Protein AF-A0A7C6TWH6-F1 (afdb_monomer)

Mean predicted aligned error: 10.45 Å

Secondary structure (DSSP, 8-state):
--SHHHHHHHHHHHHHHHHHHHHHHHHHHHHHTT----TTTTTTSPPHHHHHHHHHHHTB-TTSSBBSSTT--SB-HHHHHHHHHHHHHTT-HHHHHHHHHHHHHH--TTS--B-TTS-B-HHHHHHHHHHHHHHHHTT-SHHHHHHHHHHHHHHHHTTBGGGGTT-B----TT-SSPPPGGGGGGGHHHHHHHHHHTT-HHHHHHHHHHHHHHHT-TTTT-TTS-HHHHHHHHHHHHHTT-HHHHHHHHHHHHHH-BTTB--SSTT--SEEHHHHHHHHHHHHHTT-HHHHHHHHHHHHHH--TTS--BSEESTT--SSTT-B-HHHHHHHHHHHHHHHHHSPPPPHHHHHHHHHTS-HHHHHTS-TT-EEEEESTTHHHHHHHHHHH-TT-EEEEEESS--TTSTT-TTEEEEE-BTTB--S-TT-EEEEEESTHHHH-S-HHHHHHHHHHHEEEEEEEEEEE--PPPPTT--PPPHHHHHHHHHTTEEEEEEEES-SSSSSPPPEEEEEEEP-PPPHHHHHHHH--TTHHHHHHHHHHTT---HHHHHHHHH--TT-EEEEES-TT-HHHHHHHHTT-EEEEEES-HHHHHHHHHHHHHHT--EEEEE--TTSPPSS-TT-EEEEEEESSGGGS-HHHHHHHHHHHHHHEEEEEEEEEEBTT-HHHHHHHHHHHHHT---S-S---BS--HHHHHHTTEEEEEEEEE-TTGGGGGSPTT-HHHHHHHHHHHTS-HHHHHHTT--SEEEEEEEEP------

Solvent-accessible surface area (backbone atoms only — not comparable to full-atom values): 39854 Å² total; per-residue (Å²): 124,75,65,67,59,52,55,52,53,52,51,52,58,47,51,53,50,49,48,52,53,46,52,52,46,50,53,50,45,65,71,48,70,82,66,75,90,56,96,57,70,72,77,74,59,67,37,55,61,32,25,29,53,54,30,53,64,73,37,48,17,93,90,37,30,31,23,63,27,76,86,48,68,55,42,26,52,33,63,35,10,56,35,30,49,57,32,46,68,60,39,36,51,71,59,34,50,52,37,47,54,38,55,65,69,65,47,39,96,68,26,47,36,44,48,99,85,65,51,70,40,69,59,37,29,29,28,28,40,41,20,34,48,46,28,48,78,70,67,38,68,55,70,62,23,53,53,48,41,50,35,29,47,54,38,55,59,70,46,28,33,81,62,6,59,60,28,59,77,88,82,58,83,88,51,96,67,84,62,64,76,51,42,51,48,48,29,43,54,45,50,41,56,46,16,62,77,68,71,32,70,68,52,37,53,25,47,52,32,22,49,58,33,46,75,71,39,91,71,52,81,50,83,50,44,51,31,47,54,42,24,33,36,39,43,25,32,43,71,67,72,38,44,81,75,32,46,64,57,52,54,50,48,54,73,61,43,52,92,34,42,44,53,18,29,57,98,50,79,15,31,25,42,32,11,44,22,33,44,20,36,42,29,42,74,75,66,41,52,68,66,17,54,32,25,49,52,41,48,64,75,62,46,42,98,70,24,43,28,40,33,20,48,58,76,86,44,75,49,50,52,91,32,32,30,56,61,29,43,43,27,40,49,51,23,47,55,45,49,60,60,66,52,81,80,82,61,74,71,65,40,54,56,57,55,73,40,51,63,62,67,64,61,73,71,53,54,71,72,28,34,36,36,24,39,27,79,66,25,58,60,48,47,63,56,49,38,77,78,42,79,63,46,40,40,37,36,30,16,71,48,81,58,82,82,53,64,86,56,84,84,50,51,75,44,64,24,32,61,34,44,54,89,62,64,64,54,62,18,47,32,26,40,29,44,62,45,52,27,65,38,65,44,49,65,45,23,47,49,37,43,52,44,28,18,15,69,62,14,31,35,36,42,36,43,66,58,68,88,67,59,90,66,36,52,67,69,55,70,70,55,50,51,54,50,42,34,73,55,19,41,84,65,44,76,44,75,43,57,92,84,78,95,62,62,56,32,36,37,36,41,20,33,26,48,29,62,64,53,41,69,57,47,37,62,71,71,58,48,94,67,41,64,66,54,49,52,52,34,43,76,68,69,61,66,55,66,65,45,48,50,56,56,72,78,50,57,66,70,42,36,34,37,36,48,53,36,58,72,31,63,55,52,51,41,41,18,70,60,47,24,45,31,34,37,28,17,65,19,64,65,28,35,51,50,33,49,53,47,25,60,77,69,73,38,66,66,46,68,39,78,42,59,77,87,48,87,67,101,63,54,76,44,67,19,50,32,26,34,35,56,72,54,62,30,54,51,55,72,71,57,36,25,54,36,49,30,50,40,48,45,28,16,56,42,31,33,37,45,29,24,44,23,54,62,6,62,54,31,52,50,13,50,51,54,26,41,70,69,71,66,55,80,73,54,33,71,49,55,41,88,74,58,64,68,42,38,46,76,35,63,26,48,73,78,46,72,52,25,37,39,42,74,61,13,50,71,52,30,60,91,87,40,74,68,41,60,62,50,47,57,54,59,68,74,45,53,74,66,53,30,32,75,67,36,31,4,34,34,31,37,38,35,27,34,56,67,76,73,79,82,84,124

pLDDT: mean 86.85, std 16.34, range [27.34, 98.69]

Foldseek 3Di:
DVVVVVVVVVVVVVVVVVVVVVVVVVVVVVVVVPDDDDVCPVVPDFFLLLLLVLVQVVQAAPLGAGAQWPVGRDHFQLLLQQLLVLCVQQLVVVNLLRNVVSLLVQQDPQLFDAGPVRHTDLNSLLSNLNSLLVCVVVVHPPPSSLVSNVSSLVNNCVQADPLQLQAGDDDQPPDPADQDSLLSLLSLLSQCVSCVVVVPVSSVVSSVSNVVNSVPDPPQQPLQHFLLSNLSNQVSCLSVVNNVVNVVSLVVQLVQADQLFGPRGPPDDKGQLLSLLSSLLNCLSVVNLPSNVSSLVVNSVQQDPSSFHARIDDDPDDGRPPITGSSSSSSSSSSLLSNLVNDDDDDLVLLVLQLLLDDVVQVVPADLAFEEEEEEPSQLNNVVVVCVVRVNYAAEYEYCDDDPVSPPPPRHHYDYGQLLGGPAAFQGGLEYEYECSCQSRSCNLSSLVSQLRNHHAQHKYKYKYSQDDDPSSTGHDDPVVNQLSLLVFFFPWDKDFSDDDDPGGTMIMIMTGGWAFDAQVLLCVVQPDDCNLVVLLVCLVVLPDDFVLVVVVVVDAAAFEEEEEQCRQVSSVLSVQVRRYRYEYEHCHPSNLVNNVVSCVVNVGDYHYYHDDLLDQDPAAFQQGQEYEYAADLQRDDLVSSLVSLLSRNRNHDWKYKYKAFAPLAPLLVVLQSVCSSVSNNSRTDGHHDNDCCVSCVSSQWDWPDKWAAALVVSLVSHDDPDPVSVVSVVVSVVDDRVRCGVSRNHRIIMTMTTHDDPDPPD

Nearest PDB structures (foldseek):
  4kdc-assembly1_A  TM=6.803E-01  e=3.904E-07  Escherichia coli K-12
  8k76-assembly1_B  TM=6.002E-01  e=8.605E-08  Fusobacterium nucleatum subsp. nucleatum ATCC 25586
  5dpm-assembly1_A  TM=6.362E-01  e=9.141E-07  Escherichia coli HS
  7noy-assembly1_A  TM=6.347E-01  e=7.933E-07  Mycobacterium tuberculosis H37Rv
  7bgg-assembly1_A  TM=7.064E-01  e=2.466E-06  Mycobacterium tuberculosis H37Rv

Sequence (763 aa):
MREETMATGIEVGRAIRQRAAQSTRELRDALRGDVEAAPHAVATQGPPPARALEWLRRHEAAGGGIRVSSALSEGYPEVTGYLVPTLLDYGERDLAERLIHWLLCIQRRGGSYTGPYGTPYVFDSGQVLRGLLAAVEHGMGGDAALMAVQRTTDWLIGRMIDGGRAGFAGHYTGREVRVPETVHLYVLPALLATADLLNRPDYAAAVWRCFDHYLQHRDLLIADDLTCFLGYELEALIELGRAELAEPTLALLQREQRDGAVRGMGGVRWICTPGLAQLAVCWYRIGQRAPADWAMTWLDAHQEPDGGFFGSYGEGASYLEHVEIPWATKFYLDAHRLRLARSAADSVADTEALLDALPEQPIASLRPDGHLLAVGRDAGRVLSALRRRLPDIRLTITSGTIDTAVGSTENAHVLPGWIEALPLPSDTYDLVLCGRALGLASQPRSAVAEMIRVARPGGWVVALNDGQSLPLWARWPLAADLSRMLQSGCDSVTRQPASEDNGDAPVTVWLGRKRAPLGGAEWSDVLISGNAEEGLVRRVRSNHLLPWGQEILRLTSPGQKLLEVGSGTAEISLSLAQAGRQVAVMDISAENVTFAARCAHRLGVGLVGVLGDATEPLPFEEGEFDCVWSSGLLDRVSPARRRTMIAEFARVSRHRVVVMVANAACVAYRAGMAAQQQAGTWPYGLETPLLTLRDDFSAAGLEVEAEYSVGGRHALEFLPSGHPMRSAMEEWVESLSEQDLTRHNQGYLLITIGRKMDGERSC

Structure (mmCIF, N/CA/C/O backbone):
data_AF-A0A7C6TWH6-F1
#
_entry.id   AF-A0A7C6TWH6-F1
#
loop_
_atom_site.group_PDB
_atom_site.id
_atom_site.type_symbol
_atom_site.label_atom_id
_atom_site.label_alt_id
_atom_site.label_comp_id
_atom_site.label_asym_id
_atom_site.label_entity_id
_atom_site.label_seq_id
_atom_site.pdbx_PDB_ins_code
_atom_site.Cartn_x
_atom_site.Cartn_y
_atom_site.Cartn_z
_atom_site.occupancy
_atom_site.B_iso_or_equiv
_atom_site.auth_seq_id
_atom_site.auth_comp_id
_atom_site.auth_asym_id
_atom_site.auth_atom_id
_atom_site.pdbx_PDB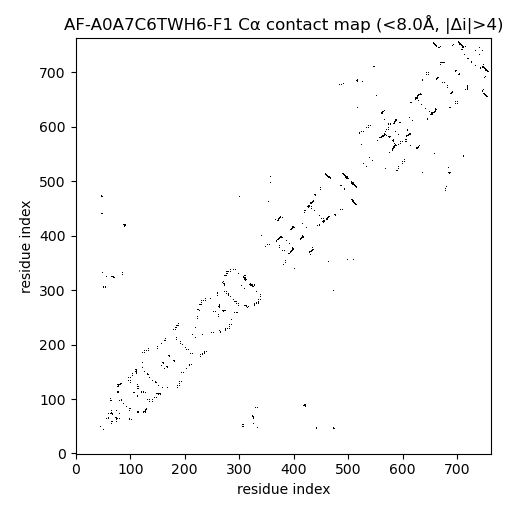_model_num
ATOM 1 N N . MET A 1 1 ? -38.065 43.506 -22.395 1.00 40.03 1 MET A N 1
ATOM 2 C CA . MET A 1 1 ? -38.323 42.643 -21.216 1.00 40.03 1 MET A CA 1
ATOM 3 C C . MET A 1 1 ? -37.700 41.242 -21.243 1.00 40.03 1 MET A C 1
ATOM 5 O O . MET A 1 1 ? -37.525 40.723 -20.157 1.00 40.03 1 MET A O 1
ATOM 9 N N . ARG A 1 2 ? -37.351 40.604 -22.380 1.00 32.69 2 ARG A N 1
ATOM 10 C CA . ARG A 1 2 ? -36.558 39.342 -22.365 1.00 32.69 2 ARG A CA 1
ATOM 11 C C . ARG A 1 2 ? -35.055 39.522 -22.634 1.00 32.69 2 ARG A C 1
ATOM 13 O O . ARG A 1 2 ? -34.280 38.668 -22.231 1.00 32.69 2 ARG A O 1
ATOM 20 N N . GLU A 1 3 ? -34.635 40.636 -23.235 1.00 29.14 3 GLU A N 1
ATOM 21 C CA . GLU A 1 3 ? -33.207 40.926 -23.468 1.00 29.14 3 GLU A CA 1
ATOM 22 C C . GLU A 1 3 ? -32.525 41.601 -22.263 1.00 29.14 3 GLU A C 1
ATOM 24 O O . GLU A 1 3 ? -31.385 41.276 -21.941 1.00 29.14 3 GLU A O 1
ATOM 29 N N . GLU A 1 4 ? -33.240 42.436 -21.500 1.00 31.61 4 GLU A N 1
ATOM 30 C CA . GLU A 1 4 ? -32.701 43.081 -20.285 1.00 31.61 4 GLU A CA 1
ATOM 31 C C . GLU A 1 4 ? -32.454 42.098 -19.125 1.00 31.61 4 GLU A C 1
ATOM 33 O O . GLU A 1 4 ? -31.575 42.333 -18.298 1.00 31.61 4 GLU A O 1
ATOM 38 N N . THR A 1 5 ? -33.166 40.964 -19.080 1.00 37.06 5 THR A N 1
ATOM 39 C CA . THR A 1 5 ? -33.002 39.921 -18.044 1.00 37.06 5 THR A CA 1
ATOM 40 C C . THR A 1 5 ? -31.834 38.968 -18.337 1.00 37.06 5 THR A C 1
ATOM 42 O O . THR A 1 5 ? -31.269 38.379 -17.419 1.00 37.06 5 THR A O 1
ATOM 45 N N . MET A 1 6 ? -31.431 38.822 -19.608 1.00 33.88 6 MET A N 1
ATOM 46 C CA . MET A 1 6 ? -30.244 38.042 -19.992 1.00 33.88 6 MET A CA 1
ATOM 47 C C . MET A 1 6 ? -28.948 38.839 -19.799 1.00 33.88 6 MET A C 1
ATOM 49 O O . MET A 1 6 ? -27.950 38.274 -19.353 1.00 33.88 6 MET A O 1
ATOM 53 N N . ALA A 1 7 ? -28.971 40.150 -20.068 1.00 33.66 7 ALA A N 1
ATOM 54 C CA . ALA A 1 7 ? -27.820 41.028 -19.849 1.00 33.66 7 ALA A CA 1
ATOM 55 C C . ALA A 1 7 ? -27.423 41.103 -18.359 1.00 33.66 7 ALA A C 1
ATOM 57 O O . ALA A 1 7 ? -26.246 40.966 -18.024 1.00 33.66 7 ALA A O 1
ATOM 58 N N . THR A 1 8 ? -28.407 41.183 -17.457 1.00 40.84 8 THR A N 1
ATOM 59 C CA . THR A 1 8 ? -28.186 41.183 -15.998 1.00 40.84 8 THR A CA 1
ATOM 60 C C . THR A 1 8 ? -27.677 39.835 -15.467 1.00 40.84 8 THR A C 1
ATOM 62 O O . THR A 1 8 ? -26.820 39.809 -14.586 1.00 40.84 8 THR A O 1
ATOM 65 N N . GLY A 1 9 ? -28.116 38.701 -16.029 1.00 36.62 9 GLY A N 1
ATOM 66 C CA . GLY A 1 9 ? -27.609 37.372 -15.650 1.00 36.62 9 GLY A CA 1
ATOM 67 C C . GLY A 1 9 ? -26.150 37.121 -16.062 1.00 36.62 9 GLY A C 1
ATOM 68 O O . GLY A 1 9 ? -25.389 36.490 -15.324 1.00 36.62 9 GLY A O 1
ATOM 69 N N . ILE A 1 10 ? -25.731 37.659 -17.212 1.00 43.19 10 ILE A N 1
ATOM 70 C CA . ILE A 1 10 ? -24.347 37.560 -17.698 1.00 43.19 10 ILE A CA 1
ATOM 71 C C . ILE A 1 10 ? -23.410 38.445 -16.864 1.00 43.19 10 ILE A C 1
ATOM 73 O O . ILE A 1 10 ? -22.311 38.001 -16.525 1.00 43.19 10 ILE A O 1
ATOM 77 N N . GLU A 1 11 ? -23.839 39.648 -16.472 1.00 40.94 11 GLU A N 1
ATOM 78 C CA . GLU A 1 11 ? -23.052 40.537 -15.605 1.00 40.94 11 GLU A CA 1
ATOM 79 C C . GLU A 1 11 ? -22.902 39.993 -14.178 1.00 40.94 11 GLU A C 1
ATOM 81 O O . GLU A 1 11 ? -21.787 39.971 -13.651 1.00 40.94 11 GLU A O 1
ATOM 86 N N . VAL A 1 12 ? -23.967 39.438 -13.586 1.00 43.78 12 VAL A N 1
ATOM 87 C CA . VAL A 1 12 ? -23.901 38.783 -12.265 1.00 43.78 12 VAL A CA 1
ATOM 88 C C . VAL A 1 12 ? -23.000 37.541 -12.312 1.00 43.78 12 VAL A C 1
ATOM 90 O O . VAL A 1 12 ? -22.148 37.355 -11.442 1.00 43.78 12 VAL A O 1
ATOM 93 N N . GLY A 1 13 ? -23.086 36.731 -13.373 1.00 38.81 13 GLY A N 1
ATOM 94 C CA . GLY A 1 13 ? -22.195 35.584 -13.582 1.00 38.81 13 GLY A CA 1
ATOM 95 C C . GLY A 1 13 ? -20.730 35.963 -13.853 1.00 38.81 13 GLY A C 1
ATOM 96 O O . GLY A 1 13 ? -19.827 35.148 -13.639 1.00 38.81 13 GLY A O 1
ATOM 97 N N . ARG A 1 14 ? -20.460 37.187 -14.323 1.00 43.69 14 ARG A N 1
ATOM 98 C CA . ARG A 1 14 ? -19.100 37.728 -14.488 1.00 43.69 14 ARG A CA 1
ATOM 99 C C . ARG A 1 14 ? -18.551 38.248 -13.160 1.00 43.69 14 ARG A C 1
ATOM 101 O O . ARG A 1 14 ? -17.407 37.944 -12.836 1.00 43.69 14 ARG A O 1
ATOM 108 N N . ALA A 1 15 ? -19.384 38.918 -12.364 1.00 42.75 15 ALA A N 1
ATOM 109 C CA . ALA A 1 15 ? -19.037 39.404 -11.030 1.00 42.75 15 ALA A CA 1
ATOM 110 C C . ALA A 1 15 ? -18.765 38.261 -10.033 1.00 42.75 15 ALA A C 1
ATOM 112 O O . ALA A 1 15 ? -17.812 38.338 -9.262 1.00 42.75 15 ALA A O 1
ATOM 113 N N . ILE A 1 16 ? -19.533 37.163 -10.088 1.00 46.22 16 ILE A N 1
ATOM 114 C CA . ILE A 1 16 ? -19.295 35.965 -9.259 1.00 46.22 16 ILE A CA 1
ATOM 115 C C . ILE A 1 16 ? -17.977 35.282 -9.646 1.00 46.22 16 ILE A C 1
ATOM 117 O O . ILE A 1 16 ? -17.195 34.921 -8.771 1.00 46.22 16 ILE A O 1
ATOM 121 N N . ARG A 1 17 ? -17.678 35.159 -10.948 1.00 46.88 17 ARG A N 1
ATOM 122 C CA . ARG A 1 17 ? -16.398 34.599 -11.422 1.00 46.88 17 ARG A CA 1
ATOM 123 C C . ARG A 1 17 ? -15.204 35.489 -11.089 1.00 46.88 17 ARG A C 1
ATOM 125 O O . ARG A 1 17 ? -14.151 34.964 -10.749 1.00 46.88 17 ARG A O 1
ATOM 132 N N . GLN A 1 18 ? -15.365 36.810 -11.141 1.00 51.69 18 GLN A N 1
ATOM 133 C CA . GLN A 1 18 ? -14.327 37.752 -10.722 1.00 51.69 18 GLN A CA 1
ATOM 134 C C . GLN A 1 18 ? -14.102 37.719 -9.210 1.00 51.69 18 GLN A C 1
ATOM 136 O O . GLN A 1 18 ? -12.949 37.673 -8.802 1.00 51.69 18 GLN A O 1
ATOM 141 N N . ARG A 1 19 ? -15.158 37.641 -8.387 1.00 49.88 19 ARG A N 1
ATOM 142 C CA . ARG A 1 19 ? -15.022 37.447 -6.933 1.00 49.88 19 ARG A CA 1
ATOM 143 C C . ARG A 1 19 ? -14.389 36.107 -6.586 1.00 49.88 19 ARG A C 1
ATOM 145 O O . ARG A 1 19 ? -13.476 36.089 -5.780 1.00 49.88 19 ARG A O 1
ATOM 152 N N . ALA A 1 20 ? -14.789 35.010 -7.227 1.00 43.69 20 ALA A N 1
ATOM 153 C CA . ALA A 1 20 ? -14.169 33.704 -7.001 1.00 43.69 20 ALA A CA 1
ATOM 154 C C . ALA A 1 20 ? -12.689 33.697 -7.422 1.00 43.69 20 ALA A C 1
ATOM 156 O O . ALA A 1 20 ? -11.842 33.210 -6.680 1.00 43.69 20 ALA A O 1
ATOM 157 N N . ALA A 1 21 ? -12.352 34.293 -8.571 1.00 49.16 21 ALA A N 1
ATOM 158 C CA . ALA A 1 21 ? -10.968 34.432 -9.019 1.00 49.16 21 ALA A CA 1
ATOM 159 C C . ALA A 1 21 ? -10.150 35.342 -8.092 1.00 49.16 21 ALA A C 1
ATOM 161 O O . ALA A 1 21 ? -8.999 35.028 -7.809 1.00 49.16 21 ALA A O 1
ATOM 162 N N . GLN A 1 22 ? -10.745 36.426 -7.590 1.00 52.31 22 GLN A N 1
ATOM 163 C CA . GLN A 1 22 ? -10.111 37.349 -6.658 1.00 52.31 22 GLN A CA 1
ATOM 164 C C . GLN A 1 22 ? -9.909 36.709 -5.282 1.00 52.31 22 GLN A C 1
ATOM 166 O O . GLN A 1 22 ? -8.793 36.745 -4.794 1.00 52.31 22 GLN A O 1
ATOM 171 N N . SER A 1 23 ? -10.900 36.012 -4.721 1.00 46.97 23 SER A N 1
ATOM 172 C CA . SER A 1 23 ? -10.750 35.258 -3.470 1.00 46.97 23 SER A CA 1
ATOM 173 C C . SER A 1 23 ? -9.750 34.110 -3.603 1.00 46.97 23 SER A C 1
ATOM 175 O O . SER A 1 23 ? -8.990 33.863 -2.679 1.00 46.97 23 SER A O 1
ATOM 177 N N . THR A 1 24 ? -9.676 33.445 -4.763 1.00 43.69 24 THR A N 1
ATOM 178 C CA . THR A 1 24 ? -8.648 32.418 -5.037 1.00 43.69 24 THR A CA 1
ATOM 179 C C . THR A 1 24 ? -7.255 33.040 -5.149 1.00 43.69 24 THR A C 1
ATOM 181 O O . THR A 1 24 ? -6.271 32.419 -4.755 1.00 43.69 24 THR A O 1
ATOM 184 N N . ARG A 1 25 ? -7.158 34.267 -5.678 1.00 46.12 25 ARG A N 1
ATOM 185 C CA . ARG A 1 25 ? -5.909 35.029 -5.772 1.00 46.12 25 ARG A CA 1
ATOM 186 C C . ARG A 1 25 ? -5.476 35.555 -4.409 1.00 46.12 25 ARG A C 1
ATOM 188 O O . ARG A 1 25 ? -4.325 35.376 -4.069 1.00 46.12 25 ARG A O 1
ATOM 195 N N . GLU A 1 26 ? -6.399 36.074 -3.608 1.00 48.56 26 GLU A N 1
ATOM 196 C CA . GLU A 1 26 ? -6.175 36.516 -2.230 1.00 48.56 26 GLU A CA 1
ATOM 197 C C . GLU A 1 26 ? -5.812 35.337 -1.315 1.00 48.56 26 GLU A C 1
ATOM 199 O O . GLU A 1 26 ? -4.900 35.475 -0.513 1.00 48.56 26 GLU A O 1
ATOM 204 N N . LEU A 1 27 ? -6.410 34.148 -1.490 1.00 41.25 27 LEU A N 1
ATOM 205 C CA . LEU A 1 27 ? -5.968 32.910 -0.826 1.00 41.25 27 LEU A CA 1
ATOM 206 C C . LEU A 1 27 ? -4.571 32.481 -1.286 1.00 41.25 27 LEU A C 1
ATOM 208 O O . LEU A 1 27 ? -3.753 32.090 -0.461 1.00 41.25 27 LEU A O 1
ATOM 212 N N . ARG A 1 28 ? -4.267 32.572 -2.589 1.00 42.25 28 ARG A N 1
ATOM 213 C CA . ARG A 1 28 ? -2.920 32.298 -3.123 1.00 42.25 28 ARG A CA 1
ATOM 214 C C . ARG A 1 28 ? -1.879 33.291 -2.630 1.00 42.25 28 ARG A C 1
ATOM 216 O O . ARG A 1 28 ? -0.749 32.885 -2.398 1.00 42.25 28 ARG A O 1
ATOM 223 N N . ASP A 1 29 ? -2.244 34.558 -2.511 1.00 40.34 29 ASP A N 1
ATOM 224 C CA . ASP A 1 29 ? -1.357 35.642 -2.111 1.00 40.34 29 ASP A CA 1
ATOM 225 C C . ASP A 1 29 ? -1.182 35.650 -0.583 1.00 40.34 29 ASP A C 1
ATOM 227 O O . ASP A 1 29 ? -0.066 35.837 -0.114 1.00 40.34 29 ASP A O 1
ATOM 231 N N . ALA A 1 30 ? -2.212 35.287 0.192 1.00 42.38 30 ALA A N 1
ATOM 232 C CA . ALA A 1 30 ? -2.100 34.982 1.621 1.00 42.38 30 ALA A CA 1
ATOM 233 C C . ALA A 1 30 ? -1.239 33.732 1.885 1.00 42.38 30 ALA A C 1
ATOM 235 O O . ALA A 1 30 ? -0.487 33.705 2.850 1.00 42.38 30 ALA A O 1
ATOM 236 N N . LEU A 1 31 ? -1.285 32.728 0.999 1.00 41.56 31 LEU A N 1
ATOM 237 C CA . LEU A 1 31 ? -0.391 31.560 1.036 1.00 41.56 31 LEU A CA 1
ATOM 238 C C . LEU A 1 31 ? 1.026 31.854 0.505 1.00 41.56 31 LEU A C 1
ATOM 240 O O . LEU A 1 31 ? 1.942 31.078 0.761 1.00 41.56 31 LEU A O 1
ATOM 244 N N . ARG A 1 32 ? 1.223 32.946 -0.249 1.00 39.41 32 ARG A N 1
ATOM 245 C CA . ARG A 1 32 ? 2.530 33.380 -0.787 1.00 39.41 32 ARG A CA 1
ATOM 246 C C . ARG A 1 32 ? 3.218 34.448 0.061 1.00 39.41 32 ARG A C 1
ATOM 248 O O . ARG A 1 32 ? 4.424 34.618 -0.088 1.00 39.41 32 ARG A O 1
ATOM 255 N N . GLY A 1 33 ? 2.481 35.142 0.928 1.00 32.28 33 GLY A N 1
ATOM 256 C CA . GLY A 1 33 ? 2.976 36.239 1.763 1.00 32.28 33 GLY A CA 1
ATOM 257 C C . GLY A 1 33 ? 4.086 35.865 2.750 1.00 32.28 33 GLY A C 1
ATOM 258 O O . GLY A 1 33 ? 4.759 36.765 3.234 1.00 32.28 33 GLY A O 1
ATOM 259 N N . ASP A 1 34 ? 4.335 34.570 2.973 1.00 36.62 34 ASP A N 1
ATOM 260 C CA . ASP A 1 34 ? 5.391 34.061 3.862 1.00 36.62 34 ASP A CA 1
ATOM 261 C C . ASP A 1 34 ? 6.615 33.478 3.125 1.00 36.62 34 ASP A C 1
ATOM 263 O O . ASP A 1 34 ? 7.404 32.736 3.710 1.00 36.62 34 ASP A O 1
ATOM 267 N N . VAL A 1 35 ? 6.820 33.796 1.841 1.00 37.25 35 VAL A N 1
ATOM 268 C CA . VAL A 1 35 ? 8.018 33.346 1.106 1.00 37.25 35 VAL A CA 1
ATOM 269 C C . VAL A 1 35 ? 8.841 34.539 0.627 1.00 37.25 35 VAL A C 1
ATOM 271 O O . VAL A 1 35 ? 8.982 34.797 -0.568 1.00 37.25 35 VAL A O 1
ATOM 274 N N . GLU A 1 36 ? 9.435 35.260 1.578 1.00 30.61 36 GLU A N 1
ATOM 275 C CA . GLU A 1 36 ? 10.692 35.951 1.299 1.00 30.61 36 GLU A CA 1
ATOM 276 C C . GLU A 1 36 ? 11.789 34.900 1.096 1.00 30.61 36 GLU A C 1
ATOM 278 O O . GLU A 1 36 ? 11.964 33.972 1.890 1.00 30.61 36 GLU A O 1
ATOM 283 N N . ALA A 1 37 ? 12.503 35.026 -0.021 1.00 41.28 37 ALA A N 1
ATOM 284 C CA . ALA A 1 37 ? 13.566 34.132 -0.448 1.00 41.28 37 ALA A CA 1
ATOM 285 C C . ALA A 1 37 ? 14.734 34.132 0.553 1.00 41.28 37 ALA A C 1
ATOM 287 O O . ALA A 1 37 ? 15.703 34.876 0.419 1.00 41.28 37 ALA A O 1
ATOM 288 N N . ALA A 1 38 ? 14.654 33.252 1.548 1.00 27.34 38 ALA A N 1
ATOM 289 C CA . ALA A 1 38 ? 15.803 32.819 2.320 1.00 27.34 38 ALA A CA 1
ATOM 290 C C . ALA A 1 38 ? 16.613 31.787 1.504 1.00 27.34 38 ALA A C 1
ATOM 292 O O . ALA A 1 38 ? 16.021 30.980 0.779 1.00 27.34 38 ALA A O 1
ATOM 293 N N . PRO A 1 39 ? 17.942 31.681 1.691 1.00 29.67 39 PRO A N 1
ATOM 294 C CA . PRO A 1 39 ? 18.780 30.608 1.128 1.00 29.67 39 PRO A CA 1
ATOM 295 C C . PRO A 1 39 ? 18.386 29.175 1.568 1.00 29.67 39 PRO A C 1
ATOM 297 O O . PRO A 1 39 ? 19.089 28.213 1.275 1.00 29.67 39 PRO A O 1
ATOM 300 N N . HIS A 1 40 ? 17.264 29.015 2.276 1.00 28.94 40 HIS A N 1
ATOM 301 C CA . HIS A 1 40 ? 16.733 27.767 2.817 1.00 28.94 40 HIS A CA 1
ATOM 302 C C . HIS A 1 40 ? 15.860 26.953 1.845 1.00 28.94 40 HIS A C 1
ATOM 304 O O . HIS A 1 40 ? 15.519 25.818 2.173 1.00 28.94 40 HIS A O 1
ATOM 310 N N . ALA A 1 41 ? 15.524 27.458 0.651 1.00 29.89 41 ALA A N 1
ATOM 311 C CA . ALA A 1 41 ? 14.635 26.754 -0.289 1.00 29.89 41 ALA A CA 1
ATOM 312 C C . ALA A 1 41 ? 15.196 25.417 -0.828 1.00 29.89 41 ALA A C 1
ATOM 314 O O . ALA A 1 41 ? 14.432 24.557 -1.256 1.00 29.89 41 ALA A O 1
ATOM 315 N N . VAL A 1 42 ? 16.514 25.196 -0.763 1.00 37.94 42 VAL A N 1
ATOM 316 C CA . VAL A 1 42 ? 17.133 23.905 -1.130 1.00 37.94 42 VAL A CA 1
ATOM 317 C C . VAL A 1 42 ? 16.985 22.865 -0.005 1.00 37.94 42 VAL A C 1
ATOM 319 O O . VAL A 1 42 ? 16.972 21.666 -0.261 1.00 37.94 42 VAL A O 1
ATOM 322 N N . ALA A 1 43 ? 16.798 23.294 1.249 1.00 36.31 43 ALA A N 1
ATOM 323 C CA . ALA A 1 43 ? 16.723 22.400 2.407 1.00 36.31 43 ALA A CA 1
ATOM 324 C C . ALA A 1 43 ? 15.353 21.707 2.581 1.00 36.31 43 ALA A C 1
ATOM 326 O O . ALA A 1 43 ? 15.239 20.778 3.390 1.00 36.31 43 ALA A O 1
ATOM 327 N N . THR A 1 44 ? 14.323 22.127 1.838 1.00 46.31 44 THR A N 1
ATOM 328 C CA . THR A 1 44 ? 12.939 21.626 1.949 1.00 46.31 44 THR A CA 1
ATOM 329 C C . THR A 1 44 ? 12.545 20.619 0.870 1.00 46.31 44 THR A C 1
ATOM 331 O O . THR A 1 44 ? 11.528 19.946 1.028 1.00 46.31 44 THR A O 1
ATOM 334 N N . GLN A 1 45 ? 13.330 20.461 -0.200 1.00 65.38 45 GLN A N 1
ATOM 335 C CA . GLN A 1 45 ? 13.050 19.447 -1.215 1.00 65.38 45 GLN A CA 1
ATOM 336 C C . GLN A 1 45 ? 13.541 18.060 -0.761 1.00 65.38 45 GLN A C 1
ATOM 338 O O . GLN A 1 45 ? 14.584 17.926 -0.112 1.00 65.38 45 GLN A O 1
ATOM 343 N N . GLY A 1 46 ? 12.754 17.021 -1.059 1.00 77.88 46 GLY A N 1
ATOM 344 C CA . GLY A 1 46 ? 13.136 15.628 -0.813 1.00 77.88 46 GLY A CA 1
ATOM 345 C C . GLY A 1 46 ? 14.343 15.198 -1.662 1.00 77.88 46 GLY A C 1
ATOM 346 O O . GLY A 1 46 ? 14.720 15.913 -2.592 1.00 77.88 46 GLY A O 1
ATOM 347 N N . PRO A 1 47 ? 14.955 14.037 -1.369 1.00 90.12 47 PRO A N 1
ATOM 348 C CA . PRO A 1 47 ? 16.037 13.503 -2.194 1.00 90.12 47 PRO A CA 1
ATOM 349 C C . PRO A 1 47 ? 15.574 13.260 -3.647 1.00 90.12 47 PRO A C 1
ATOM 351 O O . PRO A 1 47 ? 14.372 13.082 -3.875 1.00 90.12 47 PRO A O 1
ATOM 354 N N . PRO A 1 48 ? 16.489 13.206 -4.634 1.00 94.69 48 PRO A N 1
ATOM 355 C CA . PRO A 1 48 ? 16.130 13.105 -6.051 1.00 94.69 48 PRO A CA 1
ATOM 356 C C . PRO A 1 48 ? 15.100 12.003 -6.413 1.00 94.69 48 PRO A C 1
ATOM 358 O O . PRO A 1 48 ? 14.119 12.316 -7.096 1.00 94.69 48 PRO A O 1
ATOM 361 N N . PRO A 1 49 ? 15.178 10.766 -5.875 1.00 95.06 49 PRO A N 1
ATOM 362 C CA . PRO A 1 49 ? 14.149 9.739 -6.087 1.00 95.06 49 PRO A CA 1
ATOM 363 C C . PRO A 1 49 ? 12.770 10.101 -5.527 1.00 95.06 49 PRO A C 1
ATOM 365 O O . PRO A 1 49 ? 11.753 9.812 -6.153 1.00 95.06 49 PRO A O 1
ATOM 368 N N . ALA A 1 50 ? 12.712 10.773 -4.375 1.00 93.25 50 ALA A N 1
ATOM 369 C CA . ALA A 1 50 ? 11.448 11.221 -3.794 1.00 93.25 50 ALA A CA 1
ATOM 370 C C . ALA A 1 50 ? 10.784 12.301 -4.664 1.00 93.25 50 ALA A C 1
ATOM 372 O O . ALA A 1 50 ? 9.567 12.283 -4.847 1.00 93.25 50 ALA A O 1
ATOM 373 N N . ARG A 1 51 ? 11.579 13.210 -5.248 1.00 95.00 51 ARG A N 1
ATOM 374 C CA . ARG A 1 51 ? 11.073 14.222 -6.193 1.00 95.00 51 ARG A CA 1
ATOM 375 C C . ARG A 1 51 ? 10.566 13.586 -7.486 1.00 95.00 51 ARG A C 1
ATOM 377 O O . ARG A 1 51 ? 9.513 13.981 -7.968 1.00 95.00 51 ARG A O 1
ATOM 384 N N . ALA A 1 52 ? 11.262 12.573 -8.002 1.00 96.81 52 ALA A N 1
ATOM 385 C CA . ALA A 1 52 ? 10.830 11.808 -9.174 1.00 96.81 52 ALA A CA 1
ATOM 386 C C . ALA A 1 52 ? 9.464 11.127 -8.957 1.00 96.81 52 ALA A C 1
ATOM 388 O O . ALA A 1 52 ? 8.593 11.194 -9.822 1.00 96.81 52 ALA A O 1
ATOM 389 N N . LEU A 1 53 ? 9.236 10.525 -7.786 1.00 95.75 53 LEU A N 1
ATOM 390 C CA . LEU A 1 53 ? 7.933 9.937 -7.437 1.00 95.75 53 LEU A CA 1
ATOM 391 C C . LEU A 1 53 ? 6.836 11.000 -7.338 1.00 95.75 53 LEU A C 1
ATOM 393 O O . LEU A 1 53 ? 5.754 10.827 -7.894 1.00 95.75 53 LEU A O 1
ATOM 397 N N . GLU A 1 54 ? 7.122 12.124 -6.678 1.00 94.88 54 GLU A N 1
ATOM 398 C CA . GLU A 1 54 ? 6.175 13.239 -6.583 1.00 94.88 54 GLU A CA 1
ATOM 399 C C . GLU A 1 54 ? 5.832 13.812 -7.963 1.00 94.88 54 GLU A C 1
ATOM 401 O O . GLU A 1 54 ? 4.677 14.136 -8.247 1.00 94.88 54 GLU A O 1
ATOM 406 N N . TRP A 1 55 ? 6.818 13.885 -8.857 1.00 95.69 55 TRP A N 1
ATOM 407 C CA . TRP A 1 55 ? 6.605 14.259 -10.246 1.00 95.69 55 TRP A CA 1
ATOM 408 C C . TRP A 1 55 ? 5.624 13.307 -10.938 1.00 95.69 55 TRP A C 1
ATOM 410 O O . TRP A 1 55 ? 4.654 13.778 -11.531 1.00 95.69 55 TRP A O 1
ATOM 420 N N . LEU A 1 56 ? 5.798 11.986 -10.805 1.00 96.00 56 LEU A N 1
ATOM 421 C CA . LEU A 1 56 ? 4.891 10.997 -11.407 1.00 96.00 56 LEU A CA 1
ATOM 422 C C . LEU A 1 56 ? 3.452 11.146 -10.903 1.00 96.00 56 LEU A C 1
ATOM 424 O O . LEU A 1 56 ? 2.526 11.133 -11.713 1.00 96.00 56 LEU A O 1
ATOM 428 N N . ARG A 1 57 ? 3.255 11.365 -9.596 1.00 94.88 57 ARG A N 1
ATOM 429 C CA . ARG A 1 57 ? 1.919 11.599 -9.017 1.00 94.88 57 ARG A CA 1
ATOM 430 C C . ARG A 1 57 ? 1.241 12.828 -9.618 1.00 94.88 57 ARG A C 1
ATOM 432 O O . ARG A 1 57 ? 0.074 12.767 -9.991 1.00 94.88 57 ARG A O 1
ATOM 439 N N . ARG A 1 58 ? 1.973 13.940 -9.764 1.00 94.06 58 ARG A N 1
ATOM 440 C CA . ARG A 1 58 ? 1.452 15.176 -10.386 1.00 94.06 58 ARG A CA 1
ATOM 441 C C . ARG A 1 58 ? 1.119 15.005 -11.873 1.00 94.06 58 ARG A C 1
ATOM 443 O O . ARG A 1 58 ? 0.327 15.784 -12.411 1.00 94.06 58 ARG A O 1
ATOM 450 N N . HIS A 1 59 ? 1.712 14.004 -12.521 1.00 93.81 59 HIS A N 1
ATOM 451 C CA . HIS A 1 59 ? 1.536 13.697 -13.939 1.00 93.81 59 HIS A CA 1
ATOM 452 C C . HIS A 1 59 ? 0.526 12.574 -14.209 1.00 93.81 59 HIS A C 1
ATOM 454 O O . HIS A 1 59 ? 0.365 12.169 -15.363 1.00 93.81 59 HIS A O 1
ATOM 460 N N . GLU A 1 60 ? -0.230 12.131 -13.200 1.00 95.19 60 GLU A N 1
ATOM 461 C CA . GLU A 1 60 ? -1.484 11.414 -13.434 1.00 95.19 60 GLU A CA 1
ATOM 462 C C . GLU A 1 60 ? -2.440 12.321 -14.239 1.00 95.19 60 GLU A C 1
ATOM 464 O O . GLU A 1 60 ? -2.658 13.504 -13.937 1.00 95.19 60 GLU A O 1
ATOM 469 N N . ALA A 1 61 ? -2.961 11.802 -15.349 1.00 92.94 61 ALA A N 1
ATOM 470 C CA . ALA A 1 61 ? -3.917 12.512 -16.182 1.00 92.94 61 ALA A CA 1
ATOM 471 C C . ALA A 1 61 ? -5.307 12.468 -15.536 1.00 92.94 61 ALA A C 1
ATOM 473 O O . ALA A 1 61 ? -5.722 11.451 -14.988 1.00 92.94 61 ALA A O 1
ATOM 474 N N . ALA A 1 62 ? -6.080 13.552 -15.663 1.00 88.38 62 ALA A N 1
ATOM 475 C CA . ALA A 1 62 ? -7.432 13.616 -15.096 1.00 88.38 62 ALA A CA 1
ATOM 476 C C . ALA A 1 62 ? -8.381 12.545 -15.677 1.00 88.38 62 ALA A C 1
ATOM 478 O O . ALA A 1 62 ? -9.322 12.128 -15.009 1.00 88.38 62 ALA A O 1
ATOM 479 N N . GLY A 1 63 ? -8.127 12.097 -16.915 1.00 86.25 63 GLY A N 1
ATOM 480 C CA . GLY A 1 63 ? -8.849 11.001 -17.573 1.00 86.25 63 GLY A CA 1
ATOM 481 C C . GLY A 1 63 ? -8.292 9.598 -17.288 1.00 86.25 63 GLY A C 1
ATOM 482 O O . GLY A 1 63 ? -8.767 8.638 -17.894 1.00 86.25 63 GLY A O 1
ATOM 483 N N . GLY A 1 64 ? -7.297 9.478 -16.404 1.00 91.31 64 GLY A N 1
ATOM 484 C CA . GLY A 1 64 ? -6.564 8.248 -16.107 1.00 91.31 64 GLY A CA 1
ATOM 485 C C . GLY A 1 64 ? -5.319 8.047 -16.977 1.00 91.31 64 GLY A C 1
ATOM 486 O O . GLY A 1 64 ? -5.185 8.632 -18.055 1.00 91.31 64 GLY A O 1
ATOM 487 N N . GLY A 1 65 ? -4.401 7.213 -16.486 1.00 94.75 65 GLY A N 1
ATOM 488 C CA . GLY A 1 65 ? -3.083 7.012 -17.087 1.00 94.75 65 GLY A CA 1
ATOM 489 C C . GLY A 1 65 ? -2.071 8.091 -16.690 1.00 94.75 65 GLY A C 1
ATOM 490 O O . GLY A 1 65 ? -2.412 9.112 -16.094 1.00 94.75 65 GLY A O 1
ATOM 491 N N . ILE A 1 66 ? -0.807 7.869 -17.038 1.00 95.56 66 ILE A N 1
ATOM 492 C CA . ILE A 1 66 ? 0.266 8.858 -16.888 1.00 95.56 66 ILE A CA 1
ATOM 493 C C . ILE A 1 66 ? 0.390 9.654 -18.181 1.00 95.56 66 ILE A C 1
ATOM 495 O O . ILE A 1 66 ? 0.379 9.075 -19.271 1.00 95.56 66 ILE A O 1
ATOM 499 N N . ARG A 1 67 ? 0.495 10.982 -18.065 1.00 92.94 67 ARG A N 1
ATOM 500 C CA . ARG A 1 67 ? 0.646 11.885 -19.215 1.00 92.94 67 ARG A CA 1
ATOM 501 C C . ARG A 1 67 ? 1.846 11.494 -20.063 1.00 92.94 67 ARG A C 1
ATOM 503 O O . ARG A 1 67 ? 2.886 11.150 -19.520 1.00 92.94 67 ARG A O 1
ATOM 510 N N . VAL A 1 68 ? 1.738 11.611 -21.385 1.00 88.44 68 VAL A N 1
ATOM 511 C CA . VAL A 1 68 ? 2.877 11.335 -22.285 1.00 88.44 68 VAL A CA 1
ATOM 512 C C . VAL A 1 68 ? 4.082 12.247 -22.012 1.00 88.44 68 VAL A C 1
ATOM 514 O O . VAL A 1 68 ? 5.220 11.809 -22.139 1.00 88.44 68 VAL A O 1
ATOM 517 N N . SER A 1 69 ? 3.850 13.501 -21.624 1.00 90.94 69 SER A N 1
ATOM 518 C CA . SER A 1 69 ? 4.894 14.465 -21.269 1.00 90.94 69 SER A CA 1
ATOM 519 C C . SER A 1 69 ? 4.313 15.633 -20.476 1.00 90.94 69 SER A C 1
ATOM 521 O O . SER A 1 69 ? 3.093 15.766 -20.368 1.00 90.94 69 SER A O 1
ATOM 523 N N . SER A 1 70 ? 5.168 16.523 -19.967 1.00 89.00 70 SER A N 1
ATOM 524 C CA . SER A 1 70 ? 4.730 17.774 -19.334 1.00 89.00 70 SER A CA 1
ATOM 525 C C . SER A 1 70 ? 4.014 18.737 -20.297 1.00 89.00 70 SER A C 1
ATOM 527 O O . SER A 1 70 ? 3.295 19.629 -19.849 1.00 89.00 70 SER A O 1
ATOM 529 N N . ALA A 1 71 ? 4.155 18.544 -21.615 1.00 86.94 71 ALA A N 1
ATOM 530 C CA . ALA A 1 71 ? 3.527 19.376 -22.644 1.00 86.94 71 ALA A CA 1
ATOM 531 C C . ALA A 1 71 ? 2.114 18.915 -23.051 1.00 86.94 71 ALA A C 1
ATOM 533 O O . ALA A 1 71 ? 1.405 19.650 -23.738 1.00 86.94 71 ALA A O 1
ATOM 534 N N . LEU A 1 72 ? 1.704 17.706 -22.657 1.00 84.50 72 LEU A N 1
ATOM 535 C CA . LEU A 1 72 ? 0.442 17.088 -23.064 1.00 84.50 72 LEU A CA 1
ATOM 536 C C . LEU A 1 72 ? -0.365 16.641 -21.839 1.00 84.50 72 LEU A C 1
ATOM 538 O O . LEU A 1 72 ? 0.171 16.416 -20.756 1.00 84.50 72 LEU A O 1
ATOM 542 N N . SER A 1 73 ? -1.684 16.552 -21.995 1.00 84.12 73 SER A N 1
ATOM 543 C CA . SER A 1 73 ? -2.611 16.336 -20.872 1.00 84.12 73 SER A CA 1
ATOM 544 C C . SER A 1 73 ? -3.163 14.912 -20.799 1.00 84.12 73 SER A C 1
ATOM 546 O O . SER A 1 73 ? -3.682 14.492 -19.765 1.00 84.12 73 SER A O 1
ATOM 548 N N . GLU A 1 74 ? -3.042 14.176 -21.898 1.00 87.81 74 GLU A N 1
ATOM 549 C CA . GLU A 1 74 ? -3.630 12.872 -22.136 1.00 87.81 74 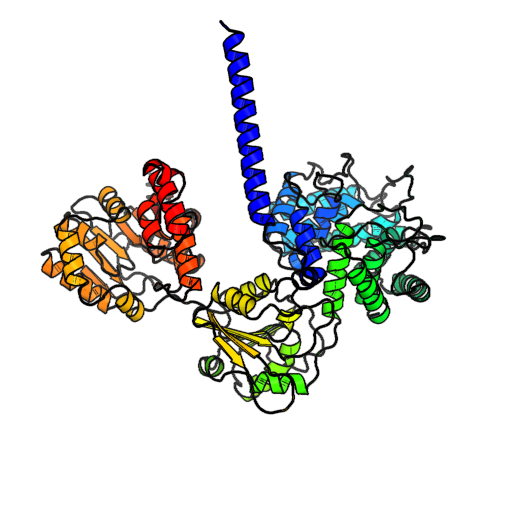GLU A CA 1
ATOM 550 C C . GLU A 1 74 ? -2.750 11.747 -21.588 1.00 87.81 74 GLU A C 1
ATOM 552 O O . GLU A 1 74 ? -1.527 11.747 -21.761 1.00 87.81 74 GLU A O 1
ATOM 557 N N . GLY A 1 75 ? -3.392 10.760 -20.958 1.00 91.44 75 GLY A N 1
ATOM 558 C CA . GLY A 1 75 ? -2.734 9.543 -20.497 1.00 91.44 75 GLY A CA 1
ATOM 559 C C . GLY A 1 75 ? -2.247 8.686 -21.665 1.00 91.44 75 GLY A C 1
ATOM 560 O O . GLY A 1 75 ? -2.964 8.500 -22.652 1.00 91.44 75 GLY A O 1
ATOM 561 N N . TYR A 1 76 ? -1.040 8.135 -21.546 1.00 94.25 76 TYR A N 1
ATOM 562 C CA . TYR A 1 76 ? -0.419 7.314 -22.578 1.00 94.25 76 TYR A CA 1
ATOM 563 C C . TYR A 1 76 ? -0.261 5.855 -22.120 1.00 94.25 76 TYR A C 1
ATOM 565 O O . TYR A 1 76 ? 0.432 5.614 -21.124 1.00 94.25 76 TYR A O 1
ATOM 573 N N . PRO A 1 77 ? -0.880 4.867 -22.809 1.00 96.06 77 PRO A N 1
ATOM 574 C CA . PRO A 1 77 ? -0.887 3.484 -22.339 1.00 96.06 77 PRO A CA 1
ATOM 575 C C . PRO A 1 77 ? 0.499 2.866 -22.210 1.00 96.06 77 PRO A C 1
ATOM 577 O O . PRO A 1 77 ? 0.774 2.273 -21.175 1.00 96.06 77 PRO A O 1
ATOM 580 N N . GLU A 1 78 ? 1.376 3.046 -23.204 1.00 94.38 78 GLU A N 1
ATOM 581 C CA . GLU A 1 78 ? 2.736 2.485 -23.193 1.00 94.38 78 GLU A CA 1
ATOM 582 C C . GLU A 1 78 ? 3.475 2.838 -21.897 1.00 94.38 78 GLU A C 1
ATOM 584 O O . GLU A 1 78 ? 3.888 1.955 -21.144 1.00 94.38 78 GLU A O 1
ATOM 589 N N . VAL A 1 79 ? 3.583 4.140 -21.623 1.00 93.44 79 VAL A N 1
ATOM 590 C CA . VAL A 1 79 ? 4.325 4.661 -20.475 1.00 93.44 79 VAL A CA 1
ATOM 591 C C . VAL A 1 79 ? 3.660 4.265 -19.166 1.00 93.44 79 VAL A C 1
ATOM 593 O O . VAL A 1 79 ? 4.340 3.897 -18.216 1.00 93.44 79 VAL A O 1
ATOM 596 N N . THR A 1 80 ? 2.328 4.299 -19.123 1.00 96.88 80 THR A N 1
ATOM 597 C CA . THR A 1 80 ? 1.564 3.851 -17.955 1.00 96.88 80 THR A CA 1
ATOM 598 C C . THR A 1 80 ? 1.852 2.382 -17.645 1.00 96.88 80 THR A C 1
ATOM 600 O O . THR A 1 80 ? 2.063 2.026 -16.491 1.00 96.88 80 THR A O 1
ATOM 603 N N . GLY A 1 81 ? 1.909 1.546 -18.683 1.00 96.94 81 GLY A N 1
ATOM 604 C CA . GLY A 1 81 ? 2.159 0.115 -18.609 1.00 96.94 81 GLY A CA 1
ATOM 605 C C . GLY A 1 81 ? 3.436 -0.243 -17.866 1.00 96.94 81 GLY A C 1
ATOM 606 O O . GLY A 1 81 ? 3.383 -0.858 -16.804 1.00 96.94 81 GLY A O 1
ATOM 607 N N . TYR A 1 82 ? 4.589 0.163 -18.396 1.00 94.94 82 TYR A N 1
ATOM 608 C CA . TYR A 1 82 ? 5.870 -0.210 -17.789 1.00 94.94 82 TYR A CA 1
ATOM 609 C C . TYR A 1 82 ? 6.237 0.601 -16.545 1.00 94.94 82 TYR A C 1
ATOM 611 O O . TYR A 1 82 ? 7.256 0.309 -15.927 1.00 94.94 82 TYR A O 1
ATOM 619 N N . LEU A 1 83 ? 5.463 1.633 -16.191 1.00 97.25 83 LEU A N 1
ATOM 620 C CA . LEU A 1 83 ? 5.680 2.387 -14.959 1.00 97.25 83 LEU A CA 1
ATOM 621 C C . LEU A 1 83 ? 5.043 1.683 -13.757 1.00 97.25 83 LEU A C 1
ATOM 623 O O . LEU A 1 83 ? 5.536 1.829 -12.644 1.00 97.25 83 LEU A O 1
ATOM 627 N N . VAL A 1 84 ? 3.973 0.903 -13.959 1.00 97.81 84 VAL A N 1
ATOM 628 C CA . VAL A 1 84 ? 3.301 0.179 -12.866 1.00 97.81 84 VAL A CA 1
ATOM 629 C C . VAL A 1 84 ? 4.271 -0.690 -12.049 1.00 97.81 84 VAL A C 1
ATOM 631 O O . VAL A 1 84 ? 4.272 -0.528 -10.830 1.00 97.81 84 VAL A O 1
ATOM 634 N N . PRO A 1 85 ? 5.134 -1.540 -12.645 1.00 96.19 85 PRO A N 1
ATOM 635 C CA . PRO A 1 85 ? 6.110 -2.314 -11.874 1.00 96.19 85 PRO A CA 1
ATOM 636 C C . PRO A 1 85 ? 7.042 -1.423 -11.035 1.00 96.19 85 PRO A C 1
ATOM 638 O O . PRO A 1 85 ? 7.218 -1.663 -9.844 1.00 96.19 85 PRO A O 1
ATOM 641 N N . THR A 1 86 ? 7.554 -0.331 -11.616 1.00 96.00 86 THR A N 1
ATOM 642 C CA . THR A 1 86 ? 8.384 0.655 -10.905 1.00 96.00 86 THR A CA 1
ATOM 643 C C . THR A 1 86 ? 7.632 1.278 -9.728 1.00 96.00 86 THR A C 1
ATOM 645 O O . THR A 1 86 ? 8.175 1.404 -8.639 1.00 96.00 86 THR A O 1
ATOM 648 N N . LEU A 1 87 ? 6.368 1.663 -9.904 1.00 96.25 87 LEU A N 1
ATOM 649 C CA . LEU A 1 87 ? 5.546 2.231 -8.832 1.00 96.25 87 LEU A CA 1
ATOM 650 C C . LEU A 1 87 ? 5.358 1.236 -7.677 1.00 96.25 87 LEU A C 1
ATOM 652 O O . LEU A 1 87 ? 5.488 1.611 -6.509 1.00 96.25 87 LEU A O 1
ATOM 656 N N . LEU A 1 88 ? 5.114 -0.035 -7.994 1.00 93.19 88 LEU A N 1
ATOM 657 C CA . LEU A 1 88 ? 4.949 -1.097 -7.002 1.00 93.19 88 LEU A CA 1
ATOM 658 C C . LEU A 1 88 ? 6.222 -1.321 -6.176 1.00 93.19 88 LEU A C 1
ATOM 660 O O . LEU A 1 88 ? 6.127 -1.404 -4.951 1.00 93.19 88 LEU A O 1
ATOM 664 N N . ASP A 1 89 ? 7.402 -1.292 -6.802 1.00 90.25 89 ASP A N 1
ATOM 665 C CA . ASP A 1 89 ? 8.701 -1.357 -6.108 1.00 90.25 89 ASP A CA 1
ATOM 666 C C . ASP A 1 89 ? 8.911 -0.211 -5.106 1.00 90.25 89 ASP A C 1
ATOM 668 O O . ASP A 1 89 ? 9.696 -0.323 -4.163 1.00 90.25 89 ASP A O 1
ATOM 672 N N . TYR A 1 90 ? 8.213 0.908 -5.300 1.00 92.75 90 TYR A N 1
ATOM 673 C CA . TYR A 1 90 ? 8.242 2.069 -4.416 1.00 92.75 90 TYR A CA 1
ATOM 674 C C . TYR A 1 90 ? 7.064 2.155 -3.443 1.00 92.75 90 TYR A C 1
ATOM 676 O O . TYR A 1 90 ? 6.979 3.140 -2.707 1.00 92.75 90 TYR A O 1
ATOM 684 N N . GLY A 1 91 ? 6.184 1.152 -3.412 1.00 90.19 91 GLY A N 1
ATOM 685 C CA . GLY A 1 91 ? 5.004 1.135 -2.547 1.00 90.19 91 GLY A CA 1
ATOM 686 C C . GLY A 1 91 ? 3.865 2.052 -3.004 1.00 90.19 91 GLY A C 1
ATOM 687 O O . GLY A 1 91 ? 2.950 2.319 -2.229 1.00 90.19 91 GLY A O 1
ATOM 688 N N . GLU A 1 92 ? 3.870 2.523 -4.256 1.00 93.94 92 GLU A N 1
ATOM 689 C CA . GLU A 1 92 ? 2.812 3.361 -4.853 1.00 93.94 92 GLU A CA 1
ATOM 690 C C . GLU A 1 92 ? 1.586 2.535 -5.267 1.00 93.94 92 GLU A C 1
ATOM 692 O O . GLU A 1 92 ? 1.135 2.571 -6.416 1.00 93.94 92 GLU A O 1
ATOM 697 N N . ARG A 1 93 ? 1.041 1.757 -4.327 1.00 91.88 93 ARG A N 1
ATOM 698 C CA . ARG A 1 93 ? -0.028 0.792 -4.603 1.00 91.88 93 ARG A CA 1
ATOM 699 C C . ARG A 1 93 ? -1.296 1.462 -5.131 1.00 91.88 93 ARG A C 1
ATOM 701 O O . ARG A 1 93 ? -1.833 1.019 -6.140 1.00 91.88 93 ARG A O 1
ATOM 708 N N . ASP A 1 94 ? -1.728 2.548 -4.494 1.00 92.81 94 ASP A N 1
ATOM 709 C CA . ASP A 1 94 ? -2.969 3.242 -4.857 1.00 92.81 94 ASP A CA 1
ATOM 710 C C . ASP A 1 94 ? -2.892 3.862 -6.257 1.00 92.81 94 ASP A C 1
ATOM 712 O O . ASP A 1 94 ? -3.865 3.828 -7.012 1.00 92.81 94 ASP A O 1
ATOM 716 N N . LEU A 1 95 ? -1.745 4.455 -6.611 1.00 95.44 95 LEU A N 1
ATOM 717 C CA . LEU A 1 95 ? -1.531 4.999 -7.950 1.00 95.44 95 LEU A CA 1
ATOM 718 C C . LEU A 1 95 ? -1.473 3.860 -8.972 1.00 95.44 95 LEU A C 1
ATOM 720 O O . LEU A 1 95 ? -2.204 3.905 -9.958 1.00 95.44 95 LEU A O 1
ATOM 724 N N . ALA A 1 96 ? -0.679 2.815 -8.717 1.00 96.88 96 ALA A N 1
ATOM 725 C CA . ALA A 1 96 ? -0.595 1.645 -9.590 1.00 96.88 96 ALA A CA 1
ATOM 726 C C . ALA A 1 96 ? -1.976 1.018 -9.855 1.00 96.88 96 ALA A C 1
ATOM 728 O O . ALA A 1 96 ? -2.310 0.746 -11.006 1.00 96.88 96 ALA A O 1
ATOM 729 N N . GLU A 1 97 ? -2.815 0.867 -8.829 1.00 95.88 97 GLU A N 1
ATOM 730 C CA . GLU A 1 97 ? -4.158 0.299 -8.964 1.00 95.88 97 GLU A CA 1
ATOM 731 C C . GLU A 1 97 ? -5.077 1.164 -9.841 1.00 95.88 97 GLU A C 1
ATOM 733 O O . GLU A 1 97 ? -5.751 0.637 -10.730 1.00 95.88 97 GLU A O 1
ATOM 738 N N . ARG A 1 98 ? -5.054 2.497 -9.682 1.00 96.50 98 ARG A N 1
ATOM 739 C CA . ARG A 1 98 ? -5.802 3.411 -10.568 1.00 96.50 98 ARG A CA 1
ATOM 740 C C . ARG A 1 98 ? -5.329 3.322 -12.018 1.00 96.50 98 ARG A C 1
ATOM 742 O O . ARG A 1 98 ? -6.156 3.297 -12.934 1.00 96.50 98 ARG A O 1
ATOM 749 N N . LEU A 1 99 ? -4.016 3.243 -12.233 1.00 97.94 99 LEU A N 1
ATOM 750 C CA . LEU A 1 99 ? -3.424 3.107 -13.565 1.00 97.94 99 LEU A CA 1
ATOM 751 C C . LEU A 1 99 ? -3.806 1.772 -14.219 1.00 97.94 99 LEU A C 1
ATOM 753 O O . LEU A 1 99 ? -4.183 1.754 -15.390 1.00 97.94 99 LEU A O 1
ATOM 757 N N . ILE A 1 100 ? -3.784 0.671 -13.464 1.00 98.25 100 ILE A N 1
ATOM 758 C CA . ILE A 1 100 ? -4.233 -0.643 -13.938 1.00 98.25 100 ILE A CA 1
ATOM 759 C C . ILE A 1 100 ? -5.715 -0.626 -14.271 1.00 98.25 100 ILE A C 1
ATOM 761 O O . ILE A 1 100 ? -6.087 -1.045 -15.364 1.00 98.25 100 ILE A O 1
ATOM 765 N N . HIS A 1 101 ? -6.562 -0.095 -13.391 1.00 97.31 101 HIS A N 1
ATOM 766 C CA . HIS A 1 101 ? -7.992 0.002 -13.664 1.00 97.31 101 HIS A CA 1
ATOM 767 C C . HIS A 1 101 ? -8.261 0.765 -14.972 1.00 97.31 101 HIS A C 1
ATOM 769 O O . HIS A 1 101 ? -9.050 0.317 -15.807 1.00 97.31 101 HIS A O 1
ATOM 775 N N . TRP A 1 102 ? -7.544 1.868 -15.207 1.00 97.69 102 TRP A N 1
ATOM 776 C CA . TRP A 1 102 ? -7.614 2.595 -16.473 1.00 97.69 102 TRP A CA 1
ATOM 777 C C . TRP A 1 102 ? -7.162 1.745 -17.671 1.00 97.69 102 TRP A C 1
ATOM 779 O O . TRP A 1 102 ? -7.897 1.664 -18.656 1.00 97.69 102 TRP A O 1
ATOM 789 N N . LEU A 1 103 ? -6.020 1.049 -17.583 1.00 98.38 103 LEU A N 1
ATOM 790 C CA . LEU A 1 103 ? -5.531 0.145 -18.636 1.00 98.38 103 LEU A CA 1
ATOM 791 C C . LEU A 1 103 ? -6.528 -0.982 -18.961 1.00 98.38 103 LEU A C 1
ATOM 793 O O . LEU A 1 103 ? -6.681 -1.351 -20.128 1.00 98.38 103 LEU A O 1
ATOM 797 N N . LEU A 1 104 ? -7.238 -1.512 -17.963 1.00 97.69 104 LEU A N 1
ATOM 798 C CA . LEU A 1 104 ? -8.300 -2.499 -18.175 1.00 97.69 104 LEU A CA 1
ATOM 799 C C . LEU A 1 104 ? -9.491 -1.892 -18.928 1.00 97.69 104 LEU A C 1
ATOM 801 O O . LEU A 1 104 ? -10.032 -2.529 -19.831 1.00 97.69 104 LEU A O 1
ATOM 805 N N . CYS A 1 105 ? -9.865 -0.650 -18.608 1.00 96.38 105 CYS A N 1
ATOM 806 C CA . CYS A 1 105 ? -10.986 0.044 -19.246 1.00 96.38 105 CYS A CA 1
ATOM 807 C C . CYS A 1 105 ? -10.731 0.378 -20.721 1.00 96.38 105 CYS A C 1
ATOM 809 O O . CYS A 1 105 ? -11.656 0.335 -21.532 1.00 96.38 105 CYS A O 1
ATOM 811 N N . ILE A 1 106 ? -9.496 0.734 -21.081 1.00 95.75 106 ILE A N 1
ATOM 812 C CA . ILE A 1 106 ? -9.175 1.208 -22.436 1.00 95.75 106 ILE A CA 1
ATOM 813 C C . ILE A 1 106 ? -8.723 0.100 -23.396 1.00 95.75 106 ILE A C 1
ATOM 815 O O . ILE A 1 106 ? -8.518 0.377 -24.584 1.00 95.75 106 ILE A O 1
ATOM 819 N N . GLN A 1 107 ? -8.537 -1.135 -22.911 1.00 97.81 107 GLN A N 1
ATOM 820 C CA . GLN A 1 107 ? -8.093 -2.238 -23.758 1.00 97.81 107 GLN A CA 1
ATOM 821 C C . GLN A 1 107 ? -9.069 -2.429 -24.922 1.00 97.81 107 GLN A C 1
ATOM 823 O O . GLN A 1 107 ? -10.281 -2.571 -24.742 1.00 97.81 107 GLN A O 1
ATOM 828 N N . ARG A 1 108 ? -8.550 -2.461 -26.153 1.00 96.31 108 ARG A N 1
ATOM 829 C CA . ARG A 1 108 ? -9.399 -2.712 -27.321 1.00 96.31 108 ARG A CA 1
ATOM 830 C C . ARG A 1 108 ? -9.950 -4.134 -27.264 1.00 96.31 108 ARG A C 1
ATOM 832 O O . ARG A 1 108 ? -9.317 -5.040 -26.734 1.00 96.31 108 ARG A O 1
ATOM 839 N N . ARG A 1 109 ? -11.084 -4.365 -27.934 1.00 92.19 109 ARG A N 1
ATOM 840 C CA . ARG A 1 109 ? -11.699 -5.702 -28.061 1.00 92.19 109 ARG A CA 1
ATOM 841 C C . ARG A 1 109 ? -10.706 -6.782 -28.512 1.00 92.19 109 ARG A C 1
ATOM 843 O O . ARG A 1 109 ? -10.822 -7.925 -28.092 1.00 92.19 109 ARG A O 1
ATOM 850 N N . GLY A 1 110 ? -9.755 -6.413 -29.371 1.00 89.81 110 GLY A N 1
ATOM 851 C CA . GLY A 1 110 ? -8.716 -7.310 -29.872 1.00 89.81 110 GLY A CA 1
ATOM 852 C C . GLY A 1 110 ? -7.493 -7.469 -28.968 1.00 89.81 110 GLY A C 1
ATOM 853 O O . GLY A 1 110 ? -6.586 -8.156 -29.394 1.00 89.81 110 GLY A O 1
ATOM 854 N N . GLY A 1 111 ? -7.431 -6.830 -27.794 1.00 95.69 111 GLY A N 1
ATOM 855 C CA . GLY A 1 111 ? -6.318 -6.924 -26.837 1.00 95.69 111 GLY A CA 1
ATOM 856 C C . GLY A 1 111 ? -5.252 -5.828 -26.934 1.00 95.69 111 GLY A C 1
ATOM 857 O O . GLY A 1 111 ? -4.479 -5.654 -26.001 1.00 95.69 111 GLY A O 1
ATOM 858 N N . SER A 1 112 ? -5.221 -5.062 -28.026 1.00 96.62 112 SER A N 1
ATOM 859 C CA . SER A 1 112 ? -4.197 -4.039 -28.277 1.00 96.62 112 SER A CA 1
ATOM 860 C C . SER A 1 112 ? -4.402 -2.735 -27.507 1.00 96.62 112 SER A C 1
ATOM 862 O O . SER A 1 112 ? -5.538 -2.351 -27.205 1.00 96.62 112 SER A O 1
ATOM 864 N N . TYR A 1 113 ? -3.316 -1.977 -27.384 1.00 96.12 113 TYR A N 1
ATOM 865 C CA . TYR A 1 113 ? -3.285 -0.601 -26.892 1.00 96.12 113 TYR A CA 1
ATOM 866 C C . TYR A 1 113 ? -2.779 0.353 -27.971 1.00 96.12 113 TYR A C 1
ATOM 868 O O . TYR A 1 113 ? -2.106 -0.065 -28.913 1.00 96.12 113 TYR A O 1
ATOM 876 N N . THR A 1 114 ? -3.165 1.626 -27.872 1.00 90.19 114 THR A N 1
ATOM 877 C CA . THR A 1 114 ? -2.920 2.621 -28.921 1.00 90.19 114 THR A CA 1
ATOM 878 C C . THR A 1 114 ? -1.958 3.713 -28.485 1.00 90.19 114 THR A C 1
ATOM 880 O O . THR A 1 114 ? -2.039 4.187 -27.352 1.00 90.19 114 THR A O 1
ATOM 883 N N . GLY A 1 115 ? -1.155 4.171 -29.446 1.00 84.56 115 GLY A N 1
ATOM 884 C CA . GLY A 1 115 ? -0.357 5.388 -29.378 1.00 84.56 115 GLY A CA 1
ATOM 885 C C . GLY A 1 115 ? -1.200 6.644 -29.117 1.00 84.56 115 GLY A C 1
ATOM 886 O O . GLY A 1 115 ? -2.428 6.594 -29.261 1.00 84.56 115 GLY A O 1
ATOM 887 N N . PRO A 1 116 ? -0.574 7.810 -28.866 1.00 75.50 116 PRO A N 1
ATOM 888 C CA . PRO A 1 116 ? -1.286 9.078 -28.649 1.00 75.50 116 PRO A CA 1
ATOM 889 C C . PRO A 1 116 ? -2.198 9.483 -29.821 1.00 75.50 116 PRO A C 1
ATOM 891 O O . PRO A 1 116 ? -3.181 10.191 -29.641 1.00 75.50 116 PRO A O 1
ATOM 894 N N . TYR A 1 117 ? -1.908 8.980 -31.026 1.00 77.50 117 TYR A N 1
ATOM 895 C CA . TYR A 1 117 ? -2.681 9.225 -32.249 1.00 77.50 117 TYR A CA 1
ATOM 896 C C . TYR A 1 117 ? -3.711 8.125 -32.571 1.00 77.50 117 TYR A C 1
ATOM 898 O O . TYR A 1 117 ? -4.273 8.102 -33.663 1.00 77.50 117 TYR A O 1
ATOM 906 N N . GLY A 1 118 ? -3.948 7.179 -31.657 1.00 82.12 118 GLY A N 1
ATOM 907 C CA . GLY A 1 118 ? -4.969 6.134 -31.804 1.00 82.12 118 GLY A CA 1
ATOM 908 C C . GLY A 1 118 ? -4.550 4.892 -32.603 1.00 82.12 118 GLY A C 1
ATOM 909 O O . GLY A 1 118 ? -5.322 3.936 -32.675 1.00 82.12 118 GLY A O 1
ATOM 910 N N . THR A 1 119 ? -3.337 4.854 -33.160 1.00 87.75 119 THR A N 1
ATOM 911 C CA . THR A 1 119 ? -2.795 3.676 -33.862 1.00 87.75 119 THR A CA 1
ATOM 912 C C . THR A 1 119 ? -2.322 2.613 -32.866 1.00 87.75 119 THR A C 1
ATOM 914 O O . THR A 1 119 ? -1.577 2.960 -31.951 1.00 87.75 119 THR A O 1
ATOM 917 N N . PRO A 1 120 ? -2.702 1.330 -33.014 1.00 90.81 120 PRO A N 1
ATOM 918 C CA . PRO A 1 120 ? -2.160 0.261 -32.184 1.00 90.81 120 PRO A CA 1
ATOM 919 C C . PRO A 1 120 ? -0.733 -0.108 -32.602 1.00 90.81 120 PRO A C 1
ATOM 921 O O . PRO A 1 120 ? -0.482 -0.359 -33.781 1.00 90.81 120 PRO A O 1
ATOM 924 N N . TYR A 1 121 ? 0.176 -0.195 -31.632 1.00 91.56 121 TYR A N 1
ATOM 925 C CA . TYR A 1 121 ? 1.576 -0.567 -31.851 1.00 91.56 121 TYR A CA 1
ATOM 926 C C . TYR A 1 121 ? 1.963 -1.800 -31.028 1.00 91.56 121 TYR A C 1
ATOM 928 O O . TYR A 1 121 ? 1.452 -2.025 -29.925 1.00 91.56 121 TYR A O 1
ATOM 936 N N . VAL A 1 122 ? 2.873 -2.605 -31.591 1.00 94.56 122 VAL A N 1
ATOM 937 C CA . VAL A 1 122 ? 3.451 -3.789 -30.935 1.00 94.56 122 VAL A CA 1
ATOM 938 C C . VAL A 1 122 ? 4.228 -3.375 -29.694 1.00 94.56 122 VAL A C 1
ATOM 940 O O . VAL A 1 122 ? 3.985 -3.930 -28.625 1.00 94.56 122 VAL A O 1
ATOM 943 N N . PHE A 1 123 ? 5.100 -2.371 -29.822 1.00 94.44 123 PHE A N 1
ATOM 944 C CA . PHE A 1 123 ? 5.888 -1.866 -28.704 1.00 94.44 123 PHE A CA 1
ATOM 945 C C . PHE A 1 123 ? 4.993 -1.403 -27.548 1.00 94.44 123 PHE A C 1
ATOM 947 O O . PHE A 1 123 ? 5.079 -1.974 -26.464 1.00 94.44 123 PHE A O 1
ATOM 954 N N . ASP A 1 124 ? 4.060 -0.478 -27.801 1.00 95.00 124 ASP A N 1
ATOM 955 C CA . ASP A 1 124 ? 3.139 0.068 -26.798 1.00 95.00 124 ASP A CA 1
ATOM 956 C C . ASP A 1 124 ? 2.356 -1.027 -26.065 1.00 95.00 124 ASP A C 1
ATOM 958 O O . ASP A 1 124 ? 2.288 -1.043 -24.837 1.00 95.00 124 ASP A O 1
ATOM 962 N N . SER A 1 125 ? 1.782 -1.974 -26.817 1.00 97.31 125 SER A N 1
ATOM 963 C CA . SER A 1 125 ? 1.003 -3.073 -26.234 1.00 97.31 125 SER A CA 1
ATOM 964 C C . SER A 1 125 ? 1.883 -4.020 -25.413 1.00 97.31 125 SER A C 1
ATOM 966 O O . SER A 1 125 ? 1.444 -4.523 -24.382 1.00 97.31 125 SER A O 1
ATOM 968 N N . GLY A 1 126 ? 3.135 -4.231 -25.829 1.00 97.50 126 GLY A N 1
ATOM 969 C CA . GLY A 1 126 ? 4.127 -4.988 -25.068 1.00 97.50 126 GLY A CA 1
ATOM 970 C C . GLY A 1 126 ? 4.516 -4.319 -23.751 1.00 97.50 126 GLY A C 1
ATOM 971 O O . GLY A 1 126 ? 4.668 -4.992 -22.735 1.00 97.50 126 GLY A O 1
ATOM 972 N N . GLN A 1 127 ? 4.610 -2.992 -23.735 1.00 97.75 127 GLN A N 1
ATOM 973 C CA . GLN A 1 127 ? 4.882 -2.242 -22.510 1.00 97.75 127 GLN A CA 1
ATOM 974 C C . GLN A 1 127 ? 3.689 -2.243 -21.550 1.00 97.75 127 GLN A C 1
ATOM 976 O O . GLN A 1 127 ? 3.866 -2.391 -20.342 1.00 97.75 127 GLN A O 1
ATOM 981 N N . VAL A 1 128 ? 2.462 -2.178 -22.075 1.00 98.50 128 VAL A N 1
ATOM 982 C CA . VAL A 1 128 ? 1.248 -2.375 -21.268 1.00 98.50 128 VAL A CA 1
ATOM 983 C C . VAL A 1 128 ? 1.185 -3.774 -20.663 1.00 98.50 128 VAL A C 1
ATOM 985 O O . VAL A 1 128 ? 0.819 -3.908 -19.495 1.00 98.50 128 VAL A O 1
ATOM 988 N N . LEU A 1 129 ? 1.597 -4.805 -21.407 1.00 98.62 129 LEU A N 1
ATOM 989 C CA . LEU A 1 129 ? 1.643 -6.176 -20.899 1.00 98.62 129 LEU A CA 1
ATOM 990 C C . LEU A 1 129 ? 2.509 -6.299 -19.634 1.00 98.62 129 LEU A C 1
ATOM 992 O O . LEU A 1 129 ? 2.115 -7.018 -18.721 1.00 98.62 129 LEU A O 1
ATOM 996 N N . ARG A 1 130 ? 3.620 -5.551 -19.526 1.00 98.38 130 ARG A N 1
ATOM 997 C CA . ARG A 1 130 ? 4.448 -5.511 -18.302 1.00 98.38 130 ARG A CA 1
ATOM 998 C C . ARG A 1 130 ? 3.648 -5.050 -17.080 1.00 98.38 130 ARG A C 1
ATOM 1000 O O . ARG A 1 130 ? 3.724 -5.677 -16.029 1.00 98.38 130 ARG A O 1
ATOM 1007 N N . GLY A 1 131 ? 2.849 -3.993 -17.225 1.00 98.06 131 GLY A N 1
ATOM 1008 C CA . GLY A 1 131 ? 1.983 -3.504 -16.150 1.00 98.06 131 GLY A CA 1
ATOM 1009 C C . GLY A 1 131 ? 0.871 -4.488 -15.794 1.00 98.06 131 GLY A C 1
ATOM 1010 O O . GLY A 1 131 ? 0.628 -4.744 -14.620 1.00 98.06 131 GLY A O 1
ATOM 1011 N N . LEU A 1 132 ? 0.224 -5.085 -16.799 1.00 98.56 132 LEU A N 1
ATOM 1012 C CA . LEU A 1 132 ? -0.830 -6.081 -16.578 1.00 98.56 132 LEU A CA 1
ATOM 1013 C C . LEU A 1 132 ? -0.309 -7.347 -15.878 1.00 98.56 132 LEU A C 1
ATOM 1015 O O . LEU A 1 132 ? -1.018 -7.908 -15.048 1.00 98.56 132 LEU A O 1
ATOM 1019 N N . LEU A 1 133 ? 0.919 -7.783 -16.176 1.00 98.06 133 LEU A N 1
ATOM 1020 C CA . LEU A 1 133 ? 1.567 -8.889 -15.465 1.00 98.06 133 LEU A CA 1
ATOM 1021 C C . LEU A 1 133 ? 1.803 -8.545 -13.995 1.00 98.06 133 LEU A C 1
ATOM 1023 O O . LEU A 1 133 ? 1.367 -9.294 -13.123 1.00 98.06 133 LEU A O 1
ATOM 1027 N N . ALA A 1 134 ? 2.382 -7.374 -13.720 1.00 96.75 134 ALA A N 1
ATOM 1028 C CA . ALA A 1 134 ? 2.577 -6.911 -12.350 1.00 96.75 134 ALA A CA 1
ATOM 1029 C C . ALA A 1 134 ? 1.242 -6.776 -11.592 1.00 96.75 134 ALA A C 1
ATOM 1031 O O . ALA A 1 134 ? 1.160 -7.084 -10.406 1.00 96.75 134 ALA A O 1
ATOM 1032 N N . ALA A 1 135 ? 0.158 -6.389 -12.274 1.00 96.94 135 ALA A N 1
ATOM 1033 C CA . ALA A 1 135 ? -1.174 -6.386 -11.676 1.00 96.94 135 ALA A CA 1
ATOM 1034 C C . ALA A 1 135 ? -1.607 -7.785 -11.216 1.00 96.94 135 ALA A C 1
ATOM 1036 O O . ALA A 1 135 ? -2.077 -7.928 -10.090 1.00 96.94 135 ALA A O 1
ATOM 1037 N N . VAL A 1 136 ? -1.420 -8.814 -12.050 1.00 96.81 136 VAL A N 1
ATOM 1038 C CA . VAL A 1 136 ? -1.751 -10.203 -11.693 1.00 96.81 136 VAL A CA 1
ATOM 1039 C C . VAL A 1 136 ? -0.903 -10.681 -10.512 1.00 96.81 136 VAL A C 1
ATOM 1041 O O . VAL A 1 136 ? -1.454 -11.214 -9.551 1.00 96.81 136 VAL A O 1
ATOM 1044 N N . GLU A 1 137 ? 0.408 -10.436 -10.542 1.00 93.44 137 GLU A N 1
ATOM 1045 C CA . GLU A 1 137 ? 1.342 -10.820 -9.471 1.00 93.44 137 GLU A CA 1
ATOM 1046 C C . GLU A 1 137 ? 0.977 -10.192 -8.117 1.00 93.44 137 GLU A C 1
ATOM 1048 O O . GLU A 1 137 ? 1.087 -10.839 -7.075 1.00 93.44 137 GLU A O 1
ATOM 1053 N N . HIS A 1 138 ? 0.478 -8.954 -8.128 1.00 92.00 138 HIS A N 1
ATOM 1054 C CA . HIS A 1 138 ? 0.079 -8.215 -6.928 1.00 92.00 138 HIS A CA 1
ATOM 1055 C C . HIS A 1 138 ? -1.422 -8.320 -6.591 1.00 92.00 138 HIS A C 1
ATOM 1057 O O . HIS A 1 138 ? -1.902 -7.629 -5.685 1.00 92.00 138 HIS A O 1
ATOM 1063 N N . GLY A 1 139 ? -2.177 -9.172 -7.296 1.00 92.00 139 GLY A N 1
ATOM 1064 C CA . GLY A 1 139 ? -3.607 -9.391 -7.056 1.00 92.00 139 GLY A CA 1
ATOM 1065 C C . GLY A 1 139 ? -4.501 -8.182 -7.368 1.00 92.00 139 GLY A C 1
ATOM 1066 O O . GLY A 1 139 ? -5.574 -8.043 -6.784 1.00 92.00 139 GLY A O 1
ATOM 1067 N N . MET A 1 140 ? -4.070 -7.290 -8.260 1.00 93.81 140 MET A N 1
ATOM 1068 C CA . MET A 1 140 ? -4.827 -6.122 -8.714 1.00 93.81 140 MET A CA 1
ATOM 1069 C C . MET A 1 140 ? -5.720 -6.467 -9.907 1.00 93.81 140 MET A C 1
ATOM 1071 O O . MET A 1 140 ? -5.307 -7.156 -10.836 1.00 93.81 140 MET A O 1
ATOM 1075 N N . GLY A 1 141 ? -6.953 -5.956 -9.914 1.00 88.69 141 GLY A N 1
ATOM 1076 C CA . GLY A 1 141 ? -7.888 -6.132 -11.033 1.00 88.69 141 GLY A CA 1
ATOM 1077 C C . GLY A 1 141 ? -8.489 -7.539 -11.189 1.00 88.69 141 GLY A C 1
ATOM 1078 O O . GLY A 1 141 ? -9.314 -7.734 -12.082 1.00 88.69 141 GLY A O 1
ATOM 1079 N N . GLY A 1 142 ? -8.123 -8.502 -10.333 1.00 90.75 142 GLY A N 1
ATOM 1080 C CA . GLY A 1 142 ? -8.693 -9.856 -10.295 1.00 90.75 142 GLY A CA 1
ATOM 1081 C C . GLY A 1 142 ? -8.687 -10.567 -11.655 1.00 90.75 142 GLY A C 1
ATOM 1082 O O . GLY A 1 142 ? -7.761 -10.413 -12.455 1.00 90.75 142 GLY A O 1
ATOM 1083 N N . ASP A 1 143 ? -9.759 -11.304 -11.956 1.00 93.56 143 ASP A N 1
ATOM 1084 C CA . ASP A 1 143 ? -9.908 -12.045 -13.219 1.00 93.56 143 ASP A CA 1
ATOM 1085 C C . ASP A 1 143 ? -9.834 -11.141 -14.462 1.00 93.56 143 ASP A C 1
ATOM 1087 O O . ASP A 1 143 ? -9.403 -11.575 -15.534 1.00 93.56 143 ASP A O 1
ATOM 1091 N N . ALA A 1 144 ? -10.223 -9.866 -14.340 1.00 96.06 144 ALA A N 1
ATOM 1092 C CA . ALA A 1 144 ? -10.167 -8.923 -15.451 1.00 96.06 144 ALA A CA 1
ATOM 1093 C C . ALA A 1 144 ? -8.725 -8.640 -15.894 1.00 96.06 144 ALA A C 1
ATOM 1095 O O . ALA A 1 144 ? -8.482 -8.524 -17.099 1.00 96.06 144 ALA A O 1
ATOM 1096 N N . ALA A 1 145 ? -7.775 -8.589 -14.953 1.00 97.00 145 ALA A N 1
ATOM 1097 C CA . ALA A 1 145 ? -6.357 -8.429 -15.260 1.00 97.00 145 ALA A CA 1
ATOM 1098 C C . ALA A 1 145 ? -5.801 -9.646 -16.005 1.00 97.00 145 ALA A C 1
ATOM 1100 O O . ALA A 1 145 ? -5.206 -9.483 -17.071 1.00 97.00 145 ALA A O 1
ATOM 1101 N N . LEU A 1 146 ? -6.089 -10.863 -15.530 1.00 97.25 146 LEU A N 1
ATOM 1102 C CA . LEU A 1 146 ? -5.656 -12.095 -16.197 1.00 97.25 146 LEU A CA 1
ATOM 1103 C C . LEU A 1 146 ? -6.227 -12.208 -17.622 1.00 97.25 146 LEU A C 1
ATOM 1105 O O . LEU A 1 146 ? -5.502 -12.506 -18.573 1.00 97.25 146 LEU A O 1
ATOM 1109 N N . MET A 1 147 ? -7.511 -11.889 -17.804 1.00 97.25 147 MET A N 1
ATOM 1110 C CA . MET A 1 147 ? -8.121 -11.851 -19.136 1.00 97.25 147 MET A CA 1
ATOM 1111 C C . MET A 1 147 ? -7.484 -10.788 -20.045 1.00 97.25 147 MET A C 1
ATOM 1113 O O . MET A 1 147 ? -7.351 -11.005 -21.252 1.00 97.25 147 MET A O 1
ATOM 1117 N N . ALA A 1 148 ? -7.104 -9.629 -19.499 1.00 98.19 148 ALA A N 1
ATOM 1118 C CA . ALA A 1 148 ? -6.429 -8.586 -20.263 1.00 98.19 148 ALA A CA 1
ATOM 1119 C C . ALA A 1 148 ? -5.011 -9.008 -20.680 1.00 98.19 148 ALA A C 1
ATOM 1121 O O . ALA A 1 148 ? -4.645 -8.781 -21.838 1.00 98.19 148 ALA A O 1
ATOM 1122 N N . VAL A 1 149 ? -4.252 -9.669 -19.796 1.00 98.50 149 VAL A N 1
ATOM 1123 C CA . VAL A 1 149 ? -2.947 -10.289 -20.101 1.00 98.50 149 VAL A CA 1
ATOM 1124 C C . VAL A 1 149 ? -3.080 -11.260 -21.274 1.00 98.50 149 VAL A C 1
ATOM 1126 O O . VAL A 1 149 ? -2.356 -11.134 -22.266 1.00 98.50 149 VAL A O 1
ATOM 1129 N N . GLN A 1 150 ? -4.057 -12.171 -21.211 1.00 97.94 150 GLN A N 1
ATOM 1130 C CA . GLN A 1 150 ? -4.285 -13.160 -22.264 1.00 97.94 150 GLN A CA 1
ATOM 1131 C C . GLN A 1 150 ? -4.616 -12.497 -23.606 1.00 97.94 150 GLN A C 1
ATOM 1133 O O . GLN A 1 150 ? -3.946 -12.764 -24.599 1.00 97.94 150 GLN A O 1
ATOM 1138 N N . ARG A 1 151 ? -5.578 -11.564 -23.646 1.00 98.31 151 ARG A N 1
ATOM 1139 C CA . ARG A 1 151 ? -5.952 -10.878 -24.897 1.00 98.31 151 ARG A CA 1
ATOM 1140 C C . ARG A 1 151 ? -4.804 -10.070 -25.503 1.00 98.31 151 ARG A C 1
ATOM 1142 O O . ARG A 1 151 ? -4.644 -10.069 -26.721 1.00 98.31 151 ARG A O 1
ATOM 1149 N N . THR A 1 152 ? -4.025 -9.372 -24.675 1.00 98.62 152 THR A N 1
ATOM 1150 C CA . THR A 1 152 ? -2.864 -8.595 -25.150 1.00 98.62 152 THR A CA 1
ATOM 1151 C C . THR A 1 152 ? -1.816 -9.521 -25.758 1.00 98.62 152 THR A C 1
ATOM 1153 O O . THR A 1 152 ? -1.290 -9.244 -26.834 1.00 98.62 152 THR A O 1
ATOM 1156 N N . THR A 1 153 ? -1.561 -10.654 -25.105 1.00 98.44 153 THR A N 1
ATOM 1157 C CA . THR A 1 153 ? -0.603 -11.667 -25.565 1.00 98.44 153 THR A CA 1
ATOM 1158 C C . THR A 1 153 ? -1.053 -12.320 -26.862 1.00 98.44 153 THR A C 1
ATOM 1160 O O . THR A 1 153 ? -0.275 -12.375 -27.810 1.00 98.44 153 THR A O 1
ATOM 1163 N N . ASP A 1 154 ? -2.318 -12.733 -26.953 1.00 97.81 154 ASP A N 1
ATOM 1164 C CA . ASP A 1 154 ? -2.900 -13.301 -28.173 1.00 97.81 154 ASP A CA 1
ATOM 1165 C C . ASP A 1 154 ? -2.765 -12.327 -29.351 1.00 97.81 154 ASP A C 1
ATOM 1167 O O . ASP A 1 154 ? -2.399 -12.721 -30.462 1.00 97.81 154 ASP A O 1
ATOM 1171 N N . TRP A 1 155 ? -3.004 -11.033 -29.105 1.00 97.69 155 TRP A N 1
ATOM 1172 C CA . TRP A 1 155 ? -2.819 -9.999 -30.116 1.00 97.69 155 TRP A CA 1
ATOM 1173 C C . TRP A 1 155 ? -1.361 -9.876 -30.556 1.00 97.69 155 TRP A C 1
ATOM 1175 O O . TRP A 1 155 ? -1.104 -9.870 -31.757 1.00 97.69 155 TRP A O 1
ATOM 1185 N N . LEU A 1 156 ? -0.418 -9.797 -29.613 1.00 97.50 156 LEU A N 1
ATOM 1186 C CA . LEU A 1 156 ? 1.015 -9.668 -29.896 1.00 97.50 156 LEU A CA 1
ATOM 1187 C C . LEU A 1 156 ? 1.557 -10.886 -30.655 1.00 97.50 156 LEU A C 1
ATOM 1189 O O . LEU A 1 156 ? 2.196 -10.719 -31.692 1.00 97.50 156 LEU A O 1
ATOM 1193 N N . ILE A 1 157 ? 1.244 -12.105 -30.206 1.00 97.38 157 ILE A N 1
ATOM 1194 C CA . ILE A 1 157 ? 1.606 -13.348 -30.905 1.00 97.38 157 ILE A CA 1
ATOM 1195 C C . ILE A 1 157 ? 0.997 -13.363 -32.313 1.00 97.38 157 ILE A C 1
ATOM 1197 O O . ILE A 1 157 ? 1.680 -13.703 -33.277 1.00 97.38 157 ILE A O 1
ATOM 1201 N N . GLY A 1 158 ? -0.249 -12.907 -32.468 1.00 95.62 158 GLY A N 1
ATOM 1202 C CA . GLY A 1 158 ? -0.905 -12.765 -33.769 1.00 95.62 158 GLY A CA 1
ATOM 1203 C C . GLY A 1 158 ? -0.279 -11.719 -34.705 1.00 95.62 158 GLY A C 1
ATOM 1204 O O . GLY A 1 158 ? -0.609 -11.699 -35.891 1.00 95.62 158 GLY A O 1
ATOM 1205 N N . ARG A 1 159 ? 0.612 -10.847 -34.208 1.00 95.38 159 ARG A N 1
ATOM 1206 C CA . ARG A 1 159 ? 1.390 -9.889 -35.020 1.00 95.38 159 ARG A CA 1
ATOM 1207 C C . ARG A 1 159 ? 2.762 -10.411 -35.430 1.00 95.38 159 ARG A C 1
ATOM 1209 O O . ARG A 1 159 ? 3.402 -9.774 -36.266 1.00 95.38 159 ARG A O 1
ATOM 1216 N N . MET A 1 160 ? 3.204 -11.539 -34.879 1.00 96.31 160 MET A N 1
ATOM 1217 C CA . MET A 1 160 ? 4.447 -12.170 -35.302 1.00 96.31 160 MET A CA 1
ATOM 1218 C C . MET A 1 160 ? 4.298 -12.764 -36.705 1.00 96.31 160 MET A C 1
ATOM 1220 O O . MET A 1 160 ? 3.332 -13.467 -37.008 1.00 96.31 160 MET A O 1
ATOM 1224 N N . ILE A 1 161 ? 5.283 -12.517 -37.563 1.00 95.56 161 ILE A N 1
ATOM 1225 C CA . ILE A 1 161 ? 5.303 -13.032 -38.933 1.00 95.56 161 ILE A CA 1
ATOM 1226 C C . ILE A 1 161 ? 5.894 -14.443 -38.920 1.00 95.56 161 ILE A C 1
ATOM 1228 O O . ILE A 1 161 ? 6.916 -14.694 -38.279 1.00 95.56 161 ILE A O 1
ATOM 1232 N N . ASP A 1 162 ? 5.232 -15.375 -39.615 1.00 95.00 162 ASP A N 1
ATOM 1233 C CA . ASP A 1 162 ? 5.631 -16.790 -39.697 1.00 95.00 162 ASP A CA 1
ATOM 1234 C C . ASP A 1 162 ? 5.885 -17.413 -38.307 1.00 95.00 162 ASP A C 1
ATOM 1236 O O . ASP A 1 162 ? 6.917 -18.027 -38.017 1.00 95.00 162 ASP A O 1
ATOM 1240 N N . GLY A 1 163 ? 4.957 -17.147 -37.378 1.00 93.06 163 GLY A N 1
ATOM 1241 C CA . GLY A 1 163 ? 5.042 -17.612 -35.995 1.00 93.06 163 GLY A CA 1
ATOM 1242 C C . GLY A 1 163 ? 6.304 -17.142 -35.265 1.00 93.06 163 GLY A C 1
ATOM 1243 O O . GLY A 1 163 ? 6.807 -17.882 -34.420 1.00 93.06 163 GLY A O 1
ATOM 1244 N N . GLY A 1 164 ? 6.849 -15.979 -35.629 1.00 95.25 164 GLY A N 1
ATOM 1245 C CA . GLY A 1 164 ? 8.036 -15.366 -35.032 1.00 95.25 164 GLY A CA 1
ATOM 1246 C C . GLY A 1 164 ? 9.297 -15.471 -35.886 1.00 95.25 164 GLY A C 1
ATOM 1247 O O . GLY A 1 164 ? 10.238 -14.734 -35.637 1.00 95.25 164 GLY A O 1
ATOM 1248 N N . ARG A 1 165 ? 9.353 -16.317 -36.926 1.00 96.25 165 ARG A N 1
ATOM 1249 C CA . ARG A 1 165 ? 10.590 -16.489 -37.725 1.00 96.25 165 ARG A CA 1
ATOM 1250 C C . ARG A 1 165 ? 11.012 -15.240 -38.501 1.00 96.25 165 ARG A C 1
ATOM 1252 O O . ARG A 1 165 ? 12.163 -15.147 -38.921 1.00 96.25 165 ARG A O 1
ATOM 1259 N N . ALA A 1 166 ? 10.086 -14.310 -38.701 1.00 93.75 166 ALA A N 1
ATOM 1260 C CA . ALA A 1 166 ? 10.326 -13.045 -39.382 1.00 93.75 166 ALA A CA 1
ATOM 1261 C C . ALA A 1 166 ? 9.949 -11.837 -38.507 1.00 93.75 166 ALA A C 1
ATOM 1263 O O . ALA A 1 166 ? 9.480 -10.829 -39.027 1.00 93.75 166 ALA A O 1
ATOM 1264 N N . GLY A 1 167 ? 10.106 -11.957 -37.183 1.00 93.19 167 GLY A N 1
ATOM 1265 C CA . GLY A 1 167 ? 9.894 -10.844 -36.259 1.00 93.19 167 GLY A CA 1
ATOM 1266 C C . GLY A 1 167 ? 8.447 -10.342 -36.229 1.00 93.19 167 GLY A C 1
ATOM 1267 O O . GLY A 1 167 ? 7.491 -11.120 -36.337 1.00 93.19 167 GLY A O 1
ATOM 1268 N N . PHE A 1 168 ? 8.294 -9.028 -36.076 1.00 92.44 168 PHE A N 1
ATOM 1269 C CA . PHE A 1 168 ? 7.028 -8.301 -36.161 1.00 92.44 168 PHE A CA 1
ATOM 1270 C C . PHE A 1 168 ? 6.958 -7.470 -37.447 1.00 92.44 168 PHE A C 1
ATOM 1272 O O . PHE A 1 168 ? 7.967 -7.134 -38.052 1.00 92.44 168 PHE A O 1
ATOM 1279 N N . ALA A 1 169 ? 5.754 -7.074 -37.860 1.00 77.50 169 ALA A N 1
ATOM 1280 C CA . ALA A 1 169 ? 5.615 -6.140 -38.975 1.00 77.50 169 ALA A CA 1
ATOM 1281 C C . ALA A 1 169 ? 6.203 -4.754 -38.632 1.00 77.50 169 ALA A C 1
ATOM 1283 O O . ALA A 1 169 ? 5.891 -4.169 -37.592 1.00 77.50 169 ALA A O 1
ATOM 1284 N N . GLY A 1 170 ? 7.022 -4.203 -39.532 1.00 68.62 170 GLY A N 1
ATOM 1285 C CA . GLY A 1 170 ? 7.580 -2.858 -39.394 1.00 68.62 170 GLY A CA 1
ATOM 1286 C C . GLY A 1 170 ? 6.507 -1.770 -39.530 1.00 68.62 170 GLY A C 1
ATOM 1287 O O . GLY A 1 170 ? 5.857 -1.653 -40.569 1.00 68.62 170 GLY A O 1
ATOM 1288 N N . HIS A 1 171 ? 6.336 -0.944 -38.491 1.00 65.62 171 HIS A N 1
ATOM 1289 C CA . HIS A 1 171 ? 5.322 0.124 -38.440 1.00 65.62 171 HIS A CA 1
ATOM 1290 C C . HIS A 1 171 ? 5.901 1.547 -38.307 1.00 65.62 171 HIS A C 1
ATOM 1292 O O . HIS A 1 171 ? 5.143 2.515 -38.253 1.00 65.62 171 HIS A O 1
ATOM 1298 N N . TYR A 1 172 ? 7.230 1.698 -38.272 1.00 65.38 172 TYR A N 1
ATOM 1299 C CA . TYR A 1 172 ? 7.900 2.971 -37.954 1.00 65.38 172 TYR A CA 1
ATOM 1300 C C . TYR A 1 172 ? 8.510 3.703 -39.165 1.00 65.38 172 TYR A C 1
ATOM 1302 O O . TYR A 1 172 ? 9.325 4.609 -39.003 1.00 65.38 172 TYR A O 1
ATOM 1310 N N . THR A 1 173 ? 8.122 3.347 -40.391 1.00 58.62 173 THR A N 1
ATOM 1311 C CA . THR A 1 173 ? 8.658 3.970 -41.612 1.00 58.62 173 THR A CA 1
ATOM 1312 C C . THR A 1 173 ? 8.225 5.436 -41.749 1.00 58.62 173 THR A C 1
ATOM 1314 O O . THR A 1 173 ? 7.038 5.733 -41.631 1.00 58.62 173 THR A O 1
ATOM 1317 N N . GLY A 1 174 ? 9.163 6.338 -42.066 1.00 56.72 174 GLY A N 1
ATOM 1318 C CA . GLY A 1 174 ? 8.868 7.738 -42.421 1.00 56.72 174 GLY A CA 1
ATOM 1319 C C . GLY A 1 174 ? 8.855 8.751 -41.267 1.00 56.72 174 GLY A C 1
ATOM 1320 O O . GLY A 1 174 ? 8.346 9.852 -41.452 1.00 56.72 174 GLY A O 1
ATOM 1321 N N . ARG A 1 175 ? 9.392 8.405 -40.088 1.00 63.91 175 ARG A N 1
ATOM 1322 C CA . ARG A 1 175 ? 9.592 9.351 -38.971 1.00 63.91 175 ARG A CA 1
ATOM 1323 C C . ARG A 1 175 ? 10.895 10.147 -39.130 1.00 63.91 175 ARG A C 1
ATOM 1325 O O . ARG A 1 175 ? 11.852 9.634 -39.701 1.00 63.91 175 ARG A O 1
ATOM 1332 N N . GLU A 1 176 ? 10.930 11.370 -38.589 1.00 59.00 176 GLU A N 1
ATOM 1333 C CA . GLU A 1 176 ? 12.133 12.228 -38.577 1.00 59.00 176 GLU A CA 1
ATOM 1334 C C . GLU A 1 176 ? 13.305 11.573 -37.832 1.00 59.00 176 GLU A C 1
ATOM 1336 O O . GLU A 1 176 ? 14.442 11.627 -38.292 1.00 59.00 176 GLU A O 1
ATOM 1341 N N . VAL A 1 177 ? 13.014 10.889 -36.721 1.00 64.81 177 VAL A N 1
ATOM 1342 C CA . VAL A 1 177 ? 13.972 10.041 -36.005 1.00 64.81 177 VAL A CA 1
ATOM 1343 C C . VAL A 1 177 ? 13.734 8.588 -36.404 1.00 64.81 177 VAL A C 1
ATOM 1345 O O . VAL A 1 177 ? 12.627 8.061 -36.250 1.00 64.81 177 VAL A O 1
ATOM 1348 N N . ARG A 1 178 ? 14.782 7.929 -36.907 1.00 78.69 178 ARG A N 1
ATOM 1349 C CA . ARG A 1 178 ? 14.762 6.499 -37.226 1.00 78.69 178 ARG A CA 1
ATOM 1350 C C . ARG A 1 178 ? 14.574 5.690 -35.939 1.00 78.69 178 ARG A C 1
ATOM 1352 O O . ARG A 1 178 ? 15.396 5.778 -35.036 1.00 78.69 178 ARG A O 1
ATOM 1359 N N . VAL A 1 179 ? 13.517 4.881 -35.890 1.00 85.75 179 VAL A N 1
ATOM 1360 C CA . VAL A 1 179 ? 13.288 3.888 -34.830 1.00 85.75 179 VAL A CA 1
ATOM 1361 C C . VAL A 1 179 ? 13.684 2.520 -35.392 1.00 85.75 179 VAL A C 1
ATOM 1363 O O . VAL A 1 179 ? 13.072 2.099 -36.381 1.00 85.75 179 VAL A O 1
ATOM 1366 N N . PRO A 1 180 ? 14.703 1.842 -34.839 1.00 89.19 180 PRO A N 1
ATOM 1367 C CA . PRO A 1 180 ? 15.092 0.527 -35.325 1.00 89.19 180 PRO A CA 1
ATOM 1368 C C . PRO A 1 180 ? 14.008 -0.499 -34.977 1.00 89.19 180 PRO A C 1
ATOM 1370 O O . PRO A 1 180 ? 13.396 -0.435 -33.916 1.00 89.19 180 PRO A O 1
ATOM 1373 N N . GLU A 1 181 ? 13.737 -1.453 -35.870 1.00 90.19 181 GLU A N 1
ATOM 1374 C CA . GLU A 1 181 ? 12.717 -2.485 -35.620 1.00 90.19 181 GLU A CA 1
ATOM 1375 C C . GLU A 1 181 ? 13.075 -3.381 -34.419 1.00 90.19 181 GLU A C 1
ATOM 1377 O O . GLU A 1 181 ? 12.199 -3.878 -33.711 1.00 90.19 181 GLU A O 1
ATOM 1382 N N . THR A 1 182 ? 14.373 -3.533 -34.155 1.00 93.75 182 THR A N 1
ATOM 1383 C CA . THR A 1 182 ? 14.953 -4.336 -33.073 1.00 93.75 182 THR A CA 1
ATOM 1384 C C . THR A 1 182 ? 14.552 -3.874 -31.672 1.00 93.75 182 THR A C 1
ATOM 1386 O O . THR A 1 182 ? 14.628 -4.684 -30.751 1.00 93.75 182 THR A O 1
ATOM 1389 N N . VAL A 1 183 ? 13.990 -2.667 -31.493 1.00 93.88 183 VAL A N 1
ATOM 1390 C CA . VAL A 1 183 ? 13.366 -2.256 -30.214 1.00 93.88 183 VAL A CA 1
ATOM 1391 C C . VAL A 1 183 ? 12.258 -3.212 -29.762 1.00 93.88 183 VAL A C 1
ATOM 1393 O O . VAL A 1 183 ? 11.985 -3.323 -28.567 1.00 93.88 183 VAL A O 1
ATOM 1396 N N . HIS A 1 184 ? 11.639 -3.956 -30.686 1.00 95.50 184 HIS A N 1
ATOM 1397 C CA . HIS A 1 184 ? 10.662 -4.989 -30.344 1.00 95.50 184 HIS A CA 1
ATOM 1398 C C . HIS A 1 184 ? 11.247 -6.155 -29.531 1.00 95.50 184 HIS A C 1
ATOM 1400 O O . HIS A 1 184 ? 10.472 -6.872 -28.896 1.00 95.50 184 HIS A O 1
ATOM 1406 N N . LEU A 1 185 ? 12.576 -6.320 -29.459 1.00 96.62 185 LEU A N 1
ATOM 1407 C CA . LEU A 1 185 ? 13.211 -7.234 -28.501 1.00 96.62 185 LEU A CA 1
ATOM 1408 C C . LEU A 1 185 ? 12.711 -6.984 -27.074 1.00 96.62 185 LEU A C 1
ATOM 1410 O O . LEU A 1 185 ? 12.465 -7.930 -26.332 1.00 96.62 185 LEU A O 1
ATOM 1414 N N . TYR A 1 186 ? 12.462 -5.724 -26.715 1.00 97.50 186 TYR A N 1
ATOM 1415 C CA . TYR A 1 186 ? 12.014 -5.329 -25.380 1.00 97.50 186 TYR A CA 1
ATOM 1416 C C . TYR A 1 186 ? 10.557 -5.704 -25.058 1.00 97.50 186 TYR A C 1
ATOM 1418 O O . TYR A 1 186 ? 10.117 -5.565 -23.915 1.00 97.50 186 TYR A O 1
ATOM 1426 N N . VAL A 1 187 ? 9.810 -6.230 -26.036 1.00 97.88 187 VAL A N 1
ATOM 1427 C CA . VAL A 1 187 ? 8.474 -6.824 -25.847 1.00 97.88 187 VAL A CA 1
ATOM 1428 C C . VAL A 1 187 ? 8.565 -8.299 -25.434 1.00 97.88 187 VAL A C 1
ATOM 1430 O O . VAL A 1 187 ? 7.684 -8.811 -24.742 1.00 97.88 187 VAL A O 1
ATOM 1433 N N . LEU A 1 188 ? 9.633 -8.992 -25.840 1.00 98.44 188 LEU A N 1
ATOM 1434 C CA . LEU A 1 188 ? 9.770 -10.440 -25.683 1.00 98.44 188 LEU A CA 1
ATOM 1435 C C . LEU A 1 188 ? 9.826 -10.923 -24.220 1.00 98.44 188 LEU A C 1
ATOM 1437 O O . LEU A 1 188 ? 9.178 -11.935 -23.948 1.00 98.44 188 LEU A O 1
ATOM 1441 N N . PRO A 1 189 ? 10.493 -10.233 -23.266 1.00 98.44 189 PRO A N 1
ATOM 1442 C CA . PRO A 1 189 ? 10.499 -10.658 -21.863 1.00 98.44 189 PRO A CA 1
ATOM 1443 C C . PRO A 1 189 ? 9.094 -10.798 -21.262 1.00 98.44 189 PRO A C 1
ATOM 1445 O O . PRO A 1 189 ? 8.783 -11.808 -20.636 1.00 98.44 189 PRO A O 1
ATOM 1448 N N . ALA A 1 190 ? 8.207 -9.828 -21.515 1.00 98.12 190 ALA A N 1
ATOM 1449 C CA . ALA A 1 190 ? 6.832 -9.860 -21.014 1.00 98.12 190 ALA A CA 1
ATOM 1450 C C . ALA A 1 190 ? 6.004 -10.986 -21.661 1.00 98.12 190 ALA A C 1
ATOM 1452 O O . ALA A 1 190 ? 5.195 -11.638 -20.999 1.00 98.12 190 ALA A O 1
ATOM 1453 N N . LEU A 1 191 ? 6.220 -11.257 -22.952 1.00 98.44 191 LEU A N 1
ATOM 1454 C CA . LEU A 1 191 ? 5.576 -12.383 -23.631 1.00 98.44 191 LEU A CA 1
ATOM 1455 C C . LEU A 1 191 ? 6.042 -13.732 -23.078 1.00 98.44 191 LEU A C 1
ATOM 1457 O O . LEU A 1 191 ? 5.221 -14.636 -22.939 1.00 98.44 191 LEU A O 1
ATOM 1461 N N . LEU A 1 192 ? 7.328 -13.862 -22.744 1.00 98.25 192 LEU A N 1
ATOM 1462 C CA . LEU A 1 192 ? 7.871 -15.077 -22.141 1.00 98.25 192 LEU A CA 1
ATOM 1463 C C . LEU A 1 192 ? 7.299 -15.300 -20.735 1.00 98.25 192 LEU A C 1
ATOM 1465 O O . LEU A 1 192 ? 6.761 -16.370 -20.470 1.00 98.25 192 LEU A O 1
ATOM 1469 N N . ALA A 1 193 ? 7.295 -14.264 -19.890 1.00 97.62 193 ALA A N 1
ATOM 1470 C CA . ALA A 1 193 ? 6.667 -14.317 -18.568 1.00 97.62 193 ALA A CA 1
ATOM 1471 C C . ALA A 1 193 ? 5.176 -14.692 -18.653 1.00 97.62 193 ALA A C 1
ATOM 1473 O O . ALA A 1 193 ? 4.671 -15.480 -17.856 1.00 97.62 193 ALA A O 1
ATOM 1474 N N . THR A 1 194 ? 4.467 -14.188 -19.669 1.00 97.19 194 THR A N 1
ATOM 1475 C CA . THR A 1 194 ? 3.066 -14.563 -19.893 1.00 97.19 194 THR A CA 1
ATOM 1476 C C . THR A 1 194 ? 2.910 -16.004 -20.380 1.00 97.19 194 THR A C 1
ATOM 1478 O O . THR A 1 194 ? 1.953 -16.679 -20.004 1.00 97.19 194 THR A O 1
ATOM 1481 N N . ALA A 1 195 ? 3.823 -16.493 -21.223 1.00 97.38 195 ALA A N 1
ATOM 1482 C CA . ALA A 1 195 ? 3.812 -17.881 -21.673 1.00 97.38 195 ALA A CA 1
ATOM 1483 C C . ALA A 1 195 ? 3.948 -18.847 -20.488 1.00 97.38 195 ALA A C 1
ATOM 1485 O O . ALA A 1 195 ? 3.226 -19.844 -20.445 1.00 97.38 195 ALA A O 1
ATOM 1486 N N . ASP A 1 196 ? 4.791 -18.511 -19.511 1.00 97.00 196 ASP A N 1
ATOM 1487 C CA . ASP A 1 196 ? 4.935 -19.273 -18.270 1.00 97.00 196 ASP A CA 1
ATOM 1488 C C . ASP A 1 196 ? 3.672 -19.173 -17.400 1.00 97.00 196 ASP A C 1
ATOM 1490 O O . ASP A 1 196 ? 3.108 -20.200 -17.020 1.00 97.00 196 ASP A O 1
ATOM 1494 N N . LEU A 1 197 ? 3.158 -17.956 -17.168 1.00 96.38 197 LEU A N 1
ATOM 1495 C CA . LEU A 1 197 ? 1.933 -17.712 -16.390 1.00 96.38 197 LEU A CA 1
ATOM 1496 C C . LEU A 1 197 ? 0.716 -18.481 -16.937 1.00 96.38 197 LEU A C 1
ATOM 1498 O O . LEU A 1 197 ? -0.084 -19.012 -16.169 1.00 96.38 197 LEU A O 1
ATOM 1502 N N . LEU A 1 198 ? 0.564 -18.537 -18.264 1.00 95.06 198 LEU A N 1
ATOM 1503 C CA . LEU A 1 198 ? -0.558 -19.201 -18.940 1.00 95.06 198 LEU A CA 1
ATOM 1504 C C . LEU A 1 198 ? -0.276 -20.669 -19.294 1.00 95.06 198 LEU A C 1
ATOM 1506 O O . LEU A 1 198 ? -1.139 -21.320 -19.888 1.00 95.06 198 LEU A O 1
ATOM 1510 N N . ASN A 1 199 ? 0.913 -21.188 -18.972 1.00 96.88 199 ASN A N 1
ATOM 1511 C CA . ASN A 1 199 ? 1.374 -22.524 -19.351 1.00 96.88 199 ASN A CA 1
ATOM 1512 C C . ASN A 1 199 ? 1.225 -22.806 -20.867 1.00 96.88 199 ASN A C 1
ATOM 1514 O O . ASN A 1 199 ? 0.637 -23.806 -21.292 1.00 96.88 199 ASN A O 1
ATOM 1518 N N . ARG A 1 200 ? 1.726 -21.882 -21.702 1.00 97.56 200 ARG A N 1
ATOM 1519 C CA . ARG A 1 200 ? 1.651 -21.901 -23.175 1.00 97.56 200 ARG A CA 1
ATOM 1520 C C . ARG A 1 200 ? 3.034 -22.085 -23.812 1.00 97.56 200 ARG A C 1
ATOM 1522 O O . ARG A 1 200 ? 3.632 -21.114 -24.283 1.00 97.56 200 ARG A O 1
ATOM 1529 N N . PRO A 1 201 ? 3.551 -23.327 -23.901 1.00 97.56 201 PRO A N 1
ATOM 1530 C CA . PRO A 1 201 ? 4.872 -23.584 -24.482 1.00 97.56 201 PRO A CA 1
ATOM 1531 C C . PRO A 1 201 ? 4.971 -23.178 -25.961 1.00 97.56 201 PRO A C 1
ATOM 1533 O O . PRO A 1 201 ? 6.055 -22.879 -26.459 1.00 97.56 201 PRO A O 1
ATOM 1536 N N . ASP A 1 202 ? 3.850 -23.126 -26.680 1.00 97.69 202 ASP A N 1
ATOM 1537 C CA . ASP A 1 202 ? 3.792 -22.645 -28.057 1.00 97.69 202 ASP A CA 1
ATOM 1538 C C . ASP A 1 202 ? 4.013 -21.125 -28.171 1.00 97.69 202 ASP A C 1
ATOM 1540 O O . ASP A 1 202 ? 4.634 -20.682 -29.143 1.00 97.69 202 ASP A O 1
ATOM 1544 N N . TYR A 1 203 ? 3.598 -20.339 -27.166 1.00 98.06 203 TYR A N 1
ATOM 1545 C CA . TYR A 1 203 ? 3.916 -18.907 -27.076 1.00 98.06 203 TYR A CA 1
ATOM 1546 C C . TYR A 1 203 ? 5.402 -18.703 -26.821 1.00 98.06 203 TYR A C 1
ATOM 1548 O O . TYR A 1 203 ? 6.047 -17.979 -27.579 1.00 98.06 203 TYR A O 1
ATOM 1556 N N . ALA A 1 204 ? 5.972 -19.416 -25.846 1.00 98.19 204 ALA A N 1
ATOM 1557 C CA . ALA A 1 204 ? 7.410 -19.381 -25.584 1.00 98.19 204 ALA A CA 1
ATOM 1558 C C . ALA A 1 204 ? 8.219 -19.743 -26.845 1.00 98.19 204 ALA A C 1
ATOM 1560 O O . ALA A 1 204 ? 9.166 -19.048 -27.208 1.00 98.19 204 ALA A O 1
ATOM 1561 N N . ALA A 1 205 ? 7.805 -20.776 -27.587 1.00 98.31 205 ALA A N 1
ATOM 1562 C CA . ALA A 1 205 ? 8.465 -21.160 -28.832 1.00 98.31 205 ALA A CA 1
ATOM 1563 C C . ALA A 1 205 ? 8.379 -20.078 -29.928 1.00 98.31 205 ALA A C 1
ATOM 1565 O O . ALA A 1 205 ? 9.317 -19.931 -30.711 1.00 98.31 205 ALA A O 1
ATOM 1566 N N . ALA A 1 206 ? 7.270 -19.338 -30.025 1.00 98.25 206 ALA A N 1
ATOM 1567 C CA . ALA A 1 206 ? 7.145 -18.213 -30.956 1.00 98.25 206 ALA A CA 1
ATOM 1568 C C . ALA A 1 206 ? 8.045 -17.035 -30.561 1.00 98.25 206 ALA A C 1
ATOM 1570 O O . ALA A 1 206 ? 8.730 -16.477 -31.418 1.00 98.25 206 ALA A O 1
ATOM 1571 N N . VAL A 1 207 ? 8.107 -16.726 -29.263 1.00 98.31 207 VAL A N 1
ATOM 1572 C CA . VAL A 1 207 ? 8.997 -15.705 -28.698 1.00 98.31 207 VAL A CA 1
ATOM 1573 C C . VAL A 1 207 ? 10.458 -16.020 -29.008 1.00 98.31 207 VAL A C 1
ATOM 1575 O O . VAL A 1 207 ? 11.156 -15.150 -29.521 1.00 98.31 207 VAL A O 1
ATOM 1578 N N . TRP A 1 208 ? 10.911 -17.259 -28.799 1.00 98.38 208 TRP A N 1
ATOM 1579 C CA . TRP A 1 208 ? 12.299 -17.637 -29.092 1.00 98.38 208 TRP A CA 1
ATOM 1580 C C . TRP A 1 208 ? 12.642 -17.597 -30.585 1.00 98.38 208 TRP A C 1
ATOM 1582 O O . TRP A 1 208 ? 13.722 -17.146 -30.944 1.00 98.38 208 TRP A O 1
ATOM 1592 N N . ARG A 1 209 ? 11.710 -17.955 -31.481 1.00 98.38 209 ARG A N 1
ATOM 1593 C CA . ARG A 1 209 ? 11.915 -17.756 -32.930 1.00 98.38 209 ARG A CA 1
ATOM 1594 C C . ARG A 1 209 ? 12.039 -16.274 -33.299 1.00 98.38 209 ARG A C 1
ATOM 1596 O O . ARG A 1 209 ? 12.859 -15.929 -34.144 1.00 98.38 209 ARG A O 1
ATOM 1603 N N . CYS A 1 210 ? 11.234 -15.420 -32.666 1.00 97.88 210 CYS A N 1
ATOM 1604 C CA . CYS A 1 210 ? 11.289 -13.966 -32.831 1.00 97.88 210 CYS A CA 1
ATOM 1605 C C . CYS A 1 210 ? 12.611 -13.388 -32.314 1.00 97.88 210 CYS A C 1
ATOM 1607 O O . CYS A 1 210 ? 13.234 -12.556 -32.971 1.00 97.88 210 CYS A O 1
ATOM 1609 N N . PHE A 1 211 ? 13.084 -13.893 -31.178 1.00 98.19 211 PHE A N 1
ATOM 1610 C CA . PHE A 1 211 ? 14.392 -13.566 -30.634 1.00 98.19 211 PHE A CA 1
ATOM 1611 C C . PHE A 1 211 ? 15.528 -13.942 -31.601 1.00 98.19 211 PHE A C 1
ATOM 1613 O O . PHE A 1 211 ? 16.339 -13.083 -31.945 1.00 98.19 211 PHE A O 1
ATOM 1620 N N . ASP A 1 212 ? 15.544 -15.180 -32.108 1.00 97.88 212 ASP A N 1
ATOM 1621 C CA . ASP A 1 212 ? 16.555 -15.657 -33.064 1.00 97.88 212 ASP A CA 1
ATOM 1622 C C . ASP A 1 212 ? 16.582 -14.821 -34.352 1.00 97.88 212 ASP A C 1
ATOM 1624 O O . ASP A 1 212 ? 17.655 -14.555 -34.899 1.00 97.88 212 ASP A O 1
ATOM 1628 N N . HIS A 1 213 ? 15.413 -14.374 -34.825 1.00 96.69 213 HIS A N 1
ATOM 1629 C CA . HIS A 1 213 ? 15.308 -13.459 -35.960 1.00 96.69 213 HIS A CA 1
ATOM 1630 C C . HIS A 1 213 ? 16.021 -12.130 -35.677 1.00 96.69 213 HIS A C 1
ATOM 1632 O O . HIS A 1 213 ? 16.867 -11.699 -36.463 1.00 96.69 213 HIS A O 1
ATOM 1638 N N . TYR A 1 214 ? 15.714 -11.492 -34.544 1.00 96.25 214 TYR A N 1
ATOM 1639 C CA . TYR A 1 214 ? 16.304 -10.199 -34.202 1.00 96.25 214 TYR A CA 1
ATOM 1640 C C . TYR A 1 214 ? 17.805 -10.278 -33.915 1.00 96.25 214 TYR A C 1
ATOM 1642 O O . TYR A 1 214 ? 18.515 -9.330 -34.238 1.00 96.25 214 TYR A O 1
ATOM 1650 N N . LEU A 1 215 ? 18.317 -11.416 -33.431 1.00 96.06 215 LEU A N 1
ATOM 1651 C CA . LEU A 1 215 ? 19.762 -11.646 -33.295 1.00 96.06 215 LEU A CA 1
ATOM 1652 C C . LEU A 1 215 ? 20.529 -11.598 -34.623 1.00 96.06 215 LEU A C 1
ATOM 1654 O O . LEU A 1 215 ? 21.725 -11.314 -34.631 1.00 96.06 215 LEU A O 1
ATOM 1658 N N . GLN A 1 216 ? 19.862 -11.884 -35.740 1.00 95.12 216 GLN A N 1
ATOM 1659 C CA . GLN A 1 216 ? 20.452 -11.827 -37.079 1.00 95.12 216 GLN A CA 1
ATOM 1660 C C . GLN A 1 216 ? 20.154 -10.501 -37.792 1.00 95.12 216 GLN A C 1
ATOM 1662 O O . GLN A 1 216 ? 20.595 -10.293 -38.926 1.00 95.12 216 GLN A O 1
ATOM 1667 N N . HIS A 1 217 ? 19.396 -9.604 -37.159 1.00 94.38 217 HIS A N 1
ATOM 1668 C CA . HIS A 1 217 ? 18.978 -8.359 -37.774 1.00 94.38 217 HIS A CA 1
ATOM 1669 C C . HIS A 1 217 ? 20.148 -7.372 -37.843 1.00 94.38 217 HIS A C 1
ATOM 1671 O O . HIS A 1 217 ? 20.818 -7.095 -36.852 1.00 94.38 217 HIS A O 1
ATOM 1677 N N . ARG A 1 218 ? 20.379 -6.796 -39.027 1.00 90.31 218 ARG A N 1
ATOM 1678 C CA . ARG A 1 218 ? 21.525 -5.902 -39.290 1.00 90.31 218 ARG A CA 1
ATOM 1679 C C . ARG A 1 218 ? 21.531 -4.614 -38.455 1.00 90.31 218 ARG A C 1
ATOM 1681 O O . ARG A 1 218 ? 22.568 -3.974 -38.351 1.00 90.31 218 ARG A O 1
ATOM 1688 N N . ASP A 1 219 ? 20.367 -4.234 -37.931 1.00 90.12 219 ASP A N 1
ATOM 1689 C CA . ASP A 1 219 ? 20.184 -3.002 -37.158 1.00 90.12 219 ASP A CA 1
ATOM 1690 C C . ASP A 1 219 ? 20.338 -3.213 -35.638 1.00 90.12 219 ASP A C 1
ATOM 1692 O O . ASP A 1 219 ? 20.164 -2.267 -34.880 1.00 90.12 219 ASP A O 1
ATOM 1696 N N . LEU A 1 220 ? 20.654 -4.435 -35.193 1.00 94.94 220 LEU A N 1
ATOM 1697 C CA . LEU A 1 220 ? 20.826 -4.764 -33.779 1.00 94.94 220 LEU A CA 1
ATOM 1698 C C . LEU A 1 220 ? 22.088 -4.106 -33.192 1.00 94.94 220 LEU A C 1
ATOM 1700 O O . LEU A 1 220 ? 23.181 -4.248 -33.741 1.00 94.94 220 LEU A O 1
ATOM 1704 N N . LEU A 1 221 ? 21.945 -3.466 -32.028 1.00 95.62 221 LEU A N 1
ATOM 1705 C CA . LEU A 1 221 ? 23.012 -2.889 -31.206 1.00 95.62 221 LEU A CA 1
ATOM 1706 C C . LEU A 1 221 ? 23.895 -1.859 -31.932 1.00 95.62 221 LEU A C 1
ATOM 1708 O O . LEU A 1 221 ? 25.104 -1.776 -31.687 1.00 95.62 221 LEU A O 1
ATOM 1712 N N . ILE A 1 222 ? 23.304 -1.036 -32.804 1.00 94.00 222 ILE A N 1
ATOM 1713 C CA . ILE A 1 222 ? 24.012 0.091 -33.424 1.00 94.00 222 ILE A CA 1
ATOM 1714 C C . ILE A 1 222 ? 24.326 1.136 -32.343 1.00 94.00 222 ILE A C 1
ATOM 1716 O O . ILE A 1 222 ? 23.453 1.866 -31.887 1.00 94.00 222 ILE A O 1
ATOM 1720 N N . ALA A 1 223 ? 25.601 1.244 -31.960 1.00 90.38 223 ALA A N 1
ATOM 1721 C CA . ALA A 1 223 ? 26.054 2.153 -30.900 1.00 90.38 223 ALA A CA 1
ATOM 1722 C C . ALA A 1 223 ? 25.782 3.646 -31.182 1.00 90.38 223 ALA A C 1
ATOM 1724 O O . ALA A 1 223 ? 25.722 4.446 -30.253 1.00 90.38 223 ALA A O 1
ATOM 1725 N N . ASP A 1 224 ? 25.626 4.010 -32.456 1.00 90.94 224 ASP A N 1
ATOM 1726 C CA . ASP A 1 224 ? 25.347 5.378 -32.896 1.00 90.94 224 ASP A CA 1
ATOM 1727 C C . ASP A 1 224 ? 23.843 5.694 -33.033 1.00 90.94 224 ASP A C 1
ATOM 1729 O O . ASP A 1 224 ? 23.501 6.845 -33.315 1.00 90.94 224 ASP A O 1
ATOM 1733 N N . ASP A 1 225 ? 22.941 4.728 -32.818 1.00 91.62 225 ASP A N 1
ATOM 1734 C CA . ASP A 1 225 ? 21.504 5.013 -32.709 1.00 91.62 225 ASP A CA 1
ATOM 1735 C C . ASP A 1 225 ? 21.201 5.788 -31.410 1.00 91.62 225 ASP A C 1
ATOM 1737 O O . ASP A 1 225 ? 22.030 5.899 -30.502 1.00 91.62 225 ASP A O 1
ATOM 1741 N N . LEU A 1 226 ? 19.993 6.357 -31.318 1.00 94.31 226 LEU A N 1
ATOM 1742 C CA . LEU A 1 226 ? 19.540 7.042 -30.108 1.00 94.31 226 LEU A CA 1
ATOM 1743 C C . LEU A 1 226 ? 19.644 6.095 -28.904 1.00 94.31 226 LEU A C 1
ATOM 1745 O O . LEU A 1 226 ? 19.060 5.010 -28.910 1.00 94.31 226 LEU A O 1
ATOM 1749 N N . THR A 1 227 ? 20.344 6.507 -27.848 1.00 95.81 227 THR A N 1
ATOM 1750 C CA . THR A 1 227 ? 20.707 5.608 -26.742 1.00 95.81 227 THR A CA 1
ATOM 1751 C C . THR A 1 227 ? 19.516 5.044 -25.979 1.00 95.81 227 THR A C 1
ATOM 1753 O O . THR A 1 227 ? 19.659 3.995 -25.363 1.00 95.81 227 THR A O 1
ATOM 1756 N N . CYS A 1 228 ? 18.329 5.660 -26.037 1.00 93.88 228 CYS A N 1
ATOM 1757 C CA . CYS A 1 228 ? 17.123 5.037 -25.484 1.00 93.88 228 CYS A CA 1
ATOM 1758 C C . CYS A 1 228 ? 16.634 3.837 -26.314 1.00 93.88 228 CYS A C 1
ATOM 1760 O O . CYS A 1 228 ? 16.141 2.877 -25.738 1.00 93.88 228 CYS A O 1
ATOM 1762 N N . PHE A 1 229 ? 16.816 3.833 -27.641 1.00 95.12 229 PHE A N 1
ATOM 1763 C CA . PHE A 1 229 ? 16.518 2.651 -28.461 1.00 95.12 229 PHE A CA 1
ATOM 1764 C C . PHE A 1 229 ? 17.524 1.536 -28.202 1.00 95.12 229 PHE A C 1
ATOM 1766 O O . PHE A 1 229 ? 17.131 0.393 -27.984 1.00 95.12 229 PHE A O 1
ATOM 1773 N N . LEU A 1 230 ? 18.806 1.895 -28.122 1.00 96.62 230 LEU A N 1
ATOM 1774 C CA . LEU A 1 230 ? 19.860 0.961 -27.743 1.00 96.62 230 LEU A CA 1
ATOM 1775 C C . LEU A 1 230 ? 19.634 0.387 -26.333 1.00 96.62 230 LEU A C 1
ATOM 1777 O O . LEU A 1 230 ? 19.840 -0.802 -26.108 1.00 96.62 230 LEU A O 1
ATOM 1781 N N . GLY A 1 231 ? 19.160 1.213 -25.397 1.00 97.56 231 GLY A N 1
ATOM 1782 C CA . GLY A 1 231 ? 18.785 0.803 -24.045 1.00 97.56 231 GLY A CA 1
ATOM 1783 C C . GLY A 1 231 ? 17.727 -0.301 -24.031 1.00 97.56 231 GLY A C 1
ATOM 1784 O O . GLY A 1 231 ? 17.915 -1.294 -23.331 1.00 97.56 231 GLY A O 1
ATOM 1785 N N . TYR A 1 232 ? 16.670 -0.188 -24.847 1.00 97.94 232 TYR A N 1
ATOM 1786 C CA . TYR A 1 232 ? 15.648 -1.235 -24.980 1.00 97.94 232 TYR A CA 1
ATOM 1787 C C . TYR A 1 232 ? 16.234 -2.574 -25.435 1.00 97.94 232 TYR A C 1
ATOM 1789 O O . TYR A 1 232 ? 15.885 -3.616 -24.883 1.00 97.94 232 TYR A O 1
ATOM 1797 N N . GLU A 1 233 ? 17.130 -2.562 -26.420 1.00 98.25 233 GLU A N 1
ATOM 1798 C CA . GLU A 1 233 ? 17.767 -3.778 -26.935 1.00 98.25 233 GLU A CA 1
ATOM 1799 C C . GLU A 1 233 ? 18.695 -4.418 -25.897 1.00 98.25 233 GLU A C 1
ATOM 1801 O O . GLU A 1 233 ? 18.613 -5.621 -25.646 1.00 98.25 233 GLU A O 1
ATOM 1806 N N . LEU A 1 234 ? 19.545 -3.611 -25.255 1.00 98.56 234 LEU A N 1
ATOM 1807 C CA . LEU A 1 234 ? 20.484 -4.068 -24.230 1.00 98.56 234 LEU A CA 1
ATOM 1808 C C . LEU A 1 234 ? 19.756 -4.649 -23.016 1.00 98.56 234 LEU A C 1
ATOM 1810 O O . LEU A 1 234 ? 20.091 -5.743 -22.559 1.00 98.56 234 LEU A O 1
ATOM 1814 N N . GLU A 1 235 ? 18.744 -3.944 -22.509 1.00 98.38 235 GLU A N 1
ATOM 1815 C CA . GLU A 1 235 ? 17.969 -4.404 -21.361 1.00 98.38 235 GLU A CA 1
ATOM 1816 C C . GLU A 1 235 ? 17.192 -5.681 -21.699 1.00 98.38 235 GLU A C 1
ATOM 1818 O O . GLU A 1 235 ? 17.187 -6.612 -20.895 1.00 98.38 235 GLU A O 1
ATOM 1823 N N . ALA A 1 236 ? 16.614 -5.777 -22.904 1.00 98.38 236 ALA A N 1
ATOM 1824 C CA . ALA A 1 236 ? 15.937 -6.987 -23.365 1.00 98.38 236 ALA A CA 1
ATOM 1825 C C . ALA A 1 236 ? 16.871 -8.202 -23.394 1.00 98.38 236 ALA A C 1
ATOM 1827 O O . ALA A 1 236 ? 16.498 -9.269 -22.913 1.00 98.38 236 ALA A O 1
ATOM 1828 N N . LEU A 1 237 ? 18.088 -8.053 -23.929 1.00 98.62 237 LEU A N 1
ATOM 1829 C CA . LEU A 1 237 ? 19.078 -9.135 -23.969 1.00 98.62 237 LEU A CA 1
ATOM 1830 C C . LEU A 1 237 ? 19.435 -9.620 -22.562 1.00 98.62 237 LEU A C 1
ATOM 1832 O O . LEU A 1 237 ? 19.525 -10.825 -22.331 1.00 98.62 237 LEU A O 1
ATOM 1836 N N . ILE A 1 238 ? 19.585 -8.695 -21.613 1.00 98.50 238 ILE A N 1
ATOM 1837 C CA . ILE A 1 238 ? 19.852 -9.025 -20.211 1.00 98.50 238 ILE A CA 1
ATOM 1838 C C . ILE A 1 238 ? 18.654 -9.760 -19.584 1.00 98.50 238 ILE A C 1
ATOM 1840 O O . ILE A 1 238 ? 18.853 -10.797 -18.953 1.00 98.50 238 ILE A O 1
ATOM 1844 N N . GLU A 1 239 ? 17.420 -9.279 -19.781 1.00 97.56 239 GLU A N 1
ATOM 1845 C CA . GLU A 1 239 ? 16.197 -9.922 -19.258 1.00 97.56 239 GLU A CA 1
ATOM 1846 C C . GLU A 1 239 ? 15.953 -11.315 -19.848 1.00 97.56 239 GLU A C 1
ATOM 1848 O O . GLU A 1 239 ? 15.452 -12.198 -19.157 1.00 97.56 239 GLU A O 1
ATOM 1853 N N . LEU A 1 240 ? 16.347 -11.537 -21.103 1.00 97.50 240 LEU A N 1
ATOM 1854 C CA . LEU A 1 240 ? 16.250 -12.832 -21.782 1.00 97.50 240 LEU A CA 1
ATOM 1855 C C . LEU A 1 240 ? 17.405 -13.787 -21.425 1.00 97.50 240 LEU A C 1
ATOM 1857 O O . LEU A 1 240 ? 17.531 -14.850 -22.033 1.00 97.50 240 LEU A O 1
ATOM 1861 N N . GLY A 1 241 ? 18.257 -13.425 -20.460 1.00 97.12 241 GLY A N 1
ATOM 1862 C CA . GLY A 1 241 ? 19.358 -14.266 -19.984 1.00 97.12 241 GLY A CA 1
ATOM 1863 C C . GLY A 1 241 ? 20.553 -14.335 -20.936 1.00 97.12 241 GLY A C 1
ATOM 1864 O O . GLY A 1 241 ? 21.320 -15.292 -20.879 1.00 97.12 241 GLY A O 1
ATOM 1865 N N . ARG A 1 242 ? 20.708 -13.343 -21.820 1.00 97.62 242 ARG A N 1
ATOM 1866 C CA . ARG A 1 242 ? 21.759 -13.257 -22.847 1.00 97.62 242 ARG A CA 1
ATOM 1867 C C . ARG A 1 242 ? 22.662 -12.038 -22.635 1.00 97.62 242 ARG A C 1
ATOM 1869 O O . ARG A 1 242 ? 22.977 -11.302 -23.574 1.00 97.62 242 ARG A O 1
ATOM 1876 N N . ALA A 1 243 ? 23.047 -11.791 -21.382 1.00 97.50 243 ALA A N 1
ATOM 1877 C CA . ALA A 1 243 ? 23.863 -10.640 -20.989 1.00 97.50 243 ALA A CA 1
ATOM 1878 C C . ALA A 1 243 ? 25.205 -10.574 -21.742 1.00 97.50 243 ALA A C 1
ATOM 1880 O O . ALA A 1 243 ? 25.672 -9.481 -22.061 1.00 97.50 243 ALA A O 1
ATOM 1881 N N . GLU A 1 244 ? 25.770 -11.722 -22.125 1.00 98.06 244 GLU A N 1
ATOM 1882 C CA . GLU A 1 244 ? 27.019 -11.811 -22.885 1.00 98.06 244 GLU A CA 1
ATOM 1883 C C . GLU A 1 244 ? 26.939 -11.141 -24.267 1.00 98.06 244 GLU A C 1
ATOM 1885 O O . GLU A 1 244 ? 27.963 -10.756 -24.829 1.00 98.06 244 GLU A O 1
ATOM 1890 N N . LEU A 1 245 ? 25.729 -10.971 -24.818 1.00 97.75 245 LEU A N 1
ATOM 1891 C CA . LEU A 1 245 ? 25.506 -10.243 -26.070 1.00 97.75 245 LEU A CA 1
ATOM 1892 C C . LEU A 1 245 ? 25.460 -8.720 -25.869 1.00 97.75 245 LEU A C 1
ATOM 1894 O O . LEU A 1 245 ? 25.793 -7.973 -26.785 1.00 97.75 245 LEU A O 1
ATOM 1898 N N . ALA A 1 246 ? 25.066 -8.252 -24.681 1.00 97.62 246 ALA A N 1
ATOM 1899 C CA . ALA A 1 246 ? 24.976 -6.830 -24.343 1.00 97.62 246 ALA A CA 1
ATOM 1900 C C . ALA A 1 246 ? 26.319 -6.252 -23.853 1.00 97.62 246 ALA A C 1
ATOM 1902 O O . ALA A 1 246 ? 26.627 -5.079 -24.084 1.00 97.62 246 ALA A O 1
ATOM 1903 N N . GLU A 1 247 ? 27.137 -7.076 -23.191 1.00 98.25 247 GLU A N 1
ATOM 1904 C CA . GLU A 1 247 ? 28.412 -6.687 -22.577 1.00 98.25 247 GLU A CA 1
ATOM 1905 C C . GLU A 1 247 ? 29.389 -5.945 -23.513 1.00 98.25 247 GLU A C 1
ATOM 1907 O O . GLU A 1 247 ? 29.925 -4.917 -23.085 1.00 98.25 247 GLU A O 1
ATOM 1912 N N . PRO A 1 248 ? 29.630 -6.368 -24.775 1.00 98.12 248 PRO A N 1
ATOM 1913 C CA . PRO A 1 248 ? 30.577 -5.679 -25.654 1.00 98.12 248 PRO A CA 1
ATOM 1914 C C . PRO A 1 248 ? 30.177 -4.230 -25.950 1.00 98.12 248 PRO A C 1
ATOM 1916 O O . PRO A 1 248 ? 31.026 -3.331 -25.937 1.00 98.12 248 PRO A O 1
ATOM 1919 N N . THR A 1 249 ? 28.884 -3.995 -26.176 1.00 98.06 249 THR A N 1
ATOM 1920 C CA . THR A 1 249 ? 28.332 -2.664 -26.445 1.00 98.06 249 THR A CA 1
ATOM 1921 C C . THR A 1 249 ? 28.329 -1.811 -25.180 1.00 98.06 249 THR A C 1
ATOM 1923 O O . THR A 1 249 ? 28.762 -0.662 -25.219 1.00 98.06 249 THR A O 1
ATOM 1926 N N . LEU A 1 250 ? 27.963 -2.373 -24.024 1.00 98.06 250 LEU A N 1
ATOM 1927 C CA . LEU A 1 250 ? 28.055 -1.673 -22.736 1.00 98.06 250 LEU A CA 1
ATOM 1928 C C . LEU A 1 250 ? 29.498 -1.277 -22.390 1.00 98.06 250 LEU A C 1
ATOM 1930 O O . LEU A 1 250 ? 29.726 -0.175 -21.889 1.00 98.06 250 LEU A O 1
ATOM 1934 N N . ALA A 1 251 ? 30.480 -2.128 -22.704 1.00 97.88 251 ALA A N 1
ATOM 1935 C CA . ALA A 1 251 ? 31.898 -1.823 -22.529 1.00 97.88 251 ALA A CA 1
ATOM 1936 C C . ALA A 1 251 ? 32.390 -0.736 -23.502 1.00 97.88 251 ALA A C 1
ATOM 1938 O O . ALA A 1 251 ? 33.274 0.050 -23.156 1.00 97.88 251 ALA A O 1
ATOM 1939 N N . LEU A 1 252 ? 31.840 -0.673 -24.721 1.00 97.00 252 LEU A N 1
ATOM 1940 C CA . LEU A 1 252 ? 32.094 0.430 -25.649 1.00 97.00 252 LEU A CA 1
ATOM 1941 C C . LEU A 1 252 ? 31.570 1.751 -25.079 1.00 97.00 252 LEU A C 1
ATOM 1943 O O . LEU A 1 252 ? 32.347 2.696 -24.957 1.00 97.00 252 LEU A O 1
ATOM 1947 N N . LEU A 1 253 ? 30.305 1.790 -24.658 1.00 96.69 253 LEU A N 1
ATOM 1948 C CA . LEU A 1 253 ? 29.672 2.988 -24.096 1.00 96.69 253 LEU A CA 1
ATOM 1949 C C . LEU A 1 253 ? 30.366 3.449 -22.807 1.00 96.69 253 LEU A C 1
ATOM 1951 O O . LEU A 1 253 ? 30.565 4.644 -22.607 1.00 96.69 253 LEU A O 1
ATOM 1955 N N . GLN A 1 254 ? 30.833 2.515 -21.971 1.00 96.44 254 GLN A N 1
ATOM 1956 C CA . GLN A 1 254 ? 31.655 2.833 -20.800 1.00 96.44 254 GLN A CA 1
ATOM 1957 C C . GLN A 1 254 ? 32.945 3.577 -21.187 1.00 96.44 254 GLN A C 1
ATOM 1959 O O . GLN A 1 254 ? 33.318 4.545 -20.529 1.00 96.44 254 GLN A O 1
ATOM 1964 N N . ARG A 1 255 ? 33.643 3.159 -22.255 1.00 96.38 255 ARG A N 1
ATOM 1965 C CA . ARG A 1 255 ? 34.862 3.853 -22.727 1.00 96.38 255 ARG A CA 1
ATOM 1966 C C . ARG A 1 255 ? 34.566 5.255 -23.262 1.00 96.38 255 ARG A C 1
ATOM 1968 O O . ARG A 1 255 ? 35.433 6.134 -23.193 1.00 96.38 255 ARG A O 1
ATOM 1975 N N . GLU A 1 256 ? 33.365 5.458 -23.792 1.00 94.12 256 GLU A N 1
ATOM 1976 C CA . GLU A 1 256 ? 32.883 6.745 -24.295 1.00 94.12 256 GLU A CA 1
ATOM 1977 C C . GLU A 1 256 ? 32.329 7.663 -23.200 1.00 94.12 256 GLU A C 1
ATOM 1979 O O . GLU A 1 256 ? 32.198 8.860 -23.445 1.00 94.12 256 GLU A O 1
ATOM 1984 N N . GLN A 1 257 ? 32.056 7.140 -22.000 1.00 95.88 257 GLN A N 1
ATOM 1985 C CA . GLN A 1 257 ? 31.506 7.914 -20.891 1.00 95.88 257 GLN A CA 1
ATOM 1986 C C . GLN A 1 257 ? 32.443 9.072 -20.512 1.00 95.88 257 GLN A C 1
ATOM 1988 O O . GLN A 1 257 ? 33.651 8.889 -20.315 1.00 95.88 257 GLN A O 1
ATOM 1993 N N . ARG A 1 258 ? 31.898 10.285 -20.420 1.00 94.00 258 ARG A N 1
ATOM 1994 C CA . ARG A 1 258 ? 32.607 11.512 -20.025 1.00 94.00 258 ARG A CA 1
ATOM 1995 C C . ARG A 1 258 ? 31.754 12.264 -19.017 1.00 94.00 258 ARG A C 1
ATOM 1997 O O . ARG A 1 258 ? 30.550 12.387 -19.210 1.00 94.00 258 ARG A O 1
ATOM 2004 N N . ASP A 1 259 ? 32.372 12.689 -17.917 1.00 90.31 259 ASP A N 1
ATOM 2005 C CA . ASP A 1 259 ? 31.702 13.369 -16.798 1.00 90.31 259 ASP A CA 1
ATOM 2006 C C . ASP A 1 259 ? 30.441 12.637 -16.297 1.00 90.31 259 ASP A C 1
ATOM 2008 O O . ASP A 1 259 ? 29.477 13.241 -15.840 1.00 90.31 259 ASP A O 1
ATOM 2012 N N . GLY A 1 260 ? 30.452 11.305 -16.401 1.00 91.56 260 GLY A N 1
ATOM 2013 C CA . GLY A 1 260 ? 29.359 10.421 -16.002 1.00 91.56 260 GLY A CA 1
ATOM 2014 C C . GLY A 1 260 ? 28.273 10.177 -17.050 1.00 91.56 260 GLY A C 1
ATOM 2015 O O . GLY A 1 260 ? 27.471 9.271 -16.855 1.00 91.56 260 GLY A O 1
ATOM 2016 N N . ALA A 1 261 ? 28.281 10.856 -18.196 1.00 95.56 261 ALA A N 1
ATOM 2017 C CA . ALA A 1 261 ? 27.274 10.675 -19.241 1.00 95.56 261 ALA A CA 1
ATOM 2018 C C . ALA A 1 261 ? 27.836 10.060 -20.531 1.00 95.56 261 ALA A C 1
ATOM 2020 O O . ALA A 1 261 ? 29.038 10.090 -20.795 1.00 95.56 261 ALA A O 1
ATOM 2021 N N . VAL A 1 262 ? 26.938 9.507 -21.347 1.00 95.88 262 VAL A N 1
ATOM 2022 C CA . VAL A 1 262 ? 27.217 9.002 -22.699 1.00 95.88 262 VAL A CA 1
ATOM 2023 C C . VAL A 1 262 ? 26.382 9.803 -23.692 1.00 95.88 262 VAL A C 1
ATOM 2025 O O . VAL A 1 262 ? 25.236 10.151 -23.397 1.00 95.88 262 VAL A O 1
ATOM 2028 N N . ARG A 1 263 ? 26.956 10.109 -24.863 1.00 95.69 263 ARG A N 1
ATOM 2029 C CA . ARG A 1 263 ? 26.276 10.863 -25.928 1.00 95.69 263 ARG A CA 1
ATOM 2030 C C . ARG A 1 263 ? 24.926 10.241 -26.289 1.00 95.69 263 ARG A C 1
ATOM 2032 O O . ARG A 1 263 ? 24.770 9.026 -26.264 1.00 95.69 263 ARG A O 1
ATOM 2039 N N . GLY A 1 264 ? 23.957 11.079 -26.643 1.00 93.62 264 GLY A N 1
ATOM 2040 C CA . GLY A 1 264 ? 22.602 10.653 -26.977 1.00 93.62 264 GLY A CA 1
ATOM 2041 C C . GLY A 1 264 ? 22.516 9.814 -28.248 1.00 93.62 264 GLY A C 1
ATOM 2042 O O . GLY A 1 264 ? 21.651 8.955 -28.324 1.00 93.62 264 GLY A O 1
ATOM 2043 N N . MET A 1 265 ? 23.403 10.038 -29.218 1.00 93.25 265 MET A N 1
ATOM 2044 C CA . MET A 1 265 ? 23.538 9.250 -30.449 1.00 93.25 265 MET A CA 1
ATOM 2045 C C . MET A 1 265 ? 24.906 9.506 -31.105 1.00 93.25 265 MET A C 1
ATOM 2047 O O . MET A 1 265 ? 25.718 10.284 -30.594 1.00 93.25 265 MET A O 1
ATOM 2051 N N . GLY A 1 266 ? 25.189 8.875 -32.243 1.00 91.56 266 GLY A N 1
ATOM 2052 C CA . GLY A 1 266 ? 26.407 9.116 -33.015 1.00 91.56 266 GLY A CA 1
ATOM 2053 C C . GLY A 1 266 ? 26.553 10.575 -33.456 1.00 91.56 266 GLY A C 1
ATOM 2054 O O . GLY A 1 266 ? 25.597 11.211 -33.894 1.00 91.56 266 GLY A O 1
ATOM 2055 N N . GLY A 1 267 ? 27.767 11.121 -33.344 1.00 89.56 267 GLY A N 1
ATOM 2056 C CA . GLY A 1 267 ? 28.104 12.453 -33.865 1.00 89.56 267 GLY A CA 1
ATOM 2057 C C . GLY A 1 267 ? 27.567 13.652 -33.073 1.00 89.56 267 GLY A C 1
ATOM 2058 O O . GLY A 1 267 ? 27.816 14.787 -33.479 1.00 89.56 267 GLY A O 1
ATOM 2059 N N . VAL A 1 268 ? 26.881 13.441 -31.945 1.00 92.75 268 VAL A N 1
ATOM 2060 C CA . VAL A 1 268 ? 26.349 14.528 -31.103 1.00 92.75 268 VAL A CA 1
ATOM 2061 C C . VAL A 1 268 ? 27.071 14.634 -29.757 1.00 92.75 268 VAL A C 1
ATOM 2063 O O . VAL A 1 268 ? 27.742 13.701 -29.317 1.00 92.75 268 VAL A O 1
ATOM 2066 N N . ARG A 1 269 ? 26.924 15.789 -29.092 1.00 92.56 269 ARG A N 1
ATOM 2067 C CA . ARG A 1 269 ? 27.455 16.046 -27.737 1.00 92.56 269 ARG A CA 1
ATOM 2068 C C . ARG A 1 269 ? 26.384 16.099 -26.648 1.00 92.56 269 ARG A C 1
ATOM 2070 O O . ARG A 1 269 ? 26.727 16.046 -25.473 1.00 92.56 269 ARG A O 1
ATOM 2077 N N . TRP A 1 270 ? 25.115 16.231 -27.028 1.00 95.81 270 TRP A N 1
ATOM 2078 C CA . TRP A 1 270 ? 24.000 16.215 -26.086 1.00 95.81 270 TRP A CA 1
ATOM 2079 C C . TRP A 1 270 ? 23.738 14.795 -25.572 1.00 95.81 270 TRP A C 1
ATOM 2081 O O . TRP A 1 270 ? 24.141 13.810 -26.192 1.00 95.81 270 TRP A O 1
ATOM 2091 N N . ILE A 1 271 ? 23.073 14.696 -24.425 1.00 97.62 271 ILE A N 1
ATOM 2092 C CA . ILE A 1 271 ? 22.797 13.463 -23.684 1.00 97.62 271 ILE A CA 1
ATOM 2093 C C . ILE A 1 271 ? 21.311 13.135 -23.799 1.00 97.62 271 ILE A C 1
ATOM 2095 O O . ILE A 1 271 ? 20.479 14.013 -23.592 1.00 97.62 271 ILE A O 1
ATOM 2099 N N . CYS A 1 272 ? 20.971 11.885 -24.116 1.00 97.38 272 CYS A N 1
ATOM 2100 C CA . CYS A 1 272 ? 19.597 11.386 -24.027 1.00 97.38 272 CYS A CA 1
ATOM 2101 C C . CYS A 1 272 ? 19.359 10.870 -22.604 1.00 97.38 272 CYS A C 1
ATOM 2103 O O . CYS A 1 272 ? 19.890 9.824 -22.227 1.00 97.38 272 CYS A O 1
ATOM 2105 N N . THR A 1 273 ? 18.575 11.591 -21.808 1.00 97.62 273 THR A N 1
ATOM 2106 C CA . THR A 1 273 ? 18.341 11.285 -20.388 1.00 97.62 273 THR A CA 1
ATOM 2107 C C . THR A 1 273 ? 17.741 9.898 -20.140 1.00 97.62 273 THR A C 1
ATOM 2109 O O . THR A 1 273 ? 18.309 9.154 -19.337 1.00 97.62 273 THR A O 1
ATOM 2112 N N . PRO A 1 274 ? 16.648 9.482 -20.821 1.00 97.56 274 PRO A N 1
ATOM 2113 C CA . PRO A 1 274 ? 16.112 8.136 -20.627 1.00 97.56 274 PRO A CA 1
ATOM 2114 C C . PRO A 1 274 ? 17.097 7.054 -21.075 1.00 97.56 274 PRO A C 1
ATOM 2116 O O . PRO A 1 274 ? 17.181 6.014 -20.429 1.00 97.56 274 PRO A O 1
ATOM 2119 N N . GLY A 1 275 ? 17.881 7.317 -22.129 1.00 97.88 275 GLY A N 1
ATOM 2120 C CA . GLY A 1 275 ? 18.938 6.412 -22.577 1.00 97.88 275 GLY A CA 1
ATOM 2121 C C . GLY A 1 275 ? 20.009 6.221 -21.507 1.00 97.88 275 GLY A C 1
ATOM 2122 O O . GLY A 1 275 ? 20.308 5.091 -21.139 1.00 97.88 275 GLY A O 1
ATOM 2123 N N . LEU A 1 276 ? 20.534 7.308 -20.935 1.00 98.62 276 LEU A N 1
ATOM 2124 C CA . LEU A 1 276 ? 21.541 7.234 -19.873 1.00 98.62 276 LEU A CA 1
ATOM 2125 C C . LEU A 1 276 ? 21.026 6.494 -18.627 1.00 98.62 276 LEU A C 1
ATOM 2127 O O . LEU A 1 276 ? 21.744 5.663 -18.068 1.00 98.62 276 LEU A O 1
ATOM 2131 N N . ALA A 1 277 ? 19.783 6.755 -18.217 1.00 98.62 277 ALA A N 1
ATOM 2132 C CA . ALA A 1 277 ? 19.160 6.064 -17.092 1.00 98.62 277 ALA A CA 1
ATOM 2133 C C . ALA A 1 277 ? 19.006 4.556 -17.351 1.00 98.62 277 ALA A C 1
ATOM 2135 O O . ALA A 1 277 ? 19.327 3.737 -16.490 1.00 98.62 277 ALA A O 1
ATOM 2136 N N . GLN A 1 278 ? 18.596 4.165 -18.558 1.00 98.31 278 GLN A N 1
ATOM 2137 C CA . GLN A 1 278 ? 18.460 2.757 -18.927 1.00 98.31 278 GLN A CA 1
ATOM 2138 C C . GLN A 1 278 ? 19.817 2.051 -19.102 1.00 98.31 278 GLN A C 1
ATOM 2140 O O . GLN A 1 278 ? 19.958 0.876 -18.760 1.00 98.31 278 GLN A O 1
ATOM 2145 N N . LEU A 1 279 ? 20.862 2.758 -19.545 1.00 98.62 279 LEU A N 1
ATOM 2146 C CA . LEU A 1 279 ? 22.230 2.228 -19.523 1.00 98.62 279 LEU A CA 1
ATOM 2147 C C . LEU A 1 279 ? 22.706 1.961 -18.088 1.00 98.62 279 LEU A C 1
ATOM 2149 O O . LEU A 1 279 ? 23.327 0.927 -17.841 1.00 98.62 279 LEU A O 1
ATOM 2153 N N . ALA A 1 280 ? 22.358 2.826 -17.126 1.00 98.62 280 ALA A N 1
ATOM 2154 C CA . ALA A 1 280 ? 22.620 2.574 -15.708 1.00 98.62 280 ALA A CA 1
ATOM 2155 C C . ALA A 1 280 ? 21.913 1.303 -15.206 1.00 98.62 280 ALA A C 1
ATOM 2157 O O . ALA A 1 280 ? 22.552 0.483 -14.543 1.00 98.62 280 ALA A O 1
ATOM 2158 N N . VAL A 1 281 ? 20.645 1.081 -15.587 1.00 98.50 281 VAL A N 1
ATOM 2159 C CA . VAL A 1 281 ? 19.929 -0.187 -15.331 1.00 98.50 281 VAL A CA 1
ATOM 2160 C C . VAL A 1 281 ? 20.728 -1.378 -15.866 1.00 98.50 281 VAL A C 1
ATOM 2162 O O . VAL A 1 281 ? 21.002 -2.325 -15.124 1.00 98.50 281 VAL A O 1
ATOM 2165 N N . CYS A 1 282 ? 21.152 -1.319 -17.131 1.00 98.56 282 CYS A N 1
ATOM 2166 C CA . CYS A 1 282 ? 21.903 -2.395 -17.774 1.00 98.56 282 CYS A CA 1
ATOM 2167 C C . CYS A 1 282 ? 23.226 -2.686 -17.050 1.00 98.56 282 CYS A C 1
ATOM 2169 O O . CYS A 1 282 ? 23.484 -3.835 -16.687 1.00 98.56 282 CYS A O 1
ATOM 2171 N N . TRP A 1 283 ? 24.036 -1.658 -16.773 1.00 98.25 283 TRP A N 1
ATOM 2172 C CA . TRP A 1 283 ? 25.312 -1.800 -16.066 1.00 98.25 283 TRP A CA 1
ATOM 2173 C C . TRP A 1 283 ? 25.143 -2.390 -14.661 1.00 98.25 283 TRP A C 1
ATOM 2175 O O . TRP A 1 283 ? 25.888 -3.301 -14.295 1.00 98.25 283 TRP A O 1
ATOM 2185 N N . TYR A 1 284 ? 24.143 -1.956 -13.883 1.00 96.88 284 TYR A N 1
ATOM 2186 C CA . TYR A 1 284 ? 23.883 -2.558 -12.570 1.00 96.88 284 TYR A CA 1
ATOM 2187 C C . TYR A 1 284 ? 23.460 -4.029 -12.659 1.00 96.88 284 TYR A C 1
ATOM 2189 O O . TYR A 1 284 ? 23.871 -4.831 -11.811 1.00 96.88 284 TYR A O 1
ATOM 2197 N N . ARG A 1 285 ? 22.646 -4.400 -13.658 1.00 95.25 285 ARG A N 1
ATOM 2198 C CA . ARG A 1 285 ? 22.181 -5.785 -13.842 1.00 95.25 285 ARG A CA 1
ATOM 2199 C C . ARG A 1 285 ? 23.329 -6.738 -14.177 1.00 95.25 285 ARG A C 1
ATOM 2201 O O . ARG A 1 285 ? 23.351 -7.838 -13.632 1.00 95.25 285 ARG A O 1
ATOM 2208 N N . ILE A 1 286 ? 24.320 -6.294 -14.954 1.00 95.56 286 ILE A N 1
ATOM 2209 C CA . ILE A 1 286 ? 25.532 -7.080 -15.261 1.00 95.56 286 ILE A CA 1
ATOM 2210 C C . ILE A 1 286 ? 26.655 -6.929 -14.215 1.00 95.56 286 ILE A C 1
ATOM 2212 O O . ILE A 1 286 ? 27.772 -7.394 -14.421 1.00 95.56 286 ILE A O 1
ATOM 2216 N N . GLY A 1 287 ? 26.395 -6.256 -13.089 1.00 92.31 287 GLY A N 1
ATOM 2217 C CA . GLY A 1 287 ? 27.358 -6.105 -11.991 1.00 92.31 287 GLY A CA 1
ATOM 2218 C C . GLY A 1 287 ? 28.432 -5.025 -12.191 1.00 92.31 287 GLY A C 1
ATOM 2219 O O . GLY A 1 287 ? 29.318 -4.884 -11.347 1.00 92.31 287 GLY A O 1
ATOM 2220 N N . GLN A 1 288 ? 28.355 -4.214 -13.248 1.00 94.19 288 GLN A N 1
ATOM 2221 C CA . GLN A 1 288 ? 29.271 -3.096 -13.492 1.00 94.19 288 GLN A CA 1
ATOM 2222 C C . GLN A 1 288 ? 28.838 -1.841 -12.723 1.00 94.19 288 GLN A C 1
ATOM 2224 O O . GLN A 1 288 ? 28.243 -0.913 -13.264 1.00 94.19 288 GLN A O 1
ATOM 2229 N N . ARG A 1 289 ? 29.167 -1.790 -11.431 1.00 93.38 289 ARG A N 1
ATOM 2230 C CA . ARG A 1 289 ? 28.718 -0.708 -10.540 1.00 93.38 289 ARG A CA 1
ATOM 2231 C C . ARG A 1 289 ? 29.280 0.678 -10.887 1.00 93.38 289 ARG A C 1
ATOM 2233 O O . ARG A 1 289 ? 28.533 1.646 -10.876 1.00 93.38 289 ARG A O 1
ATOM 2240 N N . ALA A 1 290 ? 30.576 0.789 -11.181 1.00 94.50 290 ALA A N 1
ATOM 2241 C CA . ALA A 1 290 ? 31.231 2.087 -11.379 1.00 94.50 290 ALA A CA 1
ATOM 2242 C C . ALA A 1 290 ? 30.618 2.953 -12.507 1.00 94.50 290 ALA A C 1
ATOM 2244 O O . ALA A 1 290 ? 30.256 4.094 -12.218 1.00 94.50 290 ALA A O 1
ATOM 2245 N N . PRO A 1 291 ? 30.442 2.458 -13.754 1.00 97.12 291 PRO A N 1
ATOM 2246 C CA . PRO A 1 291 ? 29.827 3.267 -14.811 1.00 97.12 291 PRO A CA 1
ATOM 2247 C C . PRO A 1 291 ? 28.367 3.629 -14.512 1.00 97.12 291 PRO A C 1
ATOM 2249 O O . PRO A 1 291 ? 27.929 4.731 -14.847 1.00 97.12 291 PRO A O 1
ATOM 2252 N N . ALA A 1 292 ? 27.636 2.742 -13.829 1.00 97.50 292 ALA A N 1
ATOM 2253 C CA . ALA A 1 292 ? 26.265 2.993 -13.402 1.00 97.50 292 ALA A CA 1
ATOM 2254 C C . ALA A 1 292 ? 26.180 4.098 -12.334 1.00 97.50 292 ALA A C 1
ATOM 2256 O O . ALA A 1 292 ? 25.392 5.027 -12.483 1.00 97.50 292 ALA A O 1
ATOM 2257 N N . ASP A 1 293 ? 27.030 4.053 -11.300 1.00 95.81 293 ASP A N 1
ATOM 2258 C CA . ASP A 1 293 ? 27.086 5.075 -10.244 1.00 95.81 293 ASP A CA 1
ATOM 2259 C C . ASP A 1 293 ? 27.452 6.456 -10.823 1.00 95.81 293 ASP A C 1
ATOM 2261 O O . ASP A 1 293 ? 26.896 7.475 -10.401 1.00 95.81 293 ASP A O 1
ATOM 2265 N N . TRP A 1 294 ? 28.340 6.508 -11.824 1.00 96.75 294 TRP A N 1
ATOM 2266 C CA . TRP A 1 294 ? 28.662 7.748 -12.535 1.00 96.75 294 TRP A CA 1
ATOM 2267 C C . TRP A 1 294 ? 27.475 8.297 -13.335 1.00 96.75 294 TRP A C 1
ATOM 2269 O O . TRP A 1 294 ? 27.185 9.489 -13.236 1.00 96.75 294 TRP A O 1
ATOM 2279 N N . ALA A 1 295 ? 26.750 7.440 -14.059 1.00 98.31 295 ALA A N 1
ATOM 2280 C CA . ALA A 1 295 ? 25.529 7.829 -14.766 1.00 98.31 295 ALA A CA 1
ATOM 2281 C C . ALA A 1 295 ? 24.447 8.336 -13.807 1.00 98.31 295 ALA A C 1
ATOM 2283 O O . ALA A 1 295 ? 23.853 9.386 -14.041 1.00 98.31 295 ALA A O 1
ATOM 2284 N N . MET A 1 296 ? 24.247 7.646 -12.685 1.00 97.88 296 MET A N 1
ATOM 2285 C CA . MET A 1 296 ? 23.297 8.065 -11.658 1.00 97.88 296 MET A CA 1
ATOM 2286 C C . MET A 1 296 ? 23.680 9.396 -11.009 1.00 97.88 296 MET A C 1
ATOM 2288 O O . MET A 1 296 ? 22.807 10.220 -10.769 1.00 97.88 296 MET A O 1
ATOM 2292 N N . THR A 1 297 ? 24.972 9.637 -10.770 1.00 96.19 297 THR A N 1
ATOM 2293 C CA . THR A 1 297 ? 25.459 10.922 -10.241 1.00 96.19 297 THR A CA 1
ATOM 2294 C C . THR A 1 297 ? 25.178 12.062 -11.221 1.00 96.19 297 THR A C 1
ATOM 2296 O O . THR A 1 297 ? 24.756 13.140 -10.807 1.00 96.19 297 THR A O 1
ATOM 2299 N N . TRP A 1 298 ? 25.367 11.822 -12.523 1.00 97.44 298 TRP A N 1
ATOM 2300 C CA . TRP A 1 298 ? 25.012 12.796 -13.552 1.00 97.44 298 TRP A CA 1
ATOM 2301 C C . TRP A 1 298 ? 23.503 13.069 -13.554 1.00 97.44 298 TRP A C 1
ATOM 2303 O O . TRP A 1 298 ? 23.100 14.229 -13.536 1.00 97.44 298 TRP A O 1
ATOM 2313 N N . LEU A 1 299 ? 22.672 12.023 -13.501 1.00 98.06 299 LEU A N 1
ATOM 2314 C CA . LEU A 1 299 ? 21.211 12.153 -13.475 1.00 98.06 299 LEU A CA 1
ATOM 2315 C C . LEU A 1 299 ? 20.728 12.913 -12.234 1.00 98.06 299 LEU A C 1
ATOM 2317 O O . LEU A 1 299 ? 19.938 13.840 -12.365 1.00 98.06 299 LEU A O 1
ATOM 2321 N N . ASP A 1 300 ? 21.247 12.596 -11.046 1.00 96.12 300 ASP A N 1
ATOM 2322 C CA . ASP A 1 300 ? 20.900 13.305 -9.807 1.00 96.12 300 ASP A CA 1
ATOM 2323 C C . ASP A 1 300 ? 21.188 14.817 -9.912 1.00 96.12 300 ASP A C 1
ATOM 2325 O O . ASP A 1 300 ? 20.415 15.633 -9.406 1.00 96.12 300 ASP A O 1
ATOM 2329 N N . ALA A 1 301 ? 22.277 15.195 -10.593 1.00 94.62 301 ALA A N 1
ATOM 2330 C CA . ALA A 1 301 ? 22.680 16.588 -10.793 1.00 94.62 301 ALA A CA 1
ATOM 2331 C C . ALA A 1 301 ? 21.876 17.331 -11.878 1.00 94.62 301 ALA A C 1
ATOM 2333 O O . ALA A 1 301 ? 21.862 18.561 -11.872 1.00 94.62 301 ALA A O 1
ATOM 2334 N N . HIS A 1 302 ? 21.220 16.606 -12.791 1.00 95.25 302 HIS A N 1
ATOM 2335 C CA . HIS A 1 302 ? 20.460 17.163 -13.920 1.00 95.25 302 HIS A CA 1
ATOM 2336 C C . HIS A 1 302 ? 18.945 16.946 -13.791 1.00 95.25 302 HIS A C 1
ATOM 2338 O O . HIS A 1 302 ? 18.211 17.173 -14.747 1.00 95.25 302 HIS A O 1
ATOM 2344 N N . GLN A 1 303 ? 18.461 16.504 -12.627 1.00 96.81 303 GLN A N 1
ATOM 2345 C CA . GLN A 1 303 ? 17.028 16.447 -12.353 1.00 96.81 303 GLN A CA 1
ATOM 2346 C C . GLN A 1 303 ? 16.457 17.861 -12.214 1.00 96.81 303 GLN A C 1
ATOM 2348 O O . GLN A 1 303 ? 17.008 18.691 -11.483 1.00 96.81 303 GLN A O 1
ATOM 2353 N N . GLU A 1 304 ? 15.312 18.105 -12.847 1.00 95.94 304 GLU A N 1
ATOM 2354 C CA . GLU A 1 304 ? 14.629 19.390 -12.751 1.00 95.94 304 GLU A CA 1
ATOM 2355 C C . GLU A 1 304 ? 14.156 19.672 -11.312 1.00 95.94 304 GLU A C 1
ATOM 2357 O O . GLU A 1 304 ? 13.893 18.743 -10.535 1.00 95.94 304 GLU A O 1
ATOM 2362 N N . PRO A 1 305 ? 14.010 20.953 -10.915 1.00 92.88 305 PRO A N 1
ATOM 2363 C CA . PRO A 1 305 ? 13.611 21.326 -9.555 1.00 92.88 305 PRO A CA 1
ATOM 2364 C C . PRO A 1 305 ? 12.276 20.737 -9.089 1.00 92.88 305 PRO A C 1
ATOM 2366 O O . PRO A 1 305 ? 12.014 20.686 -7.886 1.00 92.88 305 PRO A O 1
ATOM 2369 N N . ASP A 1 306 ? 11.418 20.335 -10.022 1.00 91.44 306 ASP A N 1
ATOM 2370 C CA . ASP A 1 306 ? 10.115 19.747 -9.747 1.00 91.44 306 ASP A CA 1
ATOM 2371 C C . ASP A 1 306 ? 10.148 18.198 -9.703 1.00 91.44 306 ASP A C 1
ATOM 2373 O O . ASP A 1 306 ? 9.147 17.561 -9.363 1.00 91.44 306 ASP A O 1
ATOM 2377 N N . GLY A 1 307 ? 11.308 17.598 -9.987 1.00 95.00 307 GLY A N 1
ATOM 2378 C CA . GLY A 1 307 ? 11.559 16.159 -9.965 1.00 95.00 307 GLY A CA 1
ATOM 2379 C C . GLY A 1 307 ? 11.568 15.474 -11.332 1.00 95.00 307 GLY A C 1
ATOM 2380 O O . GLY A 1 307 ? 11.891 14.284 -11.391 1.00 95.00 307 GLY A O 1
ATOM 2381 N N . GLY A 1 308 ? 11.223 16.190 -12.403 1.00 96.31 308 GLY A N 1
ATOM 2382 C CA . GLY A 1 308 ? 11.205 15.673 -13.767 1.00 96.31 308 GLY A CA 1
ATOM 2383 C C . GLY A 1 308 ? 12.581 15.605 -14.426 1.00 96.31 308 GLY A C 1
ATOM 2384 O O . GLY A 1 308 ? 13.608 15.960 -13.847 1.00 96.31 308 GLY A O 1
ATOM 2385 N N . PHE A 1 309 ? 12.578 15.144 -15.675 1.00 97.50 309 PHE A N 1
ATOM 2386 C CA . PHE A 1 309 ? 13.752 15.080 -16.540 1.00 97.50 309 PHE A CA 1
ATOM 2387 C C . PHE A 1 309 ? 13.355 15.419 -17.970 1.00 97.50 309 PHE A C 1
ATOM 2389 O O . PHE A 1 309 ? 12.448 14.778 -18.513 1.00 97.50 309 PHE A O 1
ATOM 2396 N N . PHE A 1 310 ? 14.064 16.353 -18.606 1.00 97.38 310 PHE A N 1
ATOM 2397 C CA . PHE A 1 310 ? 13.923 16.571 -20.045 1.00 97.38 310 PHE A CA 1
ATOM 2398 C C . PHE A 1 310 ? 14.397 15.355 -20.842 1.00 97.38 310 PHE A C 1
ATOM 2400 O O . PHE A 1 310 ? 15.226 14.567 -20.375 1.00 97.38 310 PHE A O 1
ATOM 2407 N N . GLY A 1 311 ? 13.909 15.213 -22.077 1.00 95.50 311 GLY A N 1
ATOM 2408 C CA . GLY A 1 311 ? 14.341 14.121 -22.948 1.00 95.50 311 GLY A CA 1
ATOM 2409 C C . GLY A 1 311 ? 15.816 14.159 -23.309 1.00 95.50 311 GLY A C 1
ATOM 2410 O O . GLY A 1 311 ? 16.453 13.106 -23.402 1.00 95.50 311 GLY A O 1
ATOM 2411 N N . SER A 1 312 ? 16.384 15.353 -23.441 1.00 96.62 312 SER A N 1
ATOM 2412 C CA . SER A 1 312 ? 17.815 15.519 -23.652 1.00 96.62 312 SER A CA 1
ATOM 2413 C C . SER A 1 312 ? 18.357 16.814 -23.059 1.00 96.62 312 SER A C 1
ATOM 2415 O O . SER A 1 312 ? 17.628 17.790 -22.891 1.00 96.62 312 SER A O 1
ATOM 2417 N N . TYR A 1 313 ? 19.658 16.798 -22.757 1.00 95.75 313 TYR A N 1
ATOM 2418 C CA . TYR A 1 313 ? 20.416 17.932 -22.224 1.00 95.75 313 TYR A CA 1
ATOM 2419 C C . TYR A 1 313 ? 21.690 18.176 -23.037 1.00 95.75 313 TYR A C 1
ATOM 2421 O O . TYR A 1 313 ? 22.341 17.234 -23.487 1.00 95.75 313 TYR A O 1
ATOM 2429 N N . GLY A 1 314 ? 22.093 19.440 -23.156 1.00 93.62 314 GLY A N 1
ATOM 2430 C CA . GLY A 1 314 ? 23.335 19.855 -23.810 1.00 93.62 314 GLY A CA 1
ATOM 2431 C C . GLY A 1 314 ? 23.114 20.643 -25.100 1.00 93.62 314 GLY A C 1
ATOM 2432 O O . GLY A 1 314 ? 22.000 20.784 -25.595 1.00 93.62 314 GLY A O 1
ATOM 2433 N N . GLU A 1 315 ? 24.199 21.196 -25.636 1.00 90.31 315 GLU A N 1
ATOM 2434 C CA . GLU A 1 315 ? 24.155 22.029 -26.838 1.00 90.31 315 GLU A CA 1
ATOM 2435 C C . GLU A 1 315 ? 23.702 21.224 -28.068 1.00 90.31 315 GLU A C 1
ATOM 2437 O O . GLU A 1 315 ? 24.251 20.158 -28.365 1.00 90.31 315 GLU A O 1
ATOM 2442 N N . GLY A 1 316 ? 22.717 21.757 -28.797 1.00 89.56 316 GLY A N 1
ATOM 2443 C CA . GLY A 1 316 ? 22.146 21.105 -29.978 1.00 89.56 316 GLY A CA 1
ATOM 2444 C C . GLY A 1 316 ? 21.276 19.889 -29.654 1.00 89.56 316 GLY A C 1
ATOM 2445 O O . GLY A 1 316 ? 21.131 19.014 -30.511 1.00 89.56 316 GLY A O 1
ATOM 2446 N N . ALA A 1 317 ? 20.750 19.809 -28.425 1.00 92.19 317 ALA A N 1
ATOM 2447 C CA . ALA A 1 317 ? 19.726 18.843 -28.049 1.00 92.19 317 ALA A CA 1
ATOM 2448 C C . ALA A 1 317 ? 18.577 18.845 -29.071 1.00 92.19 317 ALA A C 1
ATOM 2450 O O . ALA A 1 317 ? 18.240 19.857 -29.673 1.00 92.19 317 ALA A O 1
ATOM 2451 N N . SER A 1 318 ? 18.029 17.665 -29.342 1.00 88.88 318 SER A N 1
ATOM 2452 C CA . SER A 1 318 ? 16.986 17.496 -30.369 1.00 88.88 318 SER A CA 1
ATOM 2453 C C . SER A 1 318 ? 15.967 16.419 -30.016 1.00 88.88 318 SER A C 1
ATOM 2455 O O . SER A 1 318 ? 14.948 16.280 -30.688 1.00 88.88 318 SER A O 1
ATOM 2457 N N . TYR A 1 319 ? 16.197 15.674 -28.933 1.00 91.38 319 TYR A N 1
ATOM 2458 C CA . TYR A 1 319 ? 15.262 14.674 -28.451 1.00 91.38 319 TYR A CA 1
ATOM 2459 C C . TYR A 1 319 ? 14.455 15.238 -27.284 1.00 91.38 319 TYR A C 1
ATOM 2461 O O . TYR A 1 319 ? 14.906 15.194 -26.140 1.00 91.38 319 TYR A O 1
ATOM 2469 N N . LEU A 1 320 ? 13.271 15.782 -27.589 1.00 90.88 320 LEU A N 1
ATOM 2470 C CA . LEU A 1 320 ? 12.334 16.330 -26.596 1.00 90.88 320 LEU A CA 1
ATOM 2471 C C . LEU A 1 320 ? 13.034 17.285 -25.610 1.00 90.88 320 LEU A C 1
ATOM 2473 O O . LEU A 1 320 ? 12.917 17.154 -24.389 1.00 90.88 320 LEU A O 1
ATOM 2477 N N . GLU A 1 321 ? 13.813 18.222 -26.158 1.00 91.31 321 GLU A N 1
ATOM 2478 C CA . GLU A 1 321 ? 14.439 19.285 -25.373 1.00 91.31 321 GLU A CA 1
ATOM 2479 C C . GLU A 1 321 ? 13.363 20.111 -24.655 1.00 91.31 321 GLU A C 1
ATOM 2481 O O . GLU A 1 321 ? 12.298 20.377 -25.213 1.00 91.31 321 GLU A O 1
ATOM 2486 N N . HIS A 1 322 ? 13.616 20.479 -23.398 1.00 90.94 322 HIS A N 1
ATOM 2487 C CA . HIS A 1 322 ? 12.689 21.259 -22.562 1.00 90.94 322 HIS A CA 1
ATOM 2488 C C . HIS A 1 322 ? 11.308 20.622 -22.321 1.00 90.94 322 HIS A C 1
ATOM 2490 O O . HIS A 1 322 ? 10.397 21.284 -21.824 1.00 90.94 322 HIS A O 1
ATOM 2496 N N . VAL A 1 323 ? 11.143 19.340 -22.653 1.00 94.00 323 VAL A N 1
ATOM 2497 C CA . VAL A 1 323 ? 9.918 18.580 -22.412 1.00 94.00 323 VAL A CA 1
ATOM 2498 C C . VAL A 1 323 ? 10.243 17.444 -21.461 1.00 94.00 323 VAL A C 1
ATOM 2500 O O . VAL A 1 323 ? 11.047 16.566 -21.775 1.00 94.00 323 VAL A O 1
ATOM 2503 N N . GLU A 1 324 ? 9.614 17.462 -20.290 1.00 96.19 324 GLU A N 1
ATOM 2504 C CA . GLU A 1 324 ? 9.795 16.414 -19.293 1.00 96.19 324 GLU A CA 1
ATOM 2505 C C . GLU A 1 324 ? 8.954 15.196 -19.657 1.00 96.19 324 GLU A C 1
ATOM 2507 O O . GLU A 1 324 ? 7.793 15.325 -20.062 1.00 96.19 324 GLU A O 1
ATOM 2512 N N . ILE A 1 325 ? 9.538 14.007 -19.522 1.00 95.06 325 ILE A N 1
ATOM 2513 C CA . ILE A 1 325 ? 8.935 12.760 -20.001 1.00 95.06 325 ILE A CA 1
ATOM 2514 C C . ILE A 1 325 ? 8.963 11.668 -18.925 1.00 95.06 325 ILE A C 1
ATOM 2516 O O . ILE A 1 325 ? 10.010 11.428 -18.319 1.00 95.06 325 ILE A O 1
ATOM 2520 N N . PRO A 1 326 ? 7.860 10.929 -18.700 1.00 95.12 326 PRO A N 1
ATOM 2521 C CA . PRO A 1 326 ? 7.799 9.998 -17.575 1.00 95.12 326 PRO A CA 1
ATOM 2522 C C . PRO A 1 326 ? 8.715 8.787 -17.714 1.00 95.12 326 PRO A C 1
ATOM 2524 O O . PRO A 1 326 ? 9.071 8.180 -16.710 1.00 95.12 326 PRO A O 1
ATOM 2527 N N . TRP A 1 327 ? 9.112 8.406 -18.929 1.00 95.12 327 TRP A N 1
ATOM 2528 C CA . TRP A 1 327 ? 9.995 7.254 -19.100 1.00 95.12 327 TRP A CA 1
ATOM 2529 C C . TRP A 1 327 ? 11.444 7.548 -18.712 1.00 95.12 327 TRP A C 1
ATOM 2531 O O . TRP A 1 327 ? 12.135 6.634 -18.276 1.00 95.12 327 TRP A O 1
ATOM 2541 N N . ALA A 1 328 ? 11.888 8.809 -18.765 1.00 97.38 328 ALA A N 1
ATOM 2542 C CA . ALA A 1 328 ? 13.155 9.197 -18.145 1.00 97.38 328 ALA A CA 1
ATOM 2543 C C . ALA A 1 328 ? 13.089 8.978 -16.625 1.00 97.38 328 ALA A C 1
ATOM 2545 O O . ALA A 1 328 ? 13.961 8.322 -16.057 1.00 97.38 328 ALA A O 1
ATOM 2546 N N . THR A 1 329 ? 11.996 9.417 -15.995 1.00 97.50 329 THR A N 1
ATOM 2547 C CA . THR A 1 329 ? 11.731 9.207 -14.566 1.00 97.50 329 THR A CA 1
ATOM 2548 C C . THR A 1 329 ? 11.620 7.722 -14.207 1.00 97.50 329 THR A C 1
ATOM 2550 O O . THR A 1 329 ? 12.192 7.297 -13.207 1.00 97.50 329 THR A O 1
ATOM 2553 N N . LYS A 1 330 ? 10.957 6.911 -15.042 1.00 97.00 330 LYS A N 1
ATOM 2554 C CA . LYS A 1 330 ? 10.865 5.448 -14.893 1.00 97.00 330 LYS A CA 1
ATOM 2555 C C . LYS A 1 330 ? 12.245 4.811 -14.809 1.00 97.00 330 LYS A C 1
ATOM 2557 O O . LYS A 1 330 ? 12.566 4.167 -13.817 1.00 97.00 330 LYS A O 1
ATOM 2562 N N . PHE A 1 331 ? 13.069 4.999 -15.841 1.00 98.38 331 PHE A N 1
ATOM 2563 C CA . PHE A 1 331 ? 14.377 4.346 -15.899 1.00 98.38 331 PHE A CA 1
ATOM 2564 C C . PHE A 1 331 ? 15.323 4.870 -14.822 1.00 98.38 331 PHE A C 1
ATOM 2566 O O . PHE A 1 331 ? 16.133 4.108 -14.302 1.00 98.38 331 PHE A O 1
ATOM 2573 N N . TYR A 1 332 ? 15.192 6.142 -14.440 1.00 98.56 332 TYR A N 1
ATOM 2574 C CA . TYR A 1 332 ? 15.921 6.703 -13.309 1.00 98.56 332 TYR A CA 1
ATOM 2575 C C . TYR A 1 332 ? 15.558 6.001 -11.989 1.00 98.56 332 TYR A C 1
ATOM 2577 O O . TYR A 1 332 ? 16.451 5.626 -11.229 1.00 98.56 332 TYR A O 1
ATOM 2585 N N . LEU A 1 333 ? 14.267 5.781 -11.720 1.00 97.81 333 LEU A N 1
ATOM 2586 C CA . LEU A 1 333 ? 13.800 5.086 -10.515 1.00 97.81 333 LEU A CA 1
ATOM 2587 C C . LEU A 1 333 ? 14.202 3.601 -10.508 1.00 97.81 333 LEU A C 1
ATOM 2589 O O . LEU A 1 333 ? 14.645 3.088 -9.481 1.00 97.81 333 LEU A O 1
ATOM 2593 N N . ASP A 1 334 ? 14.147 2.921 -11.651 1.00 97.44 334 ASP A N 1
ATOM 2594 C CA . ASP A 1 334 ? 14.626 1.537 -11.760 1.00 97.44 334 ASP A CA 1
ATOM 2595 C C . ASP A 1 334 ? 16.136 1.439 -11.507 1.00 97.44 334 ASP A C 1
ATOM 2597 O O . ASP A 1 334 ? 16.603 0.601 -10.729 1.00 97.44 334 ASP A O 1
ATOM 2601 N N . ALA A 1 335 ? 16.915 2.339 -12.116 1.00 97.88 335 ALA A N 1
ATOM 2602 C CA . ALA A 1 335 ? 18.350 2.428 -11.882 1.00 97.88 335 ALA A CA 1
ATOM 2603 C C . ALA A 1 335 ? 18.649 2.781 -10.420 1.00 97.88 335 ALA A C 1
ATOM 2605 O O . ALA A 1 335 ? 19.593 2.248 -9.844 1.00 97.88 335 ALA A O 1
ATOM 2606 N N . HIS A 1 336 ? 17.822 3.609 -9.779 1.00 96.06 336 HIS A N 1
ATOM 2607 C CA . HIS A 1 336 ? 17.927 3.901 -8.355 1.00 96.06 336 HIS A CA 1
ATOM 2608 C C . HIS A 1 336 ? 17.679 2.665 -7.480 1.00 96.06 336 HIS A C 1
ATOM 2610 O O . HIS A 1 336 ? 18.452 2.421 -6.551 1.00 96.06 336 HIS A O 1
ATOM 2616 N N . ARG A 1 337 ? 16.649 1.855 -7.761 1.00 92.25 337 ARG A N 1
ATOM 2617 C CA . ARG A 1 337 ? 16.407 0.594 -7.031 1.00 92.25 337 ARG A CA 1
ATOM 2618 C C . ARG A 1 337 ? 17.595 -0.351 -7.170 1.00 92.25 337 ARG A C 1
ATOM 2620 O O . ARG A 1 337 ? 18.030 -0.937 -6.179 1.00 92.25 337 ARG A O 1
ATOM 2627 N N . LEU A 1 338 ? 18.192 -0.417 -8.357 1.00 92.75 338 LEU A N 1
ATOM 2628 C CA . LEU A 1 338 ? 19.407 -1.189 -8.603 1.00 92.75 338 LEU A CA 1
ATOM 2629 C C . LEU A 1 338 ? 20.654 -0.598 -7.915 1.00 92.75 338 LEU A C 1
ATOM 2631 O O . LEU A 1 338 ? 21.452 -1.344 -7.343 1.00 92.75 338 LEU A O 1
ATOM 2635 N N . ARG A 1 339 ? 20.798 0.731 -7.876 1.00 91.75 339 ARG A N 1
ATOM 2636 C CA . ARG A 1 339 ? 21.841 1.432 -7.110 1.00 91.75 339 ARG A CA 1
ATOM 2637 C C . ARG A 1 339 ? 21.748 1.094 -5.633 1.00 91.75 339 ARG A C 1
ATOM 2639 O O . ARG A 1 339 ? 22.748 0.728 -5.012 1.00 91.75 339 ARG A O 1
ATOM 2646 N N . LEU A 1 340 ? 20.540 1.168 -5.076 1.00 86.88 340 LEU A N 1
ATOM 2647 C CA . LEU A 1 340 ? 20.278 0.776 -3.704 1.00 86.88 340 LEU A CA 1
ATOM 2648 C C . LEU A 1 340 ? 20.660 -0.695 -3.534 1.00 86.88 340 LEU A C 1
ATOM 2650 O O . LEU A 1 340 ? 21.535 -0.980 -2.726 1.00 86.88 340 LEU A O 1
ATOM 2654 N N . ALA A 1 341 ? 20.132 -1.608 -4.362 1.00 82.31 341 ALA A N 1
ATOM 2655 C CA . ALA A 1 341 ? 20.426 -3.051 -4.412 1.00 82.31 341 ALA A CA 1
ATOM 2656 C C . ALA A 1 341 ? 21.925 -3.422 -4.457 1.00 82.31 341 ALA A C 1
ATOM 2658 O O . ALA A 1 341 ? 22.290 -4.502 -3.991 1.00 82.31 341 ALA A O 1
ATOM 2659 N N . ARG A 1 342 ? 22.800 -2.546 -4.964 1.00 78.50 342 ARG A N 1
ATOM 2660 C CA . ARG A 1 342 ? 24.251 -2.780 -5.118 1.00 78.50 342 ARG A CA 1
ATOM 2661 C C . ARG A 1 342 ? 25.137 -1.875 -4.250 1.00 78.50 342 ARG A C 1
ATOM 2663 O O . ARG A 1 342 ? 26.365 -1.935 -4.356 1.00 78.50 342 ARG A O 1
ATOM 2670 N N . SER A 1 343 ? 24.535 -1.049 -3.396 1.00 72.81 343 SER A N 1
ATOM 2671 C CA . SER A 1 343 ? 25.267 -0.252 -2.409 1.00 72.81 343 SER A CA 1
ATOM 2672 C C . SER A 1 343 ? 25.990 -1.172 -1.417 1.00 72.81 343 SER A C 1
ATOM 2674 O O . SER A 1 343 ? 25.509 -2.268 -1.120 1.00 72.81 343 SER A O 1
ATOM 2676 N N . ALA A 1 344 ? 27.174 -0.752 -0.957 1.00 60.62 344 ALA A N 1
ATOM 2677 C CA . ALA A 1 344 ? 27.976 -1.543 -0.022 1.00 60.62 344 ALA A CA 1
ATOM 2678 C C . ALA A 1 344 ? 27.199 -1.777 1.283 1.00 60.62 344 ALA A C 1
ATOM 2680 O O . ALA A 1 344 ? 26.471 -0.892 1.723 1.00 60.62 344 ALA A O 1
ATOM 2681 N N . ALA A 1 345 ? 27.351 -2.966 1.871 1.00 56.06 345 ALA A N 1
ATOM 2682 C CA . ALA A 1 345 ? 26.889 -3.212 3.231 1.00 56.06 345 ALA A CA 1
ATOM 2683 C C . ALA A 1 345 ? 27.762 -2.428 4.222 1.00 56.06 345 ALA A C 1
ATOM 2685 O O . ALA A 1 345 ? 28.968 -2.289 3.994 1.00 56.06 345 ALA A O 1
ATOM 2686 N N . ASP A 1 346 ? 27.160 -1.951 5.308 1.00 53.19 346 ASP A N 1
ATOM 2687 C CA . ASP A 1 346 ? 27.878 -1.224 6.355 1.00 53.19 346 ASP A CA 1
ATOM 2688 C C . ASP A 1 346 ? 28.880 -2.120 7.104 1.00 53.19 346 ASP A C 1
ATOM 2690 O O . ASP A 1 346 ? 28.862 -3.358 7.004 1.00 53.19 346 ASP A O 1
ATOM 2694 N N . SER A 1 347 ? 29.819 -1.492 7.819 1.00 51.50 347 SER A N 1
ATOM 2695 C CA . SER A 1 347 ? 30.908 -2.207 8.482 1.00 51.50 347 SER A CA 1
ATOM 2696 C C . SER A 1 347 ? 30.435 -2.941 9.749 1.00 51.50 347 SER A C 1
ATOM 2698 O O . SER A 1 347 ? 29.348 -2.714 10.279 1.00 51.50 347 SER A O 1
ATOM 2700 N N . VAL A 1 348 ? 31.255 -3.872 10.253 1.00 47.28 348 VAL A N 1
ATOM 2701 C CA . VAL A 1 348 ? 30.914 -4.693 11.436 1.00 47.28 348 VAL A CA 1
ATOM 2702 C C . VAL A 1 348 ? 30.803 -3.854 12.713 1.00 47.28 348 VAL A C 1
ATOM 2704 O O . VAL A 1 348 ? 29.902 -4.099 13.511 1.00 47.28 348 VAL A O 1
ATOM 2707 N N . ALA A 1 349 ? 31.683 -2.864 12.888 1.00 48.84 349 ALA A N 1
ATOM 2708 C CA . ALA A 1 349 ? 31.702 -1.990 14.063 1.00 48.84 349 ALA A CA 1
ATOM 2709 C C . ALA A 1 349 ? 30.407 -1.167 14.187 1.00 48.84 349 ALA A C 1
ATOM 2711 O O . ALA A 1 349 ? 29.863 -1.018 15.278 1.00 48.84 349 ALA A O 1
ATOM 2712 N N . ASP A 1 350 ? 29.856 -0.743 13.048 1.00 57.59 350 ASP A N 1
ATOM 2713 C CA . ASP A 1 350 ? 28.612 0.030 12.968 1.00 57.59 350 ASP A CA 1
ATOM 2714 C C . ASP A 1 350 ? 27.396 -0.769 13.465 1.00 57.59 350 ASP A C 1
ATOM 2716 O O . ASP A 1 350 ? 26.430 -0.213 13.983 1.00 57.59 350 ASP A O 1
ATOM 2720 N N . THR A 1 351 ? 27.446 -2.101 13.348 1.00 57.91 351 THR A N 1
ATOM 2721 C CA . THR A 1 351 ? 26.345 -2.982 13.758 1.00 57.91 351 THR A CA 1
ATOM 2722 C C . THR A 1 351 ? 26.326 -3.231 15.271 1.00 57.91 351 THR A C 1
ATOM 2724 O O . THR A 1 351 ? 25.249 -3.281 15.862 1.00 57.91 351 THR A O 1
ATOM 2727 N N . GLU A 1 352 ? 27.482 -3.395 15.923 1.00 59.59 352 GLU A N 1
ATOM 2728 C CA . GLU A 1 352 ? 27.537 -3.641 17.377 1.00 59.59 352 GLU A CA 1
ATOM 2729 C C . GLU A 1 352 ? 27.032 -2.430 18.176 1.00 59.59 352 GLU A C 1
ATOM 2731 O O . GLU A 1 352 ? 26.227 -2.595 19.092 1.00 59.59 352 GLU A O 1
ATOM 2736 N N . ALA A 1 353 ? 27.369 -1.212 17.744 1.00 62.19 353 ALA A N 1
ATOM 2737 C CA . ALA A 1 353 ? 26.844 0.016 18.342 1.00 62.19 353 ALA A CA 1
ATOM 2738 C C . ALA A 1 353 ? 25.306 0.117 18.253 1.00 62.19 353 ALA A C 1
ATOM 2740 O O . ALA A 1 353 ? 24.652 0.554 19.200 1.00 62.19 353 ALA A O 1
ATOM 2741 N N . LEU A 1 354 ? 24.707 -0.331 17.141 1.00 64.31 354 LEU A N 1
ATOM 2742 C CA . LEU A 1 354 ? 23.249 -0.369 16.966 1.00 64.31 354 LEU A CA 1
ATOM 2743 C C . LEU A 1 354 ? 22.556 -1.362 17.909 1.00 64.31 354 LEU A C 1
ATOM 2745 O O . LEU A 1 354 ? 21.393 -1.166 18.253 1.00 64.31 354 LEU A O 1
ATOM 2749 N N . LEU A 1 355 ? 23.249 -2.424 18.318 1.00 64.44 355 LEU A N 1
ATOM 2750 C CA . LEU A 1 355 ? 22.733 -3.435 19.239 1.00 64.44 355 LEU A CA 1
ATOM 2751 C C . LEU A 1 355 ? 22.793 -2.982 20.689 1.00 64.44 355 LEU A C 1
ATOM 2753 O O . LEU A 1 355 ? 21.824 -3.180 21.419 1.00 64.44 355 LEU A O 1
ATOM 2757 N N . ASP A 1 356 ? 23.897 -2.359 21.090 1.00 68.38 356 ASP A N 1
ATOM 2758 C CA . ASP A 1 356 ? 24.042 -1.780 22.428 1.00 68.38 356 ASP A CA 1
ATOM 2759 C C . ASP A 1 356 ? 23.069 -0.613 22.638 1.00 68.38 356 ASP A C 1
ATOM 2761 O O . ASP A 1 356 ? 22.580 -0.379 23.742 1.00 68.38 356 ASP A O 1
ATOM 2765 N N . ALA A 1 357 ? 22.719 0.071 21.548 1.00 70.12 357 ALA A N 1
ATOM 2766 C CA . ALA A 1 357 ? 21.695 1.100 21.508 1.00 70.12 357 ALA A CA 1
ATOM 2767 C C . ALA A 1 357 ? 20.261 0.574 21.710 1.00 70.12 357 ALA A C 1
ATOM 2769 O O . ALA A 1 357 ? 19.353 1.379 21.950 1.00 70.12 357 ALA A O 1
ATOM 2770 N N . LEU A 1 358 ? 20.013 -0.739 21.579 1.00 75.50 358 LEU A N 1
ATOM 2771 C CA . LEU A 1 358 ? 18.657 -1.271 21.670 1.00 75.50 358 LEU A CA 1
ATOM 2772 C C . LEU A 1 358 ? 18.125 -1.206 23.103 1.00 75.50 358 LEU A C 1
ATOM 2774 O O . LEU A 1 358 ? 18.706 -1.799 24.011 1.00 75.50 358 LEU A O 1
ATOM 2778 N N . PRO A 1 359 ? 16.969 -0.563 23.322 1.00 76.62 359 PRO A N 1
ATOM 2779 C CA . PRO A 1 359 ? 16.412 -0.453 24.662 1.00 76.62 359 PRO A CA 1
ATOM 2780 C C . PRO A 1 359 ? 15.953 -1.818 25.182 1.00 76.62 359 PRO A C 1
ATOM 2782 O O . PRO A 1 359 ? 15.365 -2.610 24.445 1.00 76.62 359 PRO A O 1
ATOM 2785 N N . GLU A 1 360 ? 16.147 -2.069 26.479 1.00 80.19 360 GLU A N 1
ATOM 2786 C CA . GLU A 1 360 ? 15.723 -3.327 27.116 1.00 80.19 360 GLU A CA 1
ATOM 2787 C C . GLU A 1 360 ? 14.204 -3.527 27.077 1.00 80.19 360 GLU A C 1
ATOM 2789 O O . GLU A 1 360 ? 13.729 -4.655 27.067 1.00 80.19 360 GLU A O 1
ATOM 2794 N N . GLN A 1 361 ? 13.421 -2.445 27.038 1.00 83.44 361 GLN A N 1
ATOM 2795 C CA . GLN A 1 361 ? 11.959 -2.501 27.141 1.00 83.44 361 GLN A CA 1
ATOM 2796 C C . GLN A 1 361 ? 11.296 -3.315 26.004 1.00 83.44 361 GLN A C 1
ATOM 2798 O O . GLN A 1 361 ? 10.562 -4.254 26.328 1.00 83.44 361 GLN A O 1
ATOM 2803 N N . PRO A 1 362 ? 11.544 -3.045 24.699 1.00 85.44 362 PRO A N 1
ATOM 2804 C CA . PRO A 1 362 ? 11.065 -3.914 23.626 1.00 85.44 362 PRO A CA 1
ATOM 2805 C C . PRO A 1 362 ? 11.515 -5.364 23.778 1.00 85.44 362 PRO A C 1
ATOM 2807 O O . PRO A 1 362 ? 10.684 -6.262 23.667 1.00 85.44 362 PRO A O 1
ATOM 2810 N N . ILE A 1 363 ? 12.796 -5.589 24.089 1.00 80.50 363 ILE A N 1
ATOM 2811 C CA . ILE A 1 363 ? 13.400 -6.926 24.187 1.00 80.50 363 ILE A CA 1
ATOM 2812 C C . ILE A 1 363 ? 12.752 -7.735 25.318 1.00 80.50 363 ILE A C 1
ATOM 2814 O O . ILE A 1 363 ? 12.337 -8.869 25.102 1.00 80.50 363 ILE A O 1
ATOM 2818 N N . ALA A 1 364 ? 12.599 -7.143 26.502 1.00 81.38 364 ALA A N 1
ATOM 2819 C CA . ALA A 1 364 ? 12.004 -7.780 27.675 1.00 81.38 364 ALA A CA 1
ATOM 2820 C C . ALA A 1 364 ? 10.510 -8.104 27.499 1.00 81.38 364 ALA A C 1
ATOM 2822 O O . ALA A 1 364 ? 9.979 -8.959 28.204 1.00 81.38 364 ALA A O 1
ATOM 2823 N N . SER A 1 365 ? 9.821 -7.429 26.573 1.00 80.25 365 SER A N 1
ATOM 2824 C CA . SER A 1 365 ? 8.406 -7.685 26.270 1.00 80.25 365 SER A CA 1
ATOM 2825 C C . SER A 1 365 ? 8.175 -8.830 25.275 1.00 80.25 365 SER A C 1
ATOM 2827 O O . SER A 1 365 ? 7.026 -9.224 25.046 1.00 80.25 365 SER A O 1
ATOM 2829 N N . LEU A 1 366 ? 9.247 -9.364 24.680 1.00 80.12 366 LEU A N 1
ATOM 2830 C CA . LEU A 1 366 ? 9.177 -10.469 23.732 1.00 80.12 366 LEU A CA 1
ATOM 2831 C C . LEU A 1 366 ? 8.862 -11.781 24.447 1.00 80.12 366 LEU A C 1
ATOM 2833 O O . LEU A 1 366 ? 9.410 -12.101 25.501 1.00 80.12 366 LEU A O 1
ATOM 2837 N N . ARG A 1 367 ? 7.985 -12.574 23.832 1.00 78.12 367 ARG A N 1
ATOM 2838 C CA . ARG A 1 367 ? 7.755 -13.959 24.250 1.00 78.12 367 ARG A CA 1
ATOM 2839 C C . ARG A 1 367 ? 8.965 -14.818 23.854 1.00 78.12 367 ARG A C 1
ATOM 2841 O O . ARG A 1 367 ? 9.609 -14.490 22.856 1.00 78.12 367 ARG A O 1
ATOM 2848 N N . PRO A 1 368 ? 9.258 -15.921 24.569 1.00 72.12 368 PRO A N 1
ATOM 2849 C CA . PRO A 1 368 ? 10.348 -16.832 24.205 1.00 72.12 368 PRO A CA 1
ATOM 2850 C C . PRO A 1 368 ? 10.280 -17.335 22.753 1.00 72.12 368 PRO A C 1
ATOM 2852 O O . PRO A 1 368 ? 11.311 -17.488 22.113 1.00 72.12 368 PRO A O 1
ATOM 2855 N N . ASP A 1 369 ? 9.070 -17.519 22.217 1.00 76.12 369 ASP A N 1
ATOM 2856 C CA . ASP A 1 369 ? 8.770 -17.926 20.839 1.00 76.12 369 ASP A CA 1
ATOM 2857 C C . ASP A 1 369 ? 8.323 -16.758 19.935 1.00 76.12 369 ASP A C 1
ATOM 2859 O O . ASP A 1 369 ? 7.736 -16.975 18.872 1.00 76.12 369 ASP A O 1
ATOM 2863 N N . GLY A 1 370 ? 8.578 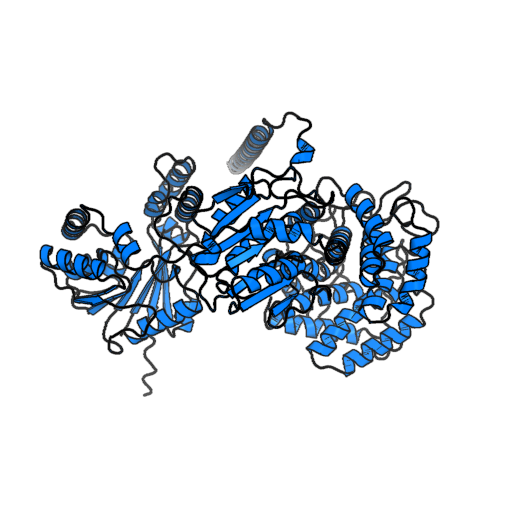-15.516 20.362 1.00 82.44 370 GLY A N 1
ATOM 2864 C CA . GLY A 1 370 ? 8.165 -14.300 19.668 1.00 82.44 370 GLY A CA 1
ATOM 2865 C C . GLY A 1 370 ? 8.736 -14.178 18.253 1.00 82.44 370 GLY A C 1
ATOM 2866 O O . GLY A 1 370 ? 9.722 -14.815 17.882 1.00 82.44 370 GLY A O 1
ATOM 2867 N N . HIS A 1 371 ? 8.092 -13.346 17.444 1.00 89.06 371 HIS A N 1
ATOM 2868 C CA . HIS A 1 371 ? 8.437 -13.093 16.054 1.00 89.06 371 HIS A CA 1
ATOM 2869 C C . HIS A 1 371 ? 9.076 -11.711 15.915 1.00 89.06 371 HIS A C 1
ATOM 2871 O O . HIS A 1 371 ? 8.427 -10.688 16.140 1.00 89.06 371 HIS A O 1
ATOM 2877 N N . LEU A 1 372 ? 10.331 -11.666 15.478 1.00 88.50 372 LEU A N 1
ATOM 2878 C CA . LEU A 1 372 ? 11.048 -10.428 15.195 1.00 88.50 372 LEU A CA 1
ATOM 2879 C C . LEU A 1 372 ? 11.269 -10.270 13.693 1.00 88.50 372 LEU A C 1
ATOM 2881 O O . LEU A 1 372 ? 11.709 -11.198 13.009 1.00 88.50 372 LEU A O 1
ATOM 2885 N N . LEU A 1 373 ? 10.992 -9.067 13.201 1.00 89.12 373 LEU A N 1
ATOM 2886 C CA . LEU A 1 373 ? 11.334 -8.627 11.858 1.00 89.12 373 LEU A CA 1
ATOM 2887 C C . LEU A 1 373 ? 12.448 -7.590 11.934 1.00 89.12 373 LEU A C 1
ATOM 2889 O O . LEU A 1 373 ? 12.316 -6.591 12.637 1.00 89.12 373 LEU A O 1
ATOM 2893 N N . ALA A 1 374 ? 13.505 -7.789 11.157 1.00 85.62 374 ALA A N 1
ATOM 2894 C CA . ALA A 1 374 ? 14.466 -6.738 10.871 1.00 85.62 374 ALA A CA 1
ATOM 2895 C C . ALA A 1 374 ? 14.417 -6.370 9.386 1.00 85.62 374 ALA A C 1
ATOM 2897 O O . ALA A 1 374 ? 14.432 -7.240 8.509 1.00 85.62 374 ALA A O 1
ATOM 2898 N N . VAL A 1 375 ? 14.356 -5.069 9.118 1.00 85.19 375 VAL A N 1
ATOM 2899 C CA . VAL A 1 375 ? 14.214 -4.514 7.775 1.00 85.19 375 VAL A CA 1
ATOM 2900 C C . VAL A 1 375 ? 15.488 -3.785 7.363 1.00 85.19 375 VAL A C 1
ATOM 2902 O O . VAL A 1 375 ? 16.006 -2.944 8.099 1.00 85.19 375 VAL A O 1
ATOM 2905 N N . GLY A 1 376 ? 15.967 -4.085 6.157 1.00 74.94 376 GLY A N 1
ATOM 2906 C CA . GLY A 1 376 ? 17.192 -3.527 5.591 1.00 74.94 376 GLY A CA 1
ATOM 2907 C C . GLY A 1 376 ? 18.350 -4.520 5.601 1.00 74.94 376 GLY A C 1
ATOM 2908 O O . GLY A 1 376 ? 18.276 -5.587 6.200 1.00 74.94 376 GLY A O 1
ATOM 2909 N N . ARG A 1 377 ? 19.447 -4.179 4.919 1.00 62.75 377 ARG A N 1
ATOM 2910 C CA . ARG A 1 377 ? 20.628 -5.056 4.823 1.00 62.75 377 ARG A CA 1
ATOM 2911 C C . ARG A 1 377 ? 21.323 -5.298 6.158 1.00 62.75 377 ARG A C 1
ATOM 2913 O O . ARG A 1 377 ? 21.845 -6.388 6.379 1.00 62.75 377 ARG A O 1
ATOM 2920 N N . ASP A 1 378 ? 21.270 -4.318 7.050 1.00 60.97 378 ASP A N 1
ATOM 2921 C CA . ASP A 1 378 ? 21.931 -4.358 8.361 1.00 60.97 378 ASP A CA 1
ATOM 2922 C C . ASP A 1 378 ? 21.281 -5.397 9.291 1.00 60.97 378 ASP A C 1
ATOM 2924 O O . ASP A 1 378 ? 21.885 -5.858 10.263 1.00 60.97 378 ASP A O 1
ATOM 2928 N N . ALA A 1 379 ? 20.064 -5.836 8.943 1.00 62.41 379 ALA A N 1
ATOM 2929 C CA . ALA A 1 379 ? 19.297 -6.855 9.641 1.00 62.41 379 ALA A CA 1
ATOM 2930 C C . ALA A 1 379 ? 20.114 -8.127 9.903 1.00 62.41 379 ALA A C 1
ATOM 2932 O O . ALA A 1 379 ? 20.152 -8.602 11.034 1.00 62.41 379 ALA A O 1
ATOM 2933 N N . GLY A 1 380 ? 20.826 -8.654 8.899 1.00 57.59 380 GLY A N 1
ATOM 2934 C CA . GLY A 1 380 ? 21.555 -9.923 9.029 1.00 57.59 380 GLY A CA 1
ATOM 2935 C C . GLY A 1 380 ? 22.582 -9.939 10.166 1.00 57.59 380 GLY A C 1
ATOM 2936 O O . GLY A 1 380 ? 22.780 -10.968 10.811 1.00 57.59 380 GLY A O 1
ATOM 2937 N N . ARG A 1 381 ? 23.201 -8.791 10.464 1.00 58.72 381 ARG A N 1
ATOM 2938 C CA . ARG A 1 381 ? 24.232 -8.672 11.503 1.00 58.72 381 ARG A CA 1
ATOM 2939 C C . ARG A 1 381 ? 23.640 -8.327 12.875 1.00 58.72 381 ARG A C 1
ATOM 2941 O O . ARG A 1 381 ? 24.062 -8.924 13.865 1.00 58.72 381 ARG A O 1
ATOM 2948 N N . VAL A 1 382 ? 22.611 -7.471 12.930 1.00 59.41 382 VAL A N 1
ATOM 2949 C CA . VAL A 1 382 ? 21.818 -7.207 14.153 1.00 59.41 382 VAL A CA 1
ATOM 2950 C C . VAL A 1 382 ? 21.202 -8.514 14.683 1.00 59.41 382 VAL A C 1
ATOM 2952 O O . VAL A 1 382 ? 21.220 -8.795 15.882 1.00 59.41 382 VAL A O 1
ATOM 2955 N N . LEU A 1 383 ? 20.744 -9.394 13.790 1.00 60.59 383 LEU A N 1
ATOM 2956 C CA . LEU A 1 383 ? 20.173 -10.684 14.175 1.00 60.59 383 LEU A CA 1
ATOM 2957 C C . LEU A 1 383 ? 21.165 -11.638 14.855 1.00 60.59 383 LEU A C 1
ATOM 2959 O O . LEU A 1 383 ? 20.800 -12.282 15.841 1.00 60.59 383 LEU A O 1
ATOM 2963 N N . SER A 1 384 ? 22.407 -11.726 14.370 1.00 59.19 384 SER A N 1
ATOM 2964 C CA . SER A 1 384 ? 23.427 -12.618 14.949 1.00 59.19 384 SER A CA 1
ATOM 2965 C C . SER A 1 384 ? 23.701 -12.309 16.424 1.00 59.19 384 SER A C 1
ATOM 2967 O O . SER A 1 384 ? 23.923 -13.218 17.226 1.00 59.19 384 SER A O 1
ATOM 2969 N N . ALA A 1 385 ? 23.638 -11.037 16.817 1.00 61.94 385 ALA A N 1
ATOM 2970 C CA . ALA A 1 385 ? 23.817 -10.648 18.209 1.00 61.94 385 ALA A CA 1
ATOM 2971 C C . ALA A 1 385 ? 22.544 -10.794 19.050 1.00 61.94 385 ALA A C 1
ATOM 2973 O O . ALA A 1 385 ? 22.641 -11.253 20.188 1.00 61.94 385 ALA A O 1
ATOM 2974 N N . LEU A 1 386 ? 21.362 -10.479 18.503 1.00 66.75 386 LEU A N 1
ATOM 2975 C CA . LEU A 1 386 ? 20.092 -10.692 19.207 1.00 66.75 386 LEU A CA 1
ATOM 2976 C C . LEU A 1 386 ? 19.856 -12.171 19.522 1.00 66.75 386 LEU A C 1
ATOM 2978 O O . LEU A 1 386 ? 19.393 -12.490 20.613 1.00 66.75 386 LEU A O 1
ATOM 2982 N N . ARG A 1 387 ? 20.275 -13.085 18.643 1.00 66.50 387 ARG A N 1
ATOM 2983 C CA . ARG A 1 387 ? 20.188 -14.530 18.891 1.00 66.50 387 ARG A CA 1
ATOM 2984 C C . ARG A 1 387 ? 21.028 -15.001 20.079 1.00 66.50 387 ARG A C 1
ATOM 2986 O O . ARG A 1 387 ? 20.623 -15.929 20.771 1.00 66.50 387 ARG A O 1
ATOM 2993 N N . ARG A 1 388 ? 22.170 -14.357 20.364 1.00 68.75 388 ARG A N 1
ATOM 2994 C CA . ARG A 1 388 ? 22.947 -14.656 21.586 1.00 68.75 388 ARG A CA 1
ATOM 2995 C C . ARG A 1 388 ? 22.149 -14.343 22.854 1.00 68.75 388 ARG A C 1
ATOM 2997 O O . ARG A 1 388 ? 22.365 -14.989 23.872 1.00 68.75 388 ARG A O 1
ATOM 3004 N N . ARG A 1 389 ? 21.248 -13.358 22.788 1.00 70.56 389 ARG A N 1
ATOM 3005 C CA . ARG A 1 389 ? 20.392 -12.931 23.904 1.00 70.56 389 ARG A CA 1
ATOM 3006 C C . ARG A 1 389 ? 19.064 -13.696 23.951 1.00 70.56 389 ARG A C 1
ATOM 3008 O O . ARG A 1 389 ? 18.559 -13.935 25.040 1.00 70.56 389 ARG A O 1
ATOM 3015 N N . LEU A 1 390 ? 18.520 -14.082 22.794 1.00 74.62 390 LEU A N 1
ATOM 3016 C CA . LEU A 1 390 ? 17.223 -14.746 22.626 1.00 74.62 390 LEU A CA 1
ATOM 3017 C C . LEU A 1 390 ? 17.360 -15.939 21.654 1.00 74.62 390 LEU A C 1
ATOM 3019 O O . LEU A 1 390 ? 17.132 -15.777 20.456 1.00 74.62 390 LEU A O 1
ATOM 3023 N N . PRO A 1 391 ? 17.767 -17.131 22.126 1.00 73.38 391 PRO A N 1
ATOM 3024 C CA . PRO A 1 391 ? 18.087 -18.260 21.246 1.00 73.38 391 PRO A CA 1
ATOM 3025 C C . PRO A 1 391 ? 16.867 -18.891 20.553 1.00 73.38 391 PRO A C 1
ATOM 3027 O O . PRO A 1 391 ? 17.022 -19.430 19.458 1.00 73.38 391 PRO A O 1
ATOM 3030 N N . ASP A 1 392 ? 15.676 -18.790 21.152 1.00 78.69 392 ASP A N 1
ATOM 3031 C CA . ASP A 1 392 ? 14.443 -19.449 20.682 1.00 78.69 392 ASP A CA 1
ATOM 3032 C C . ASP A 1 392 ? 13.534 -18.542 19.823 1.00 78.69 392 ASP A C 1
ATOM 3034 O O . ASP A 1 392 ? 12.487 -18.977 19.337 1.00 78.69 392 ASP A O 1
ATOM 3038 N N . ILE A 1 393 ? 13.931 -17.282 19.604 1.00 79.38 393 ILE A N 1
ATOM 3039 C CA . ILE A 1 393 ? 13.117 -16.300 18.879 1.00 79.38 393 ILE A CA 1
ATOM 3040 C C . ILE A 1 393 ? 13.040 -16.618 17.378 1.00 79.38 393 ILE A C 1
ATOM 3042 O O . ILE A 1 393 ? 14.033 -16.982 16.740 1.00 79.38 393 ILE A O 1
ATOM 3046 N N . ARG A 1 394 ? 11.860 -16.427 16.777 1.00 84.75 394 ARG A N 1
ATOM 3047 C CA . ARG A 1 394 ? 11.666 -16.554 15.328 1.00 84.75 394 ARG A CA 1
ATOM 3048 C C . ARG A 1 394 ? 12.057 -15.266 14.628 1.00 84.75 394 ARG A C 1
ATOM 3050 O O . ARG A 1 394 ? 11.617 -14.176 14.985 1.00 84.75 394 ARG A O 1
ATOM 3057 N N . LEU A 1 395 ? 12.868 -15.411 13.591 1.00 82.06 395 LEU A N 1
ATOM 3058 C CA . LEU A 1 395 ? 13.582 -14.312 12.965 1.00 82.06 395 LEU A CA 1
ATOM 3059 C C . LEU A 1 395 ? 13.222 -14.206 11.484 1.00 82.06 395 LEU A C 1
ATOM 3061 O O . LEU A 1 395 ? 13.406 -15.164 10.735 1.00 82.06 395 LEU A O 1
ATOM 3065 N N . THR A 1 396 ? 12.726 -13.042 11.057 1.00 86.31 396 THR A N 1
ATOM 3066 C CA . THR A 1 396 ? 12.532 -12.699 9.640 1.00 86.31 396 THR A CA 1
ATOM 3067 C C . THR A 1 396 ? 13.414 -11.520 9.244 1.00 86.31 396 THR A C 1
ATOM 3069 O O . THR A 1 396 ? 13.517 -10.538 9.980 1.00 86.31 396 THR A O 1
ATOM 3072 N N . ILE A 1 397 ? 14.024 -11.608 8.063 1.00 82.12 397 ILE A N 1
ATOM 3073 C CA . ILE A 1 397 ? 14.783 -10.523 7.442 1.00 82.12 397 ILE A CA 1
ATOM 3074 C C . ILE A 1 397 ? 14.140 -10.169 6.109 1.00 82.12 397 ILE A C 1
ATOM 3076 O O . ILE A 1 397 ? 13.909 -11.054 5.284 1.00 82.12 397 ILE A O 1
ATOM 3080 N N . THR A 1 398 ? 13.941 -8.873 5.875 1.00 81.81 398 THR A N 1
ATOM 3081 C CA . THR A 1 398 ? 13.582 -8.351 4.553 1.00 81.81 398 THR A CA 1
ATOM 3082 C C . THR A 1 398 ? 14.605 -7.343 4.059 1.00 81.81 398 THR A C 1
ATOM 3084 O O . THR A 1 398 ? 14.937 -6.388 4.764 1.00 81.81 398 THR A O 1
ATOM 3087 N N . SER A 1 399 ? 15.069 -7.522 2.827 1.00 76.12 399 SER A N 1
ATOM 3088 C CA . SER A 1 399 ? 15.950 -6.585 2.126 1.00 76.12 399 SER A CA 1
ATOM 3089 C C . SER A 1 399 ? 15.559 -6.534 0.654 1.00 76.12 399 SER A C 1
ATOM 3091 O O . SER A 1 399 ? 15.140 -7.544 0.097 1.00 76.12 399 SER A O 1
ATOM 3093 N N . GLY A 1 400 ? 15.727 -5.380 -0.000 1.00 67.38 400 GLY A N 1
ATOM 3094 C CA . GLY A 1 400 ? 15.416 -5.228 -1.428 1.00 67.38 400 GLY A CA 1
ATOM 3095 C C . GLY A 1 400 ? 16.157 -6.219 -2.331 1.00 67.38 400 GLY A C 1
ATOM 3096 O O . GLY A 1 400 ? 15.660 -6.590 -3.386 1.00 67.38 400 GLY A O 1
ATOM 3097 N N . THR A 1 401 ? 17.317 -6.707 -1.885 1.00 63.03 401 THR A N 1
ATOM 3098 C CA . THR A 1 401 ? 17.987 -7.877 -2.461 1.00 63.03 401 THR A CA 1
ATOM 3099 C C . THR A 1 401 ? 18.402 -8.867 -1.382 1.00 63.03 401 THR A C 1
ATOM 3101 O O . THR A 1 401 ? 18.794 -8.479 -0.277 1.00 63.03 401 THR A O 1
ATOM 3104 N N . ILE A 1 402 ? 18.346 -10.156 -1.723 1.00 57.34 402 ILE A N 1
ATOM 3105 C CA . ILE A 1 402 ? 18.952 -11.231 -0.935 1.00 57.34 402 ILE A CA 1
ATOM 3106 C C . ILE A 1 402 ? 20.438 -11.251 -1.304 1.00 57.34 402 ILE A C 1
ATOM 3108 O O . ILE A 1 402 ? 20.824 -11.855 -2.303 1.00 57.34 402 ILE A O 1
ATOM 3112 N N . ASP A 1 403 ? 21.276 -10.532 -0.561 1.00 53.03 403 ASP A N 1
ATOM 3113 C CA . ASP A 1 403 ? 22.721 -10.687 -0.717 1.00 53.03 403 ASP A CA 1
ATOM 3114 C C . ASP A 1 403 ? 23.177 -11.956 0.020 1.00 53.03 403 ASP A C 1
ATOM 3116 O O . ASP A 1 403 ? 22.834 -12.185 1.179 1.00 53.03 403 ASP A O 1
ATOM 3120 N N . THR A 1 404 ? 23.999 -12.765 -0.642 1.00 43.38 404 THR A N 1
ATOM 3121 C CA . THR A 1 404 ? 24.734 -13.901 -0.060 1.00 43.38 404 THR A CA 1
ATOM 3122 C C . THR A 1 404 ? 25.621 -13.519 1.136 1.00 43.38 404 THR A C 1
ATOM 3124 O O . THR A 1 404 ? 26.069 -14.396 1.871 1.00 43.38 404 THR A O 1
ATOM 3127 N N . ALA A 1 405 ? 25.853 -12.219 1.364 1.00 41.88 405 ALA A N 1
ATOM 3128 C CA . ALA A 1 405 ? 26.517 -11.679 2.550 1.00 41.88 405 ALA A CA 1
ATOM 3129 C C . ALA A 1 405 ? 25.681 -11.748 3.848 1.00 41.88 405 ALA A C 1
ATOM 3131 O O . ALA A 1 405 ? 26.201 -11.407 4.915 1.00 41.88 405 ALA A O 1
ATOM 3132 N N . VAL A 1 406 ? 24.424 -12.217 3.798 1.00 50.53 406 VAL A N 1
ATOM 3133 C CA . VAL A 1 406 ? 23.709 -12.728 4.981 1.00 50.53 406 VAL A CA 1
ATOM 3134 C C . VAL A 1 406 ? 24.400 -14.033 5.402 1.00 50.53 406 VAL A C 1
ATOM 3136 O O . VAL A 1 406 ? 23.947 -15.132 5.098 1.00 50.53 406 VAL A O 1
ATOM 3139 N N . GLY A 1 407 ? 25.584 -13.909 6.011 1.00 45.69 407 GLY A N 1
ATOM 3140 C CA . GLY A 1 407 ? 26.390 -15.039 6.464 1.00 45.69 407 GLY A CA 1
ATOM 3141 C C . GLY A 1 407 ? 25.542 -15.992 7.301 1.00 45.69 407 GLY A C 1
ATOM 3142 O O . GLY A 1 407 ? 24.805 -15.523 8.159 1.00 45.69 407 GLY A O 1
ATOM 3143 N N . SER A 1 408 ? 25.624 -17.293 6.993 1.00 47.16 408 SER A N 1
ATOM 3144 C CA . SER A 1 408 ? 24.884 -18.420 7.590 1.00 47.16 408 SER A CA 1
ATOM 3145 C C . SER A 1 408 ? 23.926 -18.045 8.733 1.00 47.16 408 SER A C 1
ATOM 3147 O O . SER A 1 408 ? 24.212 -18.271 9.911 1.00 47.16 408 SER A O 1
ATOM 3149 N N . THR A 1 409 ? 22.764 -17.488 8.405 1.00 54.28 409 THR A N 1
ATOM 3150 C CA . THR A 1 409 ? 21.687 -17.305 9.379 1.00 54.28 409 THR A CA 1
ATOM 3151 C C . THR A 1 409 ? 20.898 -18.608 9.472 1.00 54.28 409 THR A C 1
ATOM 3153 O O . THR A 1 409 ? 19.741 -18.684 9.063 1.00 54.28 409 THR A O 1
ATOM 3156 N N . GLU A 1 410 ? 21.532 -19.673 9.981 1.00 56.53 410 GLU A N 1
ATOM 3157 C CA . GLU A 1 410 ? 20.836 -20.932 10.278 1.00 56.53 410 GLU A CA 1
ATOM 3158 C C . GLU A 1 410 ? 19.558 -20.613 11.074 1.00 56.53 410 GLU A C 1
ATOM 3160 O O . GLU A 1 410 ? 19.634 -20.065 12.170 1.00 56.53 410 GLU A O 1
ATOM 3165 N N . ASN A 1 411 ? 18.381 -20.931 10.530 1.00 63.34 411 ASN A N 1
ATOM 3166 C CA . ASN A 1 411 ? 17.047 -20.686 11.107 1.00 63.34 411 ASN A CA 1
ATOM 3167 C C . ASN A 1 411 ? 16.494 -19.238 11.069 1.00 63.34 411 ASN A C 1
ATOM 3169 O O . ASN A 1 411 ? 15.573 -18.946 11.832 1.00 63.34 411 ASN A O 1
ATOM 3173 N N . ALA A 1 412 ? 16.978 -18.336 10.203 1.00 74.00 412 ALA A N 1
ATOM 3174 C CA . ALA A 1 412 ? 16.250 -17.094 9.881 1.00 74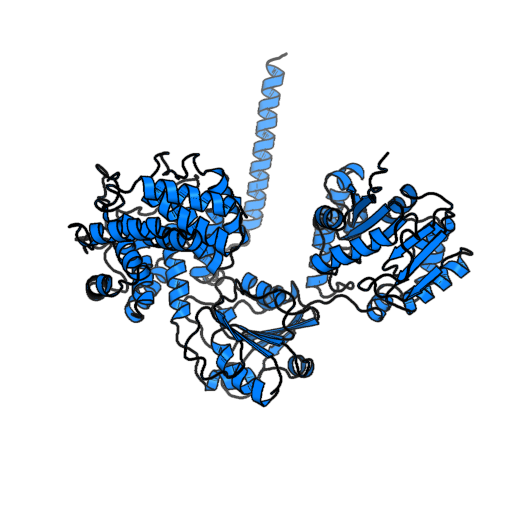.00 412 ALA A CA 1
ATOM 3175 C C . ALA A 1 412 ? 15.495 -17.212 8.548 1.00 74.00 412 ALA A C 1
ATOM 3177 O O . ALA A 1 412 ? 16.023 -17.731 7.566 1.00 74.00 412 ALA A O 1
ATOM 3178 N N . HIS A 1 413 ? 14.271 -16.689 8.495 1.00 81.25 413 HIS A N 1
ATOM 3179 C CA . HIS A 1 413 ? 13.492 -16.599 7.265 1.00 81.25 413 HIS A CA 1
ATOM 3180 C C . HIS A 1 413 ? 13.873 -15.324 6.503 1.00 81.25 413 HIS A C 1
ATOM 3182 O O . HIS A 1 413 ? 13.569 -14.218 6.948 1.00 81.25 413 HIS A O 1
ATOM 3188 N N . VAL A 1 414 ? 14.571 -15.459 5.376 1.00 79.88 414 VAL A N 1
ATOM 3189 C CA . VAL A 1 414 ? 15.020 -14.320 4.562 1.00 79.88 414 VAL A CA 1
ATOM 3190 C C . VAL A 1 414 ? 14.121 -14.184 3.342 1.00 79.88 414 VAL A C 1
ATOM 3192 O O . VAL A 1 414 ? 13.965 -15.136 2.580 1.00 79.88 414 VAL A O 1
ATOM 3195 N N . LEU A 1 415 ? 13.553 -12.997 3.150 1.00 81.50 415 LEU A N 1
ATOM 3196 C CA . LEU A 1 415 ? 12.699 -12.676 2.012 1.00 81.50 415 LEU A CA 1
ATOM 3197 C C . LEU A 1 415 ? 13.193 -11.414 1.295 1.00 81.50 415 LEU A C 1
ATOM 3199 O O . LEU A 1 415 ? 13.631 -10.464 1.954 1.00 81.50 415 LEU A O 1
ATOM 3203 N N . PRO A 1 416 ? 13.106 -11.360 -0.044 1.00 82.00 416 PRO A N 1
ATOM 3204 C CA . PRO A 1 416 ? 13.291 -10.109 -0.757 1.00 82.00 416 PRO A CA 1
ATOM 3205 C C . PRO A 1 416 ? 12.095 -9.195 -0.463 1.00 82.00 416 PRO A C 1
ATOM 3207 O O . PRO A 1 416 ? 10.963 -9.665 -0.411 1.00 82.00 416 PRO A O 1
ATOM 3210 N N . GLY A 1 417 ? 12.327 -7.903 -0.255 1.00 82.88 417 GLY A N 1
ATOM 3211 C CA . GLY A 1 417 ? 11.258 -6.942 0.001 1.00 82.88 417 GLY A CA 1
ATOM 3212 C C . GLY A 1 417 ? 11.778 -5.542 0.294 1.00 82.88 417 GLY A C 1
ATOM 3213 O O . GLY A 1 417 ? 12.722 -5.364 1.068 1.00 82.88 417 GLY A O 1
ATOM 3214 N N . TRP A 1 418 ? 11.154 -4.544 -0.324 1.00 86.81 418 TRP A N 1
ATOM 3215 C CA . TRP A 1 418 ? 11.442 -3.138 -0.067 1.00 86.81 418 TRP A CA 1
ATOM 3216 C C . TRP A 1 418 ? 10.717 -2.674 1.195 1.00 86.81 418 TRP A C 1
ATOM 3218 O O . TRP A 1 418 ? 9.587 -3.079 1.448 1.00 86.81 418 TRP A O 1
ATOM 3228 N N . ILE A 1 419 ? 11.351 -1.809 1.992 1.00 89.56 419 ILE A N 1
ATOM 3229 C CA . ILE A 1 419 ? 10.741 -1.307 3.233 1.00 89.56 419 ILE A CA 1
ATOM 3230 C C . ILE A 1 419 ? 9.443 -0.540 2.960 1.00 89.56 419 ILE A C 1
ATOM 3232 O O . ILE A 1 419 ? 8.550 -0.540 3.796 1.00 89.56 419 ILE A O 1
ATOM 3236 N N . GLU A 1 420 ? 9.322 0.078 1.784 1.00 91.31 420 GLU A N 1
ATOM 3237 C CA . GLU A 1 420 ? 8.115 0.789 1.361 1.00 91.31 420 GLU A CA 1
ATOM 3238 C C . GLU A 1 420 ? 6.958 -0.136 0.938 1.00 91.31 420 GLU A C 1
ATOM 3240 O O . GLU A 1 420 ? 5.838 0.347 0.785 1.00 91.31 420 GLU A O 1
ATOM 3245 N N . ALA A 1 421 ? 7.213 -1.438 0.761 1.00 88.81 421 ALA A N 1
ATOM 3246 C CA . ALA A 1 421 ? 6.235 -2.451 0.368 1.00 88.81 421 ALA A CA 1
ATOM 3247 C C . ALA A 1 421 ? 6.678 -3.842 0.861 1.00 88.81 421 ALA A C 1
ATOM 3249 O O . ALA A 1 421 ? 7.213 -4.657 0.103 1.00 88.81 421 ALA A O 1
ATOM 3250 N N . LEU A 1 422 ? 6.488 -4.118 2.153 1.00 90.19 422 LEU A N 1
ATOM 3251 C CA . LEU A 1 422 ? 6.922 -5.374 2.758 1.00 90.19 422 LEU A CA 1
ATOM 3252 C C . LEU A 1 422 ? 5.998 -6.521 2.308 1.00 90.19 422 LEU A C 1
ATOM 3254 O O . LEU A 1 422 ? 4.793 -6.466 2.570 1.00 90.19 422 LEU A O 1
ATOM 3258 N N . PRO A 1 423 ? 6.522 -7.617 1.724 1.00 88.56 423 PRO A N 1
ATOM 3259 C CA . PRO A 1 423 ? 5.723 -8.769 1.293 1.00 88.56 423 PRO A CA 1
ATOM 3260 C C . PRO A 1 423 ? 5.390 -9.690 2.476 1.00 88.56 423 PRO A C 1
ATOM 3262 O O . PRO A 1 423 ? 5.595 -10.901 2.448 1.00 88.56 423 PRO A O 1
ATOM 3265 N N . LEU A 1 424 ? 4.918 -9.086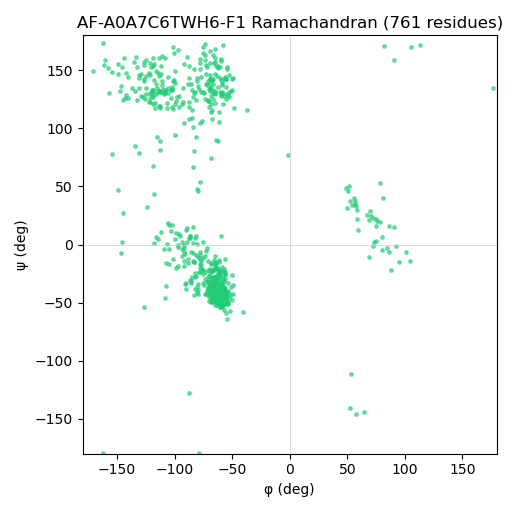 3.562 1.00 91.81 424 LEU A N 1
ATOM 3266 C CA . LEU A 1 424 ? 4.642 -9.729 4.834 1.00 91.81 424 LEU A CA 1
ATOM 3267 C C . LEU A 1 424 ? 3.197 -9.459 5.256 1.00 91.81 424 LEU A C 1
ATOM 3269 O O . LEU A 1 424 ? 2.682 -8.362 5.006 1.00 91.81 424 LEU A O 1
ATOM 3273 N N . PRO A 1 425 ? 2.534 -10.420 5.916 1.00 91.69 425 PRO A N 1
ATOM 3274 C CA . PRO A 1 425 ? 1.201 -10.211 6.457 1.00 91.69 425 PRO A CA 1
ATOM 3275 C C . PRO A 1 425 ? 1.188 -9.109 7.523 1.00 91.69 425 PRO A C 1
ATOM 3277 O O . PRO A 1 425 ? 2.178 -8.849 8.210 1.00 91.69 425 PRO A O 1
ATOM 3280 N N . SER A 1 426 ? 0.041 -8.446 7.649 1.00 92.12 426 SER A N 1
ATOM 3281 C CA . SER A 1 426 ? -0.199 -7.493 8.732 1.00 92.12 426 SER A CA 1
ATOM 3282 C C . SER A 1 426 ? -0.213 -8.205 10.091 1.00 92.12 426 SER A C 1
ATOM 3284 O O . SER A 1 426 ? -0.434 -9.413 10.167 1.00 92.12 426 SER A O 1
ATOM 3286 N N . ASP A 1 427 ? -0.015 -7.454 11.170 1.00 92.44 427 ASP A N 1
ATOM 3287 C CA . ASP A 1 427 ? -0.261 -7.896 12.549 1.00 92.44 427 ASP A CA 1
ATOM 3288 C C . ASP A 1 427 ? 0.498 -9.155 13.016 1.00 92.44 427 ASP A C 1
ATOM 3290 O O . ASP A 1 427 ? -0.003 -9.928 13.831 1.00 92.44 427 ASP A O 1
ATOM 3294 N N . THR A 1 428 ? 1.716 -9.373 12.520 1.00 92.81 428 THR A N 1
ATOM 3295 C CA . THR A 1 428 ? 2.441 -10.645 12.680 1.00 92.81 428 THR A CA 1
ATOM 3296 C C . THR A 1 428 ? 3.611 -10.582 13.662 1.00 92.81 428 THR A C 1
ATOM 3298 O O . THR A 1 428 ? 3.869 -11.559 14.361 1.00 92.81 428 THR A O 1
ATOM 3301 N N . TYR A 1 429 ? 4.329 -9.459 13.728 1.00 93.19 429 TYR A N 1
ATOM 3302 C CA . TYR A 1 429 ? 5.616 -9.383 14.430 1.00 93.19 429 TYR A CA 1
ATOM 3303 C C . TYR A 1 429 ? 5.507 -8.696 15.792 1.00 93.19 429 TYR A C 1
ATOM 3305 O O . TYR A 1 429 ? 4.924 -7.620 15.911 1.00 93.19 429 TYR A O 1
ATOM 3313 N N . ASP A 1 430 ? 6.097 -9.296 16.825 1.00 91.81 430 ASP A N 1
ATOM 3314 C CA . ASP A 1 430 ? 6.220 -8.725 18.168 1.00 91.81 430 ASP A CA 1
ATOM 3315 C C . ASP A 1 430 ? 7.125 -7.487 18.196 1.00 91.81 430 ASP A C 1
ATOM 3317 O O . ASP A 1 430 ? 6.861 -6.546 18.946 1.00 91.81 430 ASP A O 1
ATOM 3321 N N . LEU A 1 431 ? 8.183 -7.499 17.382 1.00 91.12 431 LEU A N 1
ATOM 3322 C CA . LEU A 1 431 ? 9.149 -6.414 17.247 1.00 91.12 431 LEU A CA 1
ATOM 3323 C C . LEU A 1 431 ? 9.552 -6.251 15.781 1.00 91.12 431 LEU A C 1
ATOM 3325 O O . LEU A 1 431 ? 10.010 -7.200 15.146 1.00 91.12 431 LEU A O 1
ATOM 3329 N N . VAL A 1 432 ? 9.409 -5.033 15.268 1.00 93.06 432 VAL A N 1
ATOM 3330 C CA . VAL A 1 432 ? 9.868 -4.612 13.945 1.00 93.06 432 VAL A CA 1
ATOM 3331 C C . VAL A 1 432 ? 10.996 -3.609 14.122 1.00 93.06 432 VAL A C 1
ATOM 3333 O O . VAL A 1 432 ? 10.793 -2.536 14.688 1.00 93.06 432 VAL A O 1
ATOM 3336 N N . LEU A 1 433 ? 12.180 -3.955 13.634 1.00 88.25 433 LEU A N 1
ATOM 3337 C CA . LEU A 1 433 ? 13.393 -3.161 13.756 1.00 88.25 433 LEU A CA 1
ATOM 3338 C C . LEU A 1 433 ? 13.847 -2.676 12.382 1.00 88.25 433 LEU A C 1
ATOM 3340 O O . LEU A 1 433 ? 13.980 -3.463 11.446 1.00 88.25 433 LEU A O 1
ATOM 3344 N N . CYS A 1 434 ? 14.140 -1.386 12.273 1.00 87.31 434 CYS A N 1
ATOM 3345 C CA . CYS A 1 434 ? 14.777 -0.803 11.102 1.00 87.31 434 CYS A CA 1
ATOM 3346 C C . CYS A 1 434 ? 15.980 0.041 11.517 1.00 87.31 434 CYS A C 1
ATOM 3348 O O . CYS A 1 434 ? 15.852 0.941 12.343 1.00 87.31 434 CYS A O 1
ATOM 3350 N N . GLY A 1 435 ? 17.128 -0.225 10.897 1.00 80.19 435 GLY A N 1
ATOM 3351 C CA . GLY A 1 435 ? 18.306 0.637 10.961 1.00 80.19 435 GLY A CA 1
ATOM 3352 C C . GLY A 1 435 ? 18.282 1.709 9.874 1.00 80.19 435 GLY A C 1
ATOM 3353 O O . GLY A 1 435 ? 17.273 2.388 9.653 1.00 80.19 435 GLY A O 1
ATOM 3354 N N . ARG A 1 436 ? 19.380 1.797 9.118 1.00 80.75 436 ARG A N 1
ATOM 3355 C CA . ARG A 1 436 ? 19.616 2.834 8.102 1.00 80.75 436 ARG A CA 1
ATOM 3356 C C . ARG A 1 436 ? 18.668 2.811 6.913 1.00 80.75 436 ARG A C 1
ATOM 3358 O O . ARG A 1 436 ? 18.592 3.796 6.178 1.00 80.75 436 ARG A O 1
ATOM 3365 N N . ALA A 1 437 ? 17.934 1.718 6.703 1.00 83.75 437 ALA A N 1
ATOM 3366 C CA . ALA A 1 437 ? 17.029 1.586 5.564 1.00 83.75 437 ALA A CA 1
ATOM 3367 C C . ALA A 1 437 ? 15.987 2.719 5.488 1.00 83.75 437 ALA A C 1
ATOM 3369 O O . ALA A 1 437 ? 15.611 3.108 4.387 1.00 83.75 437 ALA A O 1
ATOM 3370 N N . LEU A 1 438 ? 15.591 3.320 6.618 1.00 87.38 438 LEU A N 1
ATOM 3371 C CA . LEU A 1 438 ? 14.703 4.491 6.635 1.00 87.38 438 LEU A CA 1
ATOM 3372 C C . LEU A 1 438 ? 15.337 5.760 6.049 1.00 87.38 438 LEU A C 1
ATOM 3374 O O . LEU A 1 438 ? 14.629 6.550 5.430 1.00 87.38 438 LEU A O 1
ATOM 3378 N N . GLY A 1 439 ? 16.646 5.962 6.218 1.00 86.06 439 GLY A N 1
ATOM 3379 C CA . GLY A 1 439 ? 17.368 7.083 5.607 1.00 86.06 439 GLY A CA 1
ATOM 3380 C C . GLY A 1 439 ? 17.579 6.916 4.098 1.00 86.06 439 GLY A C 1
ATOM 3381 O O . GLY A 1 439 ? 17.732 7.903 3.379 1.00 86.06 439 GLY A O 1
ATOM 3382 N N . LEU A 1 440 ? 17.559 5.669 3.618 1.00 87.31 440 LEU A N 1
ATOM 3383 C CA . LEU A 1 440 ? 17.667 5.307 2.201 1.00 87.31 440 LEU A CA 1
ATOM 3384 C C . LEU A 1 440 ? 16.299 5.183 1.506 1.00 87.31 440 LEU A C 1
ATOM 3386 O O . LEU A 1 440 ? 16.239 5.137 0.276 1.00 87.31 440 LEU A O 1
ATOM 3390 N N . ALA A 1 441 ? 15.209 5.121 2.274 1.00 88.81 441 ALA A N 1
ATOM 3391 C CA . ALA A 1 441 ? 13.857 5.026 1.745 1.00 88.81 441 ALA A CA 1
ATOM 3392 C C . ALA A 1 441 ? 13.499 6.299 0.975 1.00 88.81 441 ALA A C 1
ATOM 3394 O O . ALA A 1 441 ? 13.622 7.417 1.478 1.00 88.81 441 ALA A O 1
ATOM 3395 N N . SER A 1 442 ? 12.982 6.131 -0.241 1.00 90.06 442 SER A N 1
ATOM 3396 C CA . SER A 1 442 ? 12.501 7.277 -1.027 1.00 90.06 442 SER A CA 1
ATOM 3397 C C . SER A 1 442 ? 11.154 7.781 -0.513 1.00 90.06 442 SER A C 1
ATOM 3399 O O . SER A 1 442 ? 10.795 8.937 -0.729 1.00 90.06 442 SER A O 1
ATOM 3401 N N . GLN A 1 443 ? 10.429 6.921 0.211 1.00 89.50 443 GLN A N 1
ATOM 3402 C CA . GLN A 1 443 ? 9.164 7.244 0.862 1.00 89.50 443 GLN A CA 1
ATOM 3403 C C . GLN A 1 443 ? 9.150 6.804 2.331 1.00 89.50 443 GLN A C 1
ATOM 3405 O O . GLN A 1 443 ? 8.532 5.795 2.677 1.00 89.50 443 GLN A O 1
ATOM 3410 N N . PRO A 1 444 ? 9.778 7.572 3.237 1.00 90.50 444 PRO A N 1
ATOM 3411 C CA . PRO A 1 444 ? 9.835 7.220 4.655 1.00 90.50 444 PRO A CA 1
ATOM 3412 C C . PRO A 1 444 ? 8.456 7.049 5.307 1.00 90.50 444 PRO A C 1
ATOM 3414 O O . PRO A 1 444 ? 8.289 6.232 6.205 1.00 90.50 444 PRO A O 1
ATOM 3417 N N . ARG A 1 445 ? 7.438 7.778 4.827 1.00 90.19 445 ARG A N 1
ATOM 3418 C CA . ARG A 1 445 ? 6.059 7.635 5.313 1.00 90.19 445 ARG A CA 1
ATOM 3419 C C . ARG A 1 445 ? 5.492 6.245 5.014 1.00 90.19 445 ARG A C 1
ATOM 3421 O O . ARG A 1 445 ? 4.921 5.635 5.912 1.00 90.19 445 ARG A O 1
ATOM 3428 N N . SER A 1 446 ? 5.663 5.760 3.784 1.00 90.94 446 SER A N 1
ATOM 3429 C CA . SER A 1 446 ? 5.229 4.420 3.365 1.00 90.94 446 SER A CA 1
ATOM 3430 C C . SER A 1 446 ? 6.034 3.341 4.088 1.00 90.94 446 SER A C 1
ATOM 3432 O O . SER A 1 446 ? 5.455 2.399 4.612 1.00 90.94 446 SER A O 1
ATOM 3434 N N . ALA A 1 447 ? 7.348 3.546 4.235 1.00 92.69 447 ALA A N 1
ATOM 3435 C CA . ALA A 1 447 ? 8.231 2.675 5.010 1.00 92.69 447 ALA A CA 1
ATOM 3436 C C . ALA A 1 447 ? 7.761 2.485 6.465 1.00 92.69 447 ALA A C 1
ATOM 3438 O O . ALA A 1 447 ? 7.594 1.361 6.933 1.00 92.69 447 ALA A O 1
ATOM 3439 N N . VAL A 1 448 ? 7.493 3.583 7.182 1.00 95.00 448 VAL A N 1
ATOM 3440 C CA . VAL A 1 448 ? 6.996 3.519 8.566 1.00 95.00 448 VAL A CA 1
ATOM 3441 C C . VAL A 1 448 ? 5.594 2.908 8.626 1.00 95.00 448 VAL A C 1
ATOM 3443 O O . VAL A 1 448 ? 5.316 2.125 9.532 1.00 95.00 448 VAL A O 1
ATOM 3446 N N . ALA A 1 449 ? 4.718 3.217 7.664 1.00 94.25 449 ALA A N 1
ATOM 3447 C CA . ALA A 1 449 ? 3.388 2.616 7.594 1.00 94.25 449 ALA A CA 1
ATOM 3448 C C . ALA A 1 449 ? 3.460 1.088 7.439 1.00 94.25 449 ALA A C 1
ATOM 3450 O O . ALA A 1 449 ? 2.744 0.380 8.144 1.00 94.25 449 ALA A O 1
ATOM 3451 N N . GLU A 1 450 ? 4.365 0.576 6.603 1.00 95.25 450 GLU A N 1
ATOM 3452 C CA . GLU A 1 450 ? 4.604 -0.861 6.445 1.00 95.25 450 GLU A CA 1
ATOM 3453 C C . GLU A 1 450 ? 5.182 -1.497 7.712 1.00 95.25 450 GLU A C 1
ATOM 3455 O O . GLU A 1 450 ? 4.697 -2.543 8.145 1.00 95.25 450 GLU A O 1
ATOM 3460 N N . MET A 1 451 ? 6.149 -0.844 8.367 1.00 96.06 451 MET A N 1
ATOM 3461 C CA . MET A 1 451 ? 6.684 -1.305 9.655 1.00 96.06 451 MET A CA 1
ATOM 3462 C C . MET A 1 451 ? 5.585 -1.419 10.725 1.00 96.06 451 MET A C 1
ATOM 3464 O O . MET A 1 451 ? 5.529 -2.404 11.460 1.00 96.06 451 MET A O 1
ATOM 3468 N N . ILE A 1 452 ? 4.677 -0.439 10.797 1.00 96.38 452 ILE A N 1
ATOM 3469 C CA . ILE A 1 452 ? 3.513 -0.481 11.693 1.00 96.38 452 ILE A CA 1
ATOM 3470 C C . ILE A 1 452 ? 2.540 -1.578 11.257 1.00 96.38 452 ILE A C 1
ATOM 3472 O O . ILE A 1 452 ? 2.033 -2.318 12.100 1.00 96.38 452 ILE A O 1
ATOM 3476 N N . ARG A 1 453 ? 2.259 -1.704 9.957 1.00 95.06 453 ARG A N 1
ATOM 3477 C CA . ARG A 1 453 ? 1.299 -2.672 9.416 1.00 95.06 453 ARG A CA 1
ATOM 3478 C C . ARG A 1 453 ? 1.664 -4.096 9.821 1.00 95.06 453 ARG A C 1
ATOM 3480 O O . ARG A 1 453 ? 0.791 -4.816 10.303 1.00 95.06 453 ARG A O 1
ATOM 3487 N N . VAL A 1 454 ? 2.930 -4.481 9.671 1.00 96.00 454 VAL A N 1
ATOM 3488 C CA . VAL A 1 454 ? 3.408 -5.845 9.953 1.00 96.00 454 VAL A CA 1
ATOM 3489 C C . VAL A 1 454 ? 3.602 -6.125 11.446 1.00 96.00 454 VAL A C 1
ATOM 3491 O O . VAL A 1 454 ? 3.521 -7.285 11.852 1.00 96.00 454 VAL A O 1
ATOM 3494 N N . ALA A 1 455 ? 3.806 -5.106 12.288 1.00 95.38 455 ALA A N 1
ATOM 3495 C CA . ALA A 1 455 ? 3.842 -5.293 13.739 1.00 95.38 455 ALA A CA 1
ATOM 3496 C C . ALA A 1 455 ? 2.460 -5.717 14.261 1.00 95.38 455 ALA A C 1
ATOM 3498 O O . ALA A 1 455 ? 1.438 -5.229 13.783 1.00 95.38 455 ALA A O 1
ATOM 3499 N N . ARG A 1 456 ? 2.397 -6.609 15.251 1.00 92.38 456 ARG A N 1
ATOM 3500 C CA . ARG A 1 456 ? 1.135 -7.001 15.899 1.00 92.38 456 ARG A CA 1
ATOM 3501 C C . ARG A 1 456 ? 0.600 -5.892 16.808 1.00 92.38 456 ARG A C 1
ATOM 3503 O O . ARG A 1 456 ? 1.401 -5.110 17.326 1.00 92.38 456 ARG A O 1
ATOM 3510 N N . PRO A 1 457 ? -0.717 -5.822 17.070 1.00 90.50 457 PRO A N 1
ATOM 3511 C CA . PRO A 1 457 ? -1.261 -4.906 18.068 1.00 90.50 457 PRO A CA 1
ATOM 3512 C C . PRO A 1 457 ? -0.541 -5.071 19.416 1.00 90.50 457 PRO A C 1
ATOM 3514 O O . PRO A 1 457 ? -0.391 -6.184 19.927 1.00 90.50 457 PRO A O 1
ATOM 3517 N N . GLY A 1 458 ? -0.038 -3.964 19.965 1.00 90.88 458 GLY A N 1
ATOM 3518 C CA . GLY A 1 458 ? 0.749 -3.926 21.199 1.00 90.88 458 GLY A CA 1
ATOM 3519 C C . GLY A 1 458 ? 2.229 -4.299 21.046 1.00 90.88 458 GLY A C 1
ATOM 3520 O O . GLY A 1 458 ? 2.955 -4.208 22.040 1.00 90.88 458 GLY A O 1
ATOM 3521 N N . GLY A 1 459 ? 2.663 -4.708 19.849 1.00 93.31 459 GLY A N 1
ATOM 3522 C CA . GLY A 1 459 ? 4.059 -4.956 19.488 1.00 93.31 459 GLY A CA 1
ATOM 3523 C C . GLY A 1 459 ? 4.853 -3.666 19.276 1.00 93.31 459 GLY A C 1
ATOM 3524 O O . GLY A 1 459 ? 4.293 -2.570 19.232 1.00 93.31 459 GLY A O 1
ATOM 3525 N N . TRP A 1 460 ? 6.170 -3.791 19.153 1.00 94.31 460 TRP A N 1
ATOM 3526 C CA . TRP A 1 460 ? 7.088 -2.658 19.059 1.00 94.31 460 TRP A CA 1
ATOM 3527 C C . TRP A 1 460 ? 7.545 -2.390 17.630 1.00 94.31 460 TRP A C 1
ATOM 3529 O O . TRP A 1 460 ? 7.858 -3.307 16.875 1.00 94.31 460 TRP A O 1
ATOM 3539 N N . VAL A 1 461 ? 7.641 -1.110 17.292 1.00 95.44 461 VAL A N 1
ATOM 3540 C CA . VAL A 1 461 ? 8.239 -0.593 16.064 1.00 95.44 461 VAL A CA 1
ATOM 3541 C C . VAL A 1 461 ? 9.416 0.289 16.465 1.00 95.44 461 VAL A C 1
ATOM 3543 O O . VAL A 1 461 ? 9.248 1.253 17.213 1.00 95.44 461 VAL A O 1
ATOM 3546 N N . VAL A 1 462 ? 10.612 -0.063 15.999 1.00 91.56 462 VAL A N 1
ATOM 3547 C CA . VAL A 1 462 ? 11.872 0.568 16.399 1.00 91.56 462 VAL A CA 1
ATOM 3548 C C . VAL A 1 462 ? 12.622 1.048 15.166 1.00 91.56 462 VAL A C 1
ATOM 3550 O O . VAL A 1 462 ? 12.893 0.268 14.253 1.00 91.56 462 VAL A O 1
ATOM 3553 N N . ALA A 1 463 ? 12.970 2.333 15.155 1.00 90.00 463 ALA A N 1
ATOM 3554 C CA . ALA A 1 463 ? 13.813 2.942 14.134 1.00 90.00 463 ALA A CA 1
ATOM 3555 C C . ALA A 1 463 ? 15.121 3.434 14.762 1.00 90.00 463 ALA A C 1
ATOM 3557 O O . ALA A 1 463 ? 15.100 4.145 15.768 1.00 90.00 463 ALA A O 1
ATOM 3558 N N . LEU A 1 464 ? 16.249 3.063 14.161 1.00 83.94 464 LEU A N 1
ATOM 3559 C CA . LEU A 1 464 ? 17.593 3.386 14.629 1.00 83.94 464 LEU A CA 1
ATOM 3560 C C . LEU A 1 464 ? 18.295 4.246 13.579 1.00 83.94 464 LEU A C 1
ATOM 3562 O O . LEU A 1 464 ? 18.462 3.820 12.439 1.00 83.94 464 LEU A O 1
ATOM 3566 N N . ASN A 1 465 ? 18.722 5.440 13.975 1.00 83.81 465 ASN A N 1
ATOM 3567 C CA . ASN A 1 465 ? 19.628 6.271 13.193 1.00 83.81 465 ASN A CA 1
ATOM 3568 C C . ASN A 1 465 ? 21.026 6.141 13.792 1.00 83.81 465 ASN A C 1
ATOM 3570 O O . ASN A 1 465 ? 21.218 6.500 14.949 1.00 83.81 465 ASN A O 1
ATOM 3574 N N . ASP A 1 466 ? 21.977 5.646 13.014 1.00 73.62 466 ASP A N 1
ATOM 3575 C CA . ASP A 1 466 ? 23.367 5.418 13.416 1.00 73.62 466 ASP A CA 1
ATOM 3576 C C . ASP A 1 466 ? 24.240 6.687 13.394 1.00 73.62 466 ASP A C 1
ATOM 3578 O O . ASP A 1 466 ? 25.428 6.625 13.692 1.00 73.62 466 ASP A O 1
ATOM 3582 N N . GLY A 1 467 ? 23.675 7.841 13.026 1.00 72.19 467 GLY A N 1
ATOM 3583 C CA . GLY A 1 467 ? 24.388 9.115 12.961 1.00 72.19 467 GLY A CA 1
ATOM 3584 C C . GLY A 1 467 ? 25.352 9.237 11.778 1.00 72.19 467 GLY A C 1
ATOM 3585 O O . GLY A 1 467 ? 26.014 10.269 11.644 1.00 72.19 467 GLY A O 1
ATOM 3586 N N . GLN A 1 468 ? 25.427 8.230 10.904 1.00 73.62 468 GLN A N 1
ATOM 3587 C CA . GLN A 1 468 ? 26.345 8.235 9.774 1.00 73.62 468 GLN A CA 1
ATOM 3588 C C . GLN A 1 468 ? 25.859 9.111 8.620 1.00 73.62 468 GLN A C 1
ATOM 3590 O O . GLN A 1 468 ? 24.664 9.367 8.432 1.00 73.62 468 GLN A O 1
ATOM 3595 N N . SER A 1 469 ? 26.814 9.566 7.805 1.00 78.62 469 SER A N 1
ATOM 3596 C CA . SER A 1 469 ? 26.498 10.295 6.585 1.00 78.62 469 SER A CA 1
ATOM 3597 C C . SER A 1 469 ? 25.830 9.374 5.565 1.00 78.62 469 SER A C 1
ATOM 3599 O O . SER A 1 469 ? 26.245 8.240 5.321 1.00 78.62 469 SER A O 1
ATOM 3601 N N . LEU A 1 470 ? 24.772 9.890 4.947 1.00 82.44 470 LEU A N 1
ATOM 3602 C CA . LEU A 1 470 ? 24.122 9.244 3.819 1.00 82.44 470 LEU A CA 1
ATOM 3603 C C . LEU A 1 470 ? 24.730 9.743 2.501 1.00 82.44 470 LEU A C 1
ATOM 3605 O O . LEU A 1 470 ? 25.246 10.865 2.443 1.00 82.44 470 LEU A O 1
ATOM 3609 N N . PRO A 1 471 ? 24.641 8.950 1.419 1.00 85.88 471 PRO A N 1
ATOM 3610 C CA . PRO A 1 471 ? 24.911 9.446 0.076 1.00 85.88 471 PRO A CA 1
ATOM 3611 C C . PRO A 1 471 ? 24.059 10.681 -0.249 1.00 85.88 471 PRO A C 1
ATOM 3613 O O . PRO A 1 471 ? 22.939 10.804 0.236 1.00 85.88 471 PRO A O 1
ATOM 3616 N N . LEU A 1 472 ? 24.545 11.558 -1.135 1.00 85.25 472 LEU A N 1
ATOM 3617 C CA . LEU A 1 472 ? 23.867 12.818 -1.500 1.00 85.25 472 LEU A CA 1
ATOM 3618 C C . LEU A 1 472 ? 22.437 12.636 -2.039 1.00 85.25 472 LEU A C 1
ATOM 3620 O O . LEU A 1 472 ? 21.630 13.560 -1.995 1.00 85.25 472 LEU A O 1
ATOM 3624 N N . TRP A 1 473 ? 22.127 11.449 -2.553 1.00 87.25 473 TRP A N 1
ATOM 3625 C CA . TRP A 1 473 ? 20.819 11.088 -3.088 1.00 87.25 473 TRP A CA 1
ATOM 3626 C C . TRP A 1 473 ? 19.853 10.502 -2.050 1.00 87.25 473 TRP A C 1
ATOM 3628 O O . TRP A 1 473 ? 18.745 10.113 -2.408 1.00 87.25 473 TRP A O 1
ATOM 3638 N N . ALA A 1 474 ? 20.257 10.421 -0.784 1.00 88.69 474 ALA A N 1
ATOM 3639 C CA . ALA A 1 474 ? 19.475 9.896 0.327 1.00 88.69 474 ALA A CA 1
ATOM 3640 C C . ALA A 1 474 ? 19.425 10.914 1.473 1.00 88.69 474 ALA A C 1
ATOM 3642 O O . ALA A 1 474 ? 20.267 11.807 1.582 1.00 88.69 474 ALA A O 1
ATOM 3643 N N . ARG A 1 475 ? 18.408 10.809 2.333 1.00 87.69 475 ARG A N 1
ATOM 3644 C CA . ARG A 1 475 ? 18.221 11.756 3.434 1.00 87.69 475 ARG A CA 1
ATOM 3645 C C . ARG A 1 475 ? 17.391 11.140 4.552 1.00 87.69 475 ARG A C 1
ATOM 3647 O O . ARG A 1 475 ? 16.281 10.674 4.319 1.00 87.69 475 ARG A O 1
ATOM 3654 N N . TRP A 1 476 ? 17.887 11.247 5.783 1.00 86.69 476 TRP A N 1
ATOM 3655 C CA . TRP A 1 476 ? 17.098 10.937 6.971 1.00 86.69 476 TRP A CA 1
ATOM 3656 C C . TRP A 1 476 ? 15.887 11.877 7.084 1.00 86.69 476 TRP A C 1
ATOM 3658 O O . TRP A 1 476 ? 16.048 13.093 6.924 1.00 86.69 476 TRP A O 1
ATOM 3668 N N . PRO A 1 477 ? 14.687 11.358 7.408 1.00 86.88 477 PRO A N 1
ATOM 3669 C CA . PRO A 1 477 ? 13.555 12.197 7.780 1.00 86.88 477 PRO A CA 1
ATOM 3670 C C . PRO A 1 477 ? 13.918 13.134 8.930 1.00 86.88 477 PRO A C 1
ATOM 3672 O O . PRO A 1 477 ? 14.726 12.793 9.799 1.00 86.88 477 PRO A O 1
ATOM 3675 N N . LEU A 1 478 ? 13.274 14.302 8.985 1.00 87.25 478 LEU A N 1
ATOM 3676 C CA . LEU A 1 478 ? 13.388 15.153 10.165 1.00 87.25 478 LEU A CA 1
ATOM 3677 C C . LEU A 1 478 ? 12.879 14.384 11.389 1.00 87.25 478 LEU A C 1
ATOM 3679 O O . LEU A 1 478 ? 11.871 13.681 11.318 1.00 87.25 478 LEU A O 1
ATOM 3683 N N . ALA A 1 479 ? 13.541 14.554 12.533 1.00 87.69 479 ALA A N 1
ATOM 3684 C CA . ALA A 1 479 ? 13.198 13.827 13.757 1.00 87.69 479 ALA A CA 1
ATOM 3685 C C . ALA A 1 479 ? 11.716 13.978 14.150 1.00 87.69 479 ALA A C 1
ATOM 3687 O O . ALA A 1 479 ? 11.083 13.003 14.548 1.00 87.69 479 ALA A O 1
ATOM 3688 N N . ALA A 1 480 ? 11.161 15.186 13.999 1.00 87.19 480 ALA A N 1
ATOM 3689 C CA . ALA A 1 480 ? 9.750 15.465 14.262 1.00 87.19 480 ALA A CA 1
ATOM 3690 C C . ALA A 1 480 ? 8.812 14.756 13.272 1.00 87.19 480 ALA A C 1
ATOM 3692 O O . ALA A 1 480 ? 7.722 14.331 13.653 1.00 87.19 480 ALA A O 1
ATOM 3693 N N . ASP A 1 481 ? 9.235 14.602 12.015 1.00 89.62 481 ASP A N 1
ATOM 3694 C CA . ASP A 1 481 ? 8.449 13.915 10.995 1.00 89.62 481 ASP A CA 1
ATOM 3695 C C . ASP A 1 481 ? 8.428 12.410 11.242 1.00 89.62 481 ASP A C 1
ATOM 3697 O O . ASP A 1 481 ? 7.355 11.818 11.185 1.00 89.62 481 ASP A O 1
ATOM 3701 N N . LEU A 1 482 ? 9.565 11.806 11.604 1.00 91.19 482 LEU A N 1
ATOM 3702 C CA . LEU A 1 482 ? 9.626 10.387 11.962 1.00 91.19 482 LEU A CA 1
ATOM 3703 C C . LEU A 1 482 ? 8.759 10.073 13.191 1.00 91.19 482 LEU A C 1
ATOM 3705 O O . LEU A 1 482 ? 7.982 9.119 13.165 1.00 91.19 482 LEU A O 1
ATOM 3709 N N . SER A 1 483 ? 8.810 10.914 14.232 1.00 92.31 483 SER A N 1
ATOM 3710 C CA . SER A 1 483 ? 7.910 10.780 15.386 1.00 92.31 483 SER A CA 1
ATOM 3711 C C . SER A 1 483 ? 6.439 10.858 14.968 1.00 92.31 483 SER A C 1
ATOM 3713 O O . SER A 1 483 ? 5.646 10.016 15.381 1.00 92.31 483 SER A O 1
ATOM 3715 N N . ARG A 1 484 ? 6.072 11.809 14.096 1.00 90.38 484 ARG A N 1
ATOM 3716 C CA . ARG A 1 484 ? 4.695 11.954 13.592 1.00 90.38 484 ARG A CA 1
ATOM 3717 C C . ARG A 1 484 ? 4.253 10.763 12.739 1.00 90.38 484 ARG A C 1
ATOM 3719 O O . ARG A 1 484 ? 3.096 10.358 12.804 1.00 90.38 484 ARG A O 1
ATOM 3726 N N . MET A 1 485 ? 5.160 10.196 11.942 1.00 93.50 485 MET A N 1
ATOM 3727 C CA . MET A 1 485 ? 4.903 8.983 11.160 1.00 93.50 485 MET A CA 1
ATOM 3728 C C . MET A 1 485 ? 4.624 7.793 12.082 1.00 93.50 485 MET A C 1
ATOM 3730 O O . MET A 1 485 ? 3.637 7.096 11.868 1.00 93.50 485 MET A O 1
ATOM 3734 N N . LEU A 1 486 ? 5.415 7.597 13.142 1.00 94.12 486 LEU A N 1
ATOM 3735 C CA . LEU A 1 486 ? 5.168 6.540 14.130 1.00 94.12 486 LEU A CA 1
ATOM 3736 C C . LEU A 1 486 ? 3.843 6.753 14.877 1.00 94.12 486 LEU A C 1
ATOM 3738 O O . LEU A 1 486 ? 3.049 5.825 14.989 1.00 94.12 486 LEU A O 1
ATOM 3742 N N . GLN A 1 487 ? 3.546 7.985 15.303 1.00 92.38 487 GLN A N 1
ATOM 3743 C CA . GLN A 1 487 ? 2.300 8.338 16.006 1.00 92.38 487 GLN A CA 1
ATOM 3744 C C . GLN A 1 487 ? 1.025 8.040 15.198 1.00 92.38 487 GLN A C 1
ATOM 3746 O O . GLN A 1 487 ? -0.059 7.920 15.771 1.00 92.38 487 GLN A O 1
ATOM 3751 N N . SER A 1 488 ? 1.140 7.884 13.873 1.00 90.50 488 SER A N 1
ATOM 3752 C CA . SER A 1 488 ? 0.002 7.525 13.021 1.00 90.50 488 SER A CA 1
ATOM 3753 C C . SER A 1 488 ? -0.607 6.158 13.357 1.00 90.50 488 SER A C 1
ATOM 3755 O O . SER A 1 488 ? -1.798 5.959 13.128 1.00 90.50 488 SER A O 1
ATOM 3757 N N . GLY A 1 489 ? 0.169 5.240 13.945 1.00 90.88 489 GLY A N 1
ATOM 3758 C CA . GLY A 1 489 ? -0.322 3.921 14.361 1.00 90.88 489 GLY A CA 1
ATOM 3759 C C . GLY A 1 489 ? 0.312 3.357 15.634 1.00 90.88 489 GLY A C 1
ATOM 3760 O O . GLY A 1 489 ? -0.038 2.251 16.048 1.00 90.88 489 GLY A O 1
ATOM 3761 N N . CYS A 1 490 ? 1.210 4.103 16.274 1.00 93.19 490 CYS A N 1
ATOM 3762 C CA . CYS A 1 490 ? 1.806 3.764 17.557 1.00 93.19 490 CYS A CA 1
ATOM 3763 C C . CYS A 1 490 ? 1.425 4.773 18.642 1.00 93.19 490 CYS A C 1
ATOM 3765 O O . CYS A 1 490 ? 1.285 5.968 18.383 1.00 93.19 490 CYS A O 1
ATOM 3767 N N . ASP A 1 491 ? 1.349 4.279 19.871 1.00 88.12 491 ASP A N 1
ATOM 3768 C CA . ASP A 1 491 ? 1.276 5.072 21.091 1.00 88.12 491 ASP A CA 1
ATOM 3769 C C . ASP A 1 491 ? 2.651 5.110 21.775 1.00 88.12 491 ASP A C 1
ATOM 3771 O O . ASP A 1 491 ? 3.585 4.395 21.388 1.00 88.12 491 ASP A O 1
ATOM 3775 N N . SER A 1 492 ? 2.781 5.970 22.791 1.00 85.12 492 SER A N 1
ATOM 3776 C CA . SER A 1 492 ? 4.003 6.118 23.600 1.00 85.12 492 SER A CA 1
ATOM 3777 C C . SER A 1 492 ? 5.268 6.342 22.763 1.00 85.12 492 SER A C 1
ATOM 3779 O O . SER A 1 492 ? 6.329 5.813 23.087 1.00 85.12 492 SER A O 1
ATOM 3781 N N . VAL A 1 493 ? 5.155 7.109 21.672 1.00 91.56 493 VAL A N 1
ATOM 3782 C CA . VAL A 1 493 ? 6.288 7.347 20.777 1.00 91.56 493 VAL A CA 1
ATOM 3783 C C . VAL A 1 493 ? 7.347 8.181 21.488 1.00 91.56 493 VAL A C 1
ATOM 3785 O O . VAL A 1 493 ? 7.106 9.343 21.818 1.00 91.56 493 VAL A O 1
ATOM 3788 N N . THR A 1 494 ? 8.526 7.603 21.696 1.00 91.44 494 THR A N 1
ATOM 3789 C CA . THR A 1 494 ? 9.665 8.283 22.316 1.00 91.44 494 THR A CA 1
ATOM 3790 C C . THR A 1 494 ? 10.846 8.343 21.363 1.00 91.44 494 THR A C 1
ATOM 3792 O O . THR A 1 494 ? 10.999 7.527 20.453 1.00 91.44 494 THR A O 1
ATOM 3795 N N . ARG A 1 495 ? 11.683 9.358 21.573 1.00 90.94 495 ARG A N 1
ATOM 3796 C CA . ARG A 1 495 ? 12.976 9.523 20.917 1.00 90.94 495 ARG A CA 1
ATOM 3797 C C . ARG A 1 495 ? 14.024 9.656 22.008 1.00 90.94 495 ARG A C 1
ATOM 3799 O O . ARG A 1 495 ? 13.868 10.507 22.881 1.00 90.94 495 ARG A O 1
ATOM 3806 N N . GLN A 1 496 ? 15.091 8.877 21.922 1.00 86.06 496 GLN A N 1
ATOM 3807 C CA . GLN A 1 496 ? 16.189 8.926 22.882 1.00 86.06 496 GLN A CA 1
ATOM 3808 C C . GLN A 1 496 ? 17.549 8.777 22.188 1.00 86.06 496 GLN A C 1
ATOM 3810 O O . GLN A 1 496 ? 17.646 8.044 21.199 1.00 86.06 496 GLN A O 1
ATOM 3815 N N . PRO A 1 497 ? 18.595 9.475 22.662 1.00 76.56 497 PRO A N 1
ATOM 3816 C CA . PRO A 1 497 ? 19.965 9.137 22.301 1.00 76.56 497 PRO A CA 1
ATOM 3817 C C . PRO A 1 497 ? 20.323 7.781 22.925 1.00 76.56 497 PRO A C 1
ATOM 3819 O O . PRO A 1 497 ? 19.893 7.475 24.036 1.00 76.56 497 PRO A O 1
ATOM 3822 N N . ALA A 1 498 ? 21.071 6.956 22.201 1.00 61.06 498 ALA A N 1
ATOM 3823 C CA . ALA A 1 498 ? 21.427 5.612 22.640 1.00 61.06 498 ALA A CA 1
ATOM 3824 C C . ALA A 1 498 ? 22.761 5.549 23.409 1.00 61.06 498 ALA A C 1
ATOM 3826 O O . ALA A 1 498 ? 22.980 4.599 24.154 1.00 61.06 498 ALA A O 1
ATOM 3827 N N . SER A 1 499 ? 23.630 6.560 23.283 1.00 56.78 499 SER A N 1
ATOM 3828 C CA . SER A 1 499 ? 24.823 6.739 24.124 1.00 56.78 499 SER A CA 1
ATOM 3829 C C . SER A 1 499 ? 25.243 8.216 24.186 1.00 56.78 499 SER A C 1
ATOM 3831 O O . SER A 1 499 ? 25.026 8.962 23.230 1.00 56.78 499 SER A O 1
ATOM 3833 N N . GLU A 1 500 ? 25.820 8.650 25.315 1.00 48.31 500 GLU A N 1
ATOM 3834 C CA . GLU A 1 500 ? 26.327 10.024 25.500 1.00 48.31 500 GLU A CA 1
ATOM 3835 C C . GLU A 1 500 ? 27.861 10.154 25.446 1.00 48.31 500 GLU A C 1
ATOM 3837 O O . GLU A 1 500 ? 28.339 11.280 25.496 1.00 48.31 500 GLU A O 1
ATOM 3842 N N . ASP A 1 501 ? 28.660 9.081 25.319 1.00 49.09 501 ASP A N 1
ATOM 3843 C CA . ASP A 1 501 ? 30.043 9.199 25.827 1.00 49.09 501 ASP A CA 1
ATOM 3844 C C . ASP A 1 501 ? 31.151 8.390 25.121 1.00 49.09 501 ASP A C 1
ATOM 3846 O O . ASP A 1 501 ? 31.966 7.768 25.790 1.00 49.09 501 ASP A O 1
ATOM 3850 N N . ASN A 1 502 ? 31.234 8.386 23.779 1.00 44.16 502 ASN A N 1
ATOM 3851 C CA . ASN A 1 502 ? 32.361 7.721 23.081 1.00 44.16 502 ASN A CA 1
ATOM 3852 C C . ASN A 1 502 ? 32.871 8.388 21.784 1.00 44.16 502 ASN A C 1
ATOM 3854 O O . ASN A 1 502 ? 33.440 7.718 20.931 1.00 44.16 502 ASN A O 1
ATOM 3858 N N . GLY A 1 503 ? 32.722 9.704 21.606 1.00 50.53 503 GLY A N 1
ATOM 3859 C CA . GLY A 1 503 ? 33.384 10.439 20.508 1.00 50.53 503 GLY A CA 1
ATOM 3860 C C . GLY A 1 503 ? 32.895 10.155 19.073 1.00 50.53 503 GLY A C 1
ATOM 3861 O O . GLY A 1 503 ? 33.238 10.926 18.178 1.00 50.53 503 GLY A O 1
ATOM 3862 N N . ASP A 1 504 ? 32.067 9.128 18.863 1.00 53.16 504 ASP A N 1
ATOM 3863 C CA . ASP A 1 504 ? 31.350 8.841 17.615 1.00 53.16 504 ASP A CA 1
ATOM 3864 C C . ASP A 1 504 ? 29.974 9.535 17.569 1.00 53.16 504 ASP A C 1
ATOM 3866 O O . ASP A 1 504 ? 29.432 9.965 18.593 1.00 53.16 504 ASP A O 1
ATOM 3870 N N . ALA A 1 505 ? 29.400 9.678 16.366 1.00 57.34 505 ALA A N 1
ATOM 3871 C CA . ALA A 1 505 ? 28.084 10.293 16.182 1.00 57.34 505 ALA A CA 1
ATOM 3872 C C . ALA A 1 505 ? 27.006 9.522 16.979 1.00 57.34 505 ALA A C 1
ATOM 3874 O O . ALA A 1 505 ? 26.931 8.298 16.872 1.00 57.34 505 ALA A O 1
ATOM 3875 N N . PRO A 1 506 ? 26.158 10.197 17.779 1.00 68.19 506 PRO A N 1
ATOM 3876 C CA . PRO A 1 506 ? 25.259 9.510 18.697 1.00 68.19 506 PRO A CA 1
ATOM 3877 C C . PRO A 1 506 ? 24.141 8.784 17.943 1.00 68.19 506 PRO A C 1
ATOM 3879 O O . PRO A 1 506 ? 23.345 9.407 17.230 1.00 68.19 506 PRO A O 1
ATOM 3882 N N . VAL A 1 507 ? 24.032 7.471 18.166 1.00 76.56 507 VAL A N 1
ATOM 3883 C CA . VAL A 1 507 ? 22.888 6.679 17.703 1.00 76.56 507 VAL A CA 1
ATOM 3884 C C . VAL A 1 507 ? 21.616 7.265 18.318 1.00 76.56 507 VAL A C 1
ATOM 3886 O O . VAL A 1 507 ? 21.553 7.524 19.518 1.00 76.56 507 VAL A O 1
ATOM 3889 N N . THR A 1 508 ? 20.585 7.493 17.510 1.00 84.81 508 THR A N 1
ATOM 3890 C CA . THR A 1 508 ? 19.268 7.938 17.982 1.00 84.81 508 THR A CA 1
ATOM 3891 C C . THR A 1 508 ? 18.239 6.845 17.744 1.00 84.81 508 THR A C 1
ATOM 3893 O O . THR A 1 508 ? 18.136 6.310 16.641 1.00 84.81 508 THR A O 1
ATOM 3896 N N . VAL A 1 509 ? 17.444 6.550 18.768 1.00 88.12 509 VAL A N 1
ATOM 3897 C CA . VAL A 1 509 ? 16.411 5.514 18.741 1.00 88.12 509 VAL A CA 1
ATOM 3898 C C . VAL A 1 509 ? 15.037 6.160 18.814 1.00 88.12 509 VAL A C 1
ATOM 3900 O O . VAL A 1 509 ? 14.779 6.983 19.697 1.00 88.12 509 VAL A O 1
ATOM 3903 N N . TRP A 1 510 ? 14.143 5.753 17.917 1.00 92.81 510 TRP A N 1
ATOM 3904 C CA . TRP A 1 510 ? 12.711 5.988 18.037 1.00 92.81 510 TRP A CA 1
ATOM 3905 C C . TRP A 1 510 ? 12.014 4.684 18.382 1.00 92.81 510 TRP A C 1
ATOM 3907 O O . TRP A 1 510 ? 12.247 3.652 17.751 1.00 92.81 510 TRP A O 1
ATOM 3917 N N . LEU A 1 511 ? 11.134 4.761 19.369 1.00 93.25 511 LEU A N 1
ATOM 3918 C CA . LEU A 1 511 ? 10.326 3.656 19.852 1.00 93.25 511 LEU A CA 1
ATOM 3919 C C . LEU A 1 511 ? 8.865 4.025 19.651 1.00 93.25 511 LEU A C 1
ATOM 3921 O O . LEU A 1 511 ? 8.459 5.119 20.028 1.00 93.25 511 LEU A O 1
ATOM 3925 N N . GLY A 1 512 ? 8.071 3.120 19.095 1.00 94.50 512 GLY A N 1
ATOM 3926 C CA . GLY A 1 512 ? 6.618 3.227 19.076 1.00 94.50 512 GLY A CA 1
ATOM 3927 C C . GLY A 1 512 ? 5.999 1.880 19.407 1.00 94.50 512 GLY A C 1
ATOM 3928 O O . GLY A 1 512 ? 6.421 0.855 18.874 1.00 94.50 512 GLY A O 1
ATOM 3929 N N . ARG A 1 513 ? 4.989 1.862 20.275 1.00 93.62 513 ARG A N 1
ATOM 3930 C CA . ARG A 1 513 ? 4.214 0.648 20.538 1.00 93.62 513 ARG A CA 1
ATOM 3931 C C . ARG A 1 513 ? 2.964 0.679 19.674 1.00 93.62 513 ARG A C 1
ATOM 3933 O O . ARG A 1 513 ? 2.171 1.603 19.810 1.00 93.62 513 ARG A O 1
ATOM 3940 N N . LYS A 1 514 ? 2.785 -0.279 18.760 1.00 94.06 514 LYS A N 1
ATOM 3941 C CA . LYS A 1 514 ? 1.606 -0.320 17.884 1.00 94.06 514 LYS A CA 1
ATOM 3942 C C . LYS A 1 514 ? 0.337 -0.319 18.729 1.00 94.06 514 LYS A C 1
ATOM 3944 O O . LYS A 1 514 ? 0.200 -1.136 19.640 1.00 94.06 514 LYS A O 1
ATOM 3949 N N . ARG A 1 515 ? -0.587 0.580 18.396 1.00 92.56 515 ARG A N 1
ATOM 3950 C CA . ARG A 1 515 ? -1.865 0.733 19.091 1.00 92.56 515 ARG A CA 1
ATOM 3951 C C . ARG A 1 515 ? -2.625 -0.594 19.112 1.00 92.56 515 ARG A C 1
ATOM 3953 O O . ARG A 1 515 ? -2.688 -1.297 18.101 1.00 92.56 515 ARG A O 1
ATOM 3960 N N . ALA A 1 516 ? -3.180 -0.941 20.268 1.00 90.44 516 ALA A N 1
ATOM 3961 C CA . ALA A 1 516 ? -3.887 -2.198 20.495 1.00 90.44 516 ALA A CA 1
ATOM 3962 C C . ALA A 1 516 ? -5.334 -1.956 20.941 1.00 90.44 516 ALA A C 1
ATOM 3964 O O . ALA A 1 516 ? -5.629 -0.885 21.479 1.00 90.44 516 ALA A O 1
ATOM 3965 N N . PRO A 1 517 ? -6.248 -2.920 20.726 1.00 87.56 517 PRO A N 1
ATOM 3966 C CA . PRO A 1 517 ? -7.539 -2.907 21.401 1.00 87.56 517 PRO A CA 1
ATOM 3967 C C . PRO A 1 517 ? -7.334 -2.893 22.917 1.00 87.56 517 PRO A C 1
ATOM 3969 O O . PRO A 1 517 ? -6.430 -3.563 23.417 1.00 87.56 517 PRO A O 1
ATOM 3972 N N . LEU A 1 518 ? -8.179 -2.151 23.629 1.00 87.31 518 LEU A N 1
ATOM 3973 C CA . LEU A 1 518 ? -8.178 -2.148 25.089 1.00 87.31 518 LEU A CA 1
ATOM 3974 C C . LEU A 1 518 ? -8.680 -3.494 25.630 1.00 87.31 518 LEU A C 1
ATOM 3976 O O . LEU A 1 518 ? -9.613 -4.086 25.078 1.00 87.31 518 LEU A O 1
ATOM 3980 N N . GLY A 1 519 ? -8.081 -3.960 26.724 1.00 85.69 519 GLY A N 1
ATOM 3981 C CA . GLY A 1 519 ? -8.584 -5.073 27.523 1.00 85.69 519 GLY A CA 1
ATOM 3982 C C . GLY A 1 519 ? -9.805 -4.689 28.367 1.00 85.69 519 GLY A C 1
ATOM 3983 O O . GLY A 1 519 ? -10.182 -3.522 28.459 1.00 85.69 519 GLY A O 1
ATOM 3984 N N . GLY A 1 520 ? -10.428 -5.676 29.022 1.00 83.88 520 GLY A N 1
ATOM 3985 C CA . GLY A 1 520 ? -11.655 -5.461 29.805 1.00 83.88 520 GLY A CA 1
ATOM 3986 C C . GLY A 1 520 ? -11.513 -4.416 30.920 1.00 83.88 520 GLY A C 1
ATOM 3987 O O . GLY A 1 520 ? -12.350 -3.524 31.026 1.00 83.88 520 GLY A O 1
ATOM 3988 N N . ALA A 1 521 ? -10.431 -4.479 31.702 1.00 84.94 521 ALA A N 1
ATOM 3989 C CA . ALA A 1 521 ? -10.175 -3.511 32.773 1.00 84.94 521 ALA A CA 1
ATOM 3990 C C . ALA A 1 521 ? -9.937 -2.089 32.230 1.00 84.94 521 ALA A C 1
ATOM 3992 O O . ALA A 1 521 ? -10.509 -1.130 32.739 1.00 84.94 521 ALA A O 1
ATOM 3993 N N . GLU A 1 522 ? -9.166 -1.960 31.146 1.00 87.50 522 GLU A N 1
ATOM 3994 C CA . GLU A 1 522 ? -8.897 -0.669 30.498 1.00 87.50 522 GLU A CA 1
ATOM 3995 C C . GLU A 1 522 ? -10.188 -0.033 29.958 1.00 87.50 522 GLU A C 1
ATOM 3997 O O . GLU A 1 522 ? -10.395 1.172 30.094 1.00 87.50 522 GLU A O 1
ATOM 4002 N N . TRP A 1 523 ? -11.102 -0.838 29.403 1.00 87.25 523 TRP A N 1
ATOM 4003 C CA . TRP A 1 523 ? -12.432 -0.366 29.011 1.00 87.25 523 TRP A CA 1
ATOM 4004 C C . TRP A 1 523 ? -13.236 0.171 30.190 1.00 87.25 523 TRP A C 1
ATOM 4006 O O . TRP A 1 523 ? -13.882 1.214 30.068 1.00 87.25 523 TRP A O 1
ATOM 4016 N N . SER A 1 524 ? -13.206 -0.525 31.324 1.00 86.56 524 SER A N 1
ATOM 4017 C CA . SER A 1 524 ? -13.892 -0.074 32.531 1.00 86.56 524 SER A CA 1
ATOM 4018 C C . SER A 1 524 ? -13.333 1.248 33.042 1.00 86.56 524 SER A C 1
ATOM 4020 O O . SER A 1 524 ? -14.122 2.124 33.381 1.00 86.56 524 SER A O 1
ATOM 4022 N N . ASP A 1 525 ? -12.016 1.444 33.013 1.00 88.25 525 ASP A N 1
ATOM 4023 C CA . ASP A 1 525 ? -11.390 2.705 33.428 1.00 88.25 525 ASP A CA 1
ATOM 4024 C C . ASP A 1 525 ? -11.795 3.884 32.527 1.00 88.25 525 ASP A C 1
ATOM 4026 O O . ASP A 1 525 ? -12.031 4.995 33.008 1.00 88.25 525 ASP A O 1
ATOM 4030 N N . VAL A 1 526 ? -11.920 3.644 31.216 1.00 87.19 526 VAL A N 1
ATOM 4031 C CA . VAL A 1 526 ? -12.341 4.666 30.244 1.00 87.19 526 VAL A CA 1
ATOM 4032 C C . VAL A 1 526 ? -13.826 5.014 30.394 1.00 87.19 526 VAL A C 1
ATOM 4034 O O . VAL A 1 526 ? -14.203 6.184 30.304 1.00 87.19 526 VAL A O 1
ATOM 4037 N N . LEU A 1 527 ? -14.685 4.014 30.607 1.00 85.69 527 LEU A N 1
ATOM 4038 C CA . LEU A 1 527 ? -16.141 4.184 30.580 1.00 85.69 527 LEU A CA 1
ATOM 4039 C C . LEU A 1 527 ? -16.748 4.519 31.949 1.00 85.69 527 LEU A C 1
ATOM 4041 O O . LEU A 1 527 ? -17.745 5.242 32.030 1.00 85.69 527 LEU A O 1
ATOM 4045 N N . ILE A 1 528 ? -16.177 3.987 33.029 1.00 85.88 528 ILE A N 1
ATOM 4046 C CA . ILE A 1 528 ? -16.734 4.040 34.381 1.00 85.88 528 ILE A CA 1
ATOM 4047 C C . ILE A 1 528 ? -15.839 4.927 35.250 1.00 85.88 528 ILE A C 1
ATOM 4049 O O . ILE A 1 528 ? -14.936 4.475 35.945 1.00 85.88 528 ILE A O 1
ATOM 4053 N N . SER A 1 529 ? -16.138 6.226 35.250 1.00 79.44 529 SER A N 1
ATOM 4054 C CA . SER A 1 529 ? -15.541 7.196 36.177 1.00 79.44 529 SER A CA 1
ATOM 4055 C C . SER A 1 529 ? -16.448 7.452 37.390 1.00 79.44 529 SER A C 1
ATOM 4057 O O . SER A 1 529 ? -17.620 7.079 37.392 1.00 79.44 529 SER A O 1
ATOM 4059 N N . GLY A 1 530 ? -15.931 8.105 38.438 1.00 76.12 530 GLY A N 1
ATOM 4060 C CA . GLY A 1 530 ? -16.567 8.185 39.768 1.00 76.12 530 GLY A CA 1
ATOM 4061 C C . GLY A 1 530 ? -18.093 8.386 39.791 1.00 76.12 530 GLY A C 1
ATOM 4062 O O . GLY A 1 530 ? -18.814 7.545 40.319 1.00 76.12 530 GLY A O 1
ATOM 4063 N N . ASN A 1 531 ? -18.612 9.458 39.182 1.00 79.12 531 ASN A N 1
ATOM 4064 C CA . ASN A 1 531 ? -20.055 9.767 39.189 1.00 79.12 531 ASN A CA 1
ATOM 4065 C C . ASN A 1 531 ? -20.846 9.141 38.015 1.00 79.12 531 ASN A C 1
ATOM 4067 O O . ASN A 1 531 ? -21.984 9.550 37.758 1.00 79.12 531 ASN A O 1
ATOM 4071 N N . ALA A 1 532 ? -20.272 8.181 37.280 1.00 84.81 532 ALA A N 1
ATOM 4072 C CA . ALA A 1 532 ? -20.876 7.620 36.069 1.00 84.81 532 ALA A CA 1
ATOM 4073 C C . ALA A 1 532 ? -22.238 6.960 36.331 1.00 84.81 532 ALA A C 1
ATOM 4075 O O . ALA A 1 532 ? -23.165 7.150 35.545 1.00 84.81 532 ALA A O 1
ATOM 4076 N N . GLU A 1 533 ? -22.389 6.251 37.455 1.00 91.00 533 GLU A N 1
ATOM 4077 C CA . GLU A 1 533 ? -23.624 5.530 37.794 1.00 91.00 533 GLU A CA 1
ATOM 4078 C C . GLU A 1 533 ? -24.819 6.484 37.970 1.00 91.00 533 GLU A C 1
ATOM 4080 O O . GLU A 1 533 ? -25.863 6.312 37.343 1.00 91.00 533 GLU A O 1
ATOM 4085 N N . GLU A 1 534 ? -24.654 7.540 38.775 1.00 91.69 534 GLU A N 1
ATOM 4086 C CA . GLU A 1 534 ? -25.701 8.543 39.015 1.00 91.69 534 GLU A CA 1
ATOM 4087 C C . GLU A 1 534 ? -26.077 9.279 37.724 1.00 91.69 534 GLU A C 1
ATOM 4089 O O . GLU A 1 534 ? -27.254 9.510 37.430 1.00 91.69 534 GLU A O 1
ATOM 4094 N N . GLY A 1 535 ? -25.061 9.634 36.931 1.00 91.38 535 GLY A N 1
ATOM 4095 C CA . GLY A 1 535 ? -25.237 10.291 35.645 1.00 91.38 535 GLY A CA 1
ATOM 4096 C C . GLY A 1 535 ? -26.045 9.441 34.669 1.00 91.38 535 GLY A C 1
ATOM 4097 O O . GLY A 1 535 ? -26.997 9.953 34.078 1.00 91.38 535 GLY A O 1
ATOM 4098 N N . LEU A 1 536 ? -25.696 8.160 34.540 1.00 93.50 536 LEU A N 1
ATOM 4099 C CA . LEU A 1 536 ? -26.371 7.216 33.655 1.00 93.50 536 LEU A CA 1
ATOM 4100 C C . LEU A 1 536 ? -27.814 6.973 34.098 1.00 93.50 536 LEU A C 1
ATOM 4102 O O . LEU A 1 536 ? -28.731 7.165 33.302 1.00 93.50 536 LEU A O 1
ATOM 4106 N N . VAL A 1 537 ? -28.041 6.622 35.370 1.00 94.50 537 VAL A N 1
ATOM 4107 C CA . VAL A 1 537 ? -29.393 6.360 35.901 1.00 94.50 537 VAL A CA 1
ATOM 4108 C C . VAL A 1 537 ? -30.310 7.560 35.666 1.00 94.50 537 VAL A C 1
ATOM 4110 O O . VAL A 1 537 ? -31.463 7.397 35.265 1.00 94.50 537 VAL A O 1
ATOM 4113 N N . ARG A 1 538 ? -29.802 8.782 35.864 1.00 94.50 538 ARG A N 1
ATOM 4114 C CA . ARG A 1 538 ? -30.548 10.010 35.576 1.00 94.50 538 ARG A CA 1
ATOM 4115 C C . ARG A 1 538 ? -30.905 10.137 34.092 1.00 94.50 538 ARG A C 1
ATOM 4117 O O . ARG A 1 538 ? -32.063 10.432 33.808 1.00 94.50 538 ARG A O 1
ATOM 4124 N N . ARG A 1 539 ? -29.958 9.912 33.169 1.00 94.06 539 ARG A N 1
ATOM 4125 C CA . ARG A 1 539 ? -30.206 9.996 31.714 1.00 94.06 539 ARG A CA 1
ATOM 4126 C C . ARG A 1 539 ? -31.265 8.995 31.258 1.00 94.06 539 ARG A C 1
ATOM 4128 O O . ARG A 1 539 ? -32.207 9.395 30.569 1.00 94.06 539 ARG A O 1
ATOM 4135 N N . VAL A 1 540 ? -31.165 7.747 31.723 1.00 94.44 540 VAL A N 1
ATOM 4136 C CA . VAL A 1 540 ? -32.141 6.693 31.410 1.00 94.44 540 VAL A CA 1
ATOM 4137 C C . VAL A 1 540 ? -33.526 7.068 31.947 1.00 94.44 540 VAL A C 1
ATOM 4139 O O . VAL A 1 540 ? -34.492 7.082 31.186 1.00 94.44 540 VAL A O 1
ATOM 4142 N N . ARG A 1 541 ? -33.641 7.500 33.214 1.00 94.50 541 ARG A N 1
ATOM 4143 C CA . ARG A 1 541 ? -34.925 7.960 33.790 1.00 94.50 541 ARG A CA 1
ATOM 4144 C C . ARG A 1 541 ? -35.537 9.141 33.041 1.00 94.50 541 ARG A C 1
ATOM 4146 O O . ARG A 1 541 ? -36.756 9.231 32.941 1.00 94.50 541 ARG A O 1
ATOM 4153 N N . SER A 1 542 ? -34.711 10.049 32.524 1.00 92.88 542 SER A N 1
ATOM 4154 C CA . SER A 1 542 ? -35.179 11.199 31.744 1.00 92.88 542 SER A CA 1
ATOM 4155 C C . SER A 1 542 ? -35.463 10.881 30.272 1.00 92.88 542 SER A C 1
ATOM 4157 O O . SER A 1 542 ? -35.747 11.804 29.515 1.00 92.88 542 SER A O 1
ATOM 4159 N N . ASN A 1 543 ? -35.381 9.611 29.850 1.00 90.62 543 ASN A N 1
ATOM 4160 C CA . ASN A 1 543 ? -35.514 9.179 28.453 1.00 90.62 543 ASN A CA 1
ATOM 4161 C C . ASN A 1 543 ? -34.553 9.915 27.501 1.00 90.62 543 ASN A C 1
ATOM 4163 O O . ASN A 1 543 ? -34.888 10.200 26.350 1.00 90.62 543 ASN A O 1
ATOM 4167 N N . HIS A 1 544 ? -33.355 10.249 27.987 1.00 88.62 544 HIS A N 1
ATOM 4168 C CA . HIS A 1 544 ? -32.328 10.877 27.169 1.00 88.62 544 HIS A CA 1
ATOM 4169 C C . HIS A 1 544 ? -31.563 9.792 26.408 1.00 88.62 544 HIS A C 1
ATOM 4171 O O . HIS A 1 544 ? -30.714 9.114 26.978 1.00 88.62 544 HIS A O 1
ATOM 4177 N N . LEU A 1 545 ? -31.895 9.619 25.128 1.00 88.31 545 LEU A N 1
ATOM 4178 C CA . LEU A 1 545 ? -31.287 8.629 24.241 1.00 88.31 545 LEU A CA 1
ATOM 4179 C C . LEU A 1 545 ? -30.389 9.298 23.203 1.00 88.31 545 LEU A C 1
ATOM 4181 O O . LEU A 1 545 ? -30.829 10.200 22.483 1.00 88.31 545 LEU A O 1
ATOM 4185 N N . LEU A 1 546 ? -29.168 8.778 23.073 1.00 90.44 546 LEU A N 1
ATOM 4186 C CA . LEU A 1 546 ? -28.255 9.125 21.985 1.00 90.44 546 LEU A CA 1
ATOM 4187 C C . LEU A 1 546 ? -28.877 8.762 20.624 1.00 90.44 546 LEU A C 1
ATOM 4189 O O . LEU A 1 546 ? -29.683 7.827 20.561 1.00 90.44 546 LEU A O 1
ATOM 4193 N N . PRO A 1 547 ? -28.505 9.453 19.527 1.00 92.00 547 PRO A N 1
ATOM 4194 C CA . PRO A 1 547 ? -29.123 9.252 18.214 1.00 92.00 547 PRO A CA 1
ATOM 4195 C C . PRO A 1 547 ? -29.154 7.788 17.767 1.00 92.00 547 PRO A C 1
ATOM 4197 O O . PRO A 1 547 ? -30.182 7.306 17.308 1.00 92.00 547 PRO A O 1
ATOM 4200 N N . TRP A 1 548 ? -28.067 7.049 17.982 1.00 93.56 548 TRP A N 1
ATOM 4201 C CA . TRP A 1 548 ? -27.986 5.627 17.643 1.00 93.56 548 TRP A CA 1
ATOM 4202 C C . TRP A 1 548 ? -28.778 4.715 18.592 1.00 93.56 548 TRP A C 1
ATOM 4204 O O . TRP A 1 548 ? -29.325 3.705 18.157 1.00 93.56 548 TRP A O 1
ATOM 4214 N N . GLY A 1 549 ? -28.942 5.089 19.865 1.00 93.69 549 GLY A N 1
ATOM 4215 C CA . GLY A 1 549 ? -29.830 4.374 20.788 1.00 93.69 549 GLY A CA 1
ATOM 4216 C C . GLY A 1 549 ? -31.303 4.448 20.365 1.00 93.69 549 GLY A C 1
ATOM 4217 O O . GLY A 1 549 ? -32.058 3.493 20.554 1.00 93.69 549 GLY A O 1
ATOM 4218 N N . GLN A 1 550 ? -31.711 5.551 19.726 1.00 94.44 550 GLN A N 1
ATOM 4219 C CA . GLN A 1 550 ? -33.059 5.685 19.163 1.00 94.44 550 GLN A CA 1
ATOM 4220 C C . GLN A 1 550 ? -33.308 4.710 18.008 1.00 94.44 550 GLN A C 1
ATOM 4222 O O . GLN A 1 550 ? -34.442 4.269 17.828 1.00 94.44 550 GLN A O 1
ATOM 4227 N N . GLU A 1 551 ? -32.276 4.346 17.248 1.00 94.81 551 GLU A N 1
ATOM 4228 C CA . GLU A 1 551 ? -32.412 3.416 16.126 1.00 94.81 551 GLU A CA 1
ATOM 4229 C C . GLU A 1 551 ? -32.803 2.018 16.616 1.00 94.81 551 GLU A C 1
ATOM 4231 O O . GLU A 1 551 ? -33.803 1.471 16.153 1.00 94.81 551 GLU A O 1
ATOM 4236 N N . ILE A 1 552 ? -32.130 1.477 17.641 1.00 95.38 552 ILE A N 1
ATOM 4237 C CA . ILE A 1 552 ? -32.525 0.180 18.225 1.00 95.38 552 ILE A CA 1
ATOM 4238 C C . ILE A 1 552 ? -33.931 0.244 18.825 1.00 95.38 552 ILE A C 1
ATOM 4240 O O . ILE A 1 552 ? -34.719 -0.694 18.675 1.00 95.38 552 ILE A O 1
ATOM 4244 N N . LEU A 1 553 ? -34.286 1.362 19.463 1.00 95.06 553 LEU A N 1
ATOM 4245 C CA . LEU A 1 553 ? -35.629 1.550 20.005 1.00 95.06 553 LEU A CA 1
ATOM 4246 C C . LEU A 1 553 ? -36.706 1.493 18.906 1.00 95.06 553 LEU A C 1
ATOM 4248 O O . LEU A 1 553 ? -37.769 0.926 19.150 1.00 95.06 553 LEU A O 1
ATOM 4252 N N . ARG A 1 554 ? -36.450 2.051 17.713 1.00 94.75 554 ARG A N 1
ATOM 4253 C CA . ARG A 1 554 ? -37.382 2.010 16.567 1.00 94.75 554 ARG A CA 1
ATOM 4254 C C . ARG A 1 554 ? -37.423 0.646 15.880 1.00 94.75 554 ARG A C 1
ATOM 4256 O O . ARG A 1 554 ? -38.472 0.254 15.379 1.00 94.75 554 ARG A O 1
ATOM 4263 N N . LEU A 1 555 ? -36.299 -0.068 15.847 1.00 95.56 555 LEU A N 1
ATOM 4264 C CA . LEU A 1 555 ? -36.185 -1.376 15.194 1.00 95.56 555 LEU A CA 1
ATOM 4265 C C . LEU A 1 555 ? -36.787 -2.523 16.013 1.00 95.56 555 LEU A C 1
ATOM 4267 O O . LEU A 1 555 ? -36.989 -3.611 15.468 1.00 95.56 555 LEU A O 1
ATOM 4271 N N . THR A 1 556 ? -37.074 -2.283 17.294 1.00 96.75 556 THR A N 1
ATOM 4272 C CA . THR A 1 556 ? -37.562 -3.286 18.247 1.00 96.75 556 THR A CA 1
ATOM 4273 C C . THR A 1 556 ? -38.867 -2.856 18.911 1.00 96.75 556 THR A C 1
ATOM 4275 O O . THR A 1 556 ? -39.198 -1.675 18.989 1.00 96.75 556 THR A O 1
ATOM 4278 N N . SER A 1 557 ? -39.617 -3.815 19.445 1.00 97.19 557 SER A N 1
ATOM 4279 C CA . SER A 1 557 ? -40.909 -3.610 20.108 1.00 97.19 557 SER A CA 1
ATOM 4280 C C . SER A 1 557 ? -40.881 -4.088 21.563 1.00 97.19 557 SER A C 1
ATOM 4282 O O . SER A 1 557 ? -40.121 -5.005 21.880 1.00 97.19 557 SER A O 1
ATOM 4284 N N . PRO A 1 558 ? -41.709 -3.516 22.460 1.00 97.50 558 PRO A N 1
ATOM 4285 C CA . PRO A 1 558 ? -41.885 -4.049 23.810 1.00 97.50 558 PRO A CA 1
ATOM 4286 C C . PRO A 1 558 ? -42.190 -5.554 23.802 1.00 97.50 558 PRO A C 1
ATOM 4288 O O . PRO A 1 558 ? -42.894 -6.050 22.924 1.00 97.50 558 PRO A O 1
ATOM 4291 N N . GLY A 1 559 ? -41.651 -6.279 24.780 1.00 96.38 559 GLY A N 1
ATOM 4292 C CA . GLY A 1 559 ? -41.766 -7.732 24.908 1.00 96.38 559 GLY A CA 1
ATOM 4293 C C . GLY A 1 559 ? -40.692 -8.537 24.169 1.00 96.38 559 GLY A C 1
ATOM 4294 O O . GLY A 1 559 ? -40.427 -9.663 24.589 1.00 96.38 559 GLY A O 1
ATOM 4295 N N . GLN A 1 560 ? -40.039 -7.974 23.144 1.00 98.06 560 GLN A N 1
ATOM 4296 C CA . GLN A 1 560 ? -38.962 -8.661 22.420 1.00 98.06 560 GLN A CA 1
ATOM 4297 C C . GLN A 1 560 ? -37.738 -8.913 23.304 1.00 98.06 560 GLN A C 1
ATOM 4299 O O . GLN A 1 560 ? -37.409 -8.099 24.175 1.00 98.06 560 GLN A O 1
ATOM 4304 N N . LYS A 1 561 ? -37.058 -10.032 23.044 1.00 98.44 561 LYS A N 1
ATOM 4305 C CA . LYS A 1 561 ? -35.821 -10.444 23.709 1.00 98.44 561 LYS A CA 1
ATOM 4306 C C . LYS A 1 561 ? -34.610 -9.974 22.906 1.00 98.44 561 LYS A C 1
ATOM 4308 O O . LYS A 1 561 ? -34.464 -10.333 21.740 1.00 98.44 561 LYS A O 1
ATOM 4313 N N . LEU A 1 562 ? -33.750 -9.169 23.523 1.00 98.56 562 LEU A N 1
ATOM 4314 C CA . LEU A 1 562 ? -32.624 -8.494 22.878 1.00 98.56 562 LEU A CA 1
ATOM 4315 C C . LEU A 1 562 ? -31.296 -8.887 23.524 1.00 98.56 562 LEU A C 1
ATOM 4317 O O . LEU A 1 562 ? -31.244 -9.059 24.741 1.00 98.56 562 LEU A O 1
ATOM 4321 N N . LEU A 1 563 ? -30.236 -8.961 22.719 1.00 98.69 563 LEU A N 1
ATOM 4322 C CA . LEU A 1 563 ? -28.857 -9.110 23.191 1.00 98.69 563 LEU A CA 1
ATOM 4323 C C . LEU A 1 563 ? -28.004 -7.938 22.703 1.00 98.69 563 LEU A C 1
ATOM 4325 O O . LEU A 1 563 ? -27.933 -7.695 21.499 1.00 98.69 563 LEU A O 1
ATOM 4329 N N . GLU A 1 564 ? -27.334 -7.257 23.628 1.00 98.50 564 GLU A N 1
ATOM 4330 C CA . GLU A 1 564 ? -26.213 -6.363 23.326 1.00 98.50 564 GLU A CA 1
ATOM 4331 C C . GLU A 1 564 ? -24.887 -7.096 23.560 1.00 98.50 564 GLU A C 1
ATOM 4333 O O . GLU A 1 564 ? -24.652 -7.629 24.647 1.00 98.50 564 GLU A O 1
ATOM 4338 N N . VAL A 1 565 ? -24.012 -7.106 22.555 1.00 98.19 565 VAL A N 1
ATOM 4339 C CA . VAL A 1 565 ? -22.668 -7.695 22.638 1.00 98.19 565 VAL A CA 1
ATOM 4340 C C . VAL A 1 565 ? -21.614 -6.588 22.709 1.00 98.19 565 VAL A C 1
ATOM 4342 O O . VAL A 1 565 ? -21.513 -5.772 21.792 1.00 98.19 565 VAL A O 1
ATOM 4345 N N . GLY A 1 566 ? -20.807 -6.584 23.774 1.00 95.69 566 GLY A N 1
ATOM 4346 C CA . GLY A 1 566 ? -19.854 -5.514 24.093 1.00 95.69 566 GLY A CA 1
ATOM 4347 C C . GLY A 1 566 ? -20.544 -4.302 24.716 1.00 95.69 566 GLY A C 1
ATOM 4348 O O . GLY A 1 566 ? -20.434 -3.197 24.198 1.00 95.69 566 GLY A O 1
ATOM 4349 N N . SER A 1 567 ? -21.316 -4.527 25.780 1.00 94.38 567 SER A N 1
ATOM 4350 C CA . SER A 1 567 ? -22.261 -3.532 26.302 1.00 94.38 567 SER A CA 1
ATOM 4351 C C . SER A 1 567 ? -21.657 -2.287 26.956 1.00 94.38 567 SER A C 1
ATOM 4353 O O . SER A 1 567 ? -22.347 -1.276 27.100 1.00 94.38 567 SER A O 1
ATOM 4355 N N . GLY A 1 568 ? -20.402 -2.338 27.407 1.00 93.56 568 GLY A N 1
ATOM 4356 C CA . GLY A 1 568 ? -19.775 -1.250 28.150 1.00 93.56 568 GLY A CA 1
ATOM 4357 C C . GLY A 1 568 ? -20.613 -0.831 29.363 1.00 93.56 568 GLY A C 1
ATOM 4358 O O . GLY A 1 568 ? -20.774 -1.580 30.323 1.00 93.56 568 GLY A O 1
ATOM 4359 N N . THR A 1 569 ? -21.182 0.375 29.323 1.00 93.69 569 THR A N 1
ATOM 4360 C CA . THR A 1 569 ? -22.045 0.901 30.397 1.00 93.69 569 THR A CA 1
ATOM 4361 C C . THR A 1 569 ? -23.497 0.410 30.339 1.00 93.69 569 THR A C 1
ATOM 4363 O O . THR A 1 569 ? -24.260 0.674 31.269 1.00 93.69 569 THR A O 1
ATOM 4366 N N . ALA A 1 570 ? -23.894 -0.274 29.259 1.00 95.88 570 ALA A N 1
ATOM 4367 C CA . ALA A 1 570 ? -25.249 -0.748 28.972 1.00 95.88 570 ALA A CA 1
ATOM 4368 C C . ALA A 1 570 ? -26.329 0.356 28.916 1.00 95.88 570 ALA A C 1
ATOM 4370 O O . ALA A 1 570 ? -27.516 0.073 29.083 1.00 95.88 570 ALA A O 1
ATOM 4371 N N . GLU A 1 571 ? -25.964 1.623 28.680 1.00 95.62 571 GLU A N 1
ATOM 4372 C CA . GLU A 1 571 ? -26.905 2.759 28.708 1.00 95.62 571 GLU A CA 1
ATOM 4373 C C . GLU A 1 571 ? -28.096 2.586 27.743 1.00 95.62 571 GLU A C 1
ATOM 4375 O O . GLU A 1 571 ? -29.251 2.857 28.100 1.00 95.62 571 GLU A O 1
ATOM 4380 N N . ILE A 1 572 ? -27.837 2.077 26.535 1.00 95.88 572 ILE A N 1
ATOM 4381 C CA . ILE A 1 572 ? -28.876 1.812 25.532 1.00 95.88 572 ILE A CA 1
ATOM 4382 C C . ILE A 1 572 ? -29.744 0.631 25.978 1.00 95.88 572 ILE A C 1
ATOM 4384 O O . ILE A 1 572 ? -30.969 0.758 26.000 1.00 95.88 572 ILE A O 1
ATOM 4388 N N . SER A 1 573 ? -29.140 -0.484 26.404 1.00 97.44 573 SER A N 1
ATOM 4389 C CA . SER A 1 573 ? -29.876 -1.655 26.901 1.00 97.44 573 SER A CA 1
ATOM 4390 C C . SER A 1 573 ? -30.766 -1.341 28.100 1.00 97.44 573 SER A C 1
ATOM 4392 O O . SER A 1 573 ? -31.918 -1.768 28.141 1.00 97.44 573 SER A O 1
ATOM 4394 N N . LEU A 1 574 ? -30.295 -0.529 29.046 1.00 97.81 574 LEU A N 1
ATOM 4395 C CA . LEU A 1 574 ? -31.086 -0.086 30.196 1.00 97.81 574 LEU A CA 1
ATOM 4396 C C . LEU A 1 574 ? -32.286 0.771 29.772 1.00 97.81 574 LEU A C 1
ATOM 4398 O O . LEU A 1 574 ? -33.380 0.623 30.317 1.00 97.81 574 LEU A O 1
ATOM 4402 N N . SER A 1 575 ? -32.114 1.620 28.757 1.00 96.69 575 SER A N 1
ATOM 4403 C CA . SER A 1 575 ? -33.212 2.404 28.182 1.00 96.69 575 SER A CA 1
ATOM 4404 C C . SER A 1 575 ? -34.236 1.524 27.454 1.00 96.69 575 SER A C 1
ATOM 4406 O O . SER A 1 575 ? -35.442 1.746 27.574 1.00 96.69 575 SER A O 1
ATOM 4408 N N . LEU A 1 576 ? -33.782 0.486 26.745 1.00 97.00 576 LEU A N 1
ATOM 4409 C CA . LEU A 1 576 ? -34.652 -0.504 26.098 1.00 97.00 576 LEU A CA 1
ATOM 4410 C C . LEU A 1 576 ? -35.428 -1.336 27.131 1.00 97.00 576 LEU A C 1
ATOM 4412 O O . LEU A 1 576 ? -36.626 -1.569 26.947 1.00 97.00 576 LEU A O 1
ATOM 4416 N N . ALA A 1 577 ? -34.783 -1.722 28.235 1.00 97.38 577 ALA A N 1
ATOM 4417 C CA . ALA A 1 577 ? -35.422 -2.403 29.359 1.00 97.38 577 ALA A CA 1
ATOM 4418 C C . ALA A 1 577 ? -36.516 -1.535 29.996 1.00 97.38 577 ALA A C 1
ATOM 4420 O O . ALA A 1 577 ? -37.641 -1.996 30.189 1.00 97.38 577 ALA A O 1
ATOM 4421 N N . GLN A 1 578 ? -36.222 -0.251 30.244 1.00 96.12 578 GLN A N 1
ATOM 4422 C CA . GLN A 1 578 ? -37.206 0.719 30.740 1.00 96.12 578 GLN A CA 1
ATOM 4423 C C . GLN A 1 578 ? -38.384 0.881 29.769 1.00 96.12 578 GLN A C 1
ATOM 4425 O O . GLN A 1 578 ? -39.524 1.062 30.191 1.00 96.12 578 GLN A O 1
ATOM 4430 N N . ALA A 1 579 ? -38.129 0.752 28.467 1.00 96.00 579 ALA A N 1
ATOM 4431 C CA . ALA A 1 579 ? -39.146 0.774 27.426 1.00 96.00 579 ALA A CA 1
ATOM 4432 C C . ALA A 1 579 ? -39.824 -0.598 27.187 1.00 96.00 579 ALA A C 1
ATOM 4434 O O . ALA A 1 579 ? -40.478 -0.787 26.158 1.00 96.00 579 ALA A O 1
ATOM 4435 N N . GLY A 1 580 ? -39.676 -1.560 28.105 1.00 96.69 580 GLY A N 1
ATOM 4436 C CA . GLY A 1 580 ? -40.428 -2.817 28.129 1.00 96.69 580 GLY A CA 1
ATOM 4437 C C . GLY A 1 580 ? -39.855 -3.958 27.285 1.00 96.69 580 GLY A C 1
ATOM 4438 O O . GLY A 1 580 ? -40.586 -4.903 26.995 1.00 96.69 580 GLY A O 1
ATOM 4439 N N . ARG A 1 581 ? -38.592 -3.888 26.848 1.00 98.06 581 ARG A N 1
ATOM 4440 C CA . ARG A 1 581 ? -37.902 -5.012 26.183 1.00 98.06 581 ARG A CA 1
ATOM 4441 C C . ARG A 1 581 ? -37.231 -5.921 27.217 1.00 98.06 581 ARG A C 1
ATOM 4443 O O . ARG A 1 581 ? -36.868 -5.471 28.299 1.00 98.06 581 ARG A O 1
ATOM 4450 N N . GLN A 1 582 ? -37.043 -7.193 26.879 1.00 98.31 582 GLN A N 1
ATOM 4451 C CA . GLN A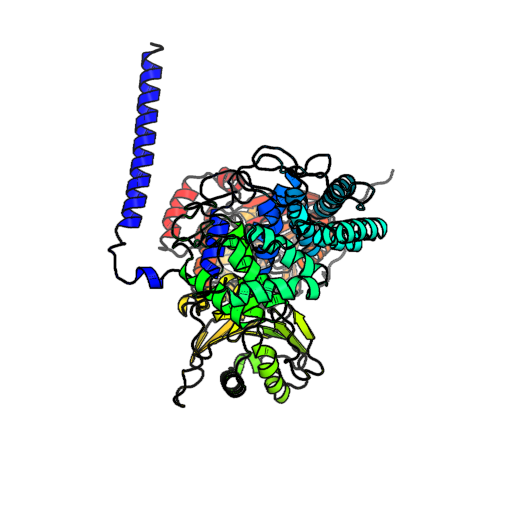 1 582 ? -36.291 -8.143 27.699 1.00 98.31 582 GLN A CA 1
ATOM 4452 C C . GLN A 1 582 ? -34.831 -8.123 27.246 1.00 98.31 582 GLN A C 1
ATOM 4454 O O . GLN A 1 582 ? -34.522 -8.643 26.178 1.00 98.31 582 GLN A O 1
ATOM 4459 N N . VAL A 1 583 ? -33.939 -7.498 28.014 1.00 98.06 583 VAL A N 1
ATOM 4460 C CA . VAL A 1 583 ? -32.551 -7.286 27.578 1.00 98.06 583 VAL A CA 1
ATOM 4461 C C . VAL A 1 583 ? -31.570 -8.215 28.287 1.00 98.06 583 VAL A C 1
ATOM 4463 O O . VAL A 1 583 ? -31.603 -8.378 29.511 1.00 98.06 583 VAL A O 1
ATOM 4466 N N . ALA A 1 584 ? -30.672 -8.794 27.500 1.00 98.44 584 ALA A N 1
ATOM 4467 C CA . ALA A 1 584 ? -29.428 -9.379 27.958 1.00 98.44 584 ALA A CA 1
ATOM 4468 C C . ALA A 1 584 ? -28.253 -8.542 27.439 1.00 98.44 584 ALA A C 1
ATOM 4470 O O . ALA A 1 584 ? -28.309 -7.986 26.340 1.00 98.44 584 ALA A O 1
ATOM 4471 N N . VAL A 1 585 ? -27.191 -8.466 28.228 1.00 98.38 585 VAL A N 1
ATOM 4472 C CA . VAL A 1 585 ? -25.935 -7.814 27.865 1.00 98.38 585 VAL A CA 1
ATOM 4473 C C . VAL A 1 585 ? -24.785 -8.786 28.068 1.00 98.38 585 VAL A C 1
ATOM 4475 O O . VAL A 1 585 ? -24.773 -9.539 29.045 1.00 98.38 585 VAL A O 1
ATOM 4478 N N . MET A 1 586 ? -23.821 -8.763 27.156 1.00 98.12 586 MET A N 1
ATOM 4479 C CA . MET A 1 586 ? -22.586 -9.525 27.272 1.00 98.12 586 MET A CA 1
ATOM 4480 C C . MET A 1 586 ? -21.381 -8.597 27.147 1.00 98.12 586 MET A C 1
ATOM 4482 O O . MET A 1 586 ? -21.339 -7.757 26.248 1.00 98.12 586 MET A O 1
ATOM 4486 N N . ASP A 1 587 ? -20.397 -8.750 28.028 1.00 97.38 587 ASP A N 1
ATOM 4487 C CA . ASP A 1 587 ? -19.169 -7.952 28.008 1.00 97.38 587 ASP A CA 1
ATOM 4488 C C . ASP A 1 587 ? -17.965 -8.785 28.456 1.00 97.38 587 ASP A C 1
ATOM 4490 O O . ASP A 1 587 ? -18.113 -9.724 29.241 1.00 97.38 587 ASP A O 1
ATOM 4494 N N . ILE A 1 588 ? -16.772 -8.427 27.975 1.00 94.62 588 ILE A N 1
ATOM 4495 C CA . ILE A 1 588 ? -15.516 -9.071 28.380 1.00 94.62 588 ILE A CA 1
ATOM 4496 C C . ILE A 1 588 ? -15.078 -8.624 29.783 1.00 94.62 588 ILE A C 1
ATOM 4498 O O . ILE A 1 588 ? -14.312 -9.321 30.447 1.00 94.62 588 ILE A O 1
ATOM 4502 N N . SER A 1 589 ? -15.559 -7.466 30.244 1.00 94.81 589 SER A N 1
ATOM 4503 C CA . SER A 1 589 ? -15.265 -6.921 31.566 1.00 94.81 589 SER A CA 1
ATOM 4504 C C . SER A 1 589 ? -16.315 -7.334 32.597 1.00 94.81 589 SER A C 1
ATOM 4506 O O . SER A 1 589 ? -17.504 -7.018 32.482 1.00 94.81 589 SER A O 1
ATOM 4508 N N . ALA A 1 590 ? -15.861 -7.987 33.668 1.00 94.06 590 ALA A N 1
ATOM 4509 C CA . ALA A 1 590 ? -16.713 -8.335 34.801 1.00 94.06 590 ALA A CA 1
ATOM 4510 C C . ALA A 1 590 ? -17.223 -7.079 35.531 1.00 94.06 590 ALA A C 1
ATOM 4512 O O . ALA A 1 590 ? -18.357 -7.048 36.024 1.00 94.06 590 ALA A O 1
ATOM 4513 N N . GLU A 1 591 ? -16.410 -6.025 35.572 1.00 94.12 591 GLU A N 1
ATOM 4514 C CA . GLU A 1 591 ? -16.740 -4.731 36.152 1.00 94.12 591 GLU A CA 1
ATOM 4515 C C . GLU A 1 591 ? -17.887 -4.056 35.390 1.00 94.12 591 GLU A C 1
ATOM 4517 O O . GLU A 1 591 ? -18.831 -3.579 36.026 1.00 94.12 591 GLU A O 1
ATOM 4522 N N . ASN A 1 592 ? -17.859 -4.086 34.052 1.00 94.69 592 ASN A N 1
ATOM 4523 C CA . ASN A 1 592 ? -18.919 -3.544 33.192 1.00 94.69 592 ASN A CA 1
ATOM 4524 C C . ASN A 1 592 ? -20.251 -4.279 33.405 1.00 94.69 592 ASN A C 1
ATOM 4526 O O . ASN A 1 592 ? -21.280 -3.645 33.655 1.00 94.69 592 ASN A O 1
ATOM 4530 N N . VAL A 1 593 ? -20.230 -5.618 33.409 1.00 96.38 593 VAL A N 1
ATOM 4531 C CA . VAL A 1 593 ? -21.424 -6.445 33.674 1.00 96.38 593 VAL A CA 1
ATOM 4532 C C . VAL A 1 593 ? -22.011 -6.135 35.055 1.00 96.38 593 VAL A C 1
ATOM 4534 O O . VAL A 1 593 ? -23.221 -5.944 35.207 1.00 96.38 593 VAL A O 1
ATOM 4537 N N . THR A 1 594 ? -21.154 -6.026 36.073 1.00 95.56 594 THR A N 1
ATOM 4538 C CA . THR A 1 594 ? -21.583 -5.702 37.441 1.00 95.56 594 THR A CA 1
ATOM 4539 C C . THR A 1 594 ? -22.148 -4.280 37.527 1.00 95.56 594 THR A C 1
ATOM 4541 O O . THR A 1 594 ? -23.147 -4.046 38.211 1.00 95.56 594 THR A O 1
ATOM 4544 N N . PHE A 1 595 ? -21.538 -3.318 36.831 1.00 96.00 595 PHE A N 1
ATOM 4545 C CA . PHE A 1 595 ? -22.008 -1.935 36.755 1.00 96.00 595 PHE A CA 1
ATOM 4546 C C . PHE A 1 595 ? -23.394 -1.834 36.100 1.00 96.00 595 PHE A C 1
ATOM 4548 O O . PHE A 1 595 ? -24.285 -1.182 36.655 1.00 96.00 595 PHE A O 1
ATOM 4555 N N . ALA A 1 596 ? -23.615 -2.536 34.986 1.00 96.62 596 ALA A N 1
ATOM 4556 C CA . ALA A 1 596 ? -24.912 -2.604 34.316 1.00 96.62 596 ALA A CA 1
ATOM 4557 C C . ALA A 1 596 ? -26.001 -3.182 35.237 1.00 96.62 596 ALA A C 1
ATOM 4559 O O . ALA A 1 596 ? -27.090 -2.611 35.350 1.00 96.62 596 ALA A O 1
ATOM 4560 N N . ALA A 1 597 ? -25.693 -4.260 35.968 1.00 96.75 597 ALA A N 1
ATOM 4561 C CA . ALA A 1 597 ? -26.616 -4.872 36.926 1.00 96.75 597 ALA A CA 1
ATOM 4562 C C . ALA A 1 597 ? -27.001 -3.918 38.076 1.00 96.75 597 ALA A C 1
ATOM 4564 O O . ALA A 1 597 ? -28.174 -3.838 38.452 1.00 96.75 597 ALA A O 1
ATOM 4565 N N . ARG A 1 598 ? -26.046 -3.136 38.608 1.00 96.38 598 ARG A N 1
ATOM 4566 C CA . ARG A 1 598 ? -26.342 -2.105 39.623 1.00 96.38 598 ARG A CA 1
ATOM 4567 C C . ARG A 1 598 ? -27.256 -1.010 39.077 1.00 96.38 598 ARG A C 1
ATOM 4569 O O . ARG A 1 598 ? -28.228 -0.641 39.741 1.00 96.38 598 ARG A O 1
ATOM 4576 N N . CYS A 1 599 ? -26.985 -0.518 37.868 1.00 97.19 599 CYS A N 1
ATOM 4577 C CA . CYS A 1 599 ? -27.830 0.482 37.218 1.00 97.19 599 CYS A CA 1
ATOM 4578 C C . CYS A 1 599 ? -29.254 -0.048 36.991 1.00 97.19 599 CYS A C 1
ATOM 4580 O O . CYS A 1 599 ? -30.219 0.645 37.319 1.00 97.19 599 CYS A O 1
ATOM 4582 N N . ALA A 1 600 ? -29.394 -1.290 36.515 1.00 97.44 600 ALA A N 1
ATOM 4583 C CA . ALA A 1 600 ? -30.686 -1.952 36.326 1.00 97.44 600 ALA A CA 1
ATOM 4584 C C . ALA A 1 600 ? -31.486 -2.034 37.635 1.00 97.44 600 ALA A C 1
ATOM 4586 O O . ALA A 1 600 ? -32.650 -1.629 37.676 1.00 97.44 600 ALA A O 1
ATOM 4587 N N . HIS A 1 601 ? -30.839 -2.452 38.730 1.00 97.19 601 HIS A N 1
ATOM 4588 C CA . HIS A 1 601 ? -31.452 -2.496 40.059 1.00 97.19 601 HIS A CA 1
ATOM 4589 C C . HIS A 1 601 ? -31.960 -1.115 40.505 1.00 97.19 601 HIS A C 1
ATOM 4591 O O . HIS A 1 601 ? -33.090 -0.984 40.971 1.00 97.19 601 HIS A O 1
ATOM 4597 N N . ARG A 1 602 ? -31.164 -0.053 40.318 1.00 97.00 602 ARG A N 1
ATOM 4598 C CA . ARG A 1 602 ? -31.565 1.324 40.665 1.00 97.00 602 ARG A CA 1
ATOM 4599 C C . ARG A 1 602 ? -32.697 1.874 39.798 1.00 97.00 602 ARG A C 1
ATOM 4601 O O . ARG A 1 602 ? -33.449 2.745 40.244 1.00 97.00 602 ARG A O 1
ATOM 4608 N N . LEU A 1 603 ? -32.792 1.414 38.559 1.00 96.88 603 LEU A N 1
ATOM 4609 C CA . LEU A 1 603 ? -33.854 1.771 37.622 1.00 96.88 603 LEU A CA 1
ATOM 4610 C C . LEU A 1 603 ? -35.126 0.936 37.829 1.00 96.88 603 LEU A C 1
ATOM 4612 O O . LEU A 1 603 ? -36.183 1.337 37.352 1.00 96.88 603 LEU A O 1
ATOM 4616 N N . GLY A 1 604 ? -35.046 -0.177 38.565 1.00 96.88 604 GLY A N 1
ATOM 4617 C CA . GLY A 1 604 ? -36.165 -1.100 38.759 1.00 96.88 604 GLY A CA 1
ATOM 4618 C C . GLY A 1 604 ? -36.524 -1.878 37.490 1.00 96.88 604 GLY A C 1
ATOM 4619 O O . GLY A 1 604 ? -37.686 -2.233 37.307 1.00 96.88 604 GLY A O 1
ATOM 4620 N N . VAL A 1 605 ? -35.550 -2.116 36.605 1.00 97.25 605 VAL A N 1
ATOM 4621 C CA . VAL A 1 605 ? -35.733 -2.847 35.340 1.00 97.25 605 VAL A CA 1
ATOM 4622 C C . VAL A 1 605 ? -35.010 -4.193 35.367 1.00 97.25 605 VAL A C 1
ATOM 4624 O O . VAL A 1 605 ? -34.022 -4.366 36.080 1.00 97.25 605 VAL A O 1
ATOM 4627 N N . GLY A 1 606 ? -35.498 -5.153 34.580 1.00 95.12 606 GLY A N 1
ATOM 4628 C CA . GLY A 1 606 ? -34.838 -6.445 34.398 1.00 95.12 606 GLY A CA 1
ATOM 4629 C C . GLY A 1 606 ? -33.726 -6.368 33.352 1.00 95.12 606 GLY A C 1
ATOM 4630 O O . GLY A 1 606 ? -33.954 -5.869 32.252 1.00 95.12 606 GLY A O 1
ATOM 4631 N N . LEU A 1 607 ? -32.544 -6.884 33.688 1.00 97.50 607 LEU A N 1
ATOM 4632 C CA . LEU A 1 607 ? -31.405 -7.022 32.780 1.00 97.50 607 LEU A CA 1
ATOM 4633 C C . LEU A 1 607 ? -30.602 -8.269 33.163 1.00 97.50 607 LEU A C 1
ATOM 4635 O O . LEU A 1 607 ? -30.298 -8.471 34.339 1.00 97.50 607 LEU A O 1
ATOM 4639 N N . VAL A 1 608 ? -30.266 -9.098 32.175 1.00 97.94 608 VAL A N 1
ATOM 4640 C CA . VAL A 1 608 ? -29.405 -10.278 32.354 1.00 97.94 608 VAL A CA 1
ATOM 4641 C C . VAL A 1 608 ? -27.992 -9.935 31.896 1.00 97.94 608 VAL A C 1
ATOM 4643 O O . VAL A 1 608 ? -27.801 -9.570 30.743 1.00 97.94 608 VAL A O 1
ATOM 4646 N N . GLY A 1 609 ? -27.007 -10.042 32.786 1.00 97.69 609 GLY A N 1
ATOM 4647 C CA . GLY A 1 609 ? -25.599 -9.795 32.466 1.00 97.69 609 GLY A CA 1
ATOM 4648 C C . GLY A 1 609 ? -24.806 -11.090 32.294 1.00 97.69 609 GLY A C 1
ATOM 4649 O O . GLY A 1 609 ? -24.922 -11.986 33.130 1.00 97.69 609 GLY A O 1
ATOM 4650 N N . VAL A 1 610 ? -23.993 -11.178 31.241 1.00 97.81 610 VAL A N 1
ATOM 4651 C CA . VAL A 1 610 ? -23.148 -12.339 30.921 1.00 97.81 610 VAL A CA 1
ATOM 4652 C C . VAL A 1 610 ? -21.699 -11.893 30.714 1.00 97.81 610 VAL A C 1
ATOM 4654 O O . VAL A 1 610 ? -21.424 -11.004 29.915 1.00 97.81 610 VAL A O 1
ATOM 4657 N N . LEU A 1 611 ? -20.758 -12.517 31.425 1.00 97.44 611 LEU A N 1
ATOM 4658 C CA . LEU A 1 611 ? -19.326 -12.336 31.175 1.00 97.44 611 LEU A CA 1
ATOM 4659 C C . LEU A 1 611 ? -18.912 -13.224 29.996 1.00 97.44 611 LEU A C 1
ATOM 4661 O O . LEU A 1 611 ? -19.118 -14.437 30.055 1.00 97.44 611 LEU A O 1
ATOM 4665 N N . GLY A 1 612 ? -18.324 -12.648 28.950 1.00 94.75 612 GLY A N 1
ATOM 4666 C CA . GLY A 1 612 ? -17.903 -13.417 27.781 1.00 94.75 612 GLY A CA 1
ATOM 4667 C C . GLY A 1 612 ? -17.060 -12.627 26.786 1.00 94.75 612 GLY A C 1
ATOM 4668 O O . GLY A 1 612 ? -17.231 -11.422 26.617 1.00 94.75 612 GLY A O 1
ATOM 4669 N N . ASP A 1 613 ? -16.158 -13.330 26.102 1.00 93.69 613 ASP A N 1
ATOM 4670 C CA . ASP A 1 613 ? -15.404 -12.788 24.975 1.00 93.69 613 ASP A CA 1
ATOM 4671 C C . ASP A 1 613 ? -16.235 -12.940 23.693 1.00 93.69 613 ASP A C 1
ATOM 4673 O O . ASP A 1 613 ? -16.526 -14.049 23.250 1.00 93.69 613 ASP A O 1
ATOM 4677 N N . ALA A 1 614 ? -16.616 -11.814 23.087 1.00 94.12 614 ALA A N 1
ATOM 4678 C CA . ALA A 1 614 ? -17.418 -11.775 21.863 1.00 94.12 614 ALA A CA 1
ATOM 4679 C C . ALA A 1 614 ? -16.711 -12.361 20.633 1.00 94.12 614 ALA A C 1
ATOM 4681 O O . ALA A 1 614 ? -17.320 -12.488 19.572 1.00 94.12 614 ALA A O 1
ATOM 4682 N N . THR A 1 615 ? -15.419 -12.650 20.750 1.00 92.38 615 THR A N 1
ATOM 4683 C CA . THR A 1 615 ? -14.629 -13.256 19.690 1.00 92.38 615 THR A CA 1
ATOM 4684 C C . THR A 1 615 ? -14.598 -14.783 19.728 1.00 92.38 615 THR A C 1
ATOM 4686 O O . THR A 1 615 ? -14.095 -15.391 18.782 1.00 92.38 615 THR A O 1
ATOM 4689 N N . GLU A 1 616 ? -15.142 -15.375 20.788 1.00 94.75 616 GLU A N 1
ATOM 4690 C CA . GLU A 1 616 ? -15.367 -16.808 20.947 1.00 94.75 616 GLU A CA 1
ATOM 4691 C C . GLU A 1 616 ? -16.844 -17.147 20.650 1.00 94.75 616 GLU A C 1
ATOM 4693 O O . GLU A 1 616 ? -17.686 -16.243 20.602 1.00 94.75 616 GLU A O 1
ATOM 4698 N N . PRO A 1 617 ? -17.200 -18.431 20.440 1.00 96.06 617 PRO A N 1
ATOM 4699 C CA . PRO A 1 617 ? -18.593 -18.832 20.259 1.00 96.06 617 PRO A CA 1
ATOM 4700 C C . PRO A 1 617 ? -19.483 -18.350 21.409 1.00 96.06 617 PRO A C 1
ATOM 4702 O O . PRO A 1 617 ? -19.185 -18.582 22.584 1.00 96.06 617 PRO A O 1
ATOM 4705 N N . LEU A 1 618 ? -20.594 -17.687 21.074 1.00 97.56 618 LEU A N 1
ATOM 4706 C CA . LEU A 1 618 ? -21.440 -17.059 22.088 1.00 97.56 618 LEU A CA 1
ATOM 4707 C C . LEU A 1 618 ? -22.212 -18.109 22.910 1.00 97.56 618 LEU A C 1
ATOM 4709 O O . LEU A 1 618 ? -22.793 -19.023 22.312 1.00 97.56 618 LEU A O 1
ATOM 4713 N N . PRO A 1 619 ? -22.306 -17.965 24.249 1.00 96.94 619 PRO A N 1
ATOM 4714 C CA . PRO A 1 619 ? -22.898 -18.957 25.153 1.00 96.94 619 PRO A CA 1
ATOM 4715 C C . PRO A 1 619 ? -24.439 -18.899 25.173 1.00 96.94 619 PRO A C 1
ATOM 4717 O O . PRO A 1 619 ? -25.058 -18.891 26.235 1.00 96.94 619 PRO A O 1
ATOM 4720 N N . PHE A 1 620 ? -25.054 -18.826 23.994 1.00 98.00 620 PHE A N 1
ATOM 4721 C CA . PHE A 1 620 ? -26.496 -18.702 23.794 1.00 98.00 620 PHE A CA 1
ATOM 4722 C C . PHE A 1 620 ? -26.988 -19.690 22.741 1.00 98.00 620 PHE A C 1
ATOM 4724 O O . PHE A 1 620 ? -26.252 -20.066 21.817 1.00 98.00 620 PHE A O 1
ATOM 4731 N N . GLU A 1 621 ? -28.254 -20.073 22.863 1.00 97.44 621 GLU A N 1
ATOM 4732 C CA . GLU A 1 621 ? -28.896 -20.990 21.925 1.00 97.44 621 GLU A CA 1
ATOM 4733 C C . GLU A 1 621 ? -29.105 -20.333 20.553 1.00 97.44 621 GLU A C 1
ATOM 4735 O O . GLU A 1 621 ? -29.175 -19.105 20.408 1.00 97.44 621 GLU A O 1
ATOM 4740 N N . GLU A 1 622 ? -29.209 -21.159 19.512 1.00 96.81 622 GLU A N 1
ATOM 4741 C CA . GLU A 1 622 ? -29.544 -20.663 18.178 1.00 96.81 622 GLU A CA 1
ATOM 4742 C C . GLU A 1 622 ? -30.917 -19.975 18.188 1.00 96.81 622 GLU A C 1
ATOM 4744 O O . GLU A 1 622 ? -31.901 -20.512 18.699 1.00 96.81 622 GLU A O 1
ATOM 4749 N N . GLY A 1 623 ? -30.987 -18.770 17.615 1.00 96.62 623 GLY A N 1
ATOM 4750 C CA . GLY A 1 623 ? -32.220 -17.991 17.580 1.00 96.62 623 GLY A CA 1
ATOM 4751 C C . GLY A 1 623 ? -32.804 -17.727 18.971 1.00 96.62 623 GLY A C 1
ATOM 4752 O O . GLY A 1 623 ? -34.023 -17.735 19.136 1.00 96.62 623 GLY A O 1
ATOM 4753 N N . GLU A 1 624 ? -31.978 -17.529 19.995 1.00 98.00 624 GLU A N 1
ATOM 4754 C CA . GLU A 1 624 ? -32.459 -17.201 21.336 1.00 98.00 624 GLU A CA 1
ATOM 4755 C C . GLU A 1 624 ? -33.059 -15.784 21.416 1.00 98.00 624 GLU A C 1
ATOM 4757 O O . GLU A 1 624 ? -34.020 -15.564 22.161 1.00 98.00 624 GLU A O 1
ATOM 4762 N N . PHE A 1 625 ? -32.519 -14.836 20.645 1.00 98.44 625 PHE A N 1
ATOM 4763 C CA . PHE A 1 625 ? -32.873 -13.415 20.704 1.00 98.44 625 PHE A CA 1
ATOM 4764 C C . PHE A 1 625 ? -33.615 -12.964 19.450 1.00 98.44 625 PHE A C 1
ATOM 4766 O O . PHE A 1 625 ? -33.249 -13.327 18.339 1.00 98.44 625 PHE A O 1
ATOM 4773 N N . ASP A 1 626 ? -34.631 -12.117 19.598 1.00 98.06 626 ASP A N 1
ATOM 4774 C CA . ASP A 1 626 ? -35.352 -11.546 18.456 1.00 98.06 626 ASP A CA 1
ATOM 4775 C C . ASP A 1 626 ? -34.459 -10.567 17.668 1.00 98.06 626 ASP A C 1
ATOM 4777 O O . ASP A 1 626 ? -34.552 -10.483 16.441 1.00 98.06 626 ASP A O 1
ATOM 4781 N N . CYS A 1 627 ? -33.563 -9.854 18.360 1.00 98.00 627 CYS A N 1
ATOM 4782 C CA . CYS A 1 627 ? -32.551 -8.994 17.751 1.00 98.00 627 CYS A CA 1
ATOM 4783 C C . CYS A 1 627 ? -31.259 -8.993 18.578 1.00 98.00 627 CYS A C 1
ATOM 4785 O O . CYS A 1 627 ? -31.288 -8.859 19.804 1.00 98.00 627 CYS A O 1
ATOM 4787 N N . VAL A 1 628 ? -30.127 -9.087 17.886 1.00 98.56 628 VAL A N 1
ATOM 4788 C CA . VAL A 1 628 ? -28.779 -9.015 18.465 1.00 98.56 628 VAL A CA 1
ATOM 4789 C C . VAL A 1 628 ? -28.104 -7.771 17.919 1.00 98.56 628 VAL A C 1
ATOM 4791 O O . VAL A 1 628 ? -28.196 -7.498 16.722 1.00 98.56 628 VAL A O 1
ATOM 4794 N N . TRP A 1 629 ? -27.450 -6.991 18.769 1.00 98.12 629 TRP A N 1
ATOM 4795 C CA . TRP A 1 629 ? -26.783 -5.780 18.321 1.00 98.12 629 TRP A CA 1
ATOM 4796 C C . TRP A 1 629 ? -25.479 -5.494 19.059 1.00 98.12 629 TRP A C 1
ATOM 4798 O O . TRP A 1 629 ? -25.218 -6.031 20.133 1.00 98.12 629 TRP A O 1
ATOM 4808 N N . SER A 1 630 ? -24.637 -4.665 18.450 1.00 97.88 630 SER A N 1
ATOM 4809 C CA . SER A 1 630 ? -23.366 -4.223 19.025 1.00 97.88 630 SER A CA 1
ATOM 4810 C C . SER A 1 630 ? -23.017 -2.817 18.538 1.00 97.88 630 SER A C 1
ATOM 4812 O O . SER A 1 630 ? -23.338 -2.461 17.401 1.00 97.88 630 SER A O 1
ATOM 4814 N N . SER A 1 631 ? -22.359 -2.023 19.385 1.00 95.38 631 SER A N 1
ATOM 4815 C CA . SER A 1 631 ? -21.909 -0.666 19.063 1.00 95.38 631 SER A CA 1
ATOM 4816 C C . SER A 1 631 ? -20.459 -0.449 19.489 1.00 95.38 631 SER A C 1
ATOM 4818 O O . SER A 1 631 ? -20.135 -0.600 20.660 1.00 95.38 631 SER A O 1
ATOM 4820 N N . GLY A 1 632 ? -19.596 -0.050 18.550 1.00 91.12 632 GLY A N 1
ATOM 4821 C CA . GLY A 1 632 ? -18.203 0.333 18.828 1.00 91.12 632 GLY A CA 1
ATOM 4822 C C . GLY A 1 632 ? -17.277 -0.825 19.219 1.00 91.12 632 GLY A C 1
ATOM 4823 O O . GLY A 1 632 ? -16.294 -0.603 19.926 1.00 91.12 632 GLY A O 1
ATOM 4824 N N . LEU A 1 633 ? -17.609 -2.055 18.808 1.00 93.69 633 LEU A N 1
ATOM 4825 C CA . LEU A 1 633 ? -16.822 -3.271 19.056 1.00 93.69 633 LEU A CA 1
ATOM 4826 C C . LEU A 1 633 ? -16.145 -3.802 17.780 1.00 93.69 633 LEU A C 1
ATOM 4828 O O . LEU A 1 633 ? -14.971 -4.175 17.792 1.00 93.69 633 LEU A O 1
ATOM 4832 N N . LEU A 1 634 ? -16.891 -3.877 16.673 1.00 95.12 634 LEU A N 1
ATOM 4833 C CA . LEU A 1 634 ? -16.476 -4.600 15.462 1.00 95.12 634 LEU A CA 1
ATOM 4834 C C . LEU A 1 634 ? -15.450 -3.834 14.606 1.00 95.12 634 LEU A C 1
ATOM 4836 O O . LEU A 1 634 ? -14.751 -4.434 13.791 1.00 95.12 634 LEU A O 1
ATOM 4840 N N . ASP A 1 635 ? -15.309 -2.531 14.817 1.00 92.38 635 ASP A N 1
ATOM 4841 C CA . ASP A 1 635 ? -14.278 -1.656 14.243 1.00 92.38 635 ASP A CA 1
ATOM 4842 C C . ASP A 1 635 ? -12.890 -1.829 14.885 1.00 92.38 635 ASP A C 1
ATOM 4844 O O . ASP A 1 635 ? -11.933 -1.154 14.506 1.00 92.38 635 ASP A O 1
ATOM 4848 N N . ARG A 1 636 ? -12.742 -2.758 15.834 1.00 91.00 636 ARG A N 1
ATOM 4849 C CA . ARG A 1 636 ? -11.485 -3.010 16.565 1.00 91.00 636 ARG A CA 1
ATOM 4850 C C . ARG A 1 636 ? -10.812 -4.329 16.202 1.00 91.00 636 ARG A C 1
ATOM 4852 O O . ARG A 1 636 ? -9.734 -4.630 16.710 1.00 91.00 636 ARG A O 1
ATOM 4859 N N . VAL A 1 637 ? -11.446 -5.126 15.347 1.00 90.06 637 VAL A N 1
ATOM 4860 C CA . VAL A 1 637 ? -10.986 -6.465 14.963 1.00 90.06 637 VAL A CA 1
ATOM 4861 C C . VAL A 1 637 ? -10.712 -6.551 13.463 1.00 90.06 637 VAL A C 1
ATOM 4863 O O . VAL A 1 637 ? -11.199 -5.745 12.666 1.00 90.06 637 VAL A O 1
ATOM 4866 N N . SER A 1 638 ? -9.931 -7.556 13.061 1.00 87.38 638 SER A N 1
ATOM 4867 C CA . SER A 1 638 ? -9.641 -7.802 11.647 1.00 87.38 638 SER A CA 1
ATOM 4868 C C . SER A 1 638 ? -10.920 -8.137 10.859 1.00 87.38 638 SER A C 1
ATOM 4870 O O . SER A 1 638 ? -11.857 -8.696 11.433 1.00 87.38 638 SER A O 1
ATOM 4872 N N . PRO A 1 639 ? -10.972 -7.875 9.537 1.00 89.06 639 PRO A N 1
ATOM 4873 C CA . PRO A 1 639 ? -12.143 -8.197 8.716 1.00 89.06 639 PRO A CA 1
ATOM 4874 C C . PRO A 1 639 ? -12.577 -9.666 8.805 1.00 89.06 639 PRO A C 1
ATOM 4876 O O . PRO A 1 639 ? -13.764 -9.955 8.922 1.00 89.06 639 PRO A O 1
ATOM 4879 N N . ALA A 1 640 ? -11.623 -10.604 8.817 1.00 88.50 640 ALA A N 1
ATOM 4880 C CA . ALA A 1 640 ? -11.924 -12.029 8.958 1.00 88.50 640 ALA A CA 1
ATOM 4881 C C . ALA A 1 640 ? -12.611 -12.335 10.298 1.00 88.50 640 ALA A C 1
ATOM 4883 O O . ALA A 1 640 ? -13.647 -12.993 10.325 1.00 88.50 640 ALA A O 1
ATOM 4884 N N . ARG A 1 641 ? -12.078 -11.796 11.402 1.00 91.44 641 ARG A N 1
ATOM 4885 C CA . ARG A 1 641 ? -12.656 -11.994 12.737 1.00 91.44 641 ARG A CA 1
ATOM 4886 C C . ARG A 1 641 ? -14.009 -11.302 12.873 1.00 91.44 641 ARG A C 1
ATOM 4888 O O . ARG A 1 641 ? -14.928 -11.887 13.433 1.00 91.44 641 ARG A O 1
ATOM 4895 N N . ARG A 1 642 ? -14.162 -10.109 12.290 1.00 95.50 642 ARG A N 1
ATOM 4896 C CA . ARG A 1 642 ? -15.436 -9.383 12.217 1.00 95.50 642 ARG A CA 1
ATOM 4897 C C . ARG A 1 642 ? -16.530 -10.227 11.564 1.00 95.50 642 ARG A C 1
ATOM 4899 O O . ARG A 1 642 ? -17.620 -10.315 12.116 1.00 95.50 642 ARG A O 1
ATOM 4906 N N . ARG A 1 643 ? -16.238 -10.883 10.437 1.00 96.00 643 ARG A N 1
ATOM 4907 C CA . ARG A 1 643 ? -17.189 -11.776 9.746 1.00 96.00 643 ARG A CA 1
ATOM 4908 C C . ARG A 1 643 ? -17.593 -12.967 10.609 1.00 96.00 643 ARG A C 1
ATOM 4910 O O . ARG A 1 643 ? -18.780 -13.257 10.698 1.00 96.00 643 ARG A O 1
ATOM 4917 N N . THR A 1 644 ? -16.639 -13.603 11.292 1.00 96.31 644 THR A N 1
ATOM 4918 C CA . THR A 1 644 ? -16.934 -14.690 12.242 1.00 96.31 644 THR A CA 1
ATOM 4919 C C . THR A 1 644 ? -17.845 -14.220 13.376 1.00 96.31 644 THR A C 1
ATOM 4921 O O . THR A 1 644 ? -18.820 -14.893 13.694 1.00 96.31 644 THR A O 1
ATOM 4924 N N . MET A 1 645 ? -17.584 -13.040 13.945 1.00 97.75 645 MET A N 1
ATOM 4925 C CA . MET A 1 645 ? -18.430 -12.463 14.995 1.00 97.75 645 MET A CA 1
ATOM 4926 C C . MET A 1 645 ? -19.847 -12.164 14.488 1.00 97.75 645 MET A C 1
ATOM 4928 O O . MET A 1 645 ? -20.816 -12.517 15.151 1.00 97.75 645 MET A O 1
ATOM 4932 N N . ILE A 1 646 ? -19.993 -11.564 13.300 1.00 98.12 646 ILE A N 1
ATOM 4933 C CA . ILE A 1 646 ? -21.315 -11.286 12.709 1.00 98.12 646 ILE A CA 1
ATOM 4934 C C . ILE A 1 646 ? -22.073 -12.592 12.430 1.00 98.12 646 ILE A C 1
ATOM 4936 O O . ILE A 1 646 ? -23.277 -12.651 12.671 1.00 98.12 646 ILE A O 1
ATOM 4940 N N . ALA A 1 647 ? -21.388 -13.646 11.975 1.00 97.19 647 ALA A N 1
ATOM 4941 C CA . ALA A 1 647 ? -21.996 -14.961 11.779 1.00 97.19 647 ALA A CA 1
ATOM 4942 C C . ALA A 1 647 ? -22.505 -15.557 13.103 1.00 97.19 647 ALA A C 1
ATOM 4944 O O . ALA A 1 647 ? -23.631 -16.051 13.163 1.00 97.19 647 ALA A O 1
ATOM 4945 N N . GLU A 1 648 ? -21.740 -15.430 14.191 1.00 97.81 648 GLU A N 1
ATOM 4946 C CA . GLU A 1 648 ? -22.208 -15.826 15.523 1.00 97.81 648 GLU A CA 1
ATOM 4947 C C . GLU A 1 648 ? -23.396 -14.976 15.998 1.00 97.81 648 GLU A C 1
ATOM 4949 O O . GLU A 1 648 ? -24.355 -15.516 16.550 1.00 97.81 648 GLU A O 1
ATOM 4954 N N . PHE A 1 649 ? -23.410 -13.667 15.717 1.00 98.00 649 PHE A N 1
ATOM 4955 C CA . PHE A 1 649 ? -24.556 -12.803 16.032 1.00 98.00 649 PHE A CA 1
ATOM 4956 C C . PHE A 1 649 ? -25.802 -13.231 15.245 1.00 98.00 649 PHE A C 1
ATOM 4958 O O . PHE A 1 649 ? -26.911 -13.231 15.780 1.00 98.00 649 PHE A O 1
ATOM 4965 N N . ALA A 1 650 ? -25.630 -13.639 13.986 1.00 97.31 650 ALA A N 1
ATOM 4966 C CA . ALA A 1 650 ? -26.699 -14.172 13.147 1.00 97.31 650 ALA A CA 1
ATOM 4967 C C . ALA A 1 650 ? -27.206 -15.536 13.639 1.00 97.31 650 ALA A C 1
ATOM 4969 O O . ALA A 1 650 ? -28.409 -15.807 13.571 1.00 97.31 650 ALA A O 1
ATOM 4970 N N . ARG A 1 651 ? -26.324 -16.392 14.173 1.00 97.00 651 ARG A N 1
ATOM 4971 C CA . ARG A 1 651 ? -26.703 -17.681 14.769 1.00 97.00 651 ARG A CA 1
ATOM 4972 C C . ARG A 1 651 ? -27.654 -17.476 15.943 1.00 97.00 651 ARG A C 1
ATOM 4974 O O . ARG A 1 651 ? -28.748 -18.036 15.945 1.00 97.00 651 ARG A O 1
ATOM 4981 N N . VAL A 1 652 ? -27.277 -16.644 16.913 1.00 98.00 652 VAL A N 1
ATOM 4982 C CA . VAL A 1 652 ? -28.073 -16.427 18.137 1.00 98.00 652 VAL A CA 1
ATOM 4983 C C . VAL A 1 652 ? -29.281 -15.501 17.927 1.00 98.00 652 VAL A C 1
ATOM 4985 O O . VAL A 1 652 ? -30.173 -15.445 18.775 1.00 98.00 652 VAL A O 1
ATOM 4988 N N . SER A 1 653 ? -29.351 -14.801 16.790 1.00 97.44 653 SER A N 1
ATOM 4989 C CA . SER A 1 653 ? -30.505 -13.986 16.399 1.00 97.44 653 SER A CA 1
ATOM 4990 C C . SER A 1 653 ? -31.567 -14.787 15.635 1.00 97.44 653 SER A C 1
ATOM 4992 O O . SER A 1 653 ? -31.264 -15.647 14.803 1.00 97.44 653 SER A O 1
ATOM 4994 N N . ARG A 1 654 ? -32.842 -14.476 15.885 1.00 95.88 654 ARG A N 1
ATOM 4995 C CA . ARG A 1 654 ? -33.996 -14.974 15.123 1.00 95.88 654 ARG A CA 1
ATOM 4996 C C . ARG A 1 654 ? -34.245 -14.166 13.865 1.00 95.88 654 ARG A C 1
ATOM 4998 O O . ARG A 1 654 ? -34.557 -14.747 12.834 1.00 95.88 654 ARG A O 1
ATOM 5005 N N . HIS A 1 655 ? -34.170 -12.840 13.965 1.00 94.50 655 HIS A N 1
ATOM 5006 C CA . HIS A 1 655 ? -34.660 -11.957 12.907 1.00 94.50 655 HIS A CA 1
ATOM 5007 C C . HIS A 1 655 ? -33.608 -10.963 12.439 1.00 94.50 655 HIS A C 1
ATOM 5009 O O . HIS A 1 655 ? -33.355 -10.874 11.237 1.00 94.50 655 HIS A O 1
ATOM 5015 N N . ARG A 1 656 ? -33.012 -10.203 13.366 1.00 96.06 656 ARG A N 1
ATOM 5016 C CA . ARG A 1 656 ? -32.151 -9.067 13.017 1.00 96.06 656 ARG A CA 1
ATOM 5017 C C . ARG A 1 656 ? -30.815 -9.060 13.737 1.00 96.06 656 ARG A C 1
ATOM 5019 O O . ARG A 1 656 ? -30.725 -9.385 14.922 1.00 96.06 656 ARG A O 1
ATOM 5026 N N . VAL A 1 657 ? -29.798 -8.619 13.012 1.00 98.31 657 VAL A N 1
ATOM 5027 C CA . VAL A 1 657 ? -28.496 -8.241 13.556 1.00 98.31 657 VAL A CA 1
ATOM 5028 C C . VAL A 1 657 ? -28.268 -6.770 13.238 1.00 98.31 657 VAL A C 1
ATOM 5030 O O . VAL A 1 657 ? -28.421 -6.363 12.088 1.00 98.31 657 VAL A O 1
ATOM 5033 N N . VAL A 1 658 ? -27.917 -5.966 14.240 1.00 98.44 658 VAL A N 1
ATOM 5034 C CA . VAL A 1 658 ? -27.600 -4.542 14.050 1.00 98.44 658 VAL A CA 1
ATOM 5035 C C . VAL A 1 658 ? -26.188 -4.264 14.539 1.00 98.44 658 VAL A C 1
ATOM 5037 O O . VAL A 1 658 ? -25.870 -4.492 15.701 1.00 98.44 658 VAL A O 1
ATOM 5040 N N . VAL A 1 659 ? -25.331 -3.748 13.667 1.00 98.44 659 VAL A N 1
ATOM 5041 C CA . VAL A 1 659 ? -23.954 -3.395 14.027 1.00 98.44 659 VAL A CA 1
ATOM 5042 C C . VAL A 1 659 ? -23.751 -1.907 13.809 1.00 98.44 659 VAL A C 1
ATOM 5044 O O . VAL A 1 659 ? -24.101 -1.377 12.756 1.00 98.44 659 VAL A O 1
ATOM 5047 N N . MET A 1 660 ? -23.173 -1.248 14.809 1.00 98.00 660 MET A N 1
ATOM 5048 C CA . MET A 1 660 ? -22.796 0.159 14.761 1.00 98.00 660 MET A CA 1
ATOM 5049 C C . MET A 1 660 ? -21.289 0.287 14.954 1.00 98.00 660 MET A C 1
ATOM 5051 O O . MET A 1 660 ? -20.732 -0.244 15.914 1.00 98.00 660 MET A O 1
ATOM 5055 N N . VAL A 1 661 ? -20.626 0.984 14.042 1.00 97.50 661 VAL A N 1
ATOM 5056 C CA . VAL A 1 661 ? -19.166 1.153 14.028 1.00 97.50 661 VAL A CA 1
ATOM 5057 C C . VAL A 1 661 ? -18.806 2.602 13.753 1.00 97.50 661 VAL A C 1
ATOM 5059 O O . VAL A 1 661 ? -19.594 3.331 13.148 1.00 97.50 661 VAL A O 1
ATOM 5062 N N . ALA A 1 662 ? -17.614 3.024 14.163 1.00 97.06 662 ALA A N 1
ATOM 5063 C CA . ALA A 1 662 ? -17.078 4.317 13.778 1.00 97.06 662 ALA A CA 1
ATOM 5064 C C . ALA A 1 662 ? -17.102 4.509 12.252 1.00 97.06 662 ALA A C 1
ATOM 5066 O O . ALA A 1 662 ? -16.650 3.653 11.488 1.00 97.06 662 ALA A O 1
ATOM 5067 N N . ASN A 1 663 ? -17.611 5.654 11.802 1.00 97.25 663 ASN A N 1
ATOM 5068 C CA . ASN A 1 663 ? -17.782 5.948 10.385 1.00 97.25 663 ASN A CA 1
ATOM 5069 C C . ASN A 1 663 ? -16.522 6.581 9.773 1.00 97.25 663 ASN A C 1
ATOM 5071 O O . ASN A 1 663 ? -16.131 7.698 10.123 1.00 97.25 663 ASN A O 1
ATOM 5075 N N . ALA A 1 664 ? -15.917 5.907 8.794 1.00 96.75 664 ALA A N 1
ATOM 5076 C CA . ALA A 1 664 ? -14.750 6.419 8.077 1.00 96.75 664 ALA A CA 1
ATOM 5077 C C . ALA A 1 664 ? -15.043 7.642 7.193 1.00 96.75 664 ALA A C 1
ATOM 5079 O O . ALA A 1 664 ? -14.123 8.406 6.903 1.00 96.75 664 ALA A O 1
ATOM 5080 N N . ALA A 1 665 ? -16.297 7.843 6.777 1.00 96.62 665 ALA A N 1
ATOM 5081 C CA . ALA A 1 665 ? -16.701 8.970 5.938 1.00 96.62 665 ALA A CA 1
ATOM 5082 C C . ALA A 1 665 ? -16.998 10.253 6.735 1.00 96.62 665 ALA A C 1
ATOM 5084 O O . ALA A 1 665 ? -17.079 11.330 6.141 1.00 96.62 665 ALA A O 1
ATOM 5085 N N . CYS A 1 666 ? -17.148 10.166 8.063 1.00 96.62 666 CYS A N 1
ATOM 5086 C CA . CYS A 1 666 ? -17.467 11.316 8.904 1.00 96.62 666 CYS A CA 1
ATOM 5087 C C . CYS A 1 666 ? -16.236 12.200 9.126 1.00 96.62 666 CYS A C 1
ATOM 5089 O O . CYS A 1 666 ? -15.341 11.872 9.910 1.00 96.62 666 CYS A O 1
ATOM 5091 N N . VAL A 1 667 ? -16.204 13.358 8.465 1.00 94.75 667 VAL A N 1
ATOM 5092 C CA . VAL A 1 667 ? -15.033 14.245 8.468 1.00 94.75 667 VAL A CA 1
ATOM 5093 C C . VAL A 1 667 ? -14.740 14.798 9.868 1.00 94.75 667 VAL A C 1
ATOM 5095 O O . VAL A 1 667 ? -13.584 14.797 10.290 1.00 94.75 667 VAL A O 1
ATOM 5098 N N . ALA A 1 668 ? -15.770 15.229 10.605 1.00 93.88 668 ALA A N 1
ATOM 5099 C CA . ALA A 1 668 ? -15.605 15.817 11.938 1.00 93.88 668 ALA A CA 1
ATOM 5100 C C . ALA A 1 668 ? -15.005 14.826 12.942 1.00 93.88 668 ALA A C 1
ATOM 5102 O O . ALA A 1 668 ? -14.010 15.124 13.604 1.00 93.88 668 ALA A O 1
ATOM 5103 N N . TYR A 1 669 ? -15.554 13.614 12.983 1.00 95.12 669 TYR A N 1
ATOM 5104 C CA . TYR A 1 669 ? -15.056 12.553 13.847 1.00 95.12 669 TYR A CA 1
ATOM 5105 C C . TYR A 1 669 ? -13.637 12.112 13.447 1.00 95.12 669 TYR A C 1
ATOM 5107 O O . TYR A 1 669 ? -12.764 12.020 14.307 1.00 95.12 669 TYR A O 1
ATOM 5115 N N . ARG A 1 670 ? -13.360 11.923 12.147 1.00 94.38 670 ARG A N 1
ATOM 5116 C CA . ARG A 1 670 ? -12.019 11.559 11.648 1.00 94.38 670 ARG A CA 1
ATOM 5117 C C . ARG A 1 670 ? -10.965 12.605 12.006 1.00 94.38 670 ARG A C 1
ATOM 5119 O O . ARG A 1 670 ? -9.855 12.242 12.394 1.00 94.38 670 ARG A O 1
ATOM 5126 N N . ALA A 1 671 ? -11.309 13.887 11.899 1.00 92.12 671 ALA A N 1
ATOM 5127 C CA . ALA A 1 671 ? -10.431 14.977 12.303 1.00 92.12 671 ALA A CA 1
ATOM 5128 C C . ALA A 1 671 ? -10.195 14.992 13.820 1.00 92.12 671 ALA A C 1
ATOM 5130 O O . ALA A 1 671 ? -9.050 15.118 14.251 1.00 92.12 671 ALA A O 1
ATOM 5131 N N . GLY A 1 672 ? -11.250 14.814 14.621 1.00 92.94 672 GLY A N 1
ATOM 5132 C CA . GLY A 1 672 ? -11.152 14.727 16.078 1.00 92.94 672 GLY A CA 1
ATOM 5133 C C . GLY A 1 672 ? -10.290 13.556 16.547 1.00 92.94 672 GLY A C 1
ATOM 5134 O O . GLY A 1 672 ? -9.368 13.748 17.339 1.00 92.94 672 GLY A O 1
ATOM 5135 N N . MET A 1 673 ? -10.524 12.362 15.997 1.00 91.69 673 MET A N 1
ATOM 5136 C CA . MET A 1 673 ? -9.710 11.173 16.250 1.00 91.69 673 MET A CA 1
ATOM 5137 C C . MET A 1 673 ? -8.238 11.425 15.907 1.00 91.69 673 MET A C 1
ATOM 5139 O O . MET A 1 673 ? -7.371 11.182 16.743 1.00 91.69 673 MET A O 1
ATOM 5143 N N . ALA A 1 674 ? -7.945 11.940 14.709 1.00 88.62 674 ALA A N 1
ATOM 5144 C CA . ALA A 1 674 ? -6.571 12.195 14.281 1.00 88.62 674 ALA A CA 1
ATOM 5145 C C . ALA A 1 674 ? -5.862 13.217 15.186 1.00 88.62 674 ALA A C 1
ATOM 5147 O O . ALA A 1 674 ? -4.723 12.987 15.594 1.00 88.62 674 ALA A O 1
ATOM 5148 N N . ALA A 1 675 ? -6.541 14.313 15.544 1.00 87.31 675 ALA A N 1
ATOM 5149 C CA . ALA A 1 675 ? -5.994 15.340 16.427 1.00 87.31 675 ALA A CA 1
ATOM 5150 C C . ALA A 1 675 ? -5.670 14.782 17.823 1.00 87.31 675 ALA A C 1
ATOM 5152 O O . ALA A 1 675 ? -4.586 15.022 18.354 1.00 87.31 675 ALA A O 1
ATOM 5153 N N . GLN A 1 676 ? -6.577 13.992 18.401 1.00 89.50 676 GLN A N 1
ATOM 5154 C CA . GLN A 1 676 ? -6.373 13.379 19.714 1.00 89.50 676 GLN A CA 1
ATOM 5155 C C . GLN A 1 676 ? -5.295 12.288 19.699 1.00 89.50 676 GLN A C 1
ATOM 5157 O O . GLN A 1 676 ? -4.493 12.214 20.626 1.00 89.50 676 GLN A O 1
ATOM 5162 N N . GLN A 1 677 ? -5.230 11.460 18.652 1.00 86.75 677 GLN A N 1
ATOM 5163 C CA . GLN A 1 677 ? -4.168 10.458 18.496 1.00 86.75 677 GLN A CA 1
ATOM 5164 C C . GLN A 1 677 ? -2.796 11.126 18.373 1.00 86.75 677 GLN A C 1
ATOM 5166 O O . GLN A 1 677 ? -1.845 10.704 19.026 1.00 86.75 677 GLN A O 1
ATOM 5171 N N . GLN A 1 678 ? -2.702 12.215 17.607 1.00 81.69 678 GLN A N 1
ATOM 5172 C CA . GLN A 1 678 ? -1.471 12.993 17.489 1.00 81.69 678 GLN A CA 1
ATOM 5173 C C . GLN A 1 678 ? -1.070 13.658 18.816 1.00 81.69 678 GLN A C 1
ATOM 5175 O O . GLN A 1 678 ? 0.118 13.745 19.124 1.00 81.69 678 GLN A O 1
ATOM 5180 N N . ALA A 1 679 ? -2.045 14.103 19.611 1.00 83.44 679 ALA A N 1
ATOM 5181 C CA . ALA A 1 679 ? -1.816 14.663 20.941 1.00 83.44 679 ALA A CA 1
ATOM 5182 C C . ALA A 1 679 ? -1.555 13.597 22.025 1.00 83.44 679 ALA A C 1
ATOM 5184 O O . ALA A 1 679 ? -1.207 13.953 23.148 1.00 83.44 679 ALA A O 1
ATOM 5185 N N . GLY A 1 680 ? -1.731 12.306 21.717 1.00 82.62 680 GLY A N 1
ATOM 5186 C CA . GLY A 1 680 ? -1.641 11.218 22.695 1.00 82.62 680 GLY A CA 1
ATOM 5187 C C . GLY A 1 680 ? -2.781 11.207 23.722 1.00 82.62 680 GLY A C 1
ATOM 5188 O O . GLY A 1 680 ? -2.615 10.648 24.800 1.00 82.62 680 GLY A O 1
ATOM 5189 N N . THR A 1 681 ? -3.921 11.834 23.415 1.00 87.75 681 THR A N 1
ATOM 5190 C CA . THR A 1 681 ? -5.083 11.947 24.317 1.00 87.75 681 THR A CA 1
ATOM 5191 C C . THR A 1 681 ? -6.257 11.054 23.919 1.00 87.75 681 THR A C 1
ATOM 5193 O O . THR A 1 681 ? -7.290 11.095 24.578 1.00 87.75 681 THR A O 1
ATOM 5196 N N . TRP A 1 682 ? -6.133 10.274 22.840 1.00 90.38 682 TRP A N 1
ATOM 5197 C CA . TRP A 1 682 ? -7.176 9.355 22.382 1.00 90.38 682 TRP A CA 1
ATOM 5198 C C . TRP A 1 682 ? -7.364 8.189 23.371 1.00 90.38 682 TRP A C 1
ATOM 5200 O O . TRP A 1 682 ? -6.454 7.367 23.496 1.00 90.38 682 TRP A O 1
ATOM 5210 N N . PRO A 1 683 ? -8.519 8.070 24.056 1.00 90.00 683 PRO A N 1
ATOM 5211 C CA . PRO A 1 683 ? -8.656 7.133 25.170 1.00 90.00 683 PRO A CA 1
ATOM 5212 C C . PRO A 1 683 ? -9.099 5.731 24.739 1.00 90.00 683 PRO A C 1
ATOM 5214 O O . PRO A 1 683 ? -8.985 4.798 25.519 1.00 90.00 683 PRO A O 1
ATOM 5217 N N . TYR A 1 684 ? -9.611 5.561 23.517 1.00 90.25 684 TYR A N 1
ATOM 5218 C CA . TYR A 1 684 ? -10.340 4.352 23.110 1.00 90.25 684 TYR A CA 1
ATOM 5219 C C . TYR A 1 684 ? -9.455 3.246 22.507 1.00 90.25 684 TYR A C 1
ATOM 5221 O O . TYR A 1 684 ? -9.974 2.317 21.894 1.00 90.25 684 TYR A O 1
ATOM 5229 N N . GLY A 1 685 ? -8.126 3.341 22.623 1.00 89.31 685 GLY A N 1
ATOM 5230 C CA . GLY A 1 685 ? -7.195 2.376 22.024 1.00 89.31 685 GLY A CA 1
ATOM 5231 C C . GLY A 1 685 ? -7.364 2.237 20.504 1.00 89.31 685 GLY A C 1
ATOM 5232 O O . GLY A 1 685 ? -7.658 3.214 19.805 1.00 89.31 685 GLY A O 1
ATOM 5233 N N . LEU A 1 686 ? -7.150 1.027 19.972 1.00 88.38 686 LEU A N 1
ATOM 5234 C CA . LEU A 1 686 ? -7.316 0.734 18.544 1.00 88.38 686 LEU A CA 1
ATOM 5235 C C . LEU A 1 686 ? -8.785 0.848 18.126 1.00 88.38 686 LEU A C 1
ATOM 5237 O O . LEU A 1 686 ? -9.657 0.163 18.662 1.00 88.38 686 LEU A O 1
ATOM 5241 N N . GLU A 1 687 ? -9.023 1.671 17.110 1.00 89.75 687 GLU A N 1
ATOM 5242 C CA . GLU A 1 687 ? -10.312 1.854 16.453 1.00 89.75 687 GLU A CA 1
ATOM 5243 C C . GLU A 1 687 ? -10.048 2.109 14.965 1.00 89.75 687 GLU A C 1
ATOM 5245 O O . GLU A 1 687 ? -9.269 2.999 14.612 1.00 89.75 687 GLU A O 1
ATOM 5250 N N . THR A 1 688 ? -10.647 1.291 14.099 1.00 90.94 688 THR A N 1
ATOM 5251 C CA . THR A 1 688 ? -10.504 1.357 12.640 1.00 90.94 688 THR A CA 1
ATOM 5252 C C . THR A 1 688 ? -11.861 1.703 12.032 1.00 90.94 688 THR A C 1
ATOM 5254 O O . THR A 1 688 ? -12.652 0.798 11.766 1.00 90.94 688 THR A O 1
ATOM 5257 N N . PRO A 1 689 ? -12.149 2.998 11.803 1.00 95.00 689 PRO A N 1
ATOM 5258 C CA . PRO A 1 689 ? -13.411 3.418 11.209 1.00 95.00 689 PRO A CA 1
ATOM 5259 C C . PRO A 1 689 ? -13.663 2.730 9.864 1.00 95.00 689 PRO A C 1
ATOM 5261 O O . PRO A 1 689 ? -12.733 2.549 9.074 1.00 95.00 689 PRO A O 1
ATOM 5264 N N . LEU A 1 690 ? -14.919 2.383 9.585 1.00 96.06 690 LEU A N 1
ATOM 5265 C CA . LEU A 1 690 ? -15.325 1.622 8.402 1.00 96.06 690 LEU A CA 1
ATOM 5266 C C . LEU A 1 690 ? -16.207 2.462 7.472 1.00 96.06 690 LEU A C 1
ATOM 5268 O O . LEU A 1 690 ? -16.961 3.325 7.920 1.00 96.06 690 LEU A O 1
ATOM 5272 N N . LEU A 1 691 ? -16.095 2.216 6.163 1.00 95.75 691 LEU A N 1
ATOM 5273 C CA . LEU A 1 691 ? -16.946 2.845 5.141 1.00 95.75 691 LEU A CA 1
ATOM 5274 C C . LEU A 1 691 ? -18.252 2.074 4.910 1.00 95.75 691 LEU A C 1
ATOM 5276 O O . LEU A 1 691 ? -19.252 2.677 4.534 1.00 95.75 691 LEU A O 1
ATOM 528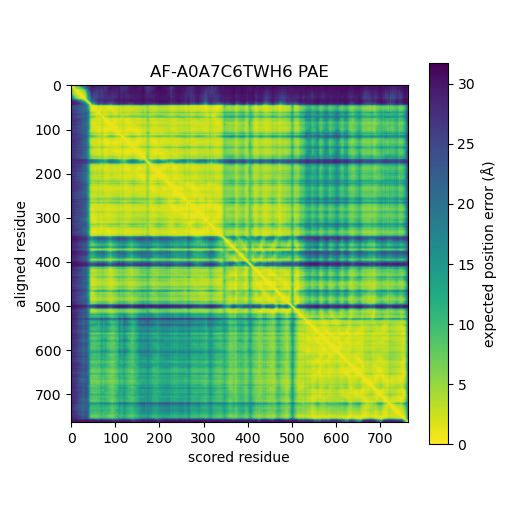0 N N . THR A 1 692 ? -18.225 0.752 5.100 1.00 96.88 692 THR A N 1
ATOM 5281 C CA . THR A 1 692 ? -19.363 -0.159 4.927 1.00 96.88 692 THR A CA 1
ATOM 5282 C C . THR A 1 692 ? -19.103 -1.475 5.665 1.00 96.88 692 THR A C 1
ATOM 5284 O O . THR A 1 692 ? -17.947 -1.858 5.864 1.00 96.88 692 THR A O 1
ATOM 5287 N N . LEU A 1 693 ? -20.171 -2.165 6.059 1.00 97.25 693 LEU A N 1
ATOM 5288 C CA . LEU A 1 693 ? -20.185 -3.542 6.558 1.00 97.25 693 LEU A CA 1
ATOM 5289 C C . LEU A 1 693 ? -20.970 -4.480 5.627 1.00 97.25 693 LEU A C 1
ATOM 5291 O O . LEU A 1 693 ? -21.167 -5.648 5.963 1.00 97.25 693 LEU A O 1
ATOM 5295 N N . ARG A 1 694 ? -21.424 -4.010 4.457 1.00 97.00 694 ARG A N 1
ATOM 5296 C CA . ARG A 1 694 ? -22.290 -4.787 3.551 1.00 97.00 694 ARG A CA 1
ATOM 5297 C C . ARG A 1 694 ? -21.705 -6.136 3.158 1.00 97.00 694 ARG A C 1
ATOM 5299 O O . ARG A 1 694 ? -22.404 -7.149 3.222 1.00 97.00 694 ARG A O 1
ATOM 5306 N N . ASP A 1 695 ? -20.427 -6.152 2.802 1.00 94.69 695 ASP A N 1
ATOM 5307 C CA . ASP A 1 695 ? -19.723 -7.379 2.426 1.00 94.69 695 ASP A CA 1
ATOM 5308 C C . ASP A 1 695 ? -19.530 -8.305 3.627 1.00 94.69 695 ASP A C 1
ATOM 5310 O O . ASP A 1 695 ? -19.617 -9.523 3.491 1.00 94.69 695 ASP A O 1
ATOM 5314 N N . ASP A 1 696 ? -19.313 -7.741 4.818 1.00 96.94 696 ASP A N 1
ATOM 5315 C CA . ASP A 1 696 ? -19.152 -8.525 6.041 1.00 96.94 696 ASP A CA 1
ATOM 5316 C C . ASP A 1 696 ? -20.471 -9.195 6.456 1.00 96.94 696 ASP A C 1
ATOM 5318 O O . ASP A 1 696 ? -20.470 -10.362 6.841 1.00 96.94 696 ASP A O 1
ATOM 5322 N N . PHE A 1 697 ? -21.600 -8.494 6.310 1.00 97.19 697 PHE A N 1
ATOM 5323 C CA . PHE A 1 697 ? -22.942 -9.042 6.530 1.00 97.19 697 PHE A CA 1
ATOM 5324 C C . PHE A 1 697 ? -23.296 -10.110 5.495 1.00 97.19 697 PHE A C 1
ATOM 5326 O O . PHE A 1 697 ? -23.752 -11.193 5.862 1.00 97.19 697 PHE A O 1
ATOM 5333 N N . SER A 1 698 ? -23.031 -9.837 4.215 1.00 93.75 698 SER A N 1
ATOM 5334 C CA . SER A 1 698 ? -23.300 -10.786 3.130 1.00 93.75 698 SER A CA 1
ATOM 5335 C C . SER A 1 698 ? -22.478 -12.068 3.301 1.00 93.75 698 SER A C 1
ATOM 5337 O O . SER A 1 698 ? -23.011 -13.169 3.179 1.00 93.75 698 SER A O 1
ATOM 5339 N N . ALA A 1 699 ? -21.196 -11.944 3.670 1.00 92.88 699 ALA A N 1
ATOM 5340 C CA . ALA A 1 699 ? -20.326 -13.082 3.969 1.00 92.88 699 ALA A CA 1
ATOM 5341 C C . ALA A 1 699 ? -20.782 -13.888 5.199 1.00 92.88 699 ALA A C 1
ATOM 5343 O O . ALA A 1 699 ? -20.509 -15.083 5.279 1.00 92.88 699 ALA A O 1
ATOM 5344 N N . ALA A 1 700 ? -21.484 -13.252 6.139 1.00 91.88 700 ALA A N 1
ATOM 5345 C CA . ALA A 1 700 ? -22.082 -13.894 7.307 1.00 91.88 700 ALA A CA 1
ATOM 5346 C C . ALA A 1 700 ? -23.493 -14.467 7.044 1.00 91.88 700 ALA A C 1
ATOM 5348 O O . ALA A 1 700 ? -24.145 -14.934 7.977 1.00 91.88 700 ALA A O 1
ATOM 5349 N N . GLY A 1 701 ? -23.978 -14.441 5.796 1.00 92.56 701 GLY A N 1
ATOM 5350 C CA . GLY A 1 701 ? -25.284 -14.991 5.417 1.00 92.56 701 GLY A CA 1
ATOM 5351 C C . GLY A 1 701 ? -26.484 -14.103 5.770 1.00 92.56 701 GLY A C 1
ATOM 5352 O O . GLY A 1 701 ? -27.609 -14.598 5.844 1.00 92.56 701 GLY A O 1
ATOM 5353 N N . LEU A 1 702 ? -26.266 -12.805 5.998 1.00 95.81 702 LEU A N 1
ATOM 5354 C CA . LEU A 1 702 ? -27.322 -11.826 6.263 1.00 95.81 702 LEU A CA 1
ATOM 5355 C C . LEU A 1 702 ? -27.647 -11.010 5.008 1.00 95.81 702 LEU A C 1
ATOM 5357 O O . LEU A 1 702 ? -26.753 -10.578 4.281 1.00 95.81 702 LEU A O 1
ATOM 5361 N N . GLU A 1 703 ? -28.929 -10.717 4.801 1.00 97.19 703 GLU A N 1
ATOM 5362 C CA . GLU A 1 703 ? -29.360 -9.713 3.826 1.00 97.19 703 GLU A CA 1
ATOM 5363 C C . GLU A 1 703 ? -29.291 -8.323 4.469 1.00 97.19 703 GLU A C 1
ATOM 5365 O O . GLU A 1 703 ? -29.871 -8.099 5.533 1.00 97.19 703 GLU A O 1
ATOM 5370 N N . VAL A 1 704 ? -28.604 -7.370 3.836 1.00 97.81 704 VAL A N 1
ATOM 5371 C CA . VAL A 1 704 ? -28.518 -5.993 4.348 1.00 97.81 704 VAL A CA 1
ATOM 5372 C C . VAL A 1 704 ? -29.812 -5.238 4.039 1.00 97.81 704 VAL A C 1
ATOM 5374 O O . VAL A 1 704 ? -30.017 -4.799 2.908 1.00 97.81 704 VAL A O 1
ATOM 5377 N N . GLU A 1 705 ? -30.657 -5.035 5.054 1.00 96.56 705 GLU A N 1
ATOM 5378 C CA . GLU A 1 705 ? -31.893 -4.245 4.940 1.00 96.56 705 GLU A CA 1
ATOM 5379 C C . GLU A 1 705 ? -31.579 -2.758 4.728 1.00 96.56 705 GLU A C 1
ATOM 5381 O O . GLU A 1 705 ? -32.199 -2.090 3.900 1.00 96.56 705 GLU A O 1
ATOM 5386 N N . ALA A 1 706 ? -30.619 -2.226 5.489 1.00 97.06 706 ALA A N 1
ATOM 5387 C CA . ALA A 1 706 ? -30.234 -0.822 5.427 1.00 97.06 706 ALA A CA 1
ATOM 5388 C C . ALA A 1 706 ? -28.818 -0.595 5.969 1.00 97.06 706 ALA A C 1
ATOM 5390 O O . ALA A 1 706 ? -28.349 -1.309 6.854 1.00 97.06 706 ALA A O 1
ATOM 5391 N N . GLU A 1 707 ? -28.164 0.448 5.459 1.00 97.88 707 GLU A N 1
ATOM 5392 C CA . GLU A 1 707 ? -26.911 0.968 6.002 1.00 97.88 707 GLU A CA 1
ATOM 5393 C C . GLU A 1 707 ? -26.907 2.495 5.876 1.00 97.88 707 GLU A C 1
ATOM 5395 O O . GLU A 1 707 ? -27.166 3.021 4.790 1.00 97.88 707 GLU A O 1
ATOM 5400 N N . TYR A 1 708 ? -26.680 3.194 6.986 1.00 97.31 708 TYR A N 1
ATOM 5401 C CA . TYR A 1 708 ? -26.721 4.656 7.075 1.00 97.31 708 TYR A CA 1
ATOM 5402 C C . TYR A 1 708 ? -25.956 5.153 8.307 1.00 97.31 708 TYR A C 1
ATOM 5404 O O . TYR A 1 708 ? -25.756 4.405 9.260 1.00 97.31 708 TYR A O 1
ATOM 5412 N N . SER A 1 709 ? -25.533 6.419 8.314 1.00 97.19 709 SER A N 1
ATOM 5413 C CA . SER A 1 709 ? -24.836 7.012 9.465 1.00 97.19 709 SER A CA 1
ATOM 5414 C C . SER A 1 709 ? -25.744 7.865 10.348 1.00 97.19 709 SER A C 1
ATOM 5416 O O . SER A 1 709 ? -26.621 8.547 9.823 1.00 97.19 709 SER A O 1
ATOM 5418 N N . VAL A 1 710 ? -25.467 7.938 11.653 1.00 96.75 710 VAL A N 1
ATOM 5419 C CA . VAL A 1 710 ? -26.181 8.802 12.612 1.00 96.75 710 VAL A CA 1
ATOM 5420 C C . VAL A 1 710 ? -25.230 9.567 13.536 1.00 96.75 710 VAL A C 1
ATOM 5422 O O . VAL A 1 710 ? -24.072 9.197 13.713 1.00 96.75 710 VAL A O 1
ATOM 5425 N N . GLY A 1 711 ? -25.727 10.636 14.164 1.00 95.56 711 GLY A N 1
ATOM 5426 C CA . GLY A 1 711 ? -24.965 11.404 15.155 1.00 95.56 711 GLY A CA 1
ATOM 5427 C C . GLY A 1 711 ? -23.983 12.403 14.543 1.00 95.56 711 GLY A C 1
ATOM 5428 O O . GLY A 1 711 ? -22.867 12.539 15.036 1.00 95.56 711 GLY A O 1
ATOM 5429 N N . GLY A 1 712 ? -24.372 13.102 13.470 1.00 94.31 712 GLY A N 1
ATOM 5430 C CA . GLY A 1 712 ? -23.489 14.062 12.792 1.00 94.31 712 GLY A CA 1
ATOM 5431 C C . GLY A 1 712 ? -23.070 15.237 13.678 1.00 94.31 712 GLY A C 1
ATOM 5432 O O . GLY A 1 712 ? -21.915 15.643 13.655 1.00 94.31 712 GLY A O 1
ATOM 5433 N N . ARG A 1 713 ? -23.967 15.726 14.544 1.00 94.19 713 ARG A N 1
ATOM 5434 C CA . ARG A 1 713 ? -23.622 16.767 15.533 1.00 94.19 713 ARG A CA 1
ATOM 5435 C C . ARG A 1 713 ? -22.732 16.246 16.651 1.00 94.19 713 ARG A C 1
ATOM 5437 O O . ARG A 1 713 ? -21.802 16.929 17.057 1.00 94.19 713 ARG A O 1
ATOM 5444 N N . HIS A 1 714 ? -22.978 15.016 17.098 1.00 94.50 714 HIS A N 1
ATOM 5445 C CA . HIS A 1 714 ? -22.161 14.374 18.125 1.00 94.50 714 HIS A CA 1
ATOM 5446 C C . HIS A 1 714 ? -20.709 14.173 17.662 1.00 94.50 714 HIS A C 1
ATOM 5448 O O . HIS A 1 714 ? -19.787 14.251 18.465 1.00 94.50 714 HIS A O 1
ATOM 5454 N N . ALA A 1 715 ? -20.476 14.003 16.355 1.00 94.56 715 ALA A N 1
ATOM 5455 C CA . ALA A 1 715 ? -19.128 13.896 15.798 1.00 94.56 715 ALA A CA 1
ATOM 5456 C C . ALA A 1 715 ? -18.219 15.101 16.133 1.00 94.56 715 ALA A C 1
ATOM 5458 O O . ALA A 1 715 ? -17.001 14.945 16.190 1.00 94.56 715 ALA A O 1
ATOM 5459 N N . LEU A 1 716 ? -18.790 16.284 16.391 1.00 93.25 716 LEU A N 1
ATOM 5460 C CA . LEU A 1 716 ? -18.045 17.485 16.787 1.00 93.25 716 LEU A CA 1
ATOM 5461 C C . LEU A 1 716 ? -17.477 17.400 18.210 1.00 93.25 716 LEU A C 1
ATOM 5463 O O . LEU A 1 716 ? -16.511 18.094 18.524 1.00 93.25 716 LEU A O 1
ATOM 5467 N N . GLU A 1 717 ? -18.036 16.549 19.074 1.00 93.31 717 GLU A N 1
ATOM 5468 C CA . GLU A 1 717 ? -17.571 16.381 20.458 1.00 93.31 717 GLU A CA 1
ATOM 5469 C C . GLU A 1 717 ? -16.171 15.753 20.527 1.00 93.31 717 GLU A C 1
ATOM 5471 O O . GLU A 1 717 ? -15.440 15.979 21.489 1.00 93.31 717 GLU A O 1
ATOM 5476 N N . PHE A 1 718 ? -15.754 15.046 19.472 1.00 92.94 718 PHE A N 1
ATOM 5477 C CA . PHE A 1 718 ? -14.404 14.494 19.341 1.00 92.94 718 PHE A CA 1
ATOM 5478 C C . PHE A 1 718 ? -13.339 15.553 19.030 1.00 92.94 718 PHE A C 1
ATOM 5480 O O . PHE A 1 718 ? -12.144 15.251 19.069 1.00 92.94 718 PHE A O 1
ATOM 5487 N N . LEU A 1 719 ? -13.736 16.787 18.716 1.00 89.94 719 LEU A N 1
ATOM 5488 C CA . LEU A 1 719 ? -12.819 17.914 18.597 1.00 89.94 719 LEU A CA 1
ATOM 5489 C C . LEU A 1 719 ? -12.810 18.705 19.915 1.00 89.94 719 LEU A C 1
ATOM 5491 O O . LEU A 1 719 ? -13.874 19.117 20.383 1.00 89.94 719 LEU A O 1
ATOM 5495 N N . PRO A 1 720 ? -11.637 18.982 20.516 1.00 82.88 720 PRO A N 1
ATOM 5496 C CA . PRO A 1 720 ? -11.558 19.771 21.742 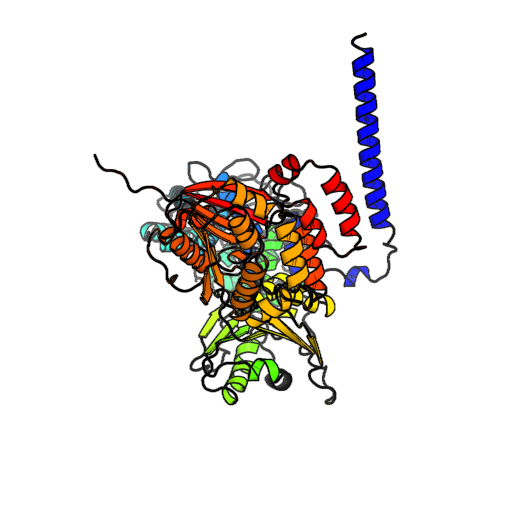1.00 82.88 720 PRO A CA 1
ATOM 5497 C C . PRO A 1 720 ? -12.213 21.149 21.597 1.00 82.88 720 PRO A C 1
ATOM 5499 O O . PRO A 1 720 ? -12.117 21.799 20.550 1.00 82.88 720 PRO A O 1
ATOM 5502 N N . SER A 1 721 ? -12.855 21.622 22.666 1.00 76.81 721 SER A N 1
ATOM 5503 C CA . SER A 1 721 ? -13.416 22.975 22.722 1.00 76.81 721 SER A CA 1
ATOM 5504 C C . SER A 1 721 ? -12.313 24.013 22.481 1.00 76.81 721 SER A C 1
ATOM 5506 O O . SER A 1 721 ? -11.331 24.045 23.222 1.00 76.81 721 SER A O 1
ATOM 5508 N N . GLY A 1 722 ? -12.469 24.848 21.449 1.00 78.25 722 GLY A N 1
ATOM 5509 C CA . GLY A 1 722 ? -11.484 25.863 21.051 1.00 78.25 722 GLY A CA 1
ATOM 5510 C C . GLY A 1 722 ? -10.466 25.421 19.991 1.00 78.25 722 GLY A C 1
ATOM 5511 O O . GLY A 1 722 ? -9.645 26.235 19.575 1.00 78.25 722 GLY A O 1
ATOM 5512 N N . HIS A 1 723 ? -10.509 24.172 19.512 1.00 83.19 723 HIS A N 1
ATOM 5513 C CA . HIS A 1 723 ? -9.679 23.752 18.380 1.00 83.19 723 HIS A CA 1
ATOM 5514 C C . HIS A 1 723 ? -10.117 24.490 17.093 1.00 83.19 723 HIS A C 1
ATOM 5516 O O . HIS A 1 723 ? -11.305 24.447 16.775 1.00 83.19 723 HIS A O 1
ATOM 5522 N N . PRO A 1 724 ? -9.220 25.107 16.294 1.00 84.94 724 PRO A N 1
ATOM 5523 C CA . PRO A 1 724 ? -9.617 25.918 15.131 1.00 84.94 724 PRO A CA 1
ATOM 5524 C C . PRO A 1 724 ? -10.494 25.178 14.112 1.00 84.94 724 PRO A C 1
ATOM 5526 O O . PRO A 1 724 ? -11.447 25.737 13.575 1.00 84.94 724 PRO A O 1
ATOM 5529 N N . MET A 1 725 ? -10.216 23.888 13.883 1.00 86.00 725 MET A N 1
ATOM 5530 C CA . MET A 1 725 ? -11.039 23.058 12.990 1.00 86.00 725 MET A CA 1
ATOM 5531 C C . MET A 1 725 ? -12.460 22.841 13.516 1.00 86.00 725 MET A C 1
ATOM 5533 O O . MET A 1 725 ? -13.370 22.658 12.715 1.00 86.00 725 MET A O 1
ATOM 5537 N N . ARG A 1 726 ? -12.662 22.869 14.840 1.00 90.06 726 ARG A N 1
ATOM 5538 C CA . ARG A 1 726 ? -13.980 22.672 15.444 1.00 90.06 726 ARG A CA 1
ATOM 5539 C C . ARG A 1 726 ? -14.933 23.776 15.016 1.00 90.06 726 ARG A C 1
ATOM 5541 O O . ARG A 1 726 ? -16.013 23.458 14.553 1.00 90.06 726 ARG A O 1
ATOM 5548 N N . SER A 1 727 ? -14.504 25.035 15.081 1.00 86.44 727 SER A N 1
ATOM 5549 C CA . SER A 1 727 ? -15.341 26.181 14.707 1.00 86.44 727 SER A CA 1
ATOM 5550 C C . SER A 1 727 ? -15.768 26.140 13.237 1.00 86.44 727 SER A C 1
ATOM 5552 O O . SER A 1 727 ? -16.939 26.341 12.932 1.00 86.44 727 SER A O 1
ATOM 5554 N N . ALA A 1 728 ? -14.846 25.810 12.326 1.00 88.00 728 ALA A N 1
ATOM 5555 C CA . ALA A 1 728 ? -15.172 25.665 10.905 1.00 88.00 728 ALA A CA 1
ATOM 5556 C C . ALA A 1 728 ? -16.128 24.485 10.637 1.00 88.00 728 ALA A C 1
ATOM 5558 O O . ALA A 1 728 ? -17.020 24.574 9.795 1.00 88.00 728 ALA A O 1
ATOM 5559 N N . MET A 1 729 ? -15.951 23.368 11.352 1.00 91.25 729 MET A N 1
ATOM 5560 C CA . MET A 1 729 ? -16.821 22.197 11.219 1.00 91.25 729 MET A CA 1
ATOM 5561 C C . MET A 1 729 ? -18.186 22.397 11.877 1.00 91.25 729 MET A C 1
ATOM 5563 O O . MET A 1 729 ? -19.170 21.897 11.345 1.00 91.25 729 MET A O 1
ATOM 5567 N N . GLU A 1 730 ? -18.259 23.129 12.989 1.00 92.75 730 GLU A N 1
ATOM 5568 C CA . GLU A 1 730 ? -19.506 23.518 13.654 1.00 92.75 730 GLU A CA 1
ATOM 5569 C C . GLU A 1 730 ? -20.389 24.311 12.690 1.00 92.75 730 GLU A C 1
ATOM 5571 O O . GLU A 1 730 ? -21.511 23.887 12.432 1.00 92.75 730 GLU A O 1
ATOM 5576 N N . GLU A 1 731 ? -19.863 25.366 12.060 1.00 90.94 731 GLU A N 1
ATOM 5577 C CA . GLU A 1 731 ? -20.615 26.169 11.084 1.00 90.94 731 GLU A CA 1
ATOM 5578 C C . GLU A 1 731 ? -21.147 25.312 9.920 1.00 90.94 731 GLU A C 1
ATOM 5580 O O . GLU A 1 731 ? -22.316 25.410 9.536 1.00 90.94 731 GLU A O 1
ATOM 5585 N N . TRP A 1 732 ? -20.317 24.406 9.390 1.00 92.81 732 TRP A N 1
ATOM 5586 C CA . TRP A 1 732 ? -20.731 23.501 8.319 1.00 92.81 732 TRP A CA 1
ATOM 5587 C C . TRP A 1 732 ? -21.817 22.511 8.767 1.00 92.81 732 TRP A C 1
ATOM 5589 O O . TRP A 1 732 ? -22.837 22.372 8.091 1.00 92.81 732 TRP A O 1
ATOM 5599 N N . VAL A 1 733 ? -21.641 21.844 9.908 1.00 92.38 733 VAL A N 1
ATOM 5600 C CA . VAL A 1 733 ? -22.599 20.860 10.440 1.00 92.38 733 VAL A CA 1
ATOM 5601 C C . VAL A 1 733 ? -23.910 21.529 10.873 1.00 92.38 733 VAL A C 1
ATOM 5603 O O . VAL A 1 733 ? -24.984 20.941 10.744 1.00 92.38 733 VAL A O 1
ATOM 5606 N N . GLU A 1 734 ? -23.870 22.765 11.367 1.00 91.50 734 GLU A N 1
ATOM 5607 C CA . GLU A 1 734 ? -25.055 23.570 11.690 1.00 91.50 734 GLU A CA 1
ATOM 5608 C C . GLU A 1 734 ? -25.810 24.049 10.448 1.00 91.50 734 GLU A C 1
ATOM 5610 O O . GLU A 1 734 ? -27.035 24.163 10.496 1.00 91.50 734 GLU A O 1
ATOM 5615 N N . SER A 1 735 ? -25.126 24.222 9.312 1.00 94.25 735 SER A N 1
ATOM 5616 C CA . SER A 1 735 ? -25.770 24.570 8.038 1.00 94.25 735 SER A CA 1
ATOM 5617 C C . SER A 1 735 ? -26.592 23.433 7.407 1.00 94.25 735 SER A C 1
ATOM 5619 O O . SER A 1 735 ? -27.387 23.680 6.499 1.00 94.25 735 SER A O 1
ATOM 5621 N N . LEU A 1 736 ? -26.417 22.191 7.875 1.00 94.56 736 LEU A N 1
ATOM 5622 C CA . LEU A 1 736 ? -27.052 20.989 7.330 1.00 94.56 736 LEU A CA 1
ATOM 5623 C C . LEU A 1 736 ? -28.177 20.471 8.238 1.00 94.56 736 LEU A C 1
ATOM 5625 O O . LEU A 1 736 ? -28.071 20.486 9.468 1.00 94.56 736 LEU A O 1
ATOM 5629 N N . SER A 1 737 ? -29.249 19.949 7.632 1.00 94.75 737 SER A N 1
ATOM 5630 C CA . SER A 1 737 ? -30.282 19.212 8.372 1.00 94.75 737 SER A CA 1
ATOM 5631 C C . SER A 1 737 ? -29.783 17.819 8.792 1.00 94.75 737 SER A C 1
ATOM 5633 O O . SER A 1 737 ? -28.833 17.289 8.218 1.00 94.75 737 SER A O 1
ATOM 5635 N N . GLU A 1 738 ? -30.448 17.165 9.754 1.00 89.81 738 GLU A N 1
ATOM 5636 C CA . GLU A 1 738 ? -30.113 15.773 10.127 1.00 89.81 738 GLU A CA 1
ATOM 5637 C C . GLU A 1 738 ? -30.256 14.794 8.946 1.00 89.81 738 GLU A C 1
ATOM 5639 O O . GLU A 1 738 ? -29.493 13.832 8.825 1.00 89.81 738 GLU A O 1
ATOM 5644 N N . GLN A 1 739 ? -31.205 15.056 8.039 1.00 91.56 739 GLN A N 1
ATOM 5645 C CA . GLN A 1 739 ? -31.374 14.261 6.822 1.00 91.56 739 GLN A CA 1
ATOM 5646 C C . GLN A 1 739 ? -30.201 14.460 5.860 1.00 91.56 739 GLN A C 1
ATOM 5648 O O . GLN A 1 739 ? -29.720 13.480 5.296 1.00 91.56 739 GLN A O 1
ATOM 5653 N N . ASP A 1 740 ? -29.703 15.690 5.711 1.00 95.25 740 ASP A N 1
ATOM 5654 C CA . ASP A 1 740 ? -28.532 15.972 4.875 1.00 95.25 740 ASP A CA 1
ATOM 5655 C C . ASP A 1 740 ? -27.268 15.340 5.461 1.00 95.25 740 ASP A C 1
ATOM 5657 O O . ASP A 1 740 ? -26.510 14.706 4.733 1.00 95.25 740 ASP A O 1
ATOM 5661 N N . LEU A 1 741 ? -27.065 15.438 6.781 1.00 94.94 741 LEU A N 1
ATOM 5662 C CA . LEU A 1 741 ? -25.940 14.793 7.467 1.00 94.94 741 LEU A CA 1
ATOM 5663 C C . LEU A 1 741 ? -25.951 13.274 7.258 1.00 94.94 741 LEU A C 1
ATOM 5665 O O . LEU A 1 741 ? -24.916 12.686 6.945 1.00 94.94 741 LEU A O 1
ATOM 5669 N N . THR A 1 742 ? -27.123 12.647 7.364 1.00 93.38 742 THR A N 1
ATOM 5670 C CA . THR A 1 742 ? -27.296 11.211 7.096 1.00 93.38 742 THR A CA 1
ATOM 5671 C C . THR A 1 742 ? -27.030 10.886 5.624 1.00 93.38 742 THR A C 1
ATOM 5673 O O . THR A 1 742 ? -26.271 9.969 5.318 1.00 93.38 742 THR A O 1
ATOM 5676 N N . ARG A 1 743 ? -27.605 11.665 4.697 1.00 93.81 743 ARG A N 1
ATOM 5677 C CA . ARG A 1 743 ? -27.461 11.480 3.244 1.00 93.81 743 ARG A CA 1
ATOM 5678 C C . ARG A 1 743 ? -26.018 11.643 2.770 1.00 93.81 743 ARG A C 1
ATOM 5680 O O . ARG A 1 743 ? -25.602 10.955 1.844 1.00 93.81 743 ARG A O 1
ATOM 5687 N N . HIS A 1 744 ? -25.263 12.543 3.391 1.00 94.94 744 HIS A N 1
ATOM 5688 C CA . HIS A 1 744 ? -23.848 12.777 3.101 1.00 94.94 744 HIS A CA 1
ATOM 5689 C C . HIS A 1 744 ? -22.912 11.845 3.886 1.00 94.94 744 HIS A C 1
ATOM 5691 O O . HIS A 1 744 ? -21.693 12.020 3.834 1.00 94.94 744 HIS A O 1
ATOM 5697 N N . ASN A 1 745 ? -23.461 10.861 4.607 1.00 96.06 745 ASN A N 1
ATOM 5698 C CA . ASN A 1 745 ? -22.716 9.895 5.408 1.00 96.06 745 ASN A CA 1
ATOM 5699 C C . ASN A 1 745 ? -21.792 10.557 6.455 1.00 96.06 745 ASN A C 1
ATOM 5701 O O . ASN A 1 745 ? -20.650 10.142 6.642 1.00 96.06 745 ASN A O 1
ATOM 5705 N N . GLN A 1 746 ? -22.265 11.631 7.099 1.00 96.56 746 GLN A N 1
ATOM 5706 C CA . GLN A 1 746 ? -21.500 12.445 8.055 1.00 96.56 746 GLN A CA 1
ATOM 5707 C C . GLN A 1 746 ? -21.854 12.174 9.524 1.00 96.56 746 GLN A C 1
ATOM 5709 O O . GLN A 1 746 ? -21.434 12.923 10.402 1.00 96.56 746 GLN A O 1
ATOM 5714 N N . GLY A 1 747 ? -22.608 11.116 9.825 1.00 96.31 747 GLY A N 1
ATOM 5715 C CA . GLY A 1 747 ? -22.844 10.674 11.201 1.00 96.31 747 GLY A CA 1
ATOM 5716 C C . GLY A 1 747 ? -21.612 10.022 11.834 1.00 96.31 747 GLY A C 1
ATOM 5717 O O . GLY A 1 747 ? -20.865 9.350 11.129 1.00 96.31 747 GLY A O 1
ATOM 5718 N N . TYR A 1 748 ? -21.414 10.189 13.147 1.00 96.50 748 TYR A N 1
ATOM 5719 C CA . TYR A 1 748 ? -20.345 9.526 13.906 1.00 96.50 748 TYR A CA 1
ATOM 5720 C C . TYR A 1 748 ? -20.360 7.997 13.738 1.00 96.50 748 TYR A C 1
ATOM 5722 O O . TYR A 1 748 ? -19.327 7.409 13.415 1.00 96.50 748 TYR A O 1
ATOM 5730 N N . LEU A 1 749 ? -21.520 7.361 13.924 1.00 97.50 749 LEU A N 1
ATOM 5731 C CA . LEU A 1 749 ? -21.653 5.911 13.788 1.00 97.50 749 LEU A CA 1
ATOM 5732 C C . LEU A 1 749 ? -22.293 5.552 12.456 1.00 97.50 749 LEU A C 1
ATOM 5734 O O . LEU A 1 749 ? -23.331 6.106 12.096 1.00 97.50 749 LEU A O 1
ATOM 5738 N N . LEU A 1 750 ? -21.694 4.589 11.765 1.00 98.00 750 LEU A N 1
ATOM 5739 C CA . LEU A 1 750 ? -22.280 3.869 10.647 1.00 98.00 750 LEU A CA 1
ATOM 5740 C C . LEU A 1 750 ? -23.065 2.677 11.200 1.00 98.00 750 LEU A C 1
ATOM 5742 O O . LEU A 1 750 ? -22.505 1.837 11.902 1.00 98.00 750 LEU A O 1
ATOM 5746 N N . ILE A 1 751 ? -24.353 2.605 10.883 1.00 98.12 751 ILE A N 1
ATOM 5747 C CA . ILE A 1 751 ? -25.263 1.540 11.303 1.00 98.12 751 ILE A CA 1
ATOM 5748 C C . ILE A 1 751 ? -25.537 0.642 10.109 1.00 98.12 751 ILE A C 1
ATOM 5750 O O . ILE A 1 751 ? -25.916 1.130 9.048 1.00 98.12 751 ILE A O 1
ATOM 5754 N N . THR A 1 752 ? -25.392 -0.666 10.298 1.00 98.50 752 THR A N 1
ATOM 5755 C CA . THR A 1 752 ? -25.799 -1.694 9.333 1.00 98.50 752 THR A CA 1
ATOM 5756 C C . THR A 1 752 ? -26.823 -2.616 9.969 1.00 98.50 752 THR A C 1
ATOM 5758 O O . THR A 1 752 ? -26.615 -3.122 11.074 1.00 98.50 752 THR A O 1
ATOM 5761 N N . ILE A 1 753 ? -27.934 -2.824 9.267 1.00 98.31 753 ILE A N 1
ATOM 5762 C CA . ILE A 1 753 ? -29.045 -3.671 9.693 1.00 98.31 753 ILE A CA 1
ATOM 5763 C C . ILE A 1 753 ? -29.106 -4.868 8.755 1.00 98.31 753 ILE A C 1
ATOM 5765 O O . ILE A 1 753 ? -29.296 -4.717 7.548 1.00 98.31 753 ILE A O 1
ATOM 5769 N N . GLY A 1 754 ? -28.948 -6.054 9.327 1.00 97.44 754 GLY A N 1
ATOM 5770 C CA . GLY A 1 754 ? -29.023 -7.329 8.634 1.00 97.44 754 GLY A CA 1
ATOM 5771 C C . GLY A 1 754 ? -30.258 -8.106 9.042 1.00 97.44 754 GLY A C 1
ATOM 5772 O O . GLY A 1 754 ? -30.571 -8.197 10.232 1.00 97.44 754 GLY A O 1
ATOM 5773 N N . ARG A 1 755 ? -30.922 -8.715 8.065 1.00 96.00 755 ARG A N 1
ATOM 5774 C CA . ARG A 1 755 ? -31.998 -9.680 8.270 1.00 96.00 755 ARG A CA 1
ATOM 5775 C C . ARG A 1 755 ? -31.478 -11.092 8.046 1.00 96.00 755 ARG A C 1
ATOM 5777 O O . ARG A 1 755 ? -30.781 -11.358 7.066 1.00 96.00 755 ARG A O 1
ATOM 5784 N N . LYS A 1 756 ? -31.847 -12.003 8.945 1.00 89.25 756 LYS A N 1
ATOM 5785 C CA . LYS A 1 756 ? -31.619 -13.437 8.755 1.00 89.25 756 LYS A CA 1
ATOM 5786 C C . LYS A 1 756 ? -32.542 -13.927 7.642 1.00 89.25 756 LYS A C 1
ATOM 5788 O O . LYS A 1 756 ? -33.751 -13.715 7.705 1.00 89.25 756 LYS A O 1
ATOM 5793 N N . MET A 1 757 ? -31.970 -14.529 6.602 1.00 79.38 757 MET A N 1
ATOM 5794 C CA . MET A 1 757 ? -32.765 -15.119 5.530 1.00 79.38 757 MET A CA 1
ATOM 5795 C C . MET A 1 757 ? -33.459 -16.363 6.083 1.00 79.38 757 MET A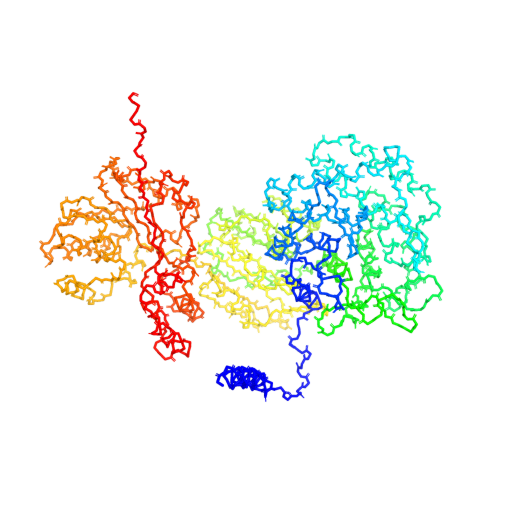 C 1
ATOM 5797 O O . MET A 1 757 ? -32.791 -17.301 6.518 1.00 79.38 757 MET A O 1
ATOM 5801 N N . ASP A 1 758 ? -34.791 -16.365 6.095 1.00 67.94 758 ASP A N 1
ATOM 5802 C CA . ASP A 1 758 ? -35.544 -17.579 6.388 1.00 67.94 758 ASP A CA 1
ATOM 5803 C C . ASP A 1 758 ? -35.192 -18.599 5.300 1.00 67.94 758 ASP A C 1
ATOM 5805 O O . ASP A 1 758 ? -35.475 -18.369 4.121 1.00 67.94 758 ASP A O 1
ATOM 5809 N N . GLY A 1 759 ? -34.531 -19.699 5.678 1.00 53.97 759 GLY A N 1
ATOM 5810 C CA . GLY A 1 759 ? -34.270 -20.804 4.759 1.00 53.97 759 GLY A CA 1
ATOM 5811 C C . GLY A 1 759 ? -35.572 -21.197 4.067 1.00 53.97 759 GLY A C 1
ATOM 5812 O O . GLY A 1 759 ? -36.610 -21.288 4.729 1.00 53.97 759 GLY A O 1
ATOM 5813 N N . GLU A 1 760 ? -35.522 -21.351 2.740 1.00 39.25 760 GLU A N 1
ATOM 5814 C CA . GLU A 1 760 ? -36.668 -21.673 1.892 1.00 39.25 760 GLU A CA 1
ATOM 5815 C C . GLU A 1 760 ? -37.613 -22.649 2.604 1.00 39.25 760 GLU A C 1
ATOM 5817 O O . GLU A 1 760 ? -37.269 -23.801 2.876 1.00 39.25 760 GLU A O 1
ATOM 5822 N N . ARG A 1 761 ? -38.838 -22.196 2.895 1.00 39.09 761 ARG A N 1
ATOM 5823 C CA . ARG A 1 761 ? -39.945 -23.125 3.108 1.00 39.09 761 ARG A CA 1
ATOM 5824 C C . ARG A 1 761 ? -40.151 -23.835 1.775 1.00 39.09 761 ARG A C 1
ATOM 5826 O O . ARG A 1 761 ? -40.903 -23.340 0.941 1.00 39.09 761 ARG A O 1
ATOM 5833 N N . SER A 1 762 ? -39.468 -24.960 1.560 1.00 34.25 762 SER A N 1
ATOM 5834 C CA . SER A 1 762 ? -39.816 -25.866 0.472 1.00 34.25 762 SER A CA 1
ATOM 5835 C C . SER A 1 762 ? -41.240 -26.359 0.743 1.00 34.25 762 SER A C 1
ATOM 5837 O O . SER A 1 762 ? -41.468 -27.134 1.675 1.00 34.25 762 SER A O 1
ATOM 5839 N N . CYS A 1 763 ? -42.203 -25.839 -0.010 1.00 32.00 763 CYS A N 1
ATOM 5840 C CA . CYS A 1 763 ? -43.501 -26.470 -0.214 1.00 32.00 763 CYS A CA 1
ATOM 5841 C C . CYS A 1 763 ? -43.486 -27.154 -1.572 1.00 32.00 763 CYS A C 1
ATOM 5843 O O . CYS A 1 763 ? -42.962 -26.530 -2.524 1.00 32.00 763 CYS A O 1
#

Radius of gyration: 31.26 Å; Cα contacts (8 Å, |Δi|>4): 1406; chains: 1; bounding box: 78×70×83 Å